Protein AF-A0A953U034-F1 (afdb_monomer)

Nearest PDB structures (foldseek):
  6xt9-assembly1_D  TM=7.231E-01  e=8.077E-10  Homo sapiens
  8pkp-assembly1_Y  TM=3.451E-01  e=1.363E-10  Homo sapiens
  4r7s-assembly1_A  TM=6.610E-01  e=4.470E-06  Parabacteroides merdae ATCC 43184
  5khu-assembly1_H  TM=3.790E-01  e=1.462E-08  Homo sapiens
  8os1-assembly1_B  TM=4.045E-01  e=3.265E-06  Trypanosoma cruzi

pLDDT: mean 91.51, std 8.0, range [32.72, 98.44]

Foldseek 3Di:
DFDPVLQPPPDPPDPLNVLVVVCVVPPALVSLQVNLVVCVVVVNLVRNLVSLVSSCVRPVLPLSSLQSNLVSCVVVVVLVVSLVSLVSSCVSPVLPLSSLQSNLVSCVVVVVLVSSLVSLVSSCVSPVLPLSSLQSNLVSCVVVLVLVSSLVSLVSSCVSVDDPVVNLVSLLSNLLSCLSVVVLVSSLVSLVVSCVSPVLPLSSLLSNLVSCLVVCVPNNNPSSLVSLVSSCVSPVPPLVSLQSNLVSCVVVLNLVVNLVSLVVSCVVVVLALVSLQSNLSSCVSVVVLVSSLVSLVSSCVSPVLDLVSLQSNLVSCVVVVNLVSSLVSLVSSCVNPVLPLVSLQSNLVSCVVVVNNPSSVVSVVSSVVSVLLVVLQVQLVVLQVVLVVCVVVVVLVSSLVSLVSSCVSPVLDLVSLQSNLVSCVSVVVLVSNLVSLVSSCVNPVLPLVSLQVNLVSCVVVVVLVSSLVSLVSSCVSPVQPLSSLQSNLVSCVVVVVLVSSLVSLVSSCVSPVLPLSSLLSNLLSCVVVVVLVVSLVSLVSSCVSPVLDLSSLLSNLVSCVVVVVLVVSLVSLVSNCVSVVLALVSLQSNLVSCVSVVVLVSSLVSLVSSCVSPVLDLSSLQSNLVSCVVVVVLVVSQVSLVSSCVSPVLDLSSLLSNLVSVQLDPVSLVSLVSNCVSPVLPLVSLQSNLVSCVVVVVLVSSLVSLVSSCVSPVLPLSSLVVNLVSCVVVVNPCSVVSVVSSVVSVVLVVLVVQLVVLQVVLVVCLVVVVLVSNLVSLVVSLVSCVPPPCNLVSLQSNLVSCVVNLNLVSSLVSLVVSCVVPVPPPSSVVSNVVSVPDDRDDDDDD

Structure (mmCIF, N/CA/C/O backbone):
data_AF-A0A953U034-F1
#
_entry.id   AF-A0A953U034-F1
#
loop_
_atom_site.group_PDB
_atom_site.id
_atom_site.type_symbol
_atom_site.label_atom_id
_atom_site.label_alt_id
_atom_site.label_comp_id
_atom_site.label_asym_id
_atom_site.label_entity_id
_atom_site.label_seq_id
_atom_site.pdbx_PDB_ins_code
_atom_site.Cartn_x
_atom_site.Cartn_y
_atom_site.Cartn_z
_atom_site.occupancy
_atom_site.B_iso_or_equiv
_atom_site.auth_seq_id
_atom_site.auth_comp_id
_atom_site.auth_asym_id
_atom_site.auth_atom_id
_atom_site.pdbx_PDB_model_num
ATOM 1 N N . MET A 1 1 ? -45.369 -18.421 -23.025 1.00 62.25 1 MET A N 1
ATOM 2 C CA . MET A 1 1 ? -46.645 -17.813 -23.468 1.00 62.25 1 MET A CA 1
ATOM 3 C C . MET A 1 1 ? -47.144 -16.871 -22.383 1.00 62.25 1 MET A C 1
ATOM 5 O O . MET A 1 1 ? -47.128 -17.254 -21.220 1.00 62.25 1 MET A O 1
ATOM 9 N N . ILE A 1 2 ? -47.567 -15.658 -22.749 1.00 75.81 2 ILE A N 1
ATOM 10 C CA . ILE A 1 2 ? -48.079 -14.651 -21.803 1.00 75.81 2 ILE A CA 1
ATOM 11 C C . ILE A 1 2 ? -49.457 -15.086 -21.262 1.00 75.81 2 ILE A C 1
ATOM 13 O O . ILE A 1 2 ? -50.271 -15.553 -22.062 1.00 75.81 2 ILE A O 1
ATOM 17 N N . PRO A 1 3 ? -49.752 -14.934 -19.953 1.00 76.12 3 PRO A N 1
ATOM 18 C CA . PRO A 1 3 ? -51.059 -15.278 -19.388 1.00 76.12 3 PRO A CA 1
ATOM 19 C C . PRO A 1 3 ? -52.219 -14.554 -20.091 1.00 76.12 3 PRO A C 1
ATOM 21 O O . PRO A 1 3 ? -52.123 -13.357 -20.355 1.00 76.12 3 PRO A O 1
ATOM 24 N N . ALA A 1 4 ? -53.341 -15.244 -20.330 1.00 69.81 4 ALA A N 1
ATOM 25 C CA . ALA A 1 4 ? -54.523 -14.666 -20.991 1.00 69.81 4 ALA A CA 1
ATOM 26 C C . ALA A 1 4 ? -55.060 -13.414 -20.266 1.00 69.81 4 ALA A C 1
ATOM 28 O O . ALA A 1 4 ? -55.431 -12.427 -20.895 1.00 69.81 4 ALA A O 1
ATOM 29 N N . SER A 1 5 ? -54.968 -13.388 -18.933 1.00 73.31 5 SER A N 1
ATOM 30 C CA . SER A 1 5 ? -55.333 -12.229 -18.107 1.00 73.31 5 SER A CA 1
ATOM 31 C C . SER A 1 5 ? -54.509 -10.966 -18.398 1.00 73.31 5 SER A C 1
ATOM 33 O O . SER A 1 5 ? -54.963 -9.862 -18.115 1.00 73.31 5 SER A O 1
ATOM 35 N N . CYS A 1 6 ? -53.301 -11.106 -18.953 1.00 73.31 6 CYS A N 1
ATOM 36 C CA . CYS A 1 6 ? -52.442 -9.987 -19.348 1.00 73.31 6 CYS A CA 1
ATOM 37 C C . CYS A 1 6 ? -52.767 -9.451 -20.754 1.00 73.31 6 CYS A C 1
ATOM 39 O O . CYS A 1 6 ? -52.226 -8.420 -21.147 1.00 73.31 6 CYS A O 1
ATOM 41 N N . GLN A 1 7 ? -53.642 -10.134 -21.503 1.00 66.94 7 GLN A N 1
ATOM 42 C CA . GLN A 1 7 ? -54.065 -9.757 -22.857 1.00 66.94 7 GLN A CA 1
ATOM 43 C C . GLN A 1 7 ? -55.386 -8.966 -22.855 1.00 66.94 7 GLN A C 1
ATOM 45 O O . GLN A 1 7 ? -55.601 -8.134 -23.728 1.00 66.94 7 GLN A O 1
ATOM 50 N N . GLU A 1 8 ? -56.249 -9.170 -21.855 1.00 59.75 8 GLU A N 1
ATOM 51 C CA . GLU A 1 8 ? -57.614 -8.613 -21.821 1.00 59.75 8 GLU A CA 1
ATOM 52 C C . GLU A 1 8 ? -57.735 -7.270 -21.067 1.00 59.75 8 GLU A C 1
ATOM 54 O O . GLU A 1 8 ? -58.718 -6.548 -21.227 1.00 59.75 8 GLU A O 1
ATOM 59 N N . GLY A 1 9 ? -56.742 -6.907 -20.244 1.00 56.25 9 GLY A N 1
ATOM 60 C CA . GLY A 1 9 ? -56.820 -5.767 -19.314 1.00 56.25 9 GLY A CA 1
ATOM 61 C C . GLY A 1 9 ? -56.456 -4.387 -19.883 1.00 56.25 9 GLY A C 1
ATOM 62 O O . GLY A 1 9 ? -56.628 -3.380 -19.195 1.00 56.25 9 GLY A O 1
ATOM 63 N N . TYR A 1 10 ? -55.956 -4.310 -21.118 1.00 58.97 10 TYR A N 1
ATOM 64 C CA . TYR A 1 10 ? -55.496 -3.067 -21.743 1.00 58.97 10 TYR A CA 1
ATOM 65 C C . TYR A 1 10 ? -56.246 -2.896 -23.066 1.00 58.97 10 TYR A C 1
ATOM 67 O O . TYR A 1 10 ? -55.968 -3.613 -24.016 1.00 58.97 10 TYR A O 1
ATOM 75 N N . GLY A 1 11 ? -57.250 -2.010 -23.086 1.00 50.03 11 GLY A N 1
ATOM 76 C CA . GLY A 1 11 ? -58.260 -1.919 -24.150 1.00 50.03 11 GLY A CA 1
ATOM 77 C C . GLY A 1 11 ? -57.727 -1.843 -25.597 1.00 50.03 11 GLY A C 1
ATOM 78 O O . GLY A 1 11 ? -56.554 -1.541 -25.813 1.00 50.03 11 GLY A O 1
ATOM 79 N N . PRO A 1 12 ? -58.603 -2.052 -26.601 1.00 47.81 12 PRO A N 1
ATOM 80 C CA . PRO A 1 12 ? -58.257 -2.368 -27.999 1.00 47.81 12 PRO A CA 1
ATOM 81 C C . PRO A 1 12 ? -57.593 -1.236 -28.811 1.00 47.81 12 PRO A C 1
ATOM 83 O O . PRO A 1 12 ? -57.522 -1.315 -30.031 1.00 47.81 12 PRO A O 1
ATOM 86 N N . SER A 1 13 ? -57.125 -0.166 -28.166 1.00 47.47 13 SER A N 1
ATOM 87 C CA . SER A 1 13 ? -56.514 1.002 -28.810 1.00 47.47 13 SER A CA 1
ATOM 88 C C . SER A 1 13 ? -55.286 1.486 -28.033 1.00 47.47 13 SER A C 1
ATOM 90 O O . SER A 1 13 ? -55.226 2.633 -27.578 1.00 47.47 13 SER A O 1
ATOM 92 N N . GLY A 1 14 ? -54.322 0.596 -27.809 1.00 60.53 14 GLY A N 1
ATOM 93 C CA . GLY A 1 14 ? -53.087 0.923 -27.106 1.00 60.53 14 GLY A CA 1
ATOM 94 C C . GLY A 1 14 ? -51.915 0.073 -27.575 1.00 60.53 14 GLY A C 1
ATOM 95 O O . GLY A 1 14 ? -52.088 -1.101 -27.885 1.00 60.53 14 GLY A O 1
ATOM 96 N N . SER A 1 15 ? -50.714 0.658 -27.533 1.00 66.31 15 SER A N 1
ATOM 97 C CA . SER A 1 15 ? -49.447 0.069 -28.004 1.00 66.31 15 SER A CA 1
ATOM 98 C C . SER A 1 15 ? -49.142 -1.348 -27.493 1.00 66.31 15 SER A C 1
ATOM 100 O O . SER A 1 15 ? -48.376 -2.063 -28.126 1.00 66.31 15 SER A O 1
ATOM 102 N N . ILE A 1 16 ? -49.737 -1.769 -26.370 1.00 75.44 16 ILE A N 1
ATOM 103 C CA . ILE A 1 16 ? -49.601 -3.121 -25.809 1.00 75.44 16 ILE A CA 1
ATOM 104 C C . ILE A 1 16 ? -50.453 -4.141 -26.578 1.00 75.44 16 ILE A C 1
ATOM 106 O O . ILE A 1 16 ? -49.954 -5.219 -26.878 1.00 75.44 16 ILE A O 1
ATOM 110 N N . ALA A 1 17 ? -51.707 -3.823 -26.917 1.00 74.19 17 ALA A N 1
ATOM 111 C CA . ALA A 1 17 ? -52.606 -4.752 -27.611 1.00 74.19 17 ALA A CA 1
ATOM 112 C C . ALA A 1 17 ? -52.117 -5.039 -29.042 1.00 74.19 17 ALA A C 1
ATOM 114 O O . ALA A 1 17 ? -52.064 -6.197 -29.457 1.00 74.19 17 ALA A O 1
ATOM 115 N N . ASP A 1 18 ? -51.660 -3.997 -29.743 1.00 74.69 18 ASP A N 1
ATOM 116 C CA . ASP A 1 18 ? -51.083 -4.107 -31.088 1.00 74.69 18 ASP A CA 1
ATOM 117 C C . ASP A 1 18 ? -49.787 -4.934 -31.078 1.00 74.69 18 ASP A C 1
ATOM 119 O O . ASP A 1 18 ? -49.571 -5.789 -31.941 1.00 74.69 18 ASP A O 1
ATOM 123 N N . LEU A 1 19 ? -48.934 -4.728 -30.066 1.00 81.38 19 LEU A N 1
ATOM 124 C CA . LEU A 1 19 ? -47.685 -5.474 -29.914 1.00 81.38 19 LEU A CA 1
ATOM 125 C C . LEU A 1 19 ? -47.937 -6.939 -29.525 1.00 81.38 19 LEU A C 1
ATOM 127 O O . LEU A 1 19 ? -47.261 -7.825 -30.040 1.00 81.38 19 LEU A O 1
ATOM 131 N N . VAL A 1 20 ? -48.934 -7.215 -28.676 1.00 82.38 20 VAL A N 1
ATOM 132 C CA . VAL A 1 20 ? -49.357 -8.584 -28.340 1.00 82.38 20 VAL A CA 1
ATOM 133 C C . VAL A 1 20 ? -49.847 -9.322 -29.585 1.00 82.38 20 VAL A C 1
ATOM 135 O O . VAL A 1 20 ? -49.403 -10.444 -29.813 1.00 82.38 20 VAL A O 1
ATOM 138 N N . HIS A 1 21 ? -50.703 -8.702 -30.407 1.00 79.88 21 HIS A N 1
ATOM 139 C CA . HIS A 1 21 ? -51.177 -9.310 -31.656 1.00 79.88 21 HIS A CA 1
ATOM 140 C C . HIS A 1 21 ? -50.021 -9.544 -32.638 1.00 79.88 21 HIS A C 1
ATOM 142 O O . HIS A 1 21 ? -49.895 -10.621 -33.212 1.00 79.88 21 HIS A O 1
ATOM 148 N N . THR A 1 22 ? -49.123 -8.568 -32.785 1.00 82.81 22 THR A N 1
ATOM 149 C CA . THR A 1 22 ? -47.950 -8.698 -33.664 1.00 82.81 22 THR A CA 1
ATOM 150 C C . THR A 1 22 ? -47.039 -9.848 -33.224 1.00 82.81 22 THR A C 1
ATOM 152 O O . THR A 1 22 ? -46.548 -10.599 -34.062 1.00 82.81 22 THR A O 1
ATOM 155 N N . LEU A 1 23 ? -46.835 -10.033 -31.915 1.00 85.88 23 LEU A N 1
ATOM 156 C CA . LEU A 1 23 ? -45.989 -11.104 -31.377 1.00 85.88 23 LEU A CA 1
ATOM 157 C C . LEU A 1 23 ? -46.641 -12.489 -31.407 1.00 85.88 23 LEU A C 1
ATOM 159 O O . LEU A 1 23 ? -45.923 -13.485 -31.319 1.00 85.88 23 LEU A O 1
ATOM 163 N N . GLN A 1 24 ? -47.969 -12.572 -31.535 1.00 81.50 24 GLN A N 1
ATOM 164 C CA . GLN A 1 24 ? -48.662 -13.839 -31.785 1.00 81.50 24 GLN A CA 1
ATOM 165 C C . GLN A 1 24 ? -48.365 -14.365 -33.195 1.00 81.50 24 GLN A C 1
ATOM 167 O O . GLN A 1 24 ? -48.128 -15.562 -33.354 1.00 81.50 24 GLN A O 1
ATOM 172 N N . ASP A 1 25 ? -48.313 -13.472 -34.186 1.00 82.38 25 ASP A N 1
ATOM 173 C CA . ASP A 1 25 ? -48.035 -13.826 -35.582 1.00 82.38 25 ASP A CA 1
ATOM 174 C C . ASP A 1 25 ? -46.524 -13.920 -35.875 1.00 82.38 25 ASP A C 1
ATOM 176 O O . ASP A 1 25 ? -46.076 -14.766 -36.655 1.00 82.38 25 ASP A O 1
ATOM 180 N N . HIS A 1 26 ? -45.718 -13.076 -35.222 1.00 86.12 26 HIS A N 1
ATOM 181 C CA . HIS A 1 26 ? -44.274 -12.954 -35.433 1.00 86.12 26 HIS A CA 1
ATOM 182 C C . HIS A 1 26 ? -43.510 -12.852 -34.096 1.00 86.12 26 HIS A C 1
ATOM 184 O O . HIS A 1 26 ? -43.097 -11.759 -33.696 1.00 86.12 26 HIS A O 1
ATOM 190 N N . PRO A 1 27 ? -43.296 -13.974 -33.382 1.00 89.25 27 PRO A N 1
ATOM 191 C CA . PRO A 1 27 ? -42.624 -13.962 -32.086 1.00 89.25 27 PRO A CA 1
ATOM 192 C C . PRO A 1 27 ? -41.139 -13.599 -32.223 1.00 89.25 27 PRO A C 1
ATOM 194 O O . PRO A 1 27 ? -40.398 -14.238 -32.971 1.00 89.25 27 PRO A O 1
ATOM 197 N N . SER A 1 28 ? -40.682 -12.612 -31.451 1.00 92.81 28 SER A N 1
ATOM 198 C CA . SER A 1 28 ? -39.272 -12.217 -31.380 1.00 92.81 28 SER A CA 1
ATOM 199 C C . SER A 1 28 ? -38.849 -11.898 -29.946 1.00 92.81 28 SER A C 1
ATOM 201 O O . SER A 1 28 ? -39.643 -11.396 -29.148 1.00 92.81 28 SER A O 1
ATOM 203 N N . ALA A 1 29 ? -37.588 -12.184 -29.609 1.00 92.06 29 ALA A N 1
ATOM 204 C CA . ALA A 1 29 ? -37.050 -11.898 -28.279 1.00 92.06 29 ALA A CA 1
ATOM 205 C C . ALA A 1 29 ? -37.072 -10.391 -27.965 1.00 92.06 29 ALA A C 1
ATOM 207 O O . ALA A 1 29 ? -37.512 -9.993 -26.888 1.00 92.06 29 ALA A O 1
ATOM 208 N N . GLU A 1 30 ? -36.689 -9.549 -28.930 1.00 92.19 30 GLU A N 1
ATOM 209 C CA . GLU A 1 30 ? -36.751 -8.085 -28.814 1.00 92.19 30 GLU A CA 1
ATOM 210 C C . GLU A 1 30 ? -38.179 -7.585 -28.570 1.00 92.19 30 GLU A C 1
ATOM 212 O O . GLU A 1 30 ? -38.407 -6.738 -27.707 1.00 92.19 30 GLU A O 1
ATOM 217 N N . GLY A 1 31 ? -39.161 -8.144 -29.281 1.00 90.81 31 GLY A N 1
ATOM 218 C CA . GLY A 1 31 ? -40.553 -7.746 -29.125 1.00 90.81 31 GLY A CA 1
ATOM 219 C C . GLY A 1 31 ? -41.133 -8.153 -27.772 1.00 90.81 31 GLY A C 1
ATOM 220 O O . GLY A 1 31 ? -41.795 -7.344 -27.123 1.00 90.81 31 GLY A O 1
ATOM 221 N N . TYR A 1 32 ? -40.835 -9.364 -27.291 1.00 93.38 32 TYR A N 1
ATOM 222 C CA . TYR A 1 32 ? -41.239 -9.786 -25.947 1.00 93.38 32 TYR A CA 1
ATOM 223 C C . TYR A 1 32 ? -40.519 -9.005 -24.834 1.00 93.38 32 TYR A C 1
ATOM 225 O O . TYR A 1 32 ? -41.142 -8.712 -23.813 1.00 93.38 32 TYR A O 1
ATOM 233 N N . ASN A 1 33 ? -39.261 -8.590 -25.036 1.00 94.19 33 ASN A N 1
ATOM 234 C CA . ASN A 1 33 ? -38.562 -7.674 -24.127 1.00 94.19 33 ASN A CA 1
ATOM 235 C C . ASN A 1 33 ? -39.251 -6.302 -24.075 1.00 94.19 33 ASN A C 1
ATOM 237 O O . ASN A 1 33 ? -39.565 -5.806 -22.994 1.00 94.19 33 ASN A O 1
ATOM 241 N N . ALA A 1 34 ? -39.555 -5.712 -25.234 1.00 91.50 34 ALA A N 1
ATOM 242 C CA . ALA A 1 34 ? -40.265 -4.437 -25.314 1.00 91.50 34 ALA A CA 1
ATOM 243 C C . ALA A 1 34 ? -41.651 -4.513 -24.652 1.00 91.50 34 ALA A C 1
ATOM 245 O O . ALA A 1 34 ? -42.046 -3.610 -23.911 1.00 91.50 34 ALA A O 1
ATOM 246 N N . LEU A 1 35 ? -42.370 -5.618 -24.858 1.00 90.81 35 LEU A N 1
ATOM 247 C CA . LEU A 1 35 ? -43.660 -5.868 -24.224 1.00 90.81 35 LEU A CA 1
ATOM 248 C C . LEU A 1 35 ? -43.541 -5.980 -22.695 1.00 90.81 35 LEU A C 1
ATOM 250 O O . LEU A 1 35 ? -44.331 -5.371 -21.972 1.00 90.81 35 LEU A O 1
ATOM 254 N N . GLY A 1 36 ? -42.535 -6.702 -22.194 1.00 92.44 36 GLY A N 1
ATOM 255 C CA . GLY A 1 36 ? -42.245 -6.778 -20.762 1.00 92.44 36 GLY A CA 1
ATOM 256 C C . GLY A 1 36 ? -41.927 -5.410 -20.154 1.00 92.44 36 GLY A C 1
ATOM 257 O O . GLY A 1 36 ? -42.481 -5.057 -19.112 1.00 92.44 36 GLY A O 1
ATOM 258 N N . ALA A 1 37 ? -41.118 -4.596 -20.837 1.00 90.38 37 ALA A N 1
ATOM 259 C CA . ALA A 1 37 ? -40.775 -3.246 -20.393 1.00 90.38 37 ALA A CA 1
ATOM 260 C C . ALA A 1 37 ? -42.008 -2.326 -20.324 1.00 90.38 37 ALA A C 1
ATOM 262 O O . ALA A 1 37 ? -42.161 -1.571 -19.364 1.00 90.38 37 ALA A O 1
ATOM 263 N N . LEU A 1 38 ? -42.933 -2.427 -21.287 1.00 89.75 38 LEU A N 1
ATOM 264 C CA . LEU A 1 38 ? -44.202 -1.687 -21.262 1.00 89.75 38 LEU A CA 1
ATOM 265 C C . LEU A 1 38 ? -45.104 -2.099 -20.091 1.00 89.75 38 LEU A C 1
ATOM 267 O O . LEU A 1 38 ? -45.762 -1.243 -19.495 1.00 89.75 38 LEU A O 1
ATOM 271 N N . PHE A 1 39 ? -45.138 -3.389 -19.742 1.00 89.94 39 PHE A N 1
ATOM 272 C CA . PHE A 1 39 ? -45.842 -3.842 -18.542 1.00 89.94 39 PHE A CA 1
ATOM 273 C C . PHE A 1 39 ? -45.187 -3.304 -17.266 1.00 89.94 39 PHE A C 1
ATOM 275 O O . PHE A 1 39 ? -45.896 -2.801 -16.394 1.00 89.94 39 PHE A O 1
ATOM 282 N N . ALA A 1 40 ? -43.855 -3.345 -17.169 1.00 87.31 40 ALA A N 1
ATOM 283 C CA . ALA A 1 40 ? -43.118 -2.836 -16.012 1.00 87.31 40 ALA A CA 1
ATOM 284 C C . ALA A 1 40 ? -43.334 -1.326 -15.798 1.00 87.31 40 ALA A C 1
ATOM 286 O O . ALA A 1 40 ? -43.597 -0.901 -14.678 1.00 87.31 40 ALA A O 1
ATOM 287 N N . GLN A 1 41 ? -43.356 -0.521 -16.868 1.00 86.81 41 GLN A N 1
ATOM 288 C CA . GLN A 1 41 ? -43.669 0.918 -16.793 1.00 86.81 41 GLN A CA 1
ATOM 289 C C . GLN A 1 41 ? -45.062 1.224 -16.220 1.00 86.81 41 GLN A C 1
ATOM 291 O O . GLN A 1 41 ? -45.302 2.327 -15.732 1.00 86.81 41 GLN A O 1
ATOM 296 N N . ARG A 1 42 ? -45.995 0.268 -16.292 1.00 88.00 42 ARG A N 1
ATOM 297 C CA . ARG A 1 42 ? -47.350 0.375 -15.728 1.00 88.00 42 ARG A CA 1
ATOM 298 C C . ARG A 1 42 ? -47.491 -0.334 -14.380 1.00 88.00 42 ARG A C 1
ATOM 300 O O . ARG A 1 42 ? -48.618 -0.600 -13.968 1.00 88.00 42 ARG A O 1
ATOM 307 N N . ASP A 1 43 ? -46.372 -0.678 -13.743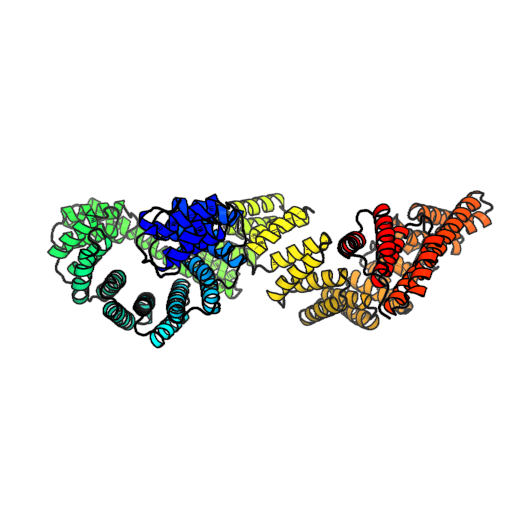 1.00 85.19 43 ASP A N 1
ATOM 308 C CA . ASP A 1 43 ? -46.303 -1.445 -12.493 1.00 85.19 43 ASP A CA 1
ATOM 309 C C . ASP A 1 43 ? -47.015 -2.816 -12.577 1.00 85.19 43 ASP A C 1
ATOM 311 O O . ASP A 1 43 ? -47.436 -3.426 -11.595 1.00 85.19 43 ASP A O 1
ATOM 315 N N . ALA A 1 44 ? -47.161 -3.348 -13.796 1.00 88.81 44 ALA A N 1
ATOM 316 C CA . ALA A 1 44 ? -47.801 -4.630 -14.065 1.00 88.81 44 ALA A CA 1
ATOM 317 C C . ALA A 1 44 ? -46.770 -5.769 -14.061 1.00 88.81 44 ALA A C 1
ATOM 319 O O . ALA A 1 44 ? -46.676 -6.554 -15.009 1.00 88.81 44 ALA A O 1
ATOM 320 N N . LEU A 1 45 ? -45.989 -5.880 -12.979 1.00 89.31 45 LEU A N 1
ATOM 321 C CA . LEU A 1 45 ? -44.851 -6.809 -12.873 1.00 89.31 45 LEU A CA 1
ATOM 322 C C . LEU A 1 45 ? -45.246 -8.284 -13.074 1.00 89.31 45 LEU A C 1
ATOM 324 O O . LEU A 1 45 ? -44.491 -9.059 -13.658 1.00 89.31 45 LEU A O 1
ATOM 328 N N . LYS A 1 46 ? -46.482 -8.652 -12.702 1.00 89.12 46 LYS A N 1
ATOM 329 C CA . LYS A 1 46 ? -47.061 -9.991 -12.941 1.00 89.12 46 LYS A CA 1
ATOM 330 C C . LYS A 1 46 ? -47.178 -10.358 -14.426 1.00 89.12 46 LYS A C 1
ATOM 332 O O . LYS A 1 46 ? -47.201 -11.539 -14.752 1.00 89.12 46 LYS A O 1
ATOM 337 N N . CYS A 1 47 ? -47.271 -9.364 -15.308 1.00 89.56 47 CYS A N 1
ATOM 338 C CA . CYS A 1 47 ? -47.312 -9.541 -16.759 1.00 89.56 47 CYS A CA 1
ATOM 339 C C . CYS A 1 47 ? -45.943 -9.297 -17.410 1.00 89.56 47 CYS A C 1
ATOM 341 O O . CYS A 1 47 ? -45.631 -9.923 -18.422 1.00 89.56 47 CYS A O 1
ATOM 343 N N . ALA A 1 48 ? -45.110 -8.444 -16.805 1.00 91.69 48 ALA A N 1
ATOM 344 C CA . ALA A 1 48 ? -43.754 -8.163 -17.269 1.00 91.69 48 ALA A CA 1
ATOM 345 C C . ALA A 1 48 ? -42.833 -9.390 -17.167 1.00 91.69 48 ALA A C 1
ATOM 347 O O . ALA A 1 48 ? -42.185 -9.751 -18.147 1.00 91.69 48 ALA A O 1
ATOM 348 N N . ILE A 1 49 ? -42.829 -10.072 -16.014 1.00 94.44 49 ILE A N 1
ATOM 349 C CA . ILE A 1 49 ? -41.957 -11.230 -15.753 1.00 94.44 49 ILE A CA 1
ATOM 350 C C . ILE A 1 49 ? -42.162 -12.348 -16.799 1.00 94.44 49 ILE A C 1
ATOM 352 O O . ILE A 1 49 ? -41.181 -12.722 -17.445 1.00 94.44 49 ILE A O 1
ATOM 356 N N . PRO A 1 50 ? -43.395 -12.834 -17.074 1.00 93.38 50 PRO A N 1
ATOM 357 C CA . PRO A 1 50 ? -43.613 -13.845 -18.113 1.00 93.38 50 PRO A CA 1
ATOM 358 C C . PRO A 1 50 ? -43.220 -13.391 -19.524 1.00 93.38 50 PRO A C 1
ATOM 360 O O . PRO A 1 50 ? -42.817 -14.218 -20.339 1.00 93.38 50 PRO A O 1
ATOM 363 N N . ALA A 1 51 ? -43.338 -12.095 -19.834 1.00 92.75 51 ALA A N 1
ATOM 364 C CA . ALA A 1 51 ? -42.925 -11.558 -21.128 1.00 92.75 51 ALA A CA 1
ATOM 365 C C . ALA A 1 51 ? -41.392 -11.572 -21.278 1.00 92.75 51 ALA A C 1
ATOM 367 O O . ALA A 1 51 ? -40.889 -12.038 -22.298 1.00 92.75 51 ALA A O 1
ATOM 368 N N . PHE A 1 52 ? -40.638 -11.172 -20.247 1.00 96.06 52 PHE A N 1
ATOM 369 C CA . PHE A 1 52 ? -39.174 -11.285 -20.263 1.00 96.06 52 PHE A CA 1
ATOM 370 C C . PHE A 1 52 ? -38.694 -12.744 -20.273 1.00 96.06 52 PHE A C 1
ATOM 372 O O . PHE A 1 52 ? -37.741 -13.075 -20.977 1.00 96.06 52 PHE A O 1
ATOM 379 N N . GLN A 1 53 ? -39.372 -13.639 -19.550 1.00 95.31 53 GLN A N 1
ATOM 380 C CA . GLN A 1 53 ? -39.090 -15.078 -19.602 1.00 95.31 53 GLN A CA 1
ATOM 381 C C . GLN A 1 53 ? -39.307 -15.644 -21.013 1.00 95.31 53 GLN A C 1
ATOM 383 O O . GLN A 1 53 ? -38.490 -16.430 -21.491 1.00 95.31 53 GLN A O 1
ATOM 388 N N . GLU A 1 54 ? -40.367 -15.222 -21.712 1.00 94.06 54 GLU A N 1
ATOM 389 C CA . GLU A 1 54 ? -40.604 -15.623 -23.102 1.00 94.06 54 GLU A CA 1
ATOM 390 C C . GLU A 1 54 ? -39.527 -15.074 -24.048 1.00 94.06 54 GLU A C 1
ATOM 392 O O . GLU A 1 54 ? -39.061 -15.805 -24.924 1.00 94.06 54 GLU A O 1
ATOM 397 N N . ALA A 1 55 ? -39.066 -13.836 -23.833 1.00 95.06 55 ALA A N 1
ATOM 398 C CA . ALA A 1 55 ? -37.943 -13.271 -24.579 1.00 95.06 55 ALA A CA 1
ATOM 399 C C . ALA A 1 55 ? -36.669 -14.120 -24.421 1.00 95.06 55 ALA A C 1
ATOM 401 O O . ALA A 1 55 ? -36.044 -14.474 -25.419 1.00 95.06 55 ALA A O 1
ATOM 402 N N . LEU A 1 56 ? -36.333 -14.531 -23.192 1.00 94.44 56 LEU A N 1
ATOM 403 C CA . LEU A 1 56 ? -35.176 -15.392 -22.914 1.00 94.44 56 LEU A CA 1
ATOM 404 C C . LEU A 1 56 ? -35.350 -16.838 -23.393 1.00 94.44 56 LEU A C 1
ATOM 406 O O . LEU A 1 56 ? -34.360 -17.520 -23.653 1.00 94.44 56 LEU A O 1
ATOM 410 N N . ARG A 1 57 ? -36.592 -17.320 -23.521 1.00 95.00 57 ARG A N 1
ATOM 411 C CA . ARG A 1 57 ? -36.884 -18.625 -24.129 1.00 95.00 57 ARG A CA 1
ATOM 412 C C . ARG A 1 57 ? -36.587 -18.619 -25.630 1.00 95.00 57 ARG A C 1
ATOM 414 O O . ARG A 1 57 ? -36.138 -19.633 -26.158 1.00 95.00 57 ARG A O 1
ATOM 421 N N . LEU A 1 58 ? -36.878 -17.508 -26.310 1.00 93.00 58 LEU A N 1
ATOM 422 C CA . LEU A 1 58 ? -36.620 -17.329 -27.741 1.00 93.00 58 LEU A CA 1
ATOM 423 C C . LEU A 1 58 ? -35.146 -17.033 -28.024 1.00 93.00 58 LEU A C 1
ATOM 425 O O . LEU A 1 58 ? -34.588 -17.598 -28.961 1.00 93.00 58 LEU A O 1
ATOM 429 N N . ASP A 1 59 ? -34.521 -16.191 -27.203 1.00 93.75 59 ASP A N 1
ATOM 430 C CA . ASP A 1 59 ? -33.089 -15.920 -27.255 1.00 93.75 59 ASP A CA 1
ATOM 431 C C . ASP A 1 59 ? -32.471 -15.903 -25.844 1.00 93.75 59 ASP A C 1
ATOM 433 O O . ASP A 1 59 ? -32.512 -14.886 -25.142 1.00 93.75 59 ASP A O 1
ATOM 437 N N . PRO A 1 60 ? -31.809 -17.000 -25.432 1.00 91.88 60 PRO A N 1
ATOM 438 C CA . PRO A 1 60 ? -31.084 -17.060 -24.167 1.00 91.88 60 PRO A CA 1
ATOM 439 C C . PRO A 1 60 ? -29.885 -16.104 -24.076 1.00 91.88 60 PRO A C 1
ATOM 441 O O . PRO A 1 60 ? -29.232 -16.059 -23.035 1.00 91.88 60 PRO A O 1
ATOM 444 N N . LYS A 1 61 ? -29.523 -15.361 -25.123 1.00 90.06 61 LYS A N 1
ATOM 445 C CA . LYS A 1 61 ? -28.456 -14.348 -25.085 1.00 90.06 61 LYS A CA 1
ATOM 446 C C . LYS A 1 61 ? -28.991 -12.914 -25.056 1.00 90.06 61 LYS A C 1
ATOM 448 O O . LYS A 1 61 ? -28.187 -11.985 -24.997 1.00 90.06 61 LYS A O 1
ATOM 453 N N . ALA A 1 62 ? -30.313 -12.721 -25.020 1.00 92.94 62 ALA A N 1
ATOM 454 C CA . ALA A 1 62 ? -30.941 -11.405 -24.916 1.00 92.94 62 ALA A CA 1
ATOM 455 C C . ALA A 1 62 ? -30.666 -10.759 -23.543 1.00 92.94 62 ALA A C 1
ATOM 457 O O . ALA A 1 62 ? -31.437 -10.881 -22.589 1.00 92.94 62 ALA A O 1
ATOM 458 N N . TRP A 1 63 ? -29.525 -10.078 -23.433 1.00 90.94 63 TRP A N 1
ATOM 459 C CA . TRP A 1 63 ? -29.007 -9.537 -22.177 1.00 90.94 63 TRP A CA 1
ATOM 460 C C . TRP A 1 63 ? -29.918 -8.454 -21.570 1.00 90.94 63 TRP A C 1
ATOM 462 O O . TRP A 1 63 ? -30.073 -8.417 -20.352 1.00 90.94 63 TRP A O 1
ATOM 472 N N . GLU A 1 64 ? -30.573 -7.632 -22.398 1.00 92.56 64 GLU A N 1
ATOM 473 C CA . GLU A 1 64 ? -31.537 -6.610 -21.952 1.00 92.56 64 GLU A CA 1
ATOM 474 C C . GLU A 1 64 ? -32.758 -7.244 -21.282 1.00 92.56 64 GLU A C 1
ATOM 476 O O . GLU A 1 64 ? -33.145 -6.841 -20.188 1.00 92.56 64 GLU A O 1
ATOM 481 N N . ALA A 1 65 ? -33.316 -8.295 -21.893 1.00 94.19 65 ALA A N 1
ATOM 482 C CA . ALA A 1 65 ? -34.427 -9.050 -21.319 1.00 94.19 65 ALA A CA 1
ATOM 483 C C . ALA A 1 65 ? -34.031 -9.718 -19.999 1.00 94.19 65 ALA A C 1
ATOM 485 O O . ALA A 1 65 ? -34.831 -9.764 -19.067 1.00 94.19 65 ALA A O 1
ATOM 486 N N . ARG A 1 66 ? -32.783 -10.198 -19.893 1.00 95.62 66 ARG A N 1
ATOM 487 C CA . ARG A 1 66 ? -32.257 -10.773 -18.649 1.00 95.62 66 ARG A CA 1
ATOM 488 C C . ARG A 1 66 ? -32.119 -9.733 -17.544 1.00 95.62 66 ARG A C 1
ATOM 490 O O . ARG A 1 66 ? -32.510 -10.020 -16.417 1.00 95.62 66 ARG A O 1
ATOM 497 N N . TYR A 1 67 ? -31.586 -8.553 -17.857 1.00 94.44 67 TYR A N 1
ATOM 498 C CA . TYR A 1 67 ? -31.480 -7.462 -16.891 1.00 94.44 67 TYR A CA 1
ATOM 499 C C . TYR A 1 67 ? -32.864 -7.011 -16.410 1.00 94.44 67 TYR A C 1
ATOM 501 O O . TYR A 1 67 ? -33.114 -6.975 -15.209 1.00 94.44 67 TYR A O 1
ATOM 509 N N . ASN A 1 68 ? -33.789 -6.766 -17.342 1.00 94.62 68 ASN A N 1
ATOM 510 C CA . ASN A 1 68 ? -35.146 -6.327 -17.022 1.00 94.62 68 ASN A CA 1
ATOM 511 C C . ASN A 1 68 ? -35.934 -7.380 -16.222 1.00 94.62 68 ASN A C 1
ATOM 513 O O . ASN A 1 68 ? -36.709 -7.033 -15.332 1.00 94.62 68 ASN A O 1
ATOM 517 N N . LEU A 1 69 ? -35.722 -8.673 -16.503 1.00 95.38 69 LEU A N 1
ATOM 518 C CA . LEU A 1 69 ? -36.281 -9.757 -15.697 1.00 95.38 69 LEU A CA 1
ATOM 519 C C . LEU A 1 69 ? -35.738 -9.723 -14.267 1.00 95.38 69 LEU A C 1
ATOM 521 O O . LEU A 1 69 ? -36.522 -9.806 -13.326 1.00 95.38 69 LEU A O 1
ATOM 525 N N . ALA A 1 70 ? -34.420 -9.592 -14.101 1.00 94.25 70 ALA A N 1
ATOM 526 C CA . ALA A 1 70 ? -33.806 -9.521 -12.780 1.00 94.25 70 ALA A CA 1
ATOM 527 C C . ALA A 1 70 ? -34.332 -8.324 -11.971 1.00 94.25 70 ALA A C 1
ATOM 529 O O . ALA A 1 70 ? -34.696 -8.491 -10.811 1.00 94.25 70 ALA A O 1
ATOM 530 N N . ASP A 1 71 ? -34.455 -7.151 -12.593 1.00 92.19 71 ASP A N 1
ATOM 531 C CA . ASP A 1 71 ? -35.006 -5.943 -11.964 1.00 92.19 71 ASP A CA 1
ATOM 532 C C . ASP A 1 71 ? -36.476 -6.120 -11.523 1.00 92.19 71 ASP A C 1
ATOM 534 O O . ASP A 1 71 ? -36.859 -5.805 -10.390 1.00 92.19 71 ASP A O 1
ATOM 538 N N . ALA A 1 72 ? -37.304 -6.738 -12.374 1.00 93.19 72 ALA A N 1
ATOM 539 C CA . ALA A 1 72 ? -38.689 -7.065 -12.035 1.00 93.19 72 ALA A CA 1
ATOM 540 C C . ALA A 1 72 ? -38.799 -8.115 -10.907 1.00 93.19 72 ALA A C 1
ATOM 542 O O . ALA A 1 72 ? -39.692 -8.037 -10.056 1.00 93.19 72 ALA A O 1
ATOM 543 N N . LEU A 1 73 ? -37.891 -9.095 -10.869 1.00 93.38 73 LEU A N 1
ATOM 544 C CA . LEU A 1 73 ? -37.815 -10.097 -9.802 1.00 93.38 73 LEU A CA 1
ATOM 545 C C . LEU A 1 73 ? -37.393 -9.469 -8.466 1.00 93.38 73 LEU A C 1
ATOM 547 O O . LEU A 1 73 ? -38.017 -9.761 -7.444 1.00 93.38 73 LEU A O 1
ATOM 551 N N . LEU A 1 74 ? -36.419 -8.551 -8.471 1.00 89.88 74 LEU A N 1
ATOM 552 C CA . LEU A 1 74 ? -36.031 -7.776 -7.284 1.00 89.88 74 LEU A CA 1
ATOM 553 C C . LEU A 1 74 ? -37.215 -6.974 -6.737 1.00 89.88 74 LEU A C 1
ATOM 555 O O . LEU A 1 74 ? -37.520 -7.054 -5.548 1.00 89.88 74 LEU A O 1
ATOM 559 N N . SER A 1 75 ? -37.950 -6.295 -7.619 1.00 87.69 75 SER A N 1
ATOM 560 C CA . SER A 1 75 ? -39.133 -5.501 -7.258 1.00 87.69 75 SER A CA 1
ATOM 561 C C . SER A 1 75 ? -40.280 -6.339 -6.669 1.00 87.69 75 SER A C 1
ATOM 563 O O . SER A 1 75 ? -41.133 -5.817 -5.955 1.00 87.69 75 SER A O 1
ATOM 565 N N . THR A 1 76 ? -40.309 -7.649 -6.936 1.00 90.00 76 THR A N 1
ATOM 566 C CA . THR A 1 76 ? -41.309 -8.588 -6.394 1.00 90.00 76 THR A CA 1
ATOM 567 C C . THR A 1 76 ? -40.784 -9.445 -5.237 1.00 90.00 76 THR A C 1
ATOM 569 O O . THR A 1 76 ? -41.518 -10.301 -4.744 1.00 90.00 76 THR A O 1
ATOM 572 N N . GLY A 1 77 ? -39.548 -9.213 -4.779 1.00 87.31 77 GLY A N 1
ATOM 573 C CA . GLY A 1 77 ? -38.933 -9.914 -3.646 1.00 87.31 77 GLY A CA 1
ATOM 574 C C . GLY A 1 77 ? -38.300 -11.275 -3.971 1.00 87.31 77 GLY A C 1
ATOM 575 O O . GLY A 1 77 ? -37.877 -11.976 -3.054 1.00 87.31 77 GLY A O 1
ATOM 576 N N . HIS A 1 78 ? -38.190 -11.661 -5.246 1.00 91.69 78 HIS A N 1
ATOM 577 C CA . HIS A 1 78 ? -37.587 -12.931 -5.684 1.00 91.69 78 HIS A CA 1
ATOM 578 C C . HIS A 1 78 ? -36.060 -12.800 -5.834 1.00 91.69 78 HIS A C 1
ATOM 580 O O . HIS A 1 78 ? -35.496 -12.923 -6.922 1.00 91.69 78 HIS A O 1
ATOM 586 N N . GLN A 1 79 ? -35.386 -12.515 -4.718 1.00 90.12 79 GLN A N 1
ATOM 587 C CA . GLN A 1 79 ? -33.972 -12.127 -4.675 1.00 90.12 79 GLN A CA 1
ATOM 588 C C . GLN A 1 79 ? -33.004 -13.196 -5.214 1.00 90.12 79 GLN A C 1
ATOM 590 O O . GLN A 1 79 ? -32.109 -12.868 -5.990 1.00 90.12 79 GLN A O 1
ATOM 595 N N . GLU A 1 80 ? -33.178 -14.473 -4.857 1.00 89.25 80 GLU A N 1
ATOM 596 C CA . GLU A 1 80 ? -32.277 -15.548 -5.312 1.00 89.25 80 GLU A CA 1
ATOM 597 C C . GLU A 1 80 ? -32.356 -15.785 -6.827 1.00 89.25 80 GLU A C 1
ATOM 599 O O . GLU A 1 80 ? -31.331 -15.948 -7.494 1.00 89.25 80 GLU A O 1
ATOM 604 N N . GLU A 1 81 ? -33.569 -15.759 -7.385 1.00 92.44 81 GLU A N 1
ATOM 605 C CA . GLU A 1 81 ? -33.791 -15.923 -8.825 1.00 92.44 81 GLU A CA 1
ATOM 606 C C . GLU A 1 81 ? -33.189 -14.741 -9.598 1.00 92.44 81 GLU A C 1
ATOM 608 O O . GLU A 1 81 ? -32.472 -14.935 -10.585 1.00 92.44 81 GLU A O 1
ATOM 613 N N . ALA A 1 82 ? -33.379 -13.516 -9.093 1.00 93.44 82 ALA A N 1
ATOM 614 C CA . ALA A 1 82 ? -32.744 -12.323 -9.642 1.00 93.44 82 ALA A CA 1
ATOM 615 C C . ALA A 1 82 ? -31.207 -12.416 -9.615 1.00 93.44 82 ALA A C 1
ATOM 617 O O . ALA A 1 82 ? -30.563 -12.111 -10.620 1.00 93.44 82 ALA A O 1
ATOM 618 N N . ALA A 1 83 ? -30.613 -12.899 -8.515 1.00 92.81 83 ALA A N 1
ATOM 619 C CA . ALA A 1 83 ? -29.166 -13.106 -8.401 1.00 92.81 83 ALA A CA 1
ATOM 620 C C . ALA A 1 83 ? -28.635 -14.051 -9.486 1.00 92.81 83 ALA A C 1
ATOM 622 O O . ALA A 1 83 ? -27.605 -13.778 -10.105 1.00 92.81 83 ALA A O 1
ATOM 623 N N . GLY A 1 84 ? -29.344 -15.159 -9.732 1.00 93.44 84 GLY A N 1
ATOM 624 C CA . GLY A 1 84 ? -28.999 -16.121 -10.778 1.00 93.44 84 GLY A CA 1
ATOM 625 C C . GLY A 1 84 ? -28.993 -15.482 -12.166 1.00 93.44 84 GLY A C 1
ATOM 626 O O . GLY A 1 84 ? -28.034 -15.643 -12.923 1.00 93.44 84 GLY A O 1
ATOM 627 N N . HIS A 1 85 ? -30.019 -14.688 -12.482 1.00 95.00 85 HIS A N 1
ATOM 628 C CA . HIS A 1 85 ? -30.076 -13.943 -13.738 1.00 95.00 85 HIS A CA 1
ATOM 629 C C . HIS A 1 85 ? -28.979 -12.872 -13.849 1.00 95.00 85 HIS A C 1
ATOM 631 O O . HIS A 1 85 ? -28.384 -12.735 -14.915 1.00 95.00 85 HIS A O 1
ATOM 637 N N . LEU A 1 86 ? -28.648 -12.152 -12.776 1.00 95.62 86 LEU A N 1
ATOM 638 C CA . LEU A 1 86 ? -27.566 -11.159 -12.791 1.00 95.62 86 LEU A CA 1
ATOM 639 C C . LEU A 1 86 ? -26.186 -11.800 -12.988 1.00 95.62 86 LEU A C 1
ATOM 641 O O . LEU A 1 86 ? -25.399 -11.298 -13.785 1.00 95.62 86 LEU A O 1
ATOM 645 N N . ARG A 1 87 ? -25.907 -12.944 -12.350 1.00 95.19 87 ARG A N 1
ATOM 646 C CA . ARG A 1 87 ? -24.646 -13.685 -12.549 1.00 95.19 87 ARG A CA 1
ATOM 647 C C . ARG A 1 87 ? -24.493 -14.174 -13.987 1.00 95.19 87 ARG A C 1
ATOM 649 O O . ARG A 1 87 ? -23.465 -13.929 -14.606 1.00 95.19 87 ARG A O 1
ATOM 656 N N . LEU A 1 88 ? -25.546 -14.766 -14.557 1.00 94.31 88 LEU A N 1
ATOM 657 C CA . LEU A 1 88 ? -25.553 -15.173 -15.969 1.00 94.31 88 LEU A CA 1
ATOM 658 C C . LEU A 1 88 ? -25.385 -13.978 -16.919 1.00 94.31 88 LEU A C 1
ATOM 660 O O . LEU A 1 88 ? -24.785 -14.107 -17.983 1.00 94.31 88 LEU A O 1
ATOM 664 N N . LEU A 1 89 ? -25.936 -12.814 -16.564 1.00 94.31 89 LEU A N 1
ATOM 665 C CA . LEU A 1 89 ? -25.743 -11.583 -17.325 1.00 94.31 89 LEU A CA 1
ATOM 666 C C . LEU A 1 89 ? -24.282 -11.117 -17.275 1.00 94.31 89 LEU A C 1
ATOM 668 O O . LEU A 1 89 ? -23.736 -10.785 -18.322 1.00 94.31 89 LEU A O 1
ATOM 672 N N . ILE A 1 90 ? -23.651 -11.143 -16.101 1.00 95.38 90 ILE A N 1
ATOM 673 C CA . ILE A 1 90 ? -22.237 -10.789 -15.906 1.00 95.38 90 ILE A CA 1
ATOM 674 C C . ILE A 1 90 ? -21.310 -11.762 -16.650 1.00 95.38 90 ILE A C 1
ATOM 676 O O . ILE A 1 90 ? -20.354 -11.326 -17.281 1.00 95.38 90 ILE A O 1
ATOM 680 N N . GLU A 1 91 ? -21.613 -13.063 -16.668 1.00 93.12 91 GLU A N 1
ATOM 681 C CA . GLU A 1 91 ? -20.858 -14.044 -17.467 1.00 93.12 91 GLU A CA 1
ATOM 682 C C . GLU A 1 91 ? -20.896 -13.725 -18.969 1.00 93.12 91 GLU A C 1
ATOM 684 O O . GLU A 1 91 ? -19.907 -13.910 -19.678 1.00 93.12 91 GLU A O 1
ATOM 689 N N . GLN A 1 92 ? -22.037 -13.238 -19.466 1.00 90.31 92 GLN A N 1
ATOM 690 C CA . GLN A 1 92 ? -22.193 -12.848 -20.869 1.00 90.31 92 GLN A CA 1
ATOM 691 C C . GLN A 1 92 ? -21.577 -11.480 -21.166 1.00 90.31 92 GLN A C 1
ATOM 693 O O . GLN A 1 92 ? -21.035 -11.277 -22.253 1.00 90.31 92 GLN A O 1
ATOM 698 N N . ARG A 1 93 ? -21.685 -10.544 -20.219 1.00 92.75 93 ARG A N 1
ATOM 699 C CA . ARG A 1 93 ? -21.229 -9.154 -20.313 1.00 92.75 93 ARG A CA 1
ATOM 700 C C . ARG A 1 93 ? -20.510 -8.743 -19.022 1.00 92.75 93 ARG A C 1
ATOM 702 O O . ARG A 1 93 ? -21.124 -8.094 -18.170 1.00 92.75 93 ARG A O 1
ATOM 709 N N . PRO A 1 94 ? -19.209 -9.067 -18.896 1.00 93.12 94 PRO A N 1
ATOM 710 C CA . PRO A 1 94 ? -18.411 -8.705 -17.721 1.00 93.12 94 PRO A CA 1
ATOM 711 C C . PRO A 1 94 ? -18.213 -7.193 -17.538 1.00 93.12 94 PRO A C 1
ATOM 713 O O . PRO A 1 94 ? -17.691 -6.756 -16.523 1.00 93.12 94 PRO A O 1
ATOM 716 N N . ASP A 1 95 ? -18.588 -6.387 -18.532 1.00 91.94 95 ASP A N 1
ATOM 717 C CA . ASP A 1 95 ? -18.505 -4.927 -18.539 1.00 91.94 95 ASP A CA 1
ATOM 718 C C . ASP A 1 95 ? -19.838 -4.242 -18.168 1.00 91.94 95 ASP A C 1
ATOM 720 O O . ASP A 1 95 ? -19.990 -3.024 -18.294 1.00 91.94 95 ASP A O 1
ATOM 724 N N . SER A 1 96 ? -20.851 -5.005 -17.742 1.00 93.62 96 SER A N 1
ATOM 725 C CA . SER A 1 96 ? -22.170 -4.458 -17.426 1.00 93.62 96 SER A CA 1
ATOM 726 C C . SER A 1 96 ? -22.197 -3.805 -16.042 1.00 93.62 96 SER A C 1
ATOM 728 O O . SER A 1 96 ? -22.577 -4.423 -15.045 1.00 93.62 96 SER A O 1
ATOM 730 N N . ALA A 1 97 ? -21.859 -2.514 -15.988 1.00 93.50 97 ALA A N 1
ATOM 731 C CA . ALA A 1 97 ? -21.905 -1.737 -14.749 1.00 93.50 97 ALA A CA 1
ATOM 732 C C . ALA A 1 97 ? -23.264 -1.821 -14.010 1.00 93.50 97 ALA A C 1
ATOM 734 O O . ALA A 1 97 ? -23.259 -2.054 -12.798 1.00 93.50 97 ALA A O 1
ATOM 735 N N . PRO A 1 98 ? -24.433 -1.719 -14.684 1.00 93.00 98 PRO A N 1
ATOM 736 C CA . PRO A 1 98 ? -25.730 -1.851 -14.016 1.00 93.00 98 PRO A CA 1
ATOM 737 C C . PRO A 1 98 ? -25.976 -3.239 -13.411 1.00 93.00 98 PRO A C 1
ATOM 739 O O . PRO A 1 98 ? -26.590 -3.325 -12.348 1.00 93.00 98 PRO A O 1
ATOM 742 N N . ALA A 1 99 ? -25.498 -4.313 -14.052 1.00 94.12 99 ALA A N 1
ATOM 743 C CA . ALA A 1 99 ? -25.660 -5.679 -13.551 1.00 94.12 99 ALA A CA 1
ATOM 744 C C . ALA A 1 99 ? -24.817 -5.918 -12.294 1.00 94.12 99 ALA A C 1
ATOM 746 O O . ALA A 1 99 ? -25.335 -6.405 -11.290 1.00 94.12 99 ALA A O 1
ATOM 747 N N . HIS A 1 100 ? -23.552 -5.492 -12.330 1.00 96.81 100 HIS A N 1
ATOM 748 C CA . HIS A 1 100 ? -22.660 -5.511 -11.175 1.00 96.81 100 HIS A CA 1
ATOM 749 C C . HIS A 1 100 ? -23.221 -4.678 -10.012 1.00 96.81 100 HIS A C 1
ATOM 751 O O . HIS A 1 100 ? -23.285 -5.156 -8.884 1.00 96.81 100 HIS A O 1
ATOM 757 N N . ASN A 1 101 ? -23.732 -3.467 -10.263 1.00 95.62 101 ASN A N 1
ATOM 758 C CA . ASN A 1 101 ? -24.351 -2.668 -9.201 1.00 95.62 101 ASN A CA 1
ATOM 759 C C . ASN A 1 101 ? -25.605 -3.333 -8.606 1.00 95.62 101 ASN A C 1
ATOM 761 O O . ASN A 1 101 ? -25.758 -3.347 -7.389 1.00 95.62 101 ASN A O 1
ATOM 765 N N . ALA A 1 102 ? -26.490 -3.892 -9.437 1.00 94.38 102 ALA A N 1
ATOM 766 C CA . ALA A 1 102 ? -27.693 -4.574 -8.955 1.00 94.38 102 ALA A CA 1
ATOM 767 C C . ALA A 1 102 ? -27.355 -5.819 -8.113 1.00 94.38 102 ALA A C 1
ATOM 769 O O . ALA A 1 102 ? -27.961 -6.036 -7.064 1.00 94.38 102 ALA A O 1
ATOM 770 N N . LEU A 1 103 ? -26.352 -6.604 -8.528 1.00 95.69 103 LEU A N 1
ATOM 771 C CA . LEU A 1 103 ? -25.888 -7.761 -7.761 1.00 95.69 103 LEU A CA 1
ATOM 772 C C . LEU A 1 103 ? -25.219 -7.332 -6.449 1.00 95.69 103 LEU A C 1
ATOM 774 O O . LEU A 1 103 ? -25.474 -7.932 -5.408 1.00 95.69 103 LEU A O 1
ATOM 778 N N . GLY A 1 104 ? -24.416 -6.265 -6.480 1.00 95.50 104 GLY A N 1
ATOM 779 C CA . GLY A 1 104 ? -23.785 -5.702 -5.290 1.00 95.50 104 GLY A CA 1
ATOM 780 C C . GLY A 1 104 ? -24.799 -5.238 -4.244 1.00 95.50 104 GLY A C 1
ATOM 781 O O . GLY A 1 104 ? -24.637 -5.548 -3.067 1.00 95.50 104 GLY A O 1
ATOM 782 N N . MET A 1 105 ? -25.878 -4.563 -4.662 1.00 94.38 105 MET A N 1
ATOM 783 C CA . MET A 1 105 ? -26.963 -4.161 -3.754 1.00 94.38 105 MET A CA 1
ATOM 784 C C . MET A 1 105 ? -27.625 -5.373 -3.093 1.00 94.38 105 MET A C 1
ATOM 786 O O . MET A 1 105 ? -27.841 -5.375 -1.886 1.00 94.38 105 MET A O 1
ATOM 790 N N . LEU A 1 106 ? -27.879 -6.434 -3.863 1.00 93.06 106 LEU A N 1
ATOM 791 C CA . LEU A 1 106 ? -28.471 -7.658 -3.333 1.00 93.06 106 LEU A CA 1
ATOM 792 C C . LEU A 1 106 ? -27.573 -8.341 -2.288 1.00 93.06 106 LEU A C 1
ATOM 794 O O . LEU A 1 106 ? -28.048 -8.757 -1.235 1.00 93.06 106 LEU A O 1
ATOM 798 N N . LEU A 1 107 ? -26.273 -8.443 -2.571 1.00 92.25 107 LEU A N 1
ATOM 799 C CA . LEU A 1 107 ? -25.292 -9.014 -1.643 1.00 92.25 107 LEU A CA 1
ATOM 800 C C . LEU A 1 107 ? -25.164 -8.163 -0.373 1.00 92.25 107 LEU A C 1
ATOM 802 O O . LEU A 1 107 ? -25.036 -8.698 0.727 1.00 92.25 107 LEU A O 1
ATOM 806 N N . GLN A 1 108 ? -25.240 -6.837 -0.511 1.00 91.94 108 GLN A N 1
ATOM 807 C CA . GLN A 1 108 ? -25.240 -5.918 0.623 1.00 91.94 108 GLN A CA 1
ATOM 808 C C . GLN A 1 108 ? -26.456 -6.155 1.529 1.00 91.94 108 GLN A C 1
ATOM 810 O O . GLN A 1 108 ? -26.281 -6.239 2.745 1.00 91.94 108 GLN A O 1
ATOM 815 N N . ASP A 1 109 ? -27.651 -6.330 0.958 1.00 87.25 109 ASP A N 1
ATOM 816 C CA . ASP A 1 109 ? -28.878 -6.638 1.708 1.00 87.25 109 ASP A CA 1
ATOM 817 C C . ASP A 1 109 ? -28.802 -7.994 2.434 1.00 87.25 109 ASP A C 1
ATOM 819 O O . ASP A 1 109 ? -29.397 -8.174 3.497 1.00 87.25 109 ASP A O 1
ATOM 823 N N . GLN A 1 110 ? -28.027 -8.939 1.895 1.00 88.06 110 GLN A N 1
ATOM 824 C CA . GLN A 1 110 ? -27.741 -10.239 2.515 1.00 88.06 110 GLN A CA 1
ATOM 825 C C . GLN A 1 110 ? -26.660 -10.165 3.610 1.00 88.06 110 GLN A C 1
ATOM 827 O O . GLN A 1 110 ? -26.413 -11.150 4.305 1.00 88.06 110 GLN A O 1
ATOM 832 N N . GLY A 1 111 ? -26.021 -9.004 3.794 1.00 86.56 111 GLY A N 1
ATOM 833 C CA . GLY A 1 111 ? -24.920 -8.804 4.738 1.00 86.56 111 GLY A CA 1
ATOM 834 C C . GLY A 1 111 ? -23.549 -9.242 4.210 1.00 86.56 111 GLY A C 1
ATOM 835 O O . GLY A 1 111 ? -22.559 -9.170 4.941 1.00 86.56 111 GLY A O 1
ATOM 836 N N . GLU A 1 112 ? -23.446 -9.646 2.942 1.00 91.19 112 GLU A N 1
ATOM 837 C CA . GLU A 1 112 ? -22.199 -10.051 2.285 1.00 91.19 112 GLU A CA 1
ATOM 838 C C . GLU A 1 112 ? -21.394 -8.829 1.803 1.00 91.19 112 GLU A C 1
ATOM 840 O O . GLU A 1 112 ? -21.161 -8.619 0.612 1.00 91.19 112 GLU A O 1
ATOM 845 N N . LEU A 1 113 ? -20.956 -7.993 2.750 1.00 88.81 113 LEU A N 1
ATOM 846 C CA . LEU A 1 113 ? -20.358 -6.680 2.472 1.00 88.81 113 LEU A CA 1
ATOM 847 C C . LEU A 1 113 ? -19.114 -6.729 1.562 1.00 88.81 113 LEU A C 1
ATOM 849 O O . LEU A 1 113 ? -18.953 -5.870 0.699 1.00 88.81 113 LEU A O 1
ATOM 853 N N . GLU A 1 114 ? -18.233 -7.722 1.713 1.00 89.88 114 GLU A N 1
ATOM 854 C CA . GLU A 1 114 ? -17.031 -7.846 0.866 1.00 89.88 114 GLU A CA 1
ATOM 855 C C . GLU A 1 114 ? -17.361 -8.251 -0.576 1.00 89.88 114 GLU A C 1
ATOM 857 O O . GLU A 1 114 ? -16.767 -7.732 -1.529 1.00 89.88 114 GLU A O 1
ATOM 862 N N . ALA A 1 115 ? -18.339 -9.144 -0.746 1.00 91.56 115 ALA A N 1
ATOM 863 C CA . ALA A 1 115 ? -18.817 -9.539 -2.064 1.00 91.56 115 ALA A CA 1
ATOM 864 C C . ALA A 1 115 ? -19.514 -8.349 -2.742 1.00 91.56 115 ALA A C 1
ATOM 866 O O . ALA A 1 115 ? -19.184 -8.004 -3.875 1.00 91.56 115 ALA A O 1
ATOM 867 N N . ALA A 1 116 ? -20.364 -7.627 -2.005 1.00 94.75 116 ALA A N 1
ATOM 868 C CA . ALA A 1 116 ? -20.995 -6.398 -2.478 1.00 94.75 116 ALA A CA 1
ATOM 869 C C . ALA A 1 116 ? -19.969 -5.340 -2.919 1.00 94.75 116 ALA A C 1
ATOM 871 O O . ALA A 1 116 ? -20.067 -4.787 -4.014 1.00 94.75 116 ALA A O 1
ATOM 872 N N . ALA A 1 117 ? -18.933 -5.094 -2.107 1.00 92.62 117 ALA A N 1
ATOM 873 C CA . ALA A 1 117 ? -17.865 -4.158 -2.450 1.00 92.62 117 ALA A CA 1
ATOM 874 C C . ALA A 1 117 ? -17.108 -4.568 -3.722 1.00 92.62 117 ALA A C 1
ATOM 876 O O . ALA A 1 117 ? -16.692 -3.700 -4.490 1.00 92.62 117 ALA A O 1
ATOM 877 N N . THR A 1 118 ? -16.911 -5.871 -3.936 1.00 94.44 118 THR A N 1
ATOM 878 C CA . THR A 1 118 ? -16.292 -6.404 -5.158 1.00 94.44 118 THR A CA 1
ATOM 879 C C . THR A 1 118 ? -17.141 -6.076 -6.379 1.00 94.44 118 THR A C 1
ATOM 881 O O . THR A 1 118 ? -16.629 -5.495 -7.332 1.00 94.44 118 THR A O 1
ATOM 884 N N . GLU A 1 119 ? -18.443 -6.343 -6.315 1.00 96.81 119 GLU A N 1
ATOM 885 C CA . GLU A 1 119 ? -19.362 -6.048 -7.413 1.00 96.81 119 GLU A CA 1
ATOM 886 C C . GLU A 1 119 ? -19.448 -4.542 -7.714 1.00 96.81 119 GLU A C 1
ATOM 888 O O . GLU A 1 119 ? -19.341 -4.134 -8.870 1.00 96.81 119 GLU A O 1
ATOM 893 N N . PHE A 1 120 ? -19.526 -3.672 -6.700 1.00 96.56 120 PHE A N 1
ATOM 894 C CA . PHE A 1 120 ? -19.527 -2.224 -6.943 1.00 96.56 120 PHE A CA 1
ATOM 895 C C . PHE A 1 120 ? -18.217 -1.716 -7.559 1.00 96.56 120 PHE A C 1
ATOM 897 O O . PHE A 1 120 ? -18.241 -0.816 -8.400 1.00 96.56 120 PHE A O 1
ATOM 904 N N . LYS A 1 121 ? -17.067 -2.291 -7.185 1.00 95.19 121 LYS A N 1
ATOM 905 C CA . LYS A 1 121 ? -15.785 -1.965 -7.827 1.00 95.19 121 LYS A CA 1
ATOM 906 C C . LYS A 1 121 ? -15.756 -2.412 -9.282 1.00 95.19 121 LYS A C 1
ATOM 908 O O . LYS A 1 121 ? -15.296 -1.638 -10.115 1.00 95.19 121 LYS A O 1
ATOM 913 N N . SER A 1 122 ? -16.269 -3.602 -9.593 1.00 95.75 122 SER A N 1
ATOM 914 C CA . SER A 1 122 ? -16.412 -4.071 -10.977 1.00 95.75 122 SER A CA 1
ATOM 915 C C . SER A 1 122 ? -17.297 -3.122 -11.785 1.00 95.75 122 SER A C 1
ATOM 917 O O . SER A 1 122 ? -16.912 -2.706 -12.875 1.00 95.75 122 SER A O 1
ATOM 919 N N . ALA A 1 123 ? -18.413 -2.659 -11.208 1.00 95.75 123 ALA A N 1
ATOM 920 C CA . ALA A 1 123 ? -19.273 -1.666 -11.847 1.00 95.75 123 ALA A CA 1
ATOM 921 C C . ALA A 1 123 ? -18.533 -0.352 -12.164 1.00 95.75 123 ALA A C 1
ATOM 923 O O . ALA A 1 123 ? -18.682 0.190 -13.258 1.00 95.75 123 ALA A O 1
ATOM 924 N N . LEU A 1 124 ? -17.705 0.141 -11.238 1.00 93.00 124 LEU A N 1
ATOM 925 C CA . LEU A 1 124 ? -16.903 1.357 -11.427 1.00 93.00 124 LEU A CA 1
ATOM 926 C C . LEU A 1 124 ? -15.697 1.162 -12.353 1.00 93.00 124 LEU A C 1
ATOM 928 O O . LEU A 1 124 ? -15.243 2.126 -12.964 1.00 93.00 124 LEU A O 1
ATOM 932 N N . ALA A 1 125 ? -15.173 -0.058 -12.469 1.00 93.75 125 ALA A N 1
ATOM 933 C CA . ALA A 1 125 ? -14.144 -0.383 -13.450 1.00 93.75 125 ALA A CA 1
ATOM 934 C C . ALA A 1 125 ? -14.705 -0.310 -14.878 1.00 93.75 125 ALA A C 1
ATOM 936 O O . ALA A 1 125 ? -14.010 0.143 -15.785 1.00 93.75 125 ALA A O 1
ATOM 937 N N . SER A 1 126 ? -15.967 -0.711 -15.068 1.00 92.38 126 SER A N 1
ATOM 938 C CA . SER A 1 126 ? -16.661 -0.612 -16.356 1.00 92.38 126 SER A CA 1
ATOM 939 C C . SER A 1 126 ? -17.163 0.803 -16.668 1.00 92.38 126 SER A C 1
ATOM 941 O O . SER A 1 126 ? -16.993 1.278 -17.788 1.00 92.38 126 SER A O 1
ATOM 943 N N . ASP A 1 127 ? -17.755 1.498 -15.691 1.00 91.25 127 ASP A N 1
ATOM 944 C CA . ASP A 1 127 ? -18.156 2.906 -15.808 1.00 91.25 127 ASP A CA 1
ATOM 945 C C . ASP A 1 127 ? -17.692 3.717 -14.582 1.00 91.25 127 ASP A C 1
ATOM 947 O O . ASP A 1 127 ? -18.395 3.786 -13.566 1.00 91.25 127 ASP A O 1
ATOM 951 N N . PRO A 1 128 ? -16.539 4.409 -14.677 1.00 89.50 128 PRO A N 1
ATOM 952 C CA . PRO A 1 128 ? -15.995 5.210 -13.579 1.00 89.50 128 PRO A CA 1
ATOM 953 C C . PRO A 1 128 ? -16.885 6.372 -13.124 1.00 89.50 128 PRO A C 1
ATOM 955 O O . PRO A 1 128 ? -16.657 6.936 -12.053 1.00 89.50 128 PRO A O 1
ATOM 958 N N . ARG A 1 129 ? -17.880 6.774 -13.928 1.00 87.44 129 ARG A N 1
ATOM 959 C CA . ARG A 1 129 ? -18.823 7.851 -13.586 1.00 87.44 129 ARG A CA 1
ATOM 960 C C . ARG A 1 129 ? -20.157 7.319 -13.080 1.00 87.44 129 ARG A C 1
ATOM 962 O O . ARG A 1 129 ? -21.079 8.116 -12.892 1.00 87.44 129 ARG A O 1
ATOM 969 N N . PHE A 1 130 ? -20.273 6.017 -12.824 1.00 90.19 130 PHE A N 1
ATOM 970 C CA . PHE A 1 130 ? -21.514 5.440 -12.341 1.00 90.19 130 PHE A CA 1
ATOM 971 C C . PHE A 1 130 ? -21.779 5.824 -10.877 1.00 90.19 130 PHE A C 1
ATOM 973 O O . PHE A 1 130 ? -21.380 5.142 -9.931 1.00 90.19 130 PHE A O 1
ATOM 980 N N . GLY A 1 131 ? -22.465 6.955 -10.688 1.00 88.25 131 GLY A N 1
ATOM 981 C CA . GLY A 1 131 ? -22.655 7.581 -9.378 1.00 88.25 131 GLY A CA 1
ATOM 982 C C . GLY A 1 131 ? -23.347 6.699 -8.338 1.00 88.25 131 GLY A C 1
ATOM 983 O O . GLY A 1 131 ? -22.975 6.752 -7.168 1.00 88.25 131 GLY A O 1
ATOM 984 N N . LEU A 1 132 ? -24.301 5.855 -8.753 1.00 90.19 132 LEU A N 1
ATOM 985 C CA . LEU A 1 132 ? -24.993 4.923 -7.852 1.00 90.19 132 LEU A CA 1
ATOM 986 C C . LEU A 1 132 ? -24.048 3.844 -7.308 1.00 90.19 132 LEU A C 1
ATOM 988 O O . LEU A 1 132 ? -24.031 3.615 -6.103 1.00 90.19 132 LEU A O 1
ATOM 992 N N . ALA A 1 133 ? -23.201 3.253 -8.158 1.00 93.50 133 ALA A N 1
ATOM 993 C CA . ALA A 1 133 ? -22.205 2.277 -7.715 1.00 93.50 133 ALA A CA 1
ATOM 994 C C . ALA A 1 133 ? -21.165 2.909 -6.778 1.00 93.50 133 ALA A C 1
ATOM 996 O O . ALA A 1 133 ? -20.797 2.311 -5.768 1.00 93.50 133 ALA A O 1
ATOM 997 N N . ALA A 1 134 ? -20.739 4.145 -7.061 1.00 94.12 134 ALA A N 1
ATOM 998 C CA . ALA A 1 134 ? -19.834 4.892 -6.188 1.00 94.12 134 ALA A CA 1
ATOM 999 C C . ALA A 1 134 ? -20.461 5.182 -4.815 1.00 94.12 134 ALA A C 1
ATOM 1001 O O . ALA A 1 134 ? -19.801 5.020 -3.788 1.00 94.12 134 ALA A O 1
ATOM 1002 N N . TYR A 1 135 ? -21.740 5.560 -4.783 1.00 94.19 135 TYR A N 1
ATOM 1003 C CA . TYR A 1 135 ? -22.478 5.761 -3.539 1.00 94.19 135 TYR A CA 1
ATOM 1004 C C . TYR A 1 135 ? -22.633 4.466 -2.737 1.00 94.19 135 TYR A C 1
ATOM 1006 O O . TYR A 1 135 ? -22.299 4.444 -1.553 1.00 94.19 135 TYR A O 1
ATOM 1014 N N . ASN A 1 136 ? -23.076 3.383 -3.376 1.00 94.69 136 ASN A N 1
ATOM 1015 C CA . ASN A 1 136 ? -23.284 2.099 -2.709 1.00 94.69 136 ASN A CA 1
ATOM 1016 C C . ASN A 1 136 ? -21.968 1.525 -2.164 1.00 94.69 136 ASN A C 1
ATOM 1018 O O . ASN A 1 136 ? -21.904 1.096 -1.011 1.00 94.69 136 ASN A O 1
ATOM 1022 N N . LEU A 1 137 ? -20.876 1.622 -2.932 1.00 95.62 137 LEU A N 1
ATOM 1023 C CA . LEU A 1 137 ? -19.545 1.260 -2.447 1.00 95.62 137 LEU A CA 1
ATOM 1024 C C . LEU A 1 137 ? -19.137 2.101 -1.235 1.00 95.62 137 LEU A C 1
ATOM 1026 O O . LEU A 1 137 ? -18.601 1.564 -0.267 1.00 95.62 137 LEU A O 1
ATOM 1030 N N . ALA A 1 138 ? -19.402 3.409 -1.256 1.00 94.00 138 ALA A N 1
ATOM 1031 C CA . ALA A 1 138 ? -19.111 4.262 -0.114 1.00 94.00 138 ALA A CA 1
ATOM 1032 C C . ALA A 1 138 ? -19.904 3.856 1.137 1.00 94.00 138 ALA A C 1
ATOM 1034 O O . ALA A 1 138 ? -19.327 3.845 2.220 1.00 94.00 138 ALA A O 1
ATOM 1035 N N . GLN A 1 139 ? -21.177 3.471 1.004 1.00 93.62 139 GLN A N 1
ATOM 1036 C CA . GLN A 1 139 ? -21.984 2.960 2.122 1.00 93.62 139 GLN A CA 1
ATOM 1037 C C . GLN A 1 139 ? -21.369 1.698 2.734 1.00 93.62 139 GLN A C 1
ATOM 1039 O O . GLN A 1 139 ? -21.183 1.630 3.950 1.00 93.62 139 GLN A O 1
ATOM 1044 N N . VAL A 1 140 ? -20.962 0.739 1.898 1.00 93.06 140 VAL A N 1
ATOM 1045 C CA . VAL A 1 140 ? -20.271 -0.472 2.365 1.00 93.06 140 VAL A CA 1
ATOM 1046 C C . VAL A 1 140 ? -18.961 -0.122 3.075 1.00 93.06 140 VAL A C 1
ATOM 1048 O O . VAL A 1 140 ? -18.680 -0.630 4.159 1.00 93.06 140 VAL A O 1
ATOM 1051 N N . LEU A 1 141 ? -18.172 0.797 2.517 1.00 90.50 141 LEU A N 1
ATOM 1052 C CA . LEU A 1 141 ? -16.917 1.241 3.126 1.00 90.50 141 LEU A CA 1
ATOM 1053 C C . LEU A 1 141 ? -17.134 1.967 4.461 1.00 90.50 141 LEU A C 1
ATOM 1055 O O . LEU A 1 141 ? -16.340 1.780 5.382 1.00 90.50 141 LEU A O 1
ATOM 1059 N N . MET A 1 142 ? -18.200 2.760 4.599 1.00 90.81 142 MET A N 1
ATOM 1060 C CA . MET A 1 142 ? -18.572 3.379 5.875 1.00 90.81 142 MET A CA 1
ATOM 1061 C C . MET A 1 142 ? -18.970 2.328 6.914 1.00 90.81 142 MET A C 1
ATOM 1063 O O . MET A 1 142 ? -18.504 2.411 8.049 1.00 90.81 142 MET A O 1
ATOM 1067 N N . ALA A 1 143 ? -19.736 1.299 6.530 1.00 87.88 143 ALA A N 1
ATOM 1068 C CA . ALA A 1 143 ? -20.066 0.177 7.415 1.00 87.88 143 ALA A CA 1
ATOM 1069 C C . ALA A 1 143 ? -18.808 -0.583 7.886 1.00 87.88 143 ALA A C 1
ATOM 1071 O O . ALA A 1 143 ? -18.731 -1.031 9.028 1.00 87.88 143 ALA A O 1
ATOM 1072 N N . GLN A 1 144 ? -17.779 -0.649 7.037 1.00 86.50 144 GLN A N 1
ATOM 1073 C CA . GLN A 1 144 ? -16.456 -1.197 7.356 1.00 86.50 144 GLN A CA 1
ATOM 1074 C C . GLN A 1 144 ? -15.533 -0.218 8.111 1.00 86.50 144 GLN A C 1
ATOM 1076 O O . GLN A 1 144 ? -14.368 -0.539 8.346 1.00 86.50 144 GLN A O 1
ATOM 1081 N N . LYS A 1 145 ? -16.007 0.984 8.475 1.00 87.62 145 LYS A N 1
ATOM 1082 C CA . LYS A 1 145 ? -15.230 2.068 9.116 1.00 87.62 145 LYS A CA 1
ATOM 1083 C C . LYS A 1 145 ? -14.045 2.591 8.283 1.00 87.62 145 LYS A C 1
ATOM 1085 O O . LYS A 1 145 ? -13.103 3.181 8.811 1.00 87.62 145 LYS A O 1
ATOM 1090 N N . ARG A 1 146 ? -14.080 2.416 6.959 1.00 86.25 146 ARG A N 1
ATOM 1091 C CA . ARG A 1 146 ? -13.048 2.855 5.998 1.00 86.25 146 ARG A CA 1
ATOM 1092 C C . ARG A 1 146 ? -13.361 4.248 5.446 1.00 86.25 146 ARG A C 1
ATOM 1094 O O . ARG A 1 146 ? -13.516 4.441 4.239 1.00 86.25 146 ARG A O 1
ATOM 1101 N N . TYR A 1 147 ? -13.452 5.231 6.337 1.00 89.75 147 TYR A N 1
ATOM 1102 C CA . TYR A 1 147 ? -13.967 6.567 6.014 1.00 89.75 147 TYR A CA 1
ATOM 1103 C C . TYR A 1 147 ? -13.189 7.329 4.924 1.00 89.75 147 TYR A C 1
ATOM 1105 O O . TYR A 1 147 ? -13.844 7.884 4.043 1.00 89.75 147 TYR A O 1
ATOM 1113 N N . PRO A 1 148 ? -11.838 7.321 4.869 1.00 89.31 148 PRO A N 1
ATOM 1114 C CA . PRO A 1 148 ? -11.113 8.019 3.799 1.00 89.31 148 PRO A CA 1
ATOM 1115 C C . PRO A 1 148 ? -11.436 7.491 2.393 1.00 89.31 148 PRO A C 1
ATOM 1117 O O . PRO A 1 148 ? -11.585 8.269 1.452 1.00 89.31 148 PRO A O 1
ATOM 1120 N N . ALA A 1 149 ? -11.596 6.171 2.253 1.00 85.50 149 ALA A N 1
ATOM 1121 C CA . ALA A 1 149 ? -11.983 5.557 0.986 1.00 85.50 149 ALA A CA 1
ATOM 1122 C C . ALA A 1 149 ? -13.439 5.899 0.631 1.00 85.50 149 ALA A C 1
ATOM 1124 O O . ALA A 1 149 ? -13.724 6.275 -0.505 1.00 85.50 149 ALA A O 1
ATOM 1125 N N . ALA A 1 150 ? -14.346 5.845 1.612 1.00 90.94 150 ALA A N 1
ATOM 1126 C CA . ALA A 1 150 ? -15.739 6.242 1.421 1.00 90.94 150 ALA A CA 1
ATOM 1127 C C . ALA A 1 150 ? -15.868 7.705 0.959 1.00 90.94 150 ALA A C 1
ATOM 1129 O O . ALA A 1 150 ? -16.598 7.982 0.010 1.00 90.94 150 ALA A O 1
ATOM 1130 N N . ILE A 1 151 ? -15.107 8.628 1.562 1.00 93.00 151 ILE A N 1
ATOM 1131 C CA . ILE A 1 151 ? -15.059 10.049 1.176 1.00 93.00 151 ILE A CA 1
ATOM 1132 C C . ILE A 1 151 ? -14.690 10.203 -0.302 1.00 93.00 151 ILE A C 1
ATOM 1134 O O . ILE A 1 151 ? -15.358 10.943 -1.023 1.00 93.00 151 ILE A O 1
ATOM 1138 N N . SER A 1 152 ? -13.661 9.487 -0.768 1.00 90.44 152 SER A N 1
ATOM 1139 C CA . SER A 1 152 ? -13.237 9.549 -2.169 1.00 90.44 152 SER A CA 1
ATOM 1140 C C . SER A 1 152 ? -14.352 9.097 -3.117 1.00 90.44 152 SER A C 1
ATOM 1142 O O . SER A 1 152 ? -14.653 9.804 -4.077 1.00 90.44 152 SER A O 1
ATOM 1144 N N . HIS A 1 153 ? -15.021 7.981 -2.822 1.00 91.88 153 HIS A N 1
ATOM 1145 C CA . HIS A 1 153 ? -16.111 7.484 -3.662 1.00 91.88 153 HIS A CA 1
ATOM 1146 C C . HIS A 1 153 ? -17.363 8.376 -3.616 1.00 91.88 153 HIS A C 1
ATOM 1148 O O . HIS A 1 153 ? -18.007 8.567 -4.645 1.00 91.88 153 HIS A O 1
ATOM 1154 N N . LEU A 1 154 ? -17.678 9.006 -2.480 1.00 93.75 154 LEU A N 1
ATOM 1155 C CA . LEU A 1 154 ? -18.762 9.998 -2.387 1.00 93.75 154 LEU A CA 1
ATOM 1156 C C . LEU A 1 154 ? -18.466 11.251 -3.220 1.00 93.75 154 LEU A C 1
ATOM 1158 O O . LEU A 1 154 ? -19.361 11.793 -3.870 1.00 93.75 154 LEU A O 1
ATOM 1162 N N . GLN A 1 155 ? -17.208 11.697 -3.256 1.00 92.06 155 GLN A N 1
ATOM 1163 C CA . GLN A 1 155 ? -16.787 12.790 -4.135 1.00 92.06 155 GLN A CA 1
ATOM 1164 C C . GLN A 1 155 ? -16.920 12.402 -5.613 1.00 92.06 155 GLN A C 1
ATOM 1166 O O . GLN A 1 155 ? -17.422 13.201 -6.405 1.00 92.06 155 GLN A O 1
ATOM 1171 N N . THR A 1 156 ? -16.549 11.173 -5.986 1.00 88.12 156 THR A N 1
ATOM 1172 C CA . THR A 1 156 ? -16.783 10.639 -7.337 1.00 88.12 156 THR A CA 1
ATOM 1173 C C . THR A 1 156 ? -18.276 10.597 -7.672 1.00 88.12 156 THR A C 1
ATOM 1175 O O . THR A 1 156 ? -18.677 11.047 -8.746 1.00 88.12 156 THR A O 1
ATOM 1178 N N . ALA A 1 157 ? -19.122 10.142 -6.742 1.00 91.56 157 ALA A N 1
ATOM 1179 C CA . ALA A 1 157 ? -20.571 10.122 -6.923 1.00 91.56 157 ALA A CA 1
ATOM 1180 C C . ALA A 1 157 ? -21.134 11.532 -7.176 1.00 91.56 157 ALA A C 1
ATOM 1182 O O . ALA A 1 157 ? -21.949 11.717 -8.077 1.00 91.56 157 ALA A O 1
ATOM 1183 N N . LEU A 1 158 ? -20.645 12.558 -6.473 1.00 90.12 158 LEU A N 1
ATOM 1184 C CA . LEU A 1 158 ? -21.040 13.954 -6.706 1.00 90.12 158 LEU A CA 1
ATOM 1185 C C . LEU A 1 158 ? -20.585 14.496 -8.072 1.00 90.12 158 LEU A C 1
ATOM 1187 O O . LEU A 1 158 ? -21.278 15.317 -8.674 1.00 90.12 158 LEU A O 1
ATOM 1191 N N . GLN A 1 159 ? -19.455 14.021 -8.600 1.00 87.81 159 GLN A N 1
ATOM 1192 C CA . GLN A 1 159 ? -18.959 14.407 -9.927 1.00 87.81 159 GLN A CA 1
ATOM 1193 C C . GLN A 1 159 ? -19.781 13.803 -11.079 1.00 87.81 159 GLN A C 1
ATOM 1195 O O . GLN A 1 159 ? -19.737 14.327 -12.195 1.00 87.81 159 GLN A O 1
ATOM 1200 N N . SER A 1 160 ? -20.586 12.766 -10.818 1.00 86.94 160 SER A N 1
ATOM 1201 C CA . SER A 1 160 ? -21.455 12.119 -11.819 1.00 86.94 160 SER A CA 1
ATOM 1202 C C . SER A 1 160 ? -22.660 12.964 -12.272 1.00 86.94 160 SER A C 1
ATOM 1204 O O . SER A 1 160 ? -23.443 12.517 -13.105 1.00 86.94 160 SER A O 1
ATOM 1206 N N . ARG A 1 161 ? -22.790 14.204 -11.772 1.00 84.25 161 ARG A N 1
ATOM 1207 C CA . ARG A 1 161 ? -23.944 15.104 -11.971 1.00 84.25 161 ARG A CA 1
ATOM 1208 C C . ARG A 1 161 ? -25.271 14.472 -11.505 1.00 84.25 161 ARG A C 1
ATOM 1210 O O . ARG A 1 161 ? -26.199 14.350 -12.307 1.00 84.25 161 ARG A O 1
ATOM 1217 N N . PRO A 1 162 ? -25.375 14.086 -10.218 1.00 86.88 162 PRO A N 1
ATOM 1218 C CA . PRO A 1 162 ? -26.615 13.562 -9.650 1.00 86.88 162 PRO A CA 1
ATOM 1219 C C . PRO A 1 162 ? -27.748 14.601 -9.703 1.00 86.88 162 PRO A C 1
ATOM 1221 O O . PRO A 1 162 ? -27.508 15.805 -9.834 1.00 86.88 162 PRO A O 1
ATOM 1224 N N . THR A 1 163 ? -28.997 14.144 -9.566 1.00 87.75 163 THR A N 1
ATOM 1225 C CA . THR A 1 163 ? -30.149 15.042 -9.380 1.00 87.75 163 THR A CA 1
ATOM 1226 C C . THR A 1 163 ? -29.959 15.897 -8.125 1.00 87.75 163 THR A C 1
ATOM 1228 O O . THR A 1 163 ? -29.232 15.509 -7.214 1.00 87.75 163 THR A O 1
ATOM 1231 N N . ALA A 1 164 ? -30.616 17.060 -8.047 1.00 85.31 164 ALA A N 1
ATOM 1232 C CA . ALA A 1 164 ? -30.468 17.960 -6.896 1.00 85.31 164 ALA A CA 1
ATOM 1233 C C . ALA A 1 164 ? -30.800 17.269 -5.557 1.00 85.31 164 ALA A C 1
ATOM 1235 O O . ALA A 1 164 ? -30.071 17.430 -4.583 1.00 85.31 164 ALA A O 1
ATOM 1236 N N . GLU A 1 165 ? -31.844 16.439 -5.545 1.00 83.81 165 GLU A N 1
ATOM 1237 C CA . GLU A 1 165 ? -32.249 15.639 -4.385 1.00 83.81 165 GLU A CA 1
ATOM 1238 C C . GLU A 1 165 ? -31.170 14.623 -3.982 1.00 83.81 165 GLU A C 1
ATOM 1240 O O . GLU A 1 165 ? -30.720 14.615 -2.836 1.00 83.81 165 GLU A O 1
ATOM 1245 N N . MET A 1 166 ? -30.670 13.833 -4.938 1.00 86.69 166 MET A N 1
ATOM 1246 C CA . MET A 1 166 ? -29.602 12.862 -4.688 1.00 86.69 166 MET A CA 1
ATOM 1247 C C . MET A 1 166 ? -28.297 13.546 -4.255 1.00 86.69 166 MET A C 1
ATOM 1249 O O . MET A 1 166 ? -27.604 13.057 -3.367 1.00 86.69 166 MET A O 1
ATOM 1253 N N . ALA A 1 167 ? -27.971 14.707 -4.830 1.00 89.56 167 ALA A N 1
ATOM 1254 C CA . ALA A 1 167 ? -26.813 15.499 -4.430 1.00 89.56 167 ALA A CA 1
ATOM 1255 C C . ALA A 1 167 ? -26.881 15.892 -2.946 1.00 89.56 167 ALA A C 1
ATOM 1257 O O . ALA A 1 167 ? -25.865 15.817 -2.256 1.00 89.56 167 ALA A O 1
ATOM 1258 N N . GLY A 1 168 ? -28.071 16.250 -2.448 1.00 89.75 168 GLY A N 1
ATOM 1259 C CA . GLY A 1 168 ? -28.306 16.519 -1.031 1.00 89.75 168 GLY A CA 1
ATOM 1260 C C . GLY A 1 168 ? -27.956 15.318 -0.148 1.00 89.75 168 GLY A C 1
ATOM 1261 O O . GLY A 1 168 ? -27.136 15.453 0.758 1.00 89.75 168 GLY A O 1
ATOM 1262 N N . HIS A 1 169 ? -28.494 14.132 -0.448 1.00 90.75 169 HIS A N 1
ATOM 1263 C CA . HIS A 1 169 ? -28.205 12.905 0.312 1.00 90.75 169 HIS A CA 1
ATOM 1264 C C . HIS A 1 169 ? -26.727 12.490 0.247 1.00 90.75 169 HIS A C 1
ATOM 1266 O O . HIS A 1 169 ? -26.136 12.122 1.262 1.00 90.75 169 HIS A O 1
ATOM 1272 N N . LEU A 1 170 ? -26.087 12.618 -0.920 1.00 93.12 170 LEU A N 1
ATOM 1273 C CA . LEU A 1 170 ? -24.653 12.352 -1.073 1.00 93.12 170 LEU A CA 1
ATOM 1274 C C . LEU A 1 170 ? -23.798 13.286 -0.213 1.00 93.12 170 LEU A C 1
ATOM 1276 O O . LEU A 1 170 ? -22.818 12.852 0.391 1.00 93.12 170 LEU A O 1
ATOM 1280 N N . GLN A 1 171 ? -24.167 14.565 -0.131 1.00 94.06 171 GLN A N 1
ATOM 1281 C CA . GLN A 1 171 ? -23.477 15.529 0.721 1.00 94.06 171 GLN A CA 1
ATOM 1282 C C . GLN A 1 171 ? -23.717 15.265 2.215 1.00 94.06 171 GLN A C 1
ATOM 1284 O O . GLN A 1 171 ? -22.796 15.471 3.006 1.00 94.06 171 GLN A O 1
ATOM 1289 N N . VAL A 1 172 ? -24.898 14.772 2.612 1.00 95.62 172 VAL A N 1
ATOM 1290 C CA . VAL A 1 172 ? -25.132 14.301 3.990 1.00 95.62 172 VAL A CA 1
ATOM 1291 C C . VAL A 1 172 ? -24.210 13.130 4.315 1.00 95.62 172 VAL A C 1
ATOM 1293 O O . VAL A 1 172 ? -23.470 13.208 5.294 1.00 95.62 172 VAL A O 1
ATOM 1296 N N . ALA A 1 173 ? -24.175 12.099 3.464 1.00 95.00 173 ALA A N 1
ATOM 1297 C CA . ALA A 1 173 ? -23.291 10.946 3.639 1.00 95.00 173 ALA A CA 1
ATOM 1298 C C . ALA A 1 173 ? -21.808 11.355 3.700 1.00 95.00 173 ALA A C 1
ATOM 1300 O O . ALA A 1 173 ? -21.050 10.842 4.521 1.00 95.00 173 ALA A O 1
ATOM 1301 N N . LEU A 1 174 ? -21.394 12.333 2.888 1.00 95.44 174 LEU A N 1
ATOM 1302 C CA . LEU A 1 174 ? -20.042 12.895 2.928 1.00 95.44 174 LEU A CA 1
ATOM 1303 C C . LEU A 1 174 ? -19.758 13.608 4.258 1.00 95.44 174 LEU A C 1
ATOM 1305 O O . LEU A 1 174 ? -18.684 13.436 4.832 1.00 95.44 174 LEU A O 1
ATOM 1309 N N . GLY A 1 175 ? -20.723 14.377 4.768 1.00 94.81 175 GLY A N 1
ATOM 1310 C CA . GLY A 1 175 ? -20.644 15.009 6.083 1.00 94.81 175 GLY A CA 1
ATOM 1311 C C . GLY A 1 175 ? -20.500 13.993 7.219 1.00 94.81 175 GLY A C 1
ATOM 1312 O O . GLY A 1 175 ? -19.661 14.181 8.099 1.00 94.81 175 GLY A O 1
ATOM 1313 N N . VAL A 1 176 ? -21.255 12.891 7.167 1.00 94.19 176 VAL A N 1
ATOM 1314 C CA . VAL A 1 176 ? -21.136 11.769 8.115 1.00 94.19 176 VAL A CA 1
ATOM 1315 C C . VAL A 1 176 ? -19.745 11.140 8.040 1.00 94.19 176 VAL A C 1
ATOM 1317 O O . VAL A 1 176 ? -19.088 10.985 9.068 1.00 94.19 176 VAL A O 1
ATOM 1320 N N . ALA A 1 177 ? -19.253 10.851 6.832 1.00 93.12 177 ALA A N 1
ATOM 1321 C CA . ALA A 1 177 ? -17.938 10.250 6.641 1.00 93.12 177 ALA A CA 1
ATOM 1322 C C . ALA A 1 177 ? -16.799 11.134 7.187 1.00 93.12 177 ALA A C 1
ATOM 1324 O O . ALA A 1 177 ? -15.887 10.610 7.824 1.00 93.12 177 ALA A O 1
ATOM 1325 N N . TYR A 1 178 ? -16.869 12.462 7.015 1.00 91.62 178 TYR A N 1
ATOM 1326 C CA . TYR A 1 178 ? -15.924 13.395 7.648 1.00 91.62 178 TYR A CA 1
ATOM 1327 C C . TYR A 1 178 ? -16.038 13.410 9.181 1.00 91.62 178 TYR A C 1
ATOM 1329 O O . TYR A 1 178 ? -15.034 13.490 9.886 1.00 91.62 178 TYR A O 1
ATOM 1337 N N . GLY A 1 179 ? -17.255 13.332 9.725 1.00 88.25 179 GLY A N 1
ATOM 1338 C CA . GLY A 1 179 ? -17.470 13.314 11.175 1.00 88.25 179 GLY A CA 1
ATOM 1339 C C . GLY A 1 179 ? -16.900 12.058 11.839 1.00 88.25 179 GLY A C 1
ATOM 1340 O O . GLY A 1 179 ? -16.367 12.113 12.951 1.00 88.25 179 GLY A O 1
ATOM 1341 N N . GLU A 1 180 ? -16.968 10.927 11.141 1.00 87.12 180 GLU A N 1
ATOM 1342 C CA . GLU A 1 180 ? -16.415 9.657 11.603 1.00 87.12 180 GLU A CA 1
ATOM 1343 C C . GLU A 1 180 ? -14.917 9.486 11.304 1.00 87.12 180 GLU A C 1
ATOM 1345 O O . GLU A 1 180 ? -14.231 8.798 12.059 1.00 87.12 180 GLU A O 1
ATOM 1350 N N . SER A 1 181 ? -14.363 10.171 10.292 1.00 87.94 181 SER A N 1
ATOM 1351 C CA . SER A 1 181 ? -12.908 10.233 10.061 1.00 87.94 181 SER A CA 1
ATOM 1352 C C . SER A 1 181 ? -12.158 11.111 11.071 1.00 87.94 181 SER A C 1
ATOM 1354 O O . SER A 1 181 ? -10.933 11.041 11.144 1.00 87.94 181 SER A O 1
ATOM 1356 N N . GLY A 1 182 ? -12.876 11.932 11.848 1.00 83.50 182 GLY A N 1
ATOM 1357 C CA . GLY A 1 182 ? -12.315 12.896 12.799 1.00 83.50 182 GLY A CA 1
ATOM 1358 C C . GLY A 1 182 ? -12.222 14.331 12.264 1.00 83.50 182 GLY A C 1
ATOM 1359 O O . GLY A 1 182 ? -11.969 15.252 13.043 1.00 83.50 182 GLY A O 1
ATOM 1360 N N . ASP A 1 183 ? -12.519 14.558 10.980 1.00 88.56 183 ASP A N 1
ATOM 1361 C CA . ASP A 1 183 ? -12.528 15.870 10.315 1.00 88.56 183 ASP A CA 1
ATOM 1362 C C . ASP A 1 183 ? -13.788 16.689 10.664 1.00 88.56 183 ASP A C 1
ATOM 1364 O O . ASP A 1 183 ? -14.600 17.064 9.813 1.00 88.56 183 ASP A O 1
ATOM 1368 N N . THR A 1 184 ? -13.968 16.981 11.950 1.00 88.19 184 THR A N 1
ATOM 1369 C CA . THR A 1 184 ? -15.220 17.540 12.488 1.00 88.19 184 THR A CA 1
ATOM 1370 C C . THR A 1 184 ? -15.585 18.899 11.879 1.00 88.19 184 THR A C 1
ATOM 1372 O O . THR A 1 184 ? -16.754 19.151 11.583 1.00 88.19 184 THR A O 1
ATOM 1375 N N . GLU A 1 185 ? -14.610 19.781 11.647 1.00 89.50 185 GLU A N 1
ATOM 1376 C CA . GLU A 1 185 ? -14.875 21.095 11.044 1.00 89.50 185 GLU A CA 1
ATOM 1377 C C . GLU A 1 185 ? -15.479 20.962 9.640 1.00 89.50 185 GLU A C 1
ATOM 1379 O O . GLU A 1 185 ? -16.509 21.576 9.349 1.00 89.50 185 GLU A O 1
ATOM 1384 N N . LYS A 1 186 ? -14.905 20.083 8.807 1.00 91.88 186 LYS A N 1
ATOM 1385 C CA . LYS A 1 186 ? -15.415 19.798 7.459 1.00 91.88 186 LYS A CA 1
ATOM 1386 C C . LYS A 1 186 ? -16.787 19.143 7.494 1.00 91.88 186 LYS A C 1
ATOM 1388 O O . LYS A 1 186 ? -17.627 19.461 6.652 1.00 91.88 186 LYS A O 1
ATOM 1393 N N . ALA A 1 187 ? -17.036 18.256 8.457 1.00 94.38 187 ALA A N 1
ATOM 1394 C CA . ALA A 1 187 ? -18.346 17.642 8.647 1.00 94.38 187 ALA A CA 1
ATOM 1395 C C . ALA A 1 187 ? -19.425 18.704 8.916 1.00 94.38 187 ALA A C 1
ATOM 1397 O O . ALA A 1 187 ? -20.448 18.743 8.228 1.00 94.38 187 ALA A O 1
ATOM 1398 N N . ILE A 1 188 ? -19.163 19.616 9.861 1.00 93.38 188 ILE A N 1
ATOM 1399 C CA . ILE A 1 188 ? -20.077 20.711 10.220 1.00 93.38 188 ILE A CA 1
ATOM 1400 C C . ILE A 1 188 ? -20.307 21.643 9.030 1.00 93.38 188 ILE A C 1
ATOM 1402 O O . ILE A 1 188 ? -21.451 22.000 8.744 1.00 93.38 188 ILE A O 1
ATOM 1406 N N . GLU A 1 189 ? -19.241 22.050 8.340 1.00 94.44 189 GLU A N 1
ATOM 1407 C CA . GLU A 1 189 ? -19.338 22.921 7.168 1.00 94.44 189 GLU A CA 1
ATOM 1408 C C . GLU A 1 189 ? -20.187 22.278 6.064 1.00 94.44 189 GLU A C 1
ATOM 1410 O O . GLU A 1 189 ? -21.130 22.895 5.560 1.00 94.44 189 GLU A O 1
ATOM 1415 N N . THR A 1 190 ? -19.901 21.015 5.740 1.00 95.31 190 THR A N 1
ATOM 1416 C CA . THR A 1 190 ? -20.609 20.260 4.700 1.00 95.31 190 THR A CA 1
ATOM 1417 C C . THR A 1 190 ? -22.097 20.162 5.024 1.00 95.31 190 THR A C 1
ATOM 1419 O O . THR A 1 190 ? -22.931 20.551 4.207 1.00 95.31 190 THR A O 1
ATOM 1422 N N . LEU A 1 191 ? -22.451 19.733 6.238 1.00 96.62 191 LEU A N 1
ATOM 1423 C CA . LEU A 1 191 ? -23.846 19.549 6.648 1.00 96.62 191 LEU A CA 1
ATOM 1424 C C . LEU A 1 191 ? -24.616 20.876 6.742 1.00 96.62 191 LEU A C 1
ATOM 1426 O O . LEU A 1 191 ? -25.775 20.944 6.333 1.00 96.62 191 LEU A O 1
ATOM 1430 N N . ARG A 1 192 ? -23.978 21.968 7.186 1.00 95.88 192 ARG A N 1
ATOM 1431 C CA . ARG A 1 192 ? -24.589 23.311 7.155 1.00 95.88 192 ARG A CA 1
ATOM 1432 C C . ARG A 1 192 ? -24.886 23.777 5.732 1.00 95.88 192 ARG A C 1
ATOM 1434 O O . ARG A 1 192 ? -25.933 24.378 5.493 1.00 95.88 192 ARG A O 1
ATOM 1441 N N . ASN A 1 193 ? -23.989 23.501 4.787 1.00 94.75 193 ASN A N 1
ATOM 1442 C CA . ASN A 1 193 ? -24.203 23.832 3.379 1.00 94.75 193 ASN A CA 1
ATOM 1443 C C . ASN A 1 193 ? -25.367 23.027 2.779 1.00 94.75 193 ASN A C 1
ATOM 1445 O O . ASN A 1 193 ? -26.167 23.582 2.016 1.00 94.75 193 ASN A O 1
ATOM 1449 N N . VAL A 1 194 ? -25.523 21.760 3.179 1.00 95.19 194 VAL A N 1
ATOM 1450 C CA . VAL A 1 194 ? -26.706 20.964 2.819 1.00 95.19 194 VAL A CA 1
ATOM 1451 C C . VAL A 1 194 ? -27.970 21.593 3.385 1.00 95.19 194 VAL A C 1
ATOM 1453 O O . VAL A 1 194 ? -28.888 21.859 2.623 1.00 95.19 194 VAL A O 1
ATOM 1456 N N . ILE A 1 195 ? -28.018 21.920 4.677 1.00 95.62 195 ILE A N 1
ATOM 1457 C CA . ILE A 1 195 ? -29.207 22.532 5.298 1.00 95.62 195 ILE A CA 1
ATOM 1458 C C . ILE A 1 195 ? -29.561 23.871 4.636 1.00 95.62 195 ILE A C 1
ATOM 1460 O O . ILE A 1 195 ? -30.731 24.170 4.410 1.00 95.62 195 ILE A O 1
ATOM 1464 N N . LYS A 1 196 ? -28.560 24.673 4.255 1.00 94.62 196 LYS A N 1
ATOM 1465 C CA . LYS A 1 196 ? -28.782 25.943 3.549 1.00 94.62 196 LYS A CA 1
ATOM 1466 C C . LYS A 1 196 ? -29.434 25.751 2.176 1.00 94.62 196 LYS A C 1
ATOM 1468 O O . LYS A 1 196 ? -30.230 26.592 1.765 1.00 94.62 196 LYS A O 1
ATOM 1473 N N . SER A 1 197 ? -29.082 24.684 1.461 1.00 91.69 197 SER A N 1
ATOM 1474 C CA . SER A 1 197 ? -29.620 24.382 0.127 1.00 91.69 197 SER A CA 1
ATOM 1475 C C . SER A 1 197 ? -30.912 23.555 0.170 1.00 91.69 197 SER A C 1
ATOM 1477 O O . SER A 1 197 ? -31.798 23.761 -0.655 1.00 91.69 197 SER A O 1
ATOM 1479 N N . HIS A 1 198 ? -31.053 22.682 1.166 1.00 92.06 198 HIS A N 1
ATOM 1480 C CA . HIS A 1 198 ? -32.147 21.731 1.352 1.00 92.06 198 HIS A CA 1
ATOM 1481 C C . HIS A 1 198 ? -32.690 21.792 2.795 1.00 92.06 198 HIS A C 1
ATOM 1483 O O . HIS A 1 198 ? -32.592 20.820 3.545 1.00 92.06 198 HIS A O 1
ATOM 1489 N N . PRO A 1 199 ? -33.332 22.902 3.205 1.00 92.75 199 PRO A N 1
ATOM 1490 C CA . PRO A 1 199 ? -33.720 23.147 4.603 1.00 92.75 199 PRO A CA 1
ATOM 1491 C C . PRO A 1 199 ? -34.840 22.240 5.137 1.00 92.75 199 PRO A C 1
ATOM 1493 O O . PRO A 1 199 ? -35.249 22.366 6.284 1.00 92.75 199 PRO A O 1
ATOM 1496 N N . ARG A 1 200 ? -35.409 21.367 4.299 1.00 93.19 200 ARG A N 1
ATOM 1497 C CA . ARG A 1 200 ? -36.437 20.391 4.700 1.00 93.19 200 ARG A CA 1
ATOM 1498 C C . ARG A 1 200 ? -35.893 18.967 4.806 1.00 93.19 200 ARG A C 1
ATOM 1500 O O . ARG A 1 200 ? -36.662 18.056 5.101 1.00 93.19 200 ARG A O 1
ATOM 1507 N N . LEU A 1 201 ? -34.598 18.768 4.560 1.00 93.75 201 LEU A N 1
ATOM 1508 C CA . LEU A 1 201 ? -33.965 17.458 4.625 1.00 93.75 201 LEU A CA 1
ATOM 1509 C C . LEU A 1 201 ? -33.673 17.094 6.087 1.00 93.75 201 LEU A C 1
ATOM 15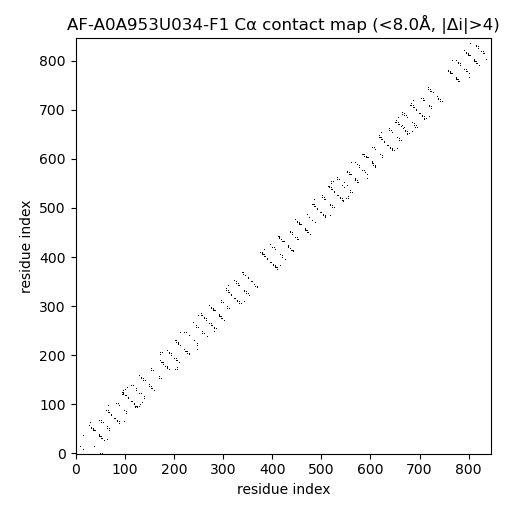11 O O . LEU A 1 201 ? -32.637 17.466 6.636 1.00 93.75 201 LEU A O 1
ATOM 1515 N N . ALA A 1 202 ? -34.602 16.372 6.722 1.00 94.25 202 ALA A N 1
ATOM 1516 C CA . ALA A 1 202 ? -34.519 15.988 8.137 1.00 94.25 202 ALA A CA 1
ATOM 1517 C C . ALA A 1 202 ? -33.209 15.256 8.488 1.00 94.25 202 ALA A C 1
ATOM 1519 O O . ALA A 1 202 ? -32.615 15.515 9.533 1.00 94.25 202 ALA A O 1
ATOM 1520 N N . GLU A 1 203 ? -32.729 14.404 7.578 1.00 94.62 203 GLU A N 1
ATOM 1521 C CA . GLU A 1 203 ? -31.487 13.636 7.713 1.00 94.62 203 GLU A CA 1
ATOM 1522 C C . GLU A 1 203 ? -30.250 14.537 7.905 1.00 94.62 203 GLU A C 1
ATOM 1524 O O . GLU A 1 203 ? -29.356 14.221 8.690 1.00 94.62 203 GLU A O 1
ATOM 1529 N N . ALA A 1 204 ? -30.202 15.694 7.234 1.00 95.56 204 ALA A N 1
ATOM 1530 C CA . ALA A 1 204 ? -29.090 16.636 7.362 1.00 95.56 204 ALA A CA 1
ATOM 1531 C C . ALA A 1 204 ? -29.057 17.285 8.755 1.00 95.56 204 ALA A C 1
ATOM 1533 O O . ALA A 1 204 ? -27.988 17.402 9.357 1.00 95.56 204 ALA A O 1
ATOM 1534 N N . HIS A 1 205 ? -30.229 17.652 9.286 1.00 97.00 205 HIS A N 1
ATOM 1535 C CA . HIS A 1 205 ? -30.372 18.181 10.645 1.00 97.00 205 HIS A CA 1
ATOM 1536 C C . HIS A 1 205 ? -29.984 17.135 11.699 1.00 97.00 205 HIS A C 1
ATOM 1538 O O . HIS A 1 205 ? -29.217 17.442 12.610 1.00 97.00 205 HIS A O 1
ATOM 1544 N N . PHE A 1 206 ? -30.442 15.886 11.552 1.00 96.81 206 PHE A N 1
ATOM 1545 C CA . PHE A 1 206 ? -30.078 14.792 12.457 1.00 96.81 206 PHE A CA 1
ATOM 1546 C C . PHE A 1 206 ? -28.560 14.565 12.499 1.00 96.81 206 PHE A C 1
ATOM 1548 O O . PHE A 1 206 ? -27.963 14.555 13.576 1.00 96.81 206 PHE A O 1
ATOM 1555 N N . ASN A 1 207 ? -27.917 14.445 11.336 1.00 95.88 207 ASN A N 1
ATOM 1556 C CA . ASN A 1 207 ? -26.480 14.188 11.273 1.00 95.88 207 ASN A CA 1
ATOM 1557 C C . ASN A 1 207 ? -25.653 15.381 11.772 1.00 95.88 207 ASN A C 1
ATOM 1559 O O . ASN A 1 207 ? -24.654 15.186 12.465 1.00 95.88 207 ASN A O 1
ATOM 1563 N N . LEU A 1 208 ? -26.078 16.624 11.511 1.00 95.44 208 LEU A N 1
ATOM 1564 C CA . LEU A 1 208 ? -25.414 17.800 12.084 1.00 95.44 208 LEU A CA 1
ATOM 1565 C C . LEU A 1 208 ? -25.533 17.815 13.615 1.00 95.44 208 LEU A C 1
ATOM 1567 O O . LEU A 1 208 ? -24.556 18.097 14.314 1.00 95.44 208 LEU A O 1
ATOM 1571 N N . ALA A 1 209 ? -26.708 17.463 14.139 1.00 94.81 209 ALA A N 1
ATOM 1572 C CA . ALA A 1 209 ? -26.933 17.330 15.570 1.00 94.81 209 ALA A CA 1
ATOM 1573 C C . ALA A 1 209 ? -26.033 16.257 16.202 1.00 94.81 209 ALA A C 1
ATOM 1575 O O . ALA A 1 209 ? -25.474 16.487 17.277 1.00 94.81 209 ALA A O 1
ATOM 1576 N N . ALA A 1 210 ? -25.843 15.121 15.525 1.00 93.56 210 ALA A N 1
ATOM 1577 C CA . ALA A 1 210 ? -24.951 14.048 15.959 1.00 93.56 210 ALA A CA 1
ATOM 1578 C C . ALA A 1 210 ? -23.490 14.507 16.042 1.00 93.56 210 ALA A C 1
ATOM 1580 O O . ALA A 1 210 ? -22.833 14.284 17.064 1.00 93.56 210 ALA A O 1
ATOM 1581 N N . VAL A 1 211 ? -23.007 15.236 15.030 1.00 92.38 211 VAL A N 1
ATOM 1582 C CA . VAL A 1 211 ? -21.653 15.810 15.039 1.00 92.38 211 VAL A CA 1
ATOM 1583 C C . VAL A 1 211 ? -21.487 16.817 16.185 1.00 92.38 211 VAL A C 1
ATOM 1585 O O . VAL A 1 211 ? -20.490 16.761 16.909 1.00 92.38 211 VAL A O 1
ATOM 1588 N N . TYR A 1 212 ? -22.472 17.690 16.429 1.00 91.62 212 TYR A N 1
ATOM 1589 C CA . TYR A 1 212 ? -22.431 18.602 17.580 1.00 91.62 212 TYR A CA 1
ATOM 1590 C C . TYR A 1 212 ? -22.467 17.879 18.925 1.00 91.62 212 TYR A C 1
ATOM 1592 O O . TYR A 1 212 ? -21.747 18.272 19.840 1.00 91.62 212 TYR A O 1
ATOM 1600 N N . ALA A 1 213 ? -23.278 16.828 19.059 1.00 88.88 213 ALA A N 1
ATOM 1601 C CA . ALA A 1 213 ? -23.375 16.057 20.293 1.00 88.88 213 ALA A CA 1
ATOM 1602 C C . ALA A 1 213 ? -22.043 15.372 20.637 1.00 88.88 213 ALA A C 1
ATOM 1604 O O . ALA A 1 213 ? -21.625 15.415 21.793 1.00 88.88 213 ALA A O 1
ATOM 1605 N N . LYS A 1 214 ? -21.340 14.820 19.636 1.00 86.81 214 LYS A N 1
ATOM 1606 C CA . LYS A 1 214 ? -20.001 14.216 19.789 1.00 86.81 214 LYS A CA 1
ATOM 1607 C C . LYS A 1 214 ? -18.962 15.233 20.283 1.00 86.81 214 LYS A C 1
ATOM 1609 O O . LYS A 1 214 ? -18.083 14.885 21.061 1.00 86.81 214 LYS A O 1
ATOM 1614 N N . GLN A 1 215 ? -19.107 16.499 19.888 1.00 83.25 215 GLN A N 1
ATOM 1615 C CA . GLN A 1 215 ? -18.232 17.614 20.277 1.00 83.25 215 GLN A CA 1
ATOM 1616 C C . GLN A 1 215 ? -18.733 18.418 21.485 1.00 83.25 215 GLN A C 1
ATOM 1618 O O . GLN A 1 215 ? -18.191 19.485 21.785 1.00 83.25 215 GLN A O 1
ATOM 1623 N N . GLY A 1 216 ? -19.773 17.953 22.181 1.00 67.38 216 GLY A N 1
ATOM 1624 C CA . GLY A 1 216 ? -20.504 18.745 23.174 1.00 67.38 216 GLY A CA 1
ATOM 1625 C C . GLY A 1 216 ? -19.659 19.292 24.333 1.00 67.38 216 GLY A C 1
ATOM 1626 O O . GLY A 1 216 ? -20.032 20.308 24.916 1.00 67.38 216 GLY A O 1
ATOM 1627 N N . ALA A 1 217 ? -18.497 18.695 24.625 1.00 62.47 217 ALA A N 1
ATOM 1628 C CA . ALA A 1 217 ? -17.529 19.227 25.590 1.00 62.47 217 ALA A CA 1
ATOM 1629 C C . ALA A 1 217 ? -16.821 20.514 25.111 1.00 62.47 217 ALA A C 1
ATOM 1631 O O . ALA A 1 217 ? -16.492 21.366 25.931 1.00 62.47 217 ALA A O 1
ATOM 1632 N N . ALA A 1 218 ? -16.611 20.674 23.800 1.00 66.25 218 ALA A N 1
ATOM 1633 C CA . ALA A 1 218 ? -15.914 21.811 23.195 1.00 66.25 218 ALA A CA 1
ATOM 1634 C C . ALA A 1 218 ? -16.870 22.886 22.645 1.00 66.25 218 ALA A C 1
ATOM 1636 O O . ALA A 1 218 ? -16.590 24.077 22.755 1.00 66.25 218 ALA A O 1
ATOM 1637 N N . LEU A 1 219 ? -18.004 22.478 22.060 1.00 66.00 219 LEU A N 1
ATOM 1638 C CA . LEU A 1 219 ? -18.949 23.379 21.375 1.00 66.00 219 LEU A CA 1
ATOM 1639 C C . LEU A 1 219 ? -20.236 23.655 22.169 1.00 66.00 219 LEU A C 1
ATOM 1641 O O . LEU A 1 219 ? -21.042 24.504 21.780 1.00 66.00 219 LEU A O 1
ATOM 1645 N N . GLY A 1 220 ? -20.437 22.945 23.281 1.00 76.19 220 GLY A N 1
ATOM 1646 C CA . GLY A 1 220 ? -21.691 22.941 24.021 1.00 76.19 220 GLY A CA 1
ATOM 1647 C C . GLY A 1 220 ? -22.793 22.148 23.309 1.00 76.19 220 GLY A C 1
ATOM 1648 O O . GLY A 1 220 ? -22.801 21.961 22.096 1.00 76.19 220 GLY A O 1
ATOM 1649 N N . TYR A 1 221 ? -23.774 21.681 24.077 1.00 85.44 221 TYR A N 1
ATOM 1650 C CA . TYR A 1 221 ? -24.840 20.807 23.570 1.00 85.44 221 TYR A CA 1
ATOM 1651 C C . TYR A 1 221 ? -26.070 21.552 23.016 1.00 85.44 221 TYR A C 1
ATOM 1653 O O . TYR A 1 221 ? -26.978 20.924 22.473 1.00 85.44 221 TYR A O 1
ATOM 1661 N N . GLN A 1 222 ? -26.140 22.884 23.142 1.00 88.94 222 GLN A N 1
ATOM 1662 C CA . GLN A 1 222 ? -27.296 23.663 22.666 1.00 88.94 222 GLN A CA 1
ATOM 1663 C C . GLN A 1 222 ? -27.509 23.580 21.142 1.00 88.94 222 GLN A C 1
ATOM 1665 O O . GLN A 1 222 ? -28.651 23.352 20.740 1.00 88.94 222 GLN A O 1
ATOM 1670 N N . PRO A 1 223 ? -26.465 23.687 20.291 1.00 90.94 223 PRO A N 1
ATOM 1671 C CA . PRO A 1 223 ? -26.619 23.490 18.850 1.00 90.94 223 PRO A CA 1
ATOM 1672 C C . PRO A 1 223 ? -27.150 22.094 18.505 1.00 90.94 223 PRO A C 1
ATOM 1674 O O . PRO A 1 223 ? -28.068 21.974 17.703 1.00 90.94 223 PRO A O 1
ATOM 1677 N N . ALA A 1 224 ? -26.654 21.048 19.177 1.00 93.19 224 ALA A N 1
ATOM 1678 C CA . ALA A 1 224 ? -27.130 19.679 18.970 1.00 93.19 224 ALA A CA 1
ATOM 1679 C C . ALA A 1 224 ? -28.632 19.540 19.274 1.00 93.19 224 ALA A C 1
ATOM 1681 O O . ALA A 1 224 ? -29.381 18.972 18.487 1.00 93.19 224 ALA A O 1
ATOM 1682 N N . ILE A 1 225 ? -29.094 20.100 20.398 1.00 94.38 225 ILE A N 1
ATOM 1683 C CA . ILE A 1 225 ? -30.513 20.058 20.785 1.00 94.38 225 ILE A CA 1
ATOM 1684 C C . ILE A 1 225 ? -31.398 20.760 19.752 1.00 94.38 225 ILE A C 1
ATOM 1686 O O . ILE A 1 225 ? -32.475 20.253 19.439 1.00 94.38 225 ILE A O 1
ATOM 1690 N N . ALA A 1 226 ? -30.977 21.926 19.253 1.00 94.75 226 ALA A N 1
ATOM 1691 C CA . ALA A 1 226 ? -31.741 22.682 18.264 1.00 94.75 226 ALA A CA 1
ATOM 1692 C C . ALA A 1 226 ? -31.915 21.883 16.965 1.00 94.75 226 ALA A C 1
ATOM 1694 O O . ALA A 1 226 ? -33.039 21.728 16.489 1.00 94.75 226 ALA A O 1
ATOM 1695 N N . GLU A 1 227 ? -30.824 21.309 16.458 1.00 96.31 227 GLU A N 1
ATOM 1696 C CA . GLU A 1 227 ? -30.833 20.528 15.221 1.00 96.31 227 GLU A CA 1
ATOM 1697 C C . GLU A 1 227 ? -31.616 19.210 15.368 1.00 96.31 227 GLU A C 1
ATOM 1699 O O . GLU A 1 227 ? -32.426 18.883 14.504 1.00 96.31 227 GLU A O 1
ATOM 1704 N N . TYR A 1 228 ? -31.502 18.495 16.497 1.00 97.00 228 TYR A N 1
ATOM 1705 C CA . TYR A 1 228 ? -32.338 17.310 16.746 1.00 97.00 228 TYR A CA 1
ATOM 1706 C C . TYR A 1 228 ? -33.833 17.644 16.837 1.00 97.00 228 TYR A C 1
ATOM 1708 O O . TYR A 1 228 ? -34.671 16.886 16.345 1.00 97.00 228 TYR A O 1
ATOM 1716 N N . LYS A 1 229 ? -34.194 18.768 17.474 1.00 96.19 229 LYS A N 1
ATOM 1717 C CA . LYS A 1 229 ? -35.593 19.219 17.538 1.00 96.19 229 LYS A CA 1
ATOM 1718 C C . LYS A 1 229 ? -36.127 19.544 16.146 1.00 96.19 229 LYS A C 1
ATOM 1720 O O . LYS A 1 229 ? -37.271 19.201 15.856 1.00 96.19 229 LYS A O 1
ATOM 1725 N N . GLU A 1 230 ? -35.313 20.156 15.290 1.00 97.44 230 GLU A N 1
ATOM 1726 C CA . GLU A 1 230 ? -35.700 20.455 13.911 1.00 97.44 230 GLU A CA 1
ATOM 1727 C C . GLU A 1 230 ? -35.821 19.186 13.057 1.00 97.44 230 GLU A C 1
ATOM 1729 O O . GLU A 1 230 ? -36.816 19.025 12.347 1.00 97.44 230 GLU A O 1
ATOM 1734 N N . ALA A 1 231 ? -34.898 18.229 13.206 1.00 97.06 231 ALA A N 1
ATOM 1735 C CA . ALA A 1 231 ? -34.993 16.915 12.572 1.00 97.06 231 ALA A CA 1
ATOM 1736 C C . ALA A 1 231 ? -36.312 16.206 12.931 1.00 97.06 231 ALA A C 1
ATOM 1738 O O . ALA A 1 231 ? -37.036 15.761 12.043 1.00 97.06 231 ALA A O 1
ATOM 1739 N N . LEU A 1 232 ? -36.691 16.196 14.215 1.00 95.88 232 LEU A N 1
ATOM 1740 C CA . LEU A 1 232 ? -37.963 15.627 14.683 1.00 95.88 232 LEU A CA 1
ATOM 1741 C C . LEU A 1 232 ? -39.193 16.430 14.242 1.00 95.88 232 LEU A C 1
ATOM 1743 O O . LEU A 1 232 ? -40.270 15.860 14.072 1.00 95.88 232 LEU A O 1
ATOM 1747 N N . ARG A 1 233 ? -39.067 17.749 14.057 1.00 96.75 233 ARG A N 1
ATOM 1748 C CA . ARG A 1 233 ? -40.146 18.587 13.514 1.00 96.75 233 ARG A CA 1
ATOM 1749 C C . ARG A 1 233 ? -40.423 18.239 12.050 1.00 96.75 233 ARG A C 1
ATOM 1751 O O . ARG A 1 233 ? -41.584 18.220 11.643 1.00 96.75 233 ARG A O 1
ATOM 1758 N N . LEU A 1 234 ? -39.368 17.988 11.273 1.00 95.94 234 LEU A N 1
ATOM 1759 C CA . LEU A 1 234 ? -39.439 17.607 9.861 1.00 95.94 234 LEU A CA 1
ATOM 1760 C C . LEU A 1 234 ? -39.854 16.138 9.680 1.00 95.94 234 LEU A C 1
ATOM 1762 O O . LEU A 1 234 ? -40.672 15.844 8.811 1.00 95.94 234 LEU A O 1
ATOM 1766 N N . ASN A 1 235 ? -39.346 15.236 10.524 1.00 95.38 235 ASN A N 1
ATOM 1767 C CA . ASN A 1 235 ? -39.699 13.819 10.551 1.00 95.38 235 ASN A CA 1
ATOM 1768 C C . ASN A 1 235 ? -40.065 13.350 11.978 1.00 95.38 235 ASN A C 1
ATOM 1770 O O . ASN A 1 235 ? -39.221 12.829 12.709 1.00 95.38 235 ASN A O 1
ATOM 1774 N N . PRO A 1 236 ? -41.347 13.446 12.381 1.00 93.19 236 PRO A N 1
ATOM 1775 C CA . PRO A 1 236 ? -41.782 13.052 13.724 1.00 93.19 236 PRO A CA 1
ATOM 1776 C C . PRO A 1 236 ? -41.641 11.560 14.049 1.00 93.19 236 PRO A C 1
ATOM 1778 O O . PRO A 1 236 ? -41.761 11.183 15.217 1.00 93.19 236 PRO A O 1
ATOM 1781 N N . ARG A 1 237 ? -41.431 10.704 13.039 1.00 90.12 237 ARG A N 1
ATOM 1782 C CA . ARG A 1 237 ? -41.278 9.247 13.187 1.00 90.12 237 ARG A CA 1
ATOM 1783 C C . ARG A 1 237 ? -39.823 8.800 13.330 1.00 90.12 237 ARG A C 1
ATOM 1785 O O . ARG A 1 237 ? -39.591 7.607 13.473 1.00 90.12 237 ARG A O 1
ATOM 1792 N N . ASP A 1 238 ? -38.874 9.730 13.324 1.00 92.44 238 ASP A N 1
ATOM 1793 C CA . ASP A 1 238 ? -37.456 9.430 13.496 1.00 92.44 238 ASP A CA 1
ATOM 1794 C C . ASP A 1 238 ? -37.154 9.018 14.949 1.00 92.44 238 ASP A C 1
ATOM 1796 O O . ASP A 1 238 ? -37.024 9.844 15.858 1.00 92.44 238 ASP A O 1
ATOM 1800 N N . ASP A 1 239 ? -37.132 7.708 15.192 1.00 92.25 239 ASP A N 1
ATOM 1801 C CA . ASP A 1 239 ? -36.851 7.139 16.509 1.00 92.25 239 ASP A CA 1
ATOM 1802 C C . ASP A 1 239 ? -35.389 7.360 16.930 1.00 92.25 239 ASP A C 1
ATOM 1804 O O . ASP A 1 239 ? -35.132 7.555 18.121 1.00 92.25 239 ASP A O 1
ATOM 1808 N N . ASP A 1 240 ? -34.454 7.401 15.978 1.00 92.38 240 ASP A N 1
ATOM 1809 C CA . ASP A 1 240 ? -33.021 7.543 16.245 1.00 92.38 240 ASP A CA 1
ATOM 1810 C C . ASP A 1 240 ? -32.684 8.992 16.637 1.00 92.38 240 ASP A C 1
ATOM 1812 O O . ASP A 1 240 ? -31.966 9.223 17.619 1.00 92.38 240 ASP A O 1
ATOM 1816 N N . ALA A 1 241 ? -33.298 9.984 15.978 1.00 94.31 241 ALA A N 1
ATOM 1817 C CA . ALA A 1 241 ? -33.261 11.383 16.409 1.00 94.31 241 ALA A CA 1
ATOM 1818 C C . ALA A 1 241 ? -33.886 11.568 17.796 1.00 94.31 241 ALA A C 1
ATOM 1820 O O . ALA A 1 241 ? -33.361 12.315 18.629 1.00 94.31 241 ALA A O 1
ATOM 1821 N N . ARG A 1 242 ? -34.992 10.863 18.079 1.00 95.94 242 ARG A N 1
ATOM 1822 C CA . ARG A 1 242 ? -35.678 10.949 19.376 1.00 95.94 242 ARG A CA 1
ATOM 1823 C C . ARG A 1 242 ? -34.823 10.405 20.511 1.00 95.94 242 ARG A C 1
ATOM 1825 O O . ARG A 1 242 ? -34.705 11.066 21.544 1.00 95.94 242 ARG A O 1
ATOM 1832 N N . TYR A 1 243 ? -34.233 9.231 20.317 1.00 95.62 243 TYR A N 1
ATOM 1833 C CA . TYR A 1 243 ? -33.333 8.617 21.286 1.00 95.62 243 TYR A CA 1
ATOM 1834 C C . TYR A 1 243 ? -32.080 9.469 21.507 1.00 95.62 243 TYR A C 1
ATOM 1836 O O . TYR A 1 243 ? -31.730 9.770 22.648 1.00 95.62 243 TYR A O 1
ATOM 1844 N N . SER A 1 244 ? -31.453 9.943 20.427 1.00 95.12 244 SER A N 1
ATOM 1845 C CA . SER A 1 244 ? -30.228 10.747 20.501 1.00 95.12 244 SER A CA 1
ATOM 1846 C C . SER A 1 244 ? -30.446 12.079 21.223 1.00 95.12 244 SER A C 1
ATOM 1848 O O . SER A 1 244 ? -29.652 12.451 22.091 1.00 95.12 244 SER A O 1
ATOM 1850 N N . LEU A 1 245 ? -31.563 12.765 20.952 1.00 96.00 245 LEU A N 1
ATOM 1851 C CA . LEU A 1 245 ? -31.954 13.965 21.693 1.00 96.00 245 LEU A CA 1
ATOM 1852 C C . LEU A 1 245 ? -32.160 13.669 23.181 1.00 96.00 245 LEU A C 1
ATOM 1854 O O . LEU A 1 245 ? -31.664 14.404 24.035 1.00 96.00 245 LEU A O 1
ATOM 1858 N N . ALA A 1 246 ? -32.887 12.596 23.497 1.00 95.81 246 ALA A N 1
ATOM 1859 C CA . ALA A 1 246 ? -33.138 12.219 24.879 1.00 95.81 246 ALA A CA 1
ATOM 1860 C C . ALA A 1 246 ? -31.843 11.905 25.637 1.00 95.81 246 ALA A C 1
ATOM 1862 O O . ALA A 1 246 ? -31.673 12.381 26.757 1.00 95.81 246 ALA A O 1
ATOM 1863 N N . LYS A 1 247 ? -30.902 11.189 25.011 1.00 94.00 247 LYS A N 1
ATOM 1864 C CA . LYS A 1 247 ? -29.582 10.893 25.582 1.00 94.00 247 LYS A CA 1
ATOM 1865 C C . LYS A 1 247 ? -28.809 12.166 25.923 1.00 94.00 247 LYS A C 1
ATOM 1867 O O . LYS A 1 247 ? -28.300 12.299 27.033 1.00 94.00 247 LYS A O 1
ATOM 1872 N N . VAL A 1 248 ? -28.776 13.139 25.008 1.00 92.31 248 VAL A N 1
ATOM 1873 C CA . VAL A 1 248 ? -28.144 14.446 25.264 1.00 92.31 248 VAL A CA 1
ATOM 1874 C C . VAL A 1 248 ? -28.811 15.168 26.439 1.00 92.31 248 VAL A C 1
ATOM 1876 O O . VAL A 1 248 ? -28.123 15.736 27.283 1.00 92.31 248 VAL A O 1
ATOM 1879 N N . LEU A 1 249 ? -30.143 15.135 26.530 1.00 93.31 249 LEU A N 1
ATOM 1880 C CA . LEU A 1 249 ? -30.882 15.777 27.621 1.00 93.31 249 LEU A CA 1
ATOM 1881 C C . LEU A 1 249 ? -30.627 15.115 28.982 1.00 93.31 249 LEU A C 1
ATOM 1883 O O . LEU A 1 249 ? -30.466 15.834 29.968 1.00 93.31 249 LEU A O 1
ATOM 1887 N N . VAL A 1 250 ? -30.545 13.782 29.046 1.00 90.94 250 VAL A N 1
ATOM 1888 C CA . VAL A 1 250 ? -30.175 13.055 30.275 1.00 90.94 250 VAL A CA 1
ATOM 1889 C C . VAL A 1 250 ? -28.765 13.446 30.717 1.00 90.94 250 VAL A C 1
ATOM 1891 O O . VAL A 1 250 ? -28.594 13.898 31.846 1.00 90.94 250 VAL A O 1
ATOM 1894 N N . ASN A 1 251 ? -27.785 13.419 29.808 1.00 85.75 251 ASN A N 1
ATOM 1895 C CA . ASN A 1 251 ? -26.395 13.786 30.112 1.00 85.75 251 ASN A CA 1
ATOM 1896 C C . ASN A 1 251 ? -26.233 15.238 30.594 1.00 85.75 251 ASN A C 1
ATOM 1898 O O . ASN A 1 251 ? -25.315 15.551 31.346 1.00 85.75 251 ASN A O 1
ATOM 1902 N N . LEU A 1 252 ? -27.125 16.138 30.173 1.00 87.88 252 LEU A N 1
ATOM 1903 C CA . LEU A 1 252 ? -27.164 17.530 30.629 1.00 87.88 252 LEU A CA 1
ATOM 1904 C C . LEU A 1 252 ? -27.879 17.728 31.973 1.00 87.88 252 LEU A C 1
ATOM 1906 O O . LEU A 1 252 ? -28.069 18.871 32.393 1.00 87.88 252 LEU A O 1
ATOM 1910 N N . GLY A 1 253 ? -28.332 16.655 32.624 1.00 87.50 253 GLY A N 1
ATOM 1911 C CA . GLY A 1 253 ? -29.117 16.741 33.851 1.00 87.50 253 GLY A CA 1
ATOM 1912 C C . GLY A 1 253 ? -30.510 17.333 33.625 1.00 87.50 253 GLY A C 1
ATOM 1913 O O . GLY A 1 253 ? -31.069 17.967 34.520 1.00 87.50 253 GLY A O 1
ATOM 1914 N N . LYS A 1 254 ? -31.093 17.140 32.432 1.00 93.50 254 LYS A N 1
ATOM 1915 C CA . LYS A 1 254 ? -32.458 17.565 32.074 1.00 93.50 254 LYS A CA 1
ATOM 1916 C C . LYS A 1 254 ? -33.409 16.372 31.876 1.00 93.50 254 LYS A C 1
ATOM 1918 O O . LYS A 1 254 ? -34.076 16.280 30.840 1.00 93.50 254 LYS A O 1
ATOM 1923 N N . PRO A 1 255 ? -33.544 15.463 32.860 1.00 93.62 255 PRO A N 1
ATOM 1924 C CA . PRO A 1 255 ? -34.321 14.235 32.696 1.00 93.62 255 PRO A CA 1
ATOM 1925 C C . PRO A 1 255 ? -35.808 14.495 32.414 1.00 93.62 255 PRO A C 1
ATOM 1927 O O . PRO A 1 255 ? -36.437 13.734 31.686 1.00 93.62 255 PRO A O 1
ATOM 1930 N N . GLN A 1 256 ? -36.375 15.596 32.920 1.00 94.69 256 GLN A N 1
ATOM 1931 C CA . GLN A 1 256 ? -37.788 15.936 32.709 1.00 94.69 256 GLN A CA 1
ATOM 1932 C C . GLN A 1 256 ? -38.128 16.232 31.238 1.00 94.69 256 GLN A C 1
ATOM 1934 O O . GLN A 1 256 ? -39.225 15.908 30.790 1.00 94.69 256 GLN A O 1
ATOM 1939 N N . GLU A 1 257 ? -37.193 16.803 30.468 1.00 95.25 257 GLU A N 1
ATOM 1940 C CA . GLU A 1 257 ? -37.376 16.997 29.021 1.00 95.25 257 GLU A CA 1
ATOM 1941 C C . GLU A 1 257 ? -37.183 15.675 28.247 1.00 95.25 257 GLU A C 1
ATOM 1943 O O . GLU A 1 257 ? -37.811 15.470 27.209 1.00 95.25 257 GLU A O 1
ATOM 1948 N N . ALA A 1 258 ? -36.346 14.762 28.757 1.00 96.31 258 ALA A N 1
ATOM 1949 C CA . ALA A 1 258 ? -36.017 13.492 28.107 1.00 96.31 258 ALA A CA 1
ATOM 1950 C C . ALA A 1 258 ? -37.105 12.413 28.263 1.00 96.31 258 ALA A C 1
ATOM 1952 O O . ALA A 1 258 ? -37.381 11.672 27.319 1.00 96.31 258 ALA A O 1
ATOM 1953 N N . ILE A 1 259 ? -37.749 12.326 29.433 1.00 97.50 259 ILE A N 1
ATOM 1954 C CA . ILE A 1 259 ? -38.751 11.294 29.756 1.00 97.50 259 ILE A CA 1
ATOM 1955 C C . ILE A 1 259 ? -39.856 11.148 28.690 1.00 97.50 259 ILE A C 1
ATOM 1957 O O . ILE A 1 259 ? -40.062 10.022 28.232 1.00 97.50 259 ILE A O 1
ATOM 1961 N N . PRO A 1 260 ? -40.567 12.204 28.239 1.00 96.38 260 PRO A N 1
ATOM 1962 C CA . PRO A 1 260 ? -41.629 12.036 27.240 1.00 96.38 260 PRO A CA 1
ATOM 1963 C C . PRO A 1 260 ? -41.102 11.530 25.887 1.00 96.38 260 PRO A C 1
ATOM 1965 O O . PRO A 1 260 ? -41.792 10.770 25.201 1.00 96.38 260 PRO A O 1
ATOM 1968 N N . LEU A 1 261 ? -39.869 11.896 25.516 1.00 96.44 261 LEU A N 1
ATOM 1969 C CA . LEU A 1 261 ? -39.210 11.407 24.302 1.00 96.44 261 LEU A CA 1
ATOM 1970 C C . LEU A 1 261 ? -38.900 9.909 24.416 1.00 96.44 261 LEU A C 1
ATOM 1972 O O . LEU A 1 261 ? -39.211 9.144 23.503 1.00 96.44 261 LEU A O 1
ATOM 1976 N N . LEU A 1 262 ? -38.370 9.476 25.562 1.00 96.81 262 LEU A N 1
ATOM 1977 C CA . LEU A 1 262 ? -38.034 8.077 25.842 1.00 96.81 262 LEU A CA 1
ATOM 1978 C C . LEU A 1 262 ? -39.275 7.191 26.010 1.00 96.81 262 LEU A C 1
ATOM 1980 O O . LEU A 1 262 ? -39.283 6.046 25.564 1.00 96.81 262 LEU A O 1
ATOM 1984 N N . GLN A 1 263 ? -40.366 7.712 26.575 1.00 96.44 263 GLN A N 1
ATOM 1985 C CA . GLN A 1 263 ? -41.657 7.015 26.615 1.00 96.44 263 GLN A CA 1
ATOM 1986 C C . GLN A 1 263 ? -42.237 6.794 25.210 1.00 96.44 263 GLN A C 1
ATOM 1988 O O . GLN A 1 263 ? -42.834 5.756 24.933 1.00 96.44 263 GLN A O 1
ATOM 1993 N N . ALA A 1 264 ? -42.107 7.772 24.309 1.00 95.00 264 ALA A N 1
ATOM 1994 C CA . ALA A 1 264 ? -42.501 7.591 22.914 1.00 95.00 264 ALA A CA 1
ATOM 1995 C C . ALA A 1 264 ? -41.592 6.573 22.208 1.00 95.00 264 ALA A C 1
ATOM 1997 O O . ALA A 1 264 ? -42.098 5.651 21.576 1.00 95.00 264 ALA A O 1
ATOM 1998 N N . TYR A 1 265 ? -40.275 6.686 22.391 1.00 96.06 265 TYR A N 1
ATOM 1999 C CA . TYR A 1 265 ? -39.287 5.771 21.818 1.00 96.06 265 TYR A CA 1
ATOM 2000 C C . TYR A 1 265 ? -39.507 4.311 22.252 1.00 96.06 265 TYR A C 1
ATOM 2002 O O . TYR A 1 265 ? -39.671 3.435 21.411 1.00 96.06 265 TYR A O 1
ATOM 2010 N N . THR A 1 266 ? -39.623 4.046 23.555 1.00 95.56 266 THR A N 1
ATOM 2011 C CA . THR A 1 266 ? -39.829 2.685 24.094 1.00 95.56 266 THR A CA 1
ATOM 2012 C C . THR A 1 266 ? -41.189 2.080 23.732 1.00 95.56 266 THR A C 1
ATOM 2014 O O . THR A 1 266 ? -41.329 0.858 23.712 1.00 95.56 266 THR A O 1
ATOM 2017 N N . ARG A 1 267 ? -42.205 2.897 23.411 1.00 94.62 267 ARG A N 1
ATOM 2018 C CA . ARG A 1 267 ? -43.466 2.400 22.826 1.00 94.62 267 ARG A CA 1
ATOM 2019 C C . ARG A 1 267 ? -43.287 1.940 21.381 1.00 94.62 267 ARG A C 1
ATOM 2021 O O . ARG A 1 267 ? -43.897 0.944 21.003 1.00 94.62 267 ARG A O 1
ATOM 2028 N N . ASN A 1 268 ? -42.456 2.635 20.608 1.00 93.12 268 ASN A N 1
ATOM 2029 C CA . ASN A 1 268 ? -42.163 2.284 19.218 1.00 93.12 268 ASN A CA 1
ATOM 2030 C C . ASN A 1 268 ? -41.192 1.096 19.120 1.00 93.12 268 ASN A C 1
ATOM 2032 O O . ASN A 1 268 ? -41.344 0.253 18.238 1.00 93.12 268 ASN A O 1
ATOM 2036 N N . ARG A 1 269 ? -40.240 0.985 20.058 1.00 94.44 269 ARG A N 1
ATOM 2037 C CA . ARG A 1 269 ? -39.240 -0.093 20.136 1.00 94.44 269 ARG A CA 1
ATOM 2038 C C . ARG A 1 269 ? -39.340 -0.870 21.463 1.00 94.44 269 ARG A C 1
ATOM 2040 O O . ARG A 1 269 ? -38.464 -0.764 22.317 1.00 94.44 269 ARG A O 1
ATOM 2047 N N . PRO A 1 270 ? -40.382 -1.704 21.657 1.00 94.38 270 PRO A N 1
ATOM 2048 C CA . PRO A 1 270 ? -40.674 -2.353 22.944 1.00 94.38 270 PRO A CA 1
ATOM 2049 C C . PRO A 1 270 ? -39.710 -3.484 23.346 1.00 94.38 270 PRO A C 1
ATOM 2051 O O . PRO A 1 270 ? -39.884 -4.064 24.423 1.00 94.38 270 PRO A O 1
ATOM 2054 N N . ARG A 1 271 ? -38.748 -3.826 22.480 1.00 94.69 271 ARG A N 1
ATOM 2055 C CA . ARG A 1 271 ? -37.713 -4.852 22.693 1.00 94.69 271 ARG A CA 1
ATOM 2056 C C . ARG A 1 271 ? -36.299 -4.274 22.810 1.00 94.69 271 ARG A C 1
ATOM 2058 O O . ARG A 1 271 ? -35.358 -5.047 22.899 1.00 94.69 271 ARG A O 1
ATOM 2065 N N . ASP A 1 272 ? -36.148 -2.952 22.797 1.00 94.06 272 ASP A N 1
ATOM 2066 C CA . ASP A 1 272 ? -34.839 -2.318 22.937 1.00 94.06 272 ASP A CA 1
ATOM 2067 C C . ASP A 1 272 ? -34.482 -2.118 24.419 1.00 94.06 272 ASP A C 1
ATOM 2069 O O . ASP A 1 272 ? -35.106 -1.307 25.110 1.00 94.06 272 ASP A O 1
ATOM 2073 N N . ALA A 1 273 ? -33.493 -2.871 24.908 1.00 95.56 273 ALA A N 1
ATOM 2074 C CA . ALA A 1 273 ? -33.035 -2.812 26.295 1.00 95.56 273 ALA A CA 1
ATOM 2075 C C . ALA A 1 273 ? -32.454 -1.434 26.652 1.00 95.56 273 ALA A C 1
ATOM 2077 O O . ALA A 1 273 ? -32.805 -0.872 27.691 1.00 95.56 273 ALA A O 1
ATOM 2078 N N . GLN A 1 274 ? -31.659 -0.846 25.752 1.00 94.88 274 GLN A N 1
ATOM 2079 C CA . GLN A 1 274 ? -30.976 0.438 25.959 1.00 94.88 274 GLN A CA 1
ATOM 2080 C C . GLN A 1 274 ? -31.969 1.602 26.083 1.00 94.88 274 GLN A C 1
ATOM 2082 O O . GLN A 1 274 ? -31.820 2.489 26.923 1.00 94.88 274 GLN A O 1
ATOM 2087 N N . GLY A 1 275 ? -33.065 1.558 25.319 1.00 95.19 275 GLY A N 1
ATOM 2088 C CA . GLY A 1 275 ? -34.191 2.478 25.475 1.00 95.19 275 GLY A CA 1
ATOM 2089 C C . GLY A 1 275 ? -34.805 2.471 26.876 1.00 95.19 275 GLY A C 1
ATOM 2090 O O . GLY A 1 275 ? -35.085 3.533 27.439 1.00 95.19 275 GLY A O 1
ATOM 2091 N N . TYR A 1 276 ? -35.026 1.281 27.444 1.00 97.69 276 TYR A N 1
ATOM 2092 C CA . TYR A 1 276 ? -35.562 1.142 28.801 1.00 97.69 276 TYR A CA 1
ATOM 2093 C C . TYR A 1 276 ? -34.535 1.496 29.875 1.00 97.69 276 TYR A C 1
ATOM 2095 O O . TYR A 1 276 ? -34.917 2.093 30.882 1.00 97.69 276 TYR A O 1
ATOM 2103 N N . HIS A 1 277 ? -33.256 1.190 29.651 1.00 97.00 277 HIS A N 1
ATOM 2104 C CA . HIS A 1 277 ? -32.154 1.582 30.528 1.00 97.00 277 HIS A CA 1
ATOM 2105 C C . HIS A 1 277 ? -32.073 3.101 30.659 1.00 97.00 277 HIS A C 1
ATOM 2107 O O . HIS A 1 277 ? -32.228 3.625 31.761 1.00 97.00 277 HIS A O 1
ATOM 2113 N N . LEU A 1 278 ? -31.992 3.818 29.533 1.00 96.06 278 LEU A N 1
ATOM 2114 C CA . LEU A 1 278 ? -31.933 5.280 29.507 1.00 96.06 278 LEU A CA 1
ATOM 2115 C C . LEU A 1 278 ? -33.201 5.944 30.077 1.00 96.06 278 LEU A C 1
ATOM 2117 O O . LEU A 1 278 ? -33.139 6.994 30.717 1.00 96.06 278 LEU A O 1
ATOM 2121 N N . LEU A 1 279 ? -34.380 5.342 29.877 1.00 97.56 279 LEU A N 1
ATOM 2122 C CA . LEU A 1 279 ? -35.612 5.808 30.524 1.00 97.56 279 LEU A CA 1
ATOM 2123 C C . LEU A 1 279 ? -35.573 5.590 32.045 1.00 97.56 279 LEU A C 1
ATOM 2125 O O . LEU A 1 279 ? -36.033 6.440 32.808 1.00 97.56 279 LEU A O 1
ATOM 2129 N N . GLY A 1 280 ? -35.022 4.460 32.484 1.00 96.38 280 GLY A N 1
ATOM 2130 C CA . GLY A 1 280 ? -34.808 4.135 33.887 1.00 96.38 280 GLY A CA 1
ATOM 2131 C C . GLY A 1 280 ? -33.859 5.108 34.582 1.00 96.38 280 GLY A C 1
ATOM 2132 O O . GLY A 1 280 ? -34.203 5.628 35.646 1.00 96.38 280 GLY A O 1
ATOM 2133 N N . THR A 1 281 ? -32.722 5.427 33.959 1.00 93.75 281 THR A N 1
ATOM 2134 C CA . THR A 1 281 ? -31.762 6.419 34.473 1.00 93.75 281 THR A CA 1
ATOM 2135 C C . THR A 1 281 ? -32.372 7.821 34.510 1.00 93.75 281 THR A C 1
ATOM 2137 O O . THR A 1 281 ? -32.312 8.483 35.545 1.00 93.75 281 THR A O 1
ATOM 2140 N N . ALA A 1 282 ? -33.108 8.235 33.472 1.00 95.69 282 ALA A N 1
ATOM 2141 C CA . ALA A 1 282 ? -33.835 9.509 33.475 1.00 95.69 282 ALA A CA 1
ATOM 2142 C C . ALA A 1 282 ? -34.862 9.602 34.626 1.00 95.69 282 ALA A C 1
ATOM 2144 O O . ALA A 1 282 ? -34.978 10.630 35.306 1.00 95.69 282 ALA A O 1
ATOM 2145 N N . TYR A 1 283 ? -35.605 8.524 34.903 1.00 97.25 283 TYR A N 1
ATOM 2146 C CA . TYR A 1 283 ? -36.480 8.481 36.075 1.00 97.25 283 TYR A CA 1
ATOM 2147 C C . TYR A 1 283 ? -35.692 8.546 37.387 1.00 97.25 283 TYR A C 1
ATOM 2149 O O . TYR A 1 283 ? -36.114 9.259 38.300 1.00 97.25 283 TYR A O 1
ATOM 2157 N N . ALA A 1 284 ? -34.552 7.860 37.486 1.00 92.94 284 ALA A N 1
ATOM 2158 C CA . ALA A 1 284 ? -33.711 7.880 38.678 1.00 92.94 284 ALA A CA 1
ATOM 2159 C C . ALA A 1 284 ? -33.174 9.291 38.979 1.00 92.94 284 ALA A C 1
ATOM 2161 O O . ALA A 1 284 ? -33.255 9.733 40.129 1.00 92.94 284 ALA A O 1
ATOM 2162 N N . ASP A 1 285 ? -32.718 10.021 37.958 1.00 90.44 285 ASP A N 1
ATOM 2163 C CA . ASP A 1 285 ? -32.217 11.398 38.070 1.00 90.44 285 ASP A CA 1
ATOM 2164 C C . ASP A 1 285 ? -33.323 12.392 38.434 1.00 90.44 285 ASP A C 1
ATOM 2166 O O . ASP A 1 285 ? -33.114 13.338 39.192 1.00 90.44 285 ASP A O 1
ATOM 2170 N N . SER A 1 286 ? -34.546 12.140 37.963 1.00 93.31 286 SER A N 1
ATOM 2171 C CA . SER A 1 286 ? -35.735 12.898 38.372 1.00 93.31 286 SER A CA 1
ATOM 2172 C C . SER A 1 286 ? -36.321 12.471 39.729 1.00 93.31 286 SER A C 1
ATOM 2174 O O . SER A 1 286 ? -37.404 12.927 40.098 1.00 93.31 286 SER A O 1
ATOM 2176 N N . SER A 1 287 ? -35.620 11.616 40.486 1.00 91.31 287 SER A N 1
ATOM 2177 C CA . SER A 1 287 ? -36.040 11.061 41.786 1.00 91.31 287 SER A CA 1
ATOM 2178 C C . SER A 1 287 ? -37.335 10.228 41.759 1.00 91.31 287 SER A C 1
ATOM 2180 O O . SER A 1 287 ? -37.937 9.961 42.799 1.00 91.31 287 SER A O 1
ATOM 2182 N N . GLN A 1 288 ? -37.751 9.744 40.587 1.00 95.44 288 GLN A N 1
ATOM 2183 C CA . GLN A 1 288 ? -38.896 8.848 40.395 1.00 95.44 288 GLN A CA 1
ATOM 2184 C C . GLN A 1 288 ? -38.459 7.380 40.527 1.00 95.44 288 GLN A C 1
ATOM 2186 O O . GLN A 1 288 ? -38.499 6.599 39.578 1.00 95.44 288 GLN A O 1
ATOM 2191 N N . LEU A 1 289 ? -37.997 7.005 41.724 1.00 94.06 289 LEU A N 1
ATOM 2192 C CA . LEU A 1 289 ? -37.279 5.744 41.960 1.00 94.06 289 LEU A CA 1
ATOM 2193 C C . LEU A 1 289 ? -38.100 4.477 41.660 1.00 94.06 289 LEU A C 1
ATOM 2195 O O . LEU A 1 289 ? -37.538 3.477 41.223 1.00 94.06 289 LEU A O 1
ATOM 2199 N N . ALA A 1 290 ? -39.418 4.500 41.880 1.00 93.31 290 ALA A N 1
ATOM 2200 C CA . ALA A 1 290 ? -40.279 3.345 41.608 1.00 93.31 290 ALA A CA 1
ATOM 2201 C C . ALA A 1 290 ? -40.416 3.082 40.099 1.00 93.31 290 ALA A C 1
ATOM 2203 O O . ALA A 1 290 ? -40.286 1.942 39.655 1.00 93.31 290 ALA A O 1
ATOM 2204 N N . GLN A 1 291 ? -40.625 4.139 39.307 1.00 95.94 291 GLN A N 1
ATOM 2205 C CA . GLN A 1 291 ? -40.637 4.050 37.848 1.00 95.94 291 GLN A CA 1
ATOM 2206 C C . GLN A 1 291 ? -39.259 3.666 37.303 1.00 95.94 291 GLN A C 1
ATOM 2208 O O . GLN A 1 291 ? -39.181 2.824 36.412 1.00 95.94 291 GLN A O 1
ATOM 2213 N N . ALA A 1 292 ? -38.187 4.232 37.870 1.00 96.62 292 ALA A N 1
ATOM 2214 C CA . ALA A 1 292 ? -36.813 3.897 37.506 1.00 96.62 292 ALA A CA 1
ATOM 2215 C C . ALA A 1 292 ? -36.543 2.396 37.658 1.00 96.62 292 ALA A C 1
ATOM 2217 O O . ALA A 1 292 ? -36.120 1.753 36.702 1.00 96.62 292 ALA A O 1
ATOM 2218 N N . GLY A 1 293 ? -36.881 1.825 38.821 1.00 94.88 293 GLY A N 1
ATOM 2219 C CA . GLY A 1 293 ? -36.731 0.393 39.079 1.00 94.88 293 GLY A CA 1
ATOM 2220 C C . GLY A 1 293 ? -37.507 -0.458 38.076 1.00 94.88 293 GLY A C 1
ATOM 2221 O O . GLY A 1 293 ? -36.936 -1.357 37.477 1.00 94.88 293 GLY A O 1
ATOM 2222 N N . GLY A 1 294 ? -38.774 -0.125 37.807 1.00 95.88 294 GLY A N 1
ATOM 2223 C CA . GLY A 1 294 ? -39.588 -0.888 36.854 1.00 95.88 294 GLY A CA 1
ATOM 2224 C C . GLY A 1 294 ? -39.079 -0.848 35.406 1.00 95.88 294 GLY A C 1
ATOM 2225 O O . GLY A 1 294 ? -39.241 -1.825 34.676 1.00 95.88 294 GLY A O 1
ATOM 2226 N N . MET A 1 295 ? -38.473 0.262 34.968 1.00 97.81 295 MET A N 1
ATOM 2227 C CA . MET A 1 295 ? -37.869 0.351 33.630 1.00 97.81 295 MET A CA 1
ATOM 2228 C C . MET A 1 295 ? -36.527 -0.383 33.561 1.00 97.81 295 MET A C 1
ATOM 2230 O O . MET A 1 295 ? -36.294 -1.104 32.597 1.00 97.81 295 MET A O 1
ATOM 2234 N N . LEU A 1 296 ? -35.691 -0.273 34.596 1.00 97.19 296 LEU A N 1
ATOM 2235 C CA . LEU A 1 296 ? -34.409 -0.979 34.680 1.00 97.19 296 LEU A CA 1
ATOM 2236 C C . LEU A 1 296 ? -34.589 -2.501 34.807 1.00 97.19 296 LEU A C 1
ATOM 2238 O O . LEU A 1 296 ? -33.899 -3.243 34.124 1.00 97.19 296 LEU A O 1
ATOM 2242 N N . GLU A 1 297 ? -35.581 -2.979 35.567 1.00 96.88 297 GLU A N 1
ATOM 2243 C CA . GLU A 1 297 ? -35.968 -4.404 35.609 1.00 96.88 297 GLU A CA 1
ATOM 2244 C C . GLU A 1 297 ? -36.448 -4.913 34.240 1.00 96.88 297 GLU A C 1
ATOM 2246 O O . GLU A 1 297 ? -36.330 -6.092 33.912 1.00 96.88 297 GLU A O 1
ATOM 2251 N N . ARG A 1 298 ? -37.044 -4.039 33.423 1.00 96.69 298 ARG A N 1
ATOM 2252 C CA . ARG A 1 298 ? -37.435 -4.397 32.058 1.00 96.69 298 ARG A CA 1
ATOM 2253 C C . ARG A 1 298 ? -36.236 -4.420 31.113 1.00 96.69 298 ARG A C 1
ATOM 2255 O O . ARG A 1 298 ? -36.198 -5.296 30.256 1.00 96.69 298 ARG A O 1
ATOM 2262 N N . ALA A 1 299 ? -35.298 -3.487 31.268 1.00 97.00 299 ALA A N 1
ATOM 2263 C CA . ALA A 1 299 ? -34.040 -3.478 30.528 1.00 97.00 299 ALA A CA 1
ATOM 2264 C C . ALA A 1 299 ? -33.220 -4.743 30.829 1.00 97.00 299 ALA A C 1
ATOM 2266 O O . ALA A 1 299 ? -32.821 -5.431 29.899 1.00 97.00 299 ALA A O 1
ATOM 2267 N N . GLU A 1 300 ? -33.098 -5.115 32.106 1.00 96.88 300 GLU A N 1
ATOM 2268 C CA . GLU A 1 300 ? -32.384 -6.314 32.570 1.00 96.88 300 GLU A CA 1
ATOM 2269 C C . GLU A 1 300 ? -32.972 -7.611 32.000 1.00 96.88 300 GLU A C 1
ATOM 2271 O O . GLU A 1 300 ? -32.241 -8.484 31.542 1.00 96.88 300 GLU A O 1
ATOM 2276 N N . LYS A 1 301 ? -34.303 -7.724 31.922 1.00 96.62 301 LYS A N 1
ATOM 2277 C CA . LYS A 1 301 ? -34.956 -8.880 31.282 1.00 96.62 301 LYS A CA 1
ATOM 2278 C C . LYS A 1 301 ? -34.715 -8.975 29.778 1.00 96.62 301 LYS A C 1
ATOM 2280 O O . LYS A 1 301 ? -34.822 -10.069 29.226 1.00 96.62 301 LYS A O 1
ATOM 2285 N N . LEU A 1 302 ? -34.518 -7.841 29.108 1.00 96.50 302 LEU A N 1
ATOM 2286 C CA . LEU A 1 302 ? -34.271 -7.796 27.668 1.00 96.50 302 LEU A CA 1
ATOM 2287 C C . LEU A 1 302 ? -32.800 -8.071 27.353 1.00 96.50 302 LEU A C 1
ATOM 2289 O O . LEU A 1 302 ? -32.529 -8.763 26.374 1.00 96.50 302 LEU A O 1
ATOM 2293 N N . ASP A 1 303 ? -31.888 -7.572 28.187 1.00 95.06 303 ASP A N 1
ATOM 2294 C CA . ASP A 1 303 ? -30.454 -7.818 28.085 1.00 95.06 303 ASP A CA 1
ATOM 2295 C C . ASP A 1 303 ? -29.822 -8.078 29.468 1.00 95.06 303 ASP A C 1
ATOM 2297 O O . ASP A 1 303 ? -29.385 -7.149 30.153 1.00 95.06 303 ASP A O 1
ATOM 2301 N N . PRO A 1 304 ? -29.765 -9.348 29.907 1.00 93.31 304 PRO A N 1
ATOM 2302 C CA . PRO A 1 304 ? -29.210 -9.701 31.210 1.00 93.31 304 PRO A CA 1
ATOM 2303 C C . PRO A 1 304 ? -27.673 -9.701 31.236 1.00 93.31 304 PRO A C 1
ATOM 2305 O O . PRO A 1 304 ? -27.102 -9.878 32.311 1.00 93.31 304 PRO A O 1
ATOM 2308 N N . GLN A 1 305 ? -27.005 -9.554 30.084 1.00 93.31 305 GLN A N 1
ATOM 2309 C CA . GLN A 1 305 ? -25.540 -9.580 29.960 1.00 93.31 305 GLN A CA 1
ATOM 2310 C C . GLN A 1 305 ? -24.920 -8.177 29.918 1.00 93.31 305 GLN A C 1
ATOM 2312 O O . GLN A 1 305 ? -23.710 -8.048 29.754 1.00 93.31 305 GLN A O 1
ATOM 2317 N N . ASP A 1 306 ? -25.720 -7.128 30.104 1.00 91.62 306 ASP A N 1
ATOM 2318 C CA . ASP A 1 306 ? -25.231 -5.758 30.205 1.00 91.62 306 ASP A CA 1
ATOM 2319 C C . ASP A 1 306 ? -24.887 -5.405 31.664 1.00 91.62 306 ASP A C 1
ATOM 2321 O O . ASP A 1 306 ? -25.755 -5.307 32.540 1.00 91.62 306 ASP A O 1
ATOM 2325 N N . SER A 1 307 ? -23.595 -5.194 31.938 1.00 92.75 307 SER A N 1
ATOM 2326 C CA . SER A 1 307 ? -23.118 -4.833 33.276 1.00 92.75 307 SER A CA 1
ATOM 2327 C C . SER A 1 307 ? -23.579 -3.448 33.746 1.00 92.75 307 SER A C 1
ATOM 2329 O O . SER A 1 307 ? -23.719 -3.251 34.954 1.00 92.75 307 SER A O 1
ATOM 2331 N N . GLU A 1 308 ? -23.812 -2.493 32.838 1.00 92.31 308 GLU A N 1
ATOM 2332 C CA . GLU A 1 308 ? -24.267 -1.139 33.189 1.00 92.31 308 GLU A CA 1
ATOM 2333 C C . GLU A 1 308 ? -25.731 -1.153 33.639 1.00 92.31 308 GLU A C 1
ATOM 2335 O O . GLU A 1 308 ? -26.065 -0.543 34.656 1.00 92.31 308 GLU A O 1
ATOM 2340 N N . ILE A 1 309 ? -26.590 -1.923 32.958 1.00 95.38 309 ILE A N 1
ATOM 2341 C CA . ILE A 1 309 ? -27.993 -2.104 33.365 1.00 95.38 309 ILE A CA 1
ATOM 2342 C C . ILE A 1 309 ? -28.072 -2.707 34.774 1.00 95.38 309 ILE A C 1
ATOM 2344 O O . ILE A 1 309 ? -28.802 -2.199 35.631 1.00 95.38 309 ILE A O 1
ATOM 2348 N N . GLN A 1 310 ? -27.299 -3.767 35.025 1.00 95.62 310 GLN A N 1
ATOM 2349 C CA . GLN A 1 310 ? -27.214 -4.432 36.329 1.00 95.62 310 GLN A CA 1
ATOM 2350 C C . GLN A 1 310 ? -26.720 -3.466 37.417 1.00 95.62 310 GLN A C 1
ATOM 2352 O O . GLN A 1 310 ? -27.294 -3.373 38.508 1.00 95.62 310 GLN A O 1
ATOM 2357 N N . TYR A 1 311 ? -25.681 -2.688 37.110 1.00 95.00 311 TYR A N 1
ATOM 2358 C CA . TYR A 1 311 ? -25.137 -1.682 38.014 1.00 95.00 311 TYR A CA 1
ATOM 2359 C C . TYR A 1 311 ? -26.166 -0.592 38.364 1.00 95.00 311 TYR A C 1
ATOM 2361 O O . TYR A 1 311 ? -26.420 -0.340 39.547 1.00 95.00 311 TYR A O 1
ATOM 2369 N N . ASP A 1 312 ? -26.815 0.014 37.369 1.00 94.25 312 ASP A N 1
ATOM 2370 C CA . ASP A 1 312 ? -27.787 1.091 37.584 1.00 94.25 312 ASP A CA 1
ATOM 2371 C C . ASP A 1 312 ? -29.056 0.604 38.292 1.00 94.25 312 ASP A C 1
ATOM 2373 O O . ASP A 1 312 ? -29.593 1.296 39.169 1.00 94.25 312 ASP A O 1
ATOM 2377 N N . LEU A 1 313 ? -29.517 -0.614 37.988 1.00 96.69 313 LEU A N 1
ATOM 2378 C CA . LEU A 1 313 ? -30.604 -1.254 38.728 1.00 96.69 313 LEU A CA 1
ATOM 2379 C C . LEU A 1 313 ? -30.212 -1.463 40.195 1.00 96.69 313 LEU A C 1
ATOM 2381 O O . LEU A 1 313 ? -30.980 -1.107 41.095 1.00 96.69 313 LEU A O 1
ATOM 2385 N N . GLY A 1 314 ? -28.994 -1.947 40.455 1.00 95.31 314 GLY A N 1
ATOM 2386 C CA . GLY A 1 314 ? -28.425 -2.045 41.798 1.00 95.31 314 GLY A CA 1
ATOM 2387 C C . GLY A 1 314 ? -28.444 -0.706 42.544 1.00 95.31 314 GLY A C 1
ATOM 2388 O O . GLY A 1 314 ? -28.922 -0.637 43.683 1.00 95.31 314 GLY A O 1
ATOM 2389 N N . LEU A 1 315 ? -28.016 0.388 41.901 1.00 94.38 315 LEU A N 1
ATOM 2390 C CA . LEU A 1 315 ? -28.042 1.737 42.481 1.00 94.38 315 LEU A CA 1
ATOM 2391 C C . LEU A 1 315 ? -29.462 2.182 42.864 1.00 94.38 315 LEU A C 1
ATOM 2393 O O . LEU A 1 315 ? -29.677 2.706 43.966 1.00 94.38 315 LEU A O 1
ATOM 2397 N N . VAL A 1 316 ? -30.444 1.968 41.985 1.00 95.75 316 VAL A N 1
ATOM 2398 C CA . VAL A 1 316 ? -31.848 2.314 42.257 1.00 95.75 316 VAL A CA 1
ATOM 2399 C C . VAL A 1 316 ? -32.422 1.453 43.384 1.00 95.75 316 VAL A C 1
ATOM 2401 O O . VAL A 1 316 ? -33.091 1.983 44.275 1.00 95.75 316 VAL A O 1
ATOM 2404 N N . LEU A 1 317 ? -32.109 0.155 43.426 1.00 95.62 317 LEU A N 1
ATOM 2405 C CA . LEU A 1 317 ? -32.530 -0.749 44.500 1.00 95.62 317 LEU A CA 1
ATOM 2406 C C . LEU A 1 317 ? -31.960 -0.336 45.864 1.00 95.62 317 LEU A C 1
ATOM 2408 O O . LEU A 1 317 ? -32.694 -0.364 46.857 1.00 95.62 317 LEU A O 1
ATOM 2412 N N . VAL A 1 318 ? -30.704 0.130 45.925 1.00 93.88 318 VAL A N 1
ATOM 2413 C CA . VAL A 1 318 ? -30.132 0.713 47.154 1.00 93.88 318 VAL A CA 1
ATOM 2414 C C . VAL A 1 318 ? -30.931 1.936 47.601 1.00 93.88 318 VAL A C 1
ATOM 2416 O O . VAL A 1 318 ? -31.257 2.039 48.787 1.00 93.88 318 VAL A O 1
ATOM 2419 N N . LYS A 1 319 ? -31.265 2.855 46.682 1.00 92.06 319 LYS A N 1
ATOM 2420 C CA . LYS A 1 319 ? -32.065 4.056 46.996 1.00 92.06 319 LYS A CA 1
ATOM 2421 C C . LYS A 1 319 ? -33.489 3.704 47.448 1.00 92.06 319 LYS A C 1
ATOM 2423 O O . LYS A 1 319 ? -34.035 4.385 48.308 1.00 92.06 319 LYS A O 1
ATOM 2428 N N . LEU A 1 320 ? -34.058 2.614 46.932 1.00 93.12 320 LEU A N 1
ATOM 2429 C CA . LEU A 1 320 ? -35.344 2.046 47.360 1.00 93.12 320 LEU A CA 1
ATOM 2430 C C . LEU A 1 320 ? -35.264 1.252 48.682 1.00 93.12 320 LEU A C 1
ATOM 2432 O O . LEU A 1 320 ? -36.278 0.727 49.139 1.00 93.12 320 LEU A O 1
ATOM 2436 N N . GLY A 1 321 ? -34.080 1.126 49.293 1.00 90.75 321 GLY A N 1
ATOM 2437 C CA . GLY A 1 321 ? -33.865 0.381 50.539 1.00 90.75 321 GLY A CA 1
ATOM 2438 C C . GLY A 1 321 ? -33.807 -1.145 50.376 1.00 90.75 321 GLY A C 1
ATOM 2439 O O . GLY A 1 321 ? -33.681 -1.867 51.365 1.00 90.75 321 GLY A O 1
ATOM 2440 N N . LYS A 1 322 ? -33.851 -1.660 49.144 1.00 94.62 322 LYS A N 1
ATOM 2441 C CA . LYS A 1 322 ? -33.806 -3.094 48.821 1.00 94.62 322 LYS A CA 1
ATOM 2442 C C . LYS A 1 322 ? -32.354 -3.587 48.727 1.00 94.62 322 LYS A C 1
ATOM 2444 O O . LYS A 1 322 ? -31.866 -3.923 47.653 1.00 94.62 322 LYS A O 1
ATOM 2449 N N . ILE A 1 323 ? -31.656 -3.636 49.865 1.00 94.12 323 ILE A N 1
ATOM 2450 C CA . ILE A 1 323 ? -30.209 -3.937 49.918 1.00 94.12 323 ILE A CA 1
ATOM 2451 C C . ILE A 1 323 ? -29.865 -5.359 49.444 1.00 94.12 323 ILE A C 1
ATOM 2453 O O . ILE A 1 323 ? -28.844 -5.545 48.795 1.00 94.12 323 ILE A O 1
ATOM 2457 N N . GLY A 1 324 ? -30.695 -6.362 49.754 1.00 94.50 324 GLY A N 1
ATOM 2458 C CA . GLY A 1 324 ? -30.473 -7.748 49.311 1.00 94.50 324 GLY A CA 1
ATOM 2459 C C . GLY A 1 324 ? -30.435 -7.878 47.784 1.00 94.50 324 GLY A C 1
ATOM 2460 O O . GLY A 1 324 ? -29.378 -8.219 47.259 1.00 94.50 324 GLY A O 1
ATOM 2461 N N . PRO A 1 325 ? -31.530 -7.519 47.084 1.00 95.88 325 PRO A N 1
ATOM 2462 C CA . PRO A 1 325 ? -31.566 -7.496 45.623 1.00 95.88 325 PRO A CA 1
ATOM 2463 C C . PRO A 1 325 ? -30.473 -6.621 45.003 1.00 95.88 325 PRO A C 1
ATOM 2465 O O . PRO A 1 325 ? -29.879 -7.011 44.010 1.00 95.88 325 PRO A O 1
ATOM 2468 N N . ALA A 1 326 ? -30.141 -5.471 45.604 1.00 95.44 326 ALA A N 1
ATOM 2469 C CA . ALA A 1 326 ? -29.063 -4.626 45.090 1.00 95.44 326 ALA A CA 1
ATOM 2470 C C . ALA A 1 326 ? -27.699 -5.339 45.054 1.00 95.44 326 ALA A C 1
ATOM 2472 O O . ALA A 1 326 ? -26.955 -5.182 44.092 1.00 95.44 326 ALA A O 1
ATOM 2473 N N . ILE A 1 327 ? -27.375 -6.137 46.080 1.00 96.88 327 ILE A N 1
ATOM 2474 C CA . ILE A 1 327 ? -26.137 -6.931 46.103 1.00 96.88 327 ILE A CA 1
ATOM 2475 C C . ILE A 1 327 ? -26.130 -7.948 44.960 1.00 96.88 327 ILE A C 1
ATOM 2477 O O . ILE A 1 327 ? -25.104 -8.095 44.310 1.00 96.88 327 ILE A O 1
ATOM 2481 N N . GLU A 1 328 ? -27.254 -8.618 44.692 1.00 96.00 328 GLU A N 1
ATOM 2482 C CA . GLU A 1 328 ? -27.357 -9.588 43.592 1.00 96.00 328 GLU A CA 1
ATOM 2483 C C . GLU A 1 328 ? -27.071 -8.932 42.237 1.00 96.00 328 GLU A C 1
ATOM 2485 O O . GLU A 1 328 ? -26.290 -9.470 41.457 1.00 96.00 328 GLU A O 1
ATOM 2490 N N . GLN A 1 329 ? -27.627 -7.741 41.995 1.00 96.75 329 GLN A N 1
ATOM 2491 C CA . GLN A 1 329 ? -27.392 -7.005 40.749 1.00 96.75 329 GLN A CA 1
ATOM 2492 C C . GLN A 1 329 ? -25.938 -6.530 40.621 1.00 96.75 329 GLN A C 1
ATOM 2494 O O . GLN A 1 329 ? -25.332 -6.666 39.562 1.00 96.75 329 GLN A O 1
ATOM 2499 N N . PHE A 1 330 ? -25.318 -6.026 41.694 1.00 96.81 330 PHE A N 1
ATOM 2500 C CA . PHE A 1 330 ? -23.910 -5.632 41.612 1.00 96.81 330 PHE A CA 1
ATOM 2501 C C . PHE A 1 330 ? -22.954 -6.833 41.480 1.00 96.81 330 PHE A C 1
ATOM 2503 O O . PHE A 1 330 ? -21.931 -6.719 40.809 1.00 96.81 330 PHE A O 1
ATOM 2510 N N . GLU A 1 331 ? -23.263 -7.984 42.090 1.00 95.81 331 GLU A N 1
ATOM 2511 C CA . GLU A 1 331 ? -22.512 -9.231 41.870 1.00 95.81 331 GLU A CA 1
ATOM 2512 C C . GLU A 1 331 ? -22.637 -9.691 40.411 1.00 95.81 331 GLU A C 1
ATOM 2514 O O . GLU A 1 331 ? -21.636 -10.083 39.813 1.00 95.81 331 GLU A O 1
ATOM 2519 N N . ALA A 1 332 ? -23.831 -9.579 39.815 1.00 95.38 332 ALA A N 1
ATOM 2520 C CA . ALA A 1 332 ? -24.041 -9.846 38.396 1.00 95.38 332 ALA A CA 1
ATOM 2521 C C . ALA A 1 332 ? -23.207 -8.894 37.522 1.00 95.38 332 ALA A C 1
ATOM 2523 O O . ALA A 1 332 ? -22.431 -9.367 36.690 1.00 95.38 332 ALA A O 1
ATOM 2524 N N . ALA A 1 333 ? -23.261 -7.582 37.780 1.00 93.62 333 ALA A N 1
ATOM 2525 C CA . ALA A 1 333 ? -22.449 -6.583 37.079 1.00 93.62 333 ALA A CA 1
ATOM 2526 C C . ALA A 1 333 ? -20.943 -6.894 37.159 1.00 93.62 333 ALA A C 1
ATOM 2528 O O . ALA A 1 333 ? -20.259 -6.881 36.137 1.00 93.62 333 ALA A O 1
ATOM 2529 N N . LYS A 1 334 ? -20.439 -7.254 38.350 1.00 95.06 334 LYS A N 1
ATOM 2530 C CA . LYS A 1 334 ? -19.044 -7.676 38.569 1.00 95.06 334 LYS A CA 1
ATOM 2531 C C . LYS A 1 334 ? -18.706 -8.975 37.831 1.00 95.06 334 LYS A C 1
ATOM 2533 O O . LYS A 1 334 ? -17.595 -9.120 37.336 1.00 95.06 334 LYS A O 1
ATOM 2538 N N . SER A 1 335 ? -19.626 -9.936 37.776 1.00 94.69 335 SER A N 1
ATOM 2539 C CA . SER A 1 335 ? -19.393 -11.208 37.080 1.00 94.69 335 SER A CA 1
ATOM 2540 C C . SER A 1 335 ? -19.279 -11.037 35.563 1.00 94.69 335 SER A C 1
ATOM 2542 O O . SER A 1 335 ? -18.491 -11.739 34.933 1.00 94.69 335 SER A O 1
ATOM 2544 N N . ILE A 1 336 ? -20.026 -10.080 35.004 1.00 91.44 336 ILE A N 1
ATOM 2545 C CA . ILE A 1 336 ? -20.003 -9.717 33.584 1.00 91.44 336 ILE A CA 1
ATOM 2546 C C . ILE A 1 336 ? -18.753 -8.884 33.275 1.00 91.44 336 ILE A C 1
ATOM 2548 O O . ILE A 1 336 ? -18.018 -9.194 32.341 1.00 91.44 336 ILE A O 1
ATOM 2552 N N . ASN A 1 337 ? -18.488 -7.849 34.078 1.00 88.88 337 ASN A N 1
ATOM 2553 C CA . ASN A 1 337 ? -17.333 -6.971 33.928 1.00 88.88 337 ASN A CA 1
ATOM 2554 C C . ASN A 1 337 ? -16.542 -6.858 35.248 1.00 88.88 337 ASN A C 1
ATOM 2556 O O . ASN A 1 337 ? -16.781 -5.943 36.044 1.00 88.88 337 ASN A O 1
ATOM 2560 N N . PRO A 1 338 ? -15.547 -7.739 35.468 1.00 89.94 338 PRO A N 1
ATOM 2561 C CA . PRO A 1 338 ? -14.699 -7.696 36.661 1.00 89.94 338 PRO A CA 1
ATOM 2562 C C . PRO A 1 338 ? -13.803 -6.454 36.765 1.00 89.94 338 PRO A C 1
ATOM 2564 O O . PRO A 1 338 ? -13.208 -6.224 37.814 1.00 89.94 338 PRO A O 1
ATOM 2567 N N . ALA A 1 339 ? -13.658 -5.676 35.689 1.00 86.44 339 ALA A N 1
ATOM 2568 C CA . ALA A 1 339 ? -12.874 -4.444 35.681 1.00 86.44 339 ALA A CA 1
ATOM 2569 C C . ALA A 1 339 ? -13.697 -3.209 36.092 1.00 86.44 339 ALA A C 1
ATOM 2571 O O . ALA A 1 339 ? -13.127 -2.135 36.270 1.00 86.44 339 ALA A O 1
ATOM 2572 N N . LEU A 1 340 ? -15.018 -3.344 36.278 1.00 86.50 340 LEU A N 1
ATOM 2573 C CA . LEU A 1 340 ? -15.901 -2.248 36.684 1.00 86.50 340 LEU A CA 1
ATOM 2574 C C . LEU A 1 340 ? -15.667 -1.871 38.157 1.00 86.50 340 LEU A C 1
ATOM 2576 O O . LEU A 1 340 ? -16.344 -2.360 39.069 1.00 86.50 340 LEU A O 1
ATOM 2580 N N . ALA A 1 341 ? -14.699 -0.986 38.402 1.00 88.00 341 ALA A N 1
ATOM 2581 C CA . ALA A 1 341 ? -14.287 -0.561 39.739 1.00 88.00 341 ALA A CA 1
ATOM 2582 C C . ALA A 1 341 ? -15.471 -0.040 40.578 1.00 88.00 341 ALA A C 1
ATOM 2584 O O . ALA A 1 341 ? -15.605 -0.349 41.766 1.00 88.00 341 ALA A O 1
ATOM 2585 N N . GLU A 1 342 ? -16.381 0.709 39.960 1.00 87.88 342 GLU A N 1
ATOM 2586 C CA . GLU A 1 342 ? -17.553 1.296 40.600 1.00 87.88 342 GLU A CA 1
ATOM 2587 C C . GLU A 1 342 ? -18.504 0.228 41.167 1.00 87.88 342 GLU A C 1
ATOM 2589 O O . GLU A 1 342 ? -19.099 0.451 42.227 1.00 87.88 342 GLU A O 1
ATOM 2594 N N . ALA A 1 343 ? -18.615 -0.945 40.532 1.00 90.88 343 ALA A N 1
ATOM 2595 C CA . ALA A 1 343 ? -19.421 -2.057 41.038 1.00 90.88 343 ALA A CA 1
ATOM 2596 C C . ALA A 1 343 ? -18.819 -2.656 42.318 1.00 90.88 343 ALA A C 1
ATOM 2598 O O . ALA A 1 343 ? -19.550 -2.880 43.285 1.00 90.88 343 ALA A O 1
ATOM 2599 N N . HIS A 1 344 ? -17.492 -2.821 42.384 1.00 93.06 344 HIS A N 1
ATOM 2600 C CA . HIS A 1 344 ? -16.791 -3.247 43.604 1.00 93.06 344 HIS A CA 1
ATOM 2601 C C . HIS A 1 344 ? -17.005 -2.259 44.758 1.00 93.06 344 HIS A C 1
ATOM 2603 O O . HIS A 1 344 ? -17.294 -2.655 45.890 1.00 93.06 344 HIS A O 1
ATOM 2609 N N . TYR A 1 345 ? -16.934 -0.956 44.474 1.00 92.69 345 TYR A N 1
ATOM 2610 C CA . TYR A 1 345 ? -17.196 0.071 45.480 1.00 92.69 345 TYR A CA 1
ATOM 2611 C C . TYR A 1 345 ? -18.638 0.001 46.010 1.00 92.69 345 TYR A C 1
ATOM 2613 O O . TYR A 1 345 ? -18.854 -0.010 47.227 1.00 92.69 345 TYR A O 1
ATOM 2621 N N . GLN A 1 346 ? -19.634 -0.100 45.123 1.00 94.62 346 GLN A N 1
ATOM 2622 C CA . GLN A 1 346 ? -21.039 -0.192 45.534 1.00 94.62 346 GLN A CA 1
ATOM 2623 C C . GLN A 1 346 ? -21.357 -1.509 46.259 1.00 94.62 346 GLN A C 1
ATOM 2625 O O . GLN A 1 346 ? -22.073 -1.480 47.265 1.00 94.62 346 GLN A O 1
ATOM 2630 N N . LEU A 1 347 ? -20.762 -2.638 45.849 1.00 95.44 347 LEU A N 1
ATOM 2631 C CA . LEU A 1 347 ? -20.816 -3.905 46.590 1.00 95.44 347 LEU A CA 1
ATOM 2632 C C . LEU A 1 347 ? -20.259 -3.749 47.998 1.00 95.44 347 LEU A C 1
ATOM 2634 O O . LEU A 1 347 ? -20.905 -4.156 48.965 1.00 95.44 347 LEU A O 1
ATOM 2638 N N . ALA A 1 348 ? -19.094 -3.112 48.139 1.00 93.62 348 ALA A N 1
ATOM 2639 C CA . ALA A 1 348 ? -18.481 -2.892 49.439 1.00 93.62 348 ALA A CA 1
ATOM 2640 C C . ALA A 1 348 ? -19.400 -2.090 50.373 1.00 93.62 348 ALA A C 1
ATOM 2642 O O . ALA A 1 348 ? -19.546 -2.433 51.553 1.00 93.62 348 ALA A O 1
ATOM 2643 N N . LEU A 1 349 ? -20.061 -1.048 49.854 1.00 92.50 349 LEU A N 1
ATOM 2644 C CA . LEU A 1 349 ? -21.031 -0.248 50.605 1.00 92.50 349 LEU A CA 1
ATOM 2645 C C . LEU A 1 349 ? -22.303 -1.035 50.952 1.00 92.50 349 LEU A C 1
ATOM 2647 O O . LEU A 1 349 ? -22.806 -0.916 52.076 1.00 92.50 349 LEU A O 1
ATOM 2651 N N . ALA A 1 350 ? -22.819 -1.836 50.020 1.00 93.38 350 ALA A N 1
ATOM 2652 C CA . ALA A 1 350 ? -24.018 -2.644 50.213 1.00 93.38 350 ALA A CA 1
ATOM 2653 C C . ALA A 1 350 ? -23.790 -3.774 51.236 1.00 93.38 350 ALA A C 1
ATOM 2655 O O . ALA A 1 350 ? -24.592 -3.932 52.161 1.00 93.38 350 ALA A O 1
ATOM 2656 N N . TYR A 1 351 ? -22.657 -4.482 51.160 1.00 94.62 351 TYR A N 1
ATOM 2657 C CA . TYR A 1 351 ? -22.251 -5.486 52.150 1.00 94.62 351 TYR A CA 1
ATOM 2658 C C . TYR A 1 351 ? -22.068 -4.882 53.542 1.00 94.62 351 TYR A C 1
ATOM 2660 O O . TYR A 1 351 ? -22.569 -5.440 54.522 1.00 94.62 351 TYR A O 1
ATOM 2668 N N . ARG A 1 352 ? -21.465 -3.689 53.641 1.00 92.19 352 ARG A N 1
ATOM 2669 C CA . ARG A 1 352 ? -21.343 -2.968 54.917 1.00 92.19 352 ARG A CA 1
ATOM 2670 C C . ARG A 1 352 ? -22.706 -2.633 55.522 1.00 92.19 352 ARG A C 1
ATOM 2672 O O . ARG A 1 352 ? -22.896 -2.832 56.718 1.00 92.19 352 ARG A O 1
ATOM 2679 N N . LYS A 1 353 ? -23.670 -2.168 54.714 1.00 90.38 353 LYS A N 1
ATOM 2680 C CA . LYS A 1 353 ? -25.054 -1.910 55.165 1.00 90.38 353 LYS A CA 1
ATOM 2681 C C . LYS A 1 353 ? -25.782 -3.185 55.609 1.00 90.38 353 LYS A C 1
ATOM 2683 O O . LYS A 1 353 ? -26.624 -3.110 56.496 1.00 90.38 353 LYS A O 1
ATOM 2688 N N . LYS A 1 354 ? -25.458 -4.338 55.014 1.00 92.69 354 LYS A N 1
ATOM 2689 C CA . LYS A 1 354 ? -25.985 -5.662 55.390 1.00 92.69 354 LYS A CA 1
ATOM 2690 C C . LYS A 1 354 ? -25.287 -6.268 56.623 1.00 92.69 354 LYS A C 1
ATOM 2692 O O . LYS A 1 354 ? -25.793 -7.236 57.180 1.00 92.69 354 LYS A O 1
ATOM 2697 N N . GLY A 1 355 ? -24.156 -5.703 57.057 1.00 89.00 355 GLY A N 1
ATOM 2698 C CA . GLY A 1 355 ? -23.353 -6.181 58.189 1.00 89.00 355 GLY A CA 1
ATOM 2699 C C . GLY A 1 355 ? -22.251 -7.187 57.828 1.00 89.00 355 GLY A C 1
ATOM 2700 O O . GLY A 1 355 ? -21.564 -7.672 58.723 1.00 89.00 355 GLY A O 1
ATOM 2701 N N . ASP A 1 356 ? -22.038 -7.483 56.542 1.00 93.00 356 ASP A N 1
ATOM 2702 C CA . ASP A 1 356 ? -20.966 -8.371 56.069 1.00 93.00 356 ASP A CA 1
ATOM 2703 C C . ASP A 1 356 ? -19.663 -7.579 55.853 1.00 93.00 356 ASP A C 1
ATOM 2705 O O . ASP A 1 356 ? -19.316 -7.148 54.750 1.00 93.00 356 ASP A O 1
ATOM 2709 N N . LEU A 1 357 ? -18.950 -7.328 56.953 1.00 91.12 357 LEU A N 1
ATOM 2710 C CA . LEU A 1 357 ? -17.696 -6.564 56.954 1.00 91.12 357 LEU A CA 1
ATOM 2711 C C . LEU A 1 357 ? -16.552 -7.270 56.209 1.00 91.12 357 LEU A C 1
ATOM 2713 O O . LEU A 1 357 ? -15.673 -6.593 55.670 1.00 91.12 357 LEU A O 1
ATOM 2717 N N . ALA A 1 358 ? -16.558 -8.605 56.160 1.00 93.25 358 ALA A N 1
ATOM 2718 C CA . ALA A 1 358 ? -15.501 -9.381 55.517 1.00 93.25 358 ALA A CA 1
ATOM 2719 C C . ALA A 1 358 ? -15.532 -9.179 53.998 1.00 93.25 358 ALA A C 1
ATOM 2721 O O . ALA A 1 358 ? -14.539 -8.733 53.418 1.00 93.25 358 ALA A O 1
ATOM 2722 N N . ARG A 1 359 ? -16.695 -9.406 53.370 1.00 93.06 359 ARG A N 1
ATOM 2723 C CA . ARG A 1 359 ? -16.859 -9.165 51.929 1.00 93.06 359 ARG A CA 1
ATOM 2724 C C . ARG A 1 359 ? -16.709 -7.690 51.587 1.00 93.06 359 ARG A C 1
ATOM 2726 O O . ARG A 1 359 ? -16.053 -7.360 50.610 1.00 93.06 359 ARG A O 1
ATOM 2733 N N . SER A 1 360 ? -17.224 -6.791 52.430 1.00 92.38 360 SER A N 1
ATOM 2734 C CA . SER A 1 360 ? -17.040 -5.347 52.234 1.00 92.38 360 SER A CA 1
ATOM 2735 C C . SER A 1 360 ? -15.561 -4.946 52.125 1.00 92.38 360 SER A C 1
ATOM 2737 O O . SER A 1 360 ? -15.191 -4.199 51.221 1.00 92.38 360 SER A O 1
ATOM 2739 N N . THR A 1 361 ? -14.702 -5.480 52.999 1.00 90.88 361 THR A N 1
ATOM 2740 C CA . THR A 1 361 ? -13.259 -5.185 52.982 1.00 90.88 361 THR A CA 1
ATOM 2741 C C . THR A 1 361 ? -12.576 -5.755 51.736 1.00 90.88 361 THR A C 1
ATOM 2743 O O . THR A 1 361 ? -11.747 -5.076 51.131 1.00 90.88 361 THR A O 1
ATOM 2746 N N . GLN A 1 362 ? -12.947 -6.970 51.322 1.00 92.81 362 GLN A N 1
ATOM 2747 C CA . GLN A 1 362 ? -12.427 -7.599 50.105 1.00 92.81 362 GLN A CA 1
ATOM 2748 C C . GLN A 1 362 ? -12.756 -6.774 48.854 1.00 92.81 362 GLN A C 1
ATOM 2750 O O . GLN A 1 362 ? -11.864 -6.469 48.063 1.00 92.81 362 GLN A O 1
ATOM 2755 N N . GLU A 1 363 ? -14.019 -6.376 48.700 1.00 94.00 363 GLU A N 1
ATOM 2756 C CA . GLU A 1 363 ? -14.472 -5.590 47.550 1.00 94.00 363 GLU A CA 1
ATOM 2757 C C . GLU A 1 363 ? -13.827 -4.194 47.525 1.00 94.00 363 GLU A C 1
ATOM 2759 O O . GLU A 1 363 ? -13.432 -3.702 46.470 1.00 94.00 363 GLU A O 1
ATOM 2764 N N . MET A 1 364 ? -13.611 -3.576 48.693 1.00 91.38 364 MET A N 1
ATOM 2765 C CA . MET A 1 364 ? -12.905 -2.293 48.784 1.00 91.38 364 MET A CA 1
ATOM 2766 C C . MET A 1 364 ? -11.431 -2.397 48.357 1.00 91.38 364 MET A C 1
ATOM 2768 O O . MET A 1 364 ? -10.915 -1.493 47.701 1.00 91.38 364 MET A O 1
ATOM 2772 N N . ALA A 1 365 ? -10.748 -3.494 48.698 1.00 90.50 365 ALA A N 1
ATOM 2773 C CA . ALA A 1 365 ? -9.374 -3.731 48.257 1.00 90.50 365 ALA A CA 1
ATOM 2774 C C . ALA A 1 365 ? -9.291 -3.952 46.734 1.00 90.50 365 ALA A C 1
ATOM 2776 O O . ALA A 1 365 ? -8.375 -3.442 46.086 1.00 90.50 365 ALA A O 1
ATOM 2777 N N . ALA A 1 366 ? -10.266 -4.661 46.154 1.00 89.56 366 ALA A N 1
ATOM 2778 C CA . ALA A 1 366 ? -10.374 -4.832 44.705 1.00 89.56 366 ALA A CA 1
ATOM 2779 C C . ALA A 1 366 ? -10.576 -3.486 43.989 1.00 89.56 366 ALA A C 1
ATOM 2781 O O . ALA A 1 366 ? -9.838 -3.179 43.054 1.00 89.56 366 ALA A O 1
ATOM 2782 N N . PHE A 1 367 ? -11.484 -2.640 44.491 1.00 90.19 367 PHE A N 1
ATOM 2783 C CA . PHE A 1 367 ? -11.686 -1.276 43.992 1.00 90.19 367 PHE A CA 1
ATOM 2784 C C . PHE A 1 367 ? -10.391 -0.447 43.997 1.00 90.19 367 PHE A C 1
ATOM 2786 O O . PHE A 1 367 ? -10.047 0.170 42.991 1.00 90.19 367 PHE A O 1
ATOM 2793 N N . GLN A 1 368 ? -9.643 -0.453 45.106 1.00 87.12 368 GLN A N 1
ATOM 2794 C CA . GLN A 1 368 ? -8.383 0.294 45.215 1.00 87.12 368 GLN A CA 1
ATOM 2795 C C . GLN A 1 368 ? -7.333 -0.184 44.208 1.00 87.12 368 GLN A C 1
ATOM 2797 O O . GLN A 1 368 ? -6.647 0.638 43.602 1.00 87.12 368 GLN A O 1
ATOM 2802 N N . LYS A 1 369 ? -7.224 -1.502 44.006 1.00 86.06 369 LYS A N 1
ATOM 2803 C CA . LYS A 1 369 ? -6.304 -2.085 43.026 1.00 86.06 369 LYS A CA 1
ATOM 2804 C C . LYS A 1 369 ? -6.667 -1.674 41.596 1.00 86.06 369 LYS A C 1
ATOM 2806 O O . LYS A 1 369 ? -5.774 -1.296 40.844 1.00 86.06 369 LYS A O 1
ATOM 2811 N N . LEU A 1 370 ? -7.953 -1.722 41.240 1.00 84.69 370 LEU A N 1
ATOM 2812 C CA . LEU A 1 370 ? -8.437 -1.305 39.920 1.00 84.69 370 LEU A CA 1
ATOM 2813 C C . LEU A 1 370 ? -8.171 0.188 39.677 1.00 84.69 370 LEU A C 1
ATOM 2815 O O . LEU A 1 370 ? -7.603 0.540 38.649 1.00 84.69 370 LEU A O 1
ATOM 2819 N N . LYS A 1 371 ? -8.452 1.058 40.658 1.00 81.62 371 LYS A N 1
ATOM 2820 C CA . LYS A 1 371 ? -8.174 2.502 40.540 1.00 81.62 371 LYS A CA 1
ATOM 2821 C C . LYS A 1 371 ? -6.687 2.849 40.451 1.00 81.62 371 LYS A C 1
ATOM 2823 O O . LYS A 1 371 ? -6.330 3.800 39.756 1.00 81.62 371 LYS A O 1
ATOM 2828 N N . ALA A 1 372 ? -5.817 2.101 41.131 1.00 78.44 372 ALA A N 1
ATOM 2829 C CA . ALA A 1 372 ? -4.371 2.253 40.969 1.00 78.44 372 ALA A CA 1
ATOM 2830 C C . ALA A 1 372 ? -3.934 1.887 39.539 1.00 78.44 372 ALA A C 1
ATOM 2832 O O . ALA A 1 372 ? -3.230 2.671 38.911 1.00 78.44 372 ALA A O 1
ATOM 2833 N N . GLY A 1 373 ? -4.441 0.771 39.000 1.00 76.75 373 GLY A N 1
ATOM 2834 C CA . GLY A 1 373 ? -4.199 0.363 37.612 1.00 76.75 373 GLY A CA 1
ATOM 2835 C C . GLY A 1 373 ? -4.673 1.392 36.580 1.00 76.75 373 GLY A C 1
ATOM 2836 O O . GLY A 1 373 ? -3.898 1.758 35.706 1.00 76.75 373 GLY A O 1
ATOM 2837 N N . GLU A 1 374 ? -5.889 1.936 36.727 1.00 75.81 374 GLU A N 1
ATOM 2838 C CA . GLU A 1 374 ? -6.394 3.025 35.865 1.00 75.81 374 GLU A CA 1
ATOM 2839 C C . GLU A 1 374 ? -5.464 4.254 35.897 1.00 75.81 374 GLU A C 1
ATOM 2841 O O . GLU A 1 374 ? -5.208 4.892 34.877 1.00 75.81 374 GLU A O 1
ATOM 2846 N N . THR A 1 375 ? -4.933 4.594 37.076 1.00 76.69 375 THR A N 1
ATOM 2847 C CA . THR A 1 375 ? -4.025 5.740 37.245 1.00 76.69 375 THR A CA 1
ATOM 2848 C C . THR A 1 375 ? -2.680 5.495 36.558 1.00 76.69 375 THR A C 1
ATOM 2850 O O . THR A 1 375 ? -2.144 6.397 35.909 1.00 76.69 375 THR A O 1
ATOM 2853 N N . ASP A 1 376 ? -2.142 4.283 36.678 1.00 78.25 376 ASP A N 1
ATOM 2854 C CA . ASP A 1 376 ? -0.887 3.884 36.041 1.00 78.25 376 ASP A CA 1
ATOM 2855 C C . ASP A 1 376 ? -1.026 3.796 34.515 1.00 78.25 376 ASP A C 1
ATOM 2857 O O . ASP A 1 376 ? -0.132 4.255 33.805 1.00 78.25 376 ASP A O 1
ATOM 2861 N N . GLU A 1 377 ? -2.166 3.326 34.000 1.00 74.06 377 GLU A N 1
ATOM 2862 C CA . GLU A 1 377 ? -2.478 3.329 32.566 1.00 74.06 377 GLU A CA 1
ATOM 2863 C C . GLU A 1 377 ? -2.550 4.759 32.012 1.00 74.06 377 GLU A C 1
ATOM 2865 O O . GLU A 1 377 ? -1.913 5.069 31.002 1.00 74.06 377 GLU A O 1
ATOM 2870 N N . VAL A 1 378 ? -3.255 5.668 32.697 1.00 76.25 378 VAL A N 1
ATOM 2871 C CA . VAL A 1 378 ? -3.338 7.085 32.302 1.00 76.25 378 VAL A CA 1
ATOM 2872 C C . VAL A 1 378 ? -1.957 7.743 32.326 1.00 76.25 378 VAL A C 1
ATOM 2874 O O . VAL A 1 378 ? -1.571 8.433 31.379 1.00 76.25 378 VAL A O 1
ATOM 2877 N N . ASN A 1 379 ? -1.177 7.520 33.386 1.00 76.06 379 ASN A N 1
ATOM 2878 C CA . ASN A 1 379 ? 0.173 8.068 33.501 1.00 76.06 379 ASN A CA 1
ATOM 2879 C C . ASN A 1 379 ? 1.122 7.480 32.448 1.00 76.06 379 ASN A C 1
ATOM 2881 O O . ASN A 1 379 ? 1.899 8.224 31.844 1.00 76.06 379 ASN A O 1
ATOM 2885 N N . GLY A 1 380 ? 1.041 6.175 32.188 1.00 82.69 380 GLY A N 1
ATOM 2886 C CA . GLY A 1 380 ? 1.819 5.490 31.160 1.00 82.69 380 GLY A CA 1
ATOM 2887 C C . GLY A 1 380 ? 1.456 5.975 29.761 1.00 82.69 380 GLY A C 1
ATOM 2888 O O . GLY A 1 380 ? 2.343 6.316 28.979 1.00 82.69 380 GLY A O 1
ATOM 2889 N N . GLY A 1 381 ? 0.163 6.157 29.483 1.00 75.88 381 GLY A N 1
ATOM 2890 C CA . GLY A 1 381 ? -0.335 6.764 28.252 1.00 75.88 381 GLY A CA 1
ATOM 2891 C C . GLY A 1 381 ? 0.187 8.189 28.051 1.00 75.88 381 GLY A C 1
ATOM 2892 O O . GLY A 1 381 ? 0.651 8.526 26.960 1.00 75.88 381 GLY A O 1
ATOM 2893 N N . ASN A 1 382 ? 0.209 9.010 29.106 1.00 70.44 382 ASN A N 1
ATOM 2894 C CA . ASN A 1 382 ? 0.787 10.357 29.062 1.00 70.44 382 ASN A CA 1
ATOM 2895 C C . ASN A 1 382 ? 2.286 10.334 28.727 1.00 70.44 382 ASN A C 1
ATOM 2897 O O . ASN A 1 382 ? 2.732 11.104 27.874 1.00 70.44 382 ASN A O 1
ATOM 2901 N N . ARG A 1 383 ? 3.057 9.427 29.342 1.00 83.62 383 ARG A N 1
ATOM 2902 C CA . ARG A 1 383 ? 4.487 9.236 29.044 1.00 83.62 383 ARG A CA 1
ATOM 2903 C C . ARG A 1 383 ? 4.726 8.740 27.622 1.00 83.62 383 ARG A C 1
ATOM 2905 O O . ARG A 1 383 ? 5.604 9.250 26.933 1.00 83.62 383 ARG A O 1
ATOM 2912 N N . ASN A 1 384 ? 3.907 7.811 27.141 1.00 82.38 384 ASN A N 1
ATOM 2913 C CA . ASN A 1 384 ? 3.977 7.341 25.763 1.00 82.38 384 ASN A CA 1
ATOM 2914 C C . ASN A 1 384 ? 3.677 8.474 24.764 1.00 82.38 384 ASN A C 1
ATOM 2916 O O . ASN A 1 384 ? 4.367 8.621 23.759 1.00 82.38 384 ASN A O 1
ATOM 2920 N N . ASN A 1 385 ? 2.680 9.315 25.044 1.00 71.75 385 ASN A N 1
ATOM 2921 C CA . ASN A 1 385 ? 2.353 10.464 24.197 1.00 71.75 385 ASN A CA 1
ATOM 2922 C C . ASN A 1 385 ? 3.462 11.528 24.201 1.00 71.75 385 ASN A C 1
ATOM 2924 O O . ASN A 1 385 ? 3.757 12.113 23.158 1.00 71.75 385 ASN A O 1
ATOM 2928 N N . GLU A 1 386 ? 4.108 11.755 25.346 1.00 73.25 386 GLU A N 1
ATOM 2929 C CA . GLU A 1 386 ? 5.318 12.575 25.439 1.00 73.25 386 GLU A CA 1
ATOM 2930 C C . GLU A 1 386 ? 6.445 12.007 24.561 1.00 73.25 386 GLU A C 1
ATOM 2932 O O . GLU A 1 386 ? 7.027 12.753 23.769 1.00 73.25 386 GLU A O 1
ATOM 2937 N N . GLY A 1 387 ? 6.673 10.690 24.612 1.00 81.31 387 GLY A N 1
ATOM 2938 C CA . GLY A 1 387 ? 7.618 9.998 23.735 1.00 81.31 387 GLY A CA 1
ATOM 2939 C C . GLY A 1 387 ? 7.292 10.169 22.248 1.00 81.31 387 GLY A C 1
ATOM 2940 O O . GLY A 1 387 ? 8.174 10.521 21.468 1.00 81.31 387 GLY A O 1
ATOM 2941 N N . ASN A 1 388 ? 6.019 10.035 21.855 1.00 77.81 388 ASN A N 1
ATOM 2942 C CA . ASN A 1 388 ? 5.572 10.239 20.468 1.00 77.81 388 ASN A CA 1
ATOM 2943 C C . ASN A 1 388 ? 5.864 11.658 19.967 1.00 77.81 388 ASN A C 1
ATOM 2945 O O . ASN A 1 388 ? 6.303 11.843 18.831 1.00 77.81 388 ASN A O 1
ATOM 2949 N N . ARG A 1 389 ? 5.647 12.670 20.815 1.00 81.25 389 ARG A N 1
ATOM 2950 C CA . ARG A 1 389 ? 5.979 14.061 20.487 1.00 81.25 389 ARG A CA 1
ATOM 2951 C C . ARG A 1 389 ? 7.489 14.234 20.302 1.00 81.25 389 ARG A C 1
ATOM 2953 O O . ARG A 1 389 ? 7.914 14.817 19.311 1.00 81.25 389 ARG A O 1
ATOM 2960 N N . MET A 1 390 ? 8.294 13.679 21.207 1.00 86.56 390 MET A N 1
ATOM 2961 C CA . MET A 1 390 ? 9.759 13.716 21.111 1.00 86.56 390 MET A CA 1
ATOM 2962 C C . MET A 1 390 ? 10.283 12.985 19.862 1.00 86.56 390 MET A C 1
ATOM 2964 O O . MET A 1 390 ? 11.221 13.470 19.232 1.00 86.56 390 MET A O 1
ATOM 2968 N N . MET A 1 391 ? 9.654 11.875 19.453 1.00 87.19 391 MET A N 1
ATOM 2969 C CA . MET A 1 391 ? 9.961 11.183 18.192 1.00 87.19 391 MET A CA 1
ATOM 2970 C C . MET A 1 391 ? 9.735 12.085 16.977 1.00 87.19 391 MET A C 1
ATOM 2972 O O . MET A 1 391 ? 10.599 12.155 16.105 1.00 87.19 391 MET A O 1
ATOM 2976 N N . ALA A 1 392 ? 8.605 12.797 16.928 1.00 79.56 392 ALA A N 1
ATOM 2977 C CA . ALA A 1 392 ? 8.286 13.715 15.834 1.00 79.56 392 ALA A CA 1
ATOM 2978 C C . ALA A 1 392 ? 9.249 14.916 15.765 1.00 79.56 392 ALA A C 1
ATOM 2980 O O . ALA A 1 392 ? 9.554 15.404 14.681 1.00 79.56 392 ALA A O 1
ATOM 2981 N N . GLU A 1 393 ? 9.762 15.364 16.914 1.00 85.62 393 GLU A N 1
ATOM 2982 C CA . GLU A 1 393 ? 10.783 16.418 17.015 1.00 85.62 393 GLU A CA 1
ATOM 2983 C C . GLU A 1 393 ? 12.210 15.927 16.694 1.00 85.62 393 GLU A C 1
ATOM 2985 O O . GLU A 1 393 ? 13.139 16.733 16.661 1.00 85.62 393 GLU A O 1
ATOM 2990 N N . GLY A 1 394 ? 12.415 14.620 16.484 1.00 87.69 394 GLY A N 1
ATOM 2991 C CA . GLY A 1 394 ? 13.735 14.022 16.245 1.00 87.69 394 GLY A CA 1
ATOM 2992 C C . GLY A 1 394 ? 14.591 13.829 17.506 1.00 87.69 394 GLY A C 1
ATOM 2993 O O . GLY A 1 394 ? 15.775 13.509 17.411 1.00 87.69 394 GLY A O 1
ATOM 2994 N N . LYS A 1 395 ? 14.018 13.997 18.704 1.00 94.00 395 LYS A N 1
ATOM 2995 C CA . LYS A 1 395 ? 14.702 13.829 19.998 1.00 94.00 395 LYS A CA 1
ATOM 2996 C C . LYS A 1 395 ? 14.644 12.374 20.465 1.00 94.00 395 LYS A C 1
ATOM 2998 O O . LYS A 1 395 ? 14.026 12.046 21.478 1.00 94.00 395 LYS A O 1
ATOM 3003 N N . PHE A 1 396 ? 15.296 11.484 19.721 1.00 94.88 396 PHE A N 1
ATOM 3004 C CA . PHE A 1 396 ? 15.154 10.032 19.898 1.00 94.88 396 PHE A CA 1
ATOM 3005 C C . PHE A 1 396 ? 15.563 9.532 21.295 1.00 94.88 396 PHE A C 1
ATOM 3007 O O . PHE A 1 396 ? 14.919 8.643 21.849 1.00 94.88 396 PHE A O 1
ATOM 3014 N N . GLN A 1 397 ? 16.583 10.140 21.912 1.00 97.31 397 GLN A N 1
ATOM 3015 C CA . GLN A 1 397 ? 17.044 9.738 23.246 1.00 97.31 397 GLN A CA 1
ATOM 3016 C C . GLN A 1 397 ? 16.032 10.074 24.349 1.00 97.31 397 GLN A C 1
ATOM 3018 O O . GLN A 1 397 ? 15.830 9.277 25.268 1.00 97.31 397 GLN A O 1
ATOM 3023 N N . GLU A 1 398 ? 15.399 11.245 24.264 1.00 91.81 398 GLU A N 1
ATOM 3024 C CA . GLU A 1 398 ? 14.356 11.668 25.201 1.00 91.81 398 GLU A CA 1
ATOM 3025 C C . GLU A 1 398 ? 13.093 10.824 25.005 1.00 91.81 398 GLU A C 1
ATOM 3027 O O . GLU A 1 398 ? 12.529 10.333 25.984 1.00 91.81 398 GLU A O 1
ATOM 3032 N N . ALA A 1 399 ? 12.727 10.552 23.746 1.00 90.94 399 ALA A N 1
ATOM 3033 C CA . ALA A 1 399 ? 11.615 9.669 23.414 1.00 90.94 399 ALA A CA 1
ATOM 3034 C C . ALA A 1 399 ? 11.786 8.271 24.023 1.00 90.94 399 ALA A C 1
ATOM 3036 O O . ALA A 1 399 ? 10.891 7.783 24.712 1.00 90.94 399 ALA A O 1
ATOM 3037 N N . ALA A 1 400 ? 12.961 7.654 23.850 1.00 97.38 400 ALA A N 1
ATOM 3038 C CA . ALA A 1 400 ? 13.263 6.348 24.430 1.00 97.38 400 ALA A CA 1
ATOM 3039 C C . ALA A 1 400 ? 13.130 6.343 25.966 1.00 97.38 400 ALA A C 1
ATOM 3041 O O . ALA A 1 400 ? 12.654 5.366 26.543 1.00 97.38 400 ALA A O 1
ATOM 3042 N N . ASN A 1 401 ? 13.507 7.431 26.646 1.00 96.25 401 ASN A N 1
ATOM 3043 C CA . ASN A 1 401 ? 13.344 7.543 28.098 1.00 96.25 401 ASN A CA 1
ATOM 3044 C C . ASN A 1 401 ? 11.867 7.641 28.503 1.00 96.25 401 ASN A C 1
ATOM 3046 O O . ASN A 1 401 ? 11.442 6.927 29.412 1.00 96.25 401 ASN A O 1
ATOM 3050 N N . ALA A 1 402 ? 11.077 8.456 27.801 1.00 82.69 402 ALA A N 1
ATOM 3051 C CA . ALA A 1 402 ? 9.643 8.579 28.050 1.00 82.69 402 ALA A CA 1
ATOM 3052 C C . ALA A 1 402 ? 8.902 7.249 27.807 1.00 82.69 402 ALA A C 1
ATOM 3054 O O . ALA A 1 402 ? 8.082 6.835 28.629 1.00 82.69 402 ALA A O 1
ATOM 3055 N N . TYR A 1 403 ? 9.248 6.514 26.746 1.00 91.81 403 TYR A N 1
ATOM 3056 C CA . TYR A 1 403 ? 8.686 5.184 26.499 1.00 91.81 403 TYR A CA 1
ATOM 3057 C C . TYR A 1 403 ? 9.101 4.154 27.558 1.00 91.81 403 TYR A C 1
ATOM 3059 O O . TYR A 1 403 ? 8.270 3.357 27.984 1.00 91.81 403 TYR A O 1
ATOM 3067 N N . ARG A 1 404 ? 10.348 4.185 28.054 1.00 97.56 404 ARG A N 1
ATOM 3068 C CA . ARG A 1 404 ? 10.771 3.324 29.178 1.00 97.56 404 ARG A CA 1
ATOM 3069 C C . ARG A 1 404 ? 9.990 3.609 30.458 1.00 97.56 404 ARG A C 1
ATOM 3071 O O . ARG A 1 404 ? 9.736 2.680 31.221 1.00 97.56 404 ARG A O 1
ATOM 3078 N N . ASP A 1 405 ? 9.634 4.866 30.717 1.00 91.31 405 ASP A N 1
ATOM 3079 C CA . ASP A 1 405 ? 8.775 5.221 31.850 1.00 91.31 405 ASP A CA 1
ATOM 3080 C C . ASP A 1 405 ? 7.345 4.696 31.653 1.00 91.31 405 ASP A C 1
ATOM 3082 O O . ASP A 1 405 ? 6.781 4.145 32.596 1.00 91.31 405 ASP A O 1
ATOM 3086 N N . ALA A 1 406 ? 6.791 4.781 30.437 1.00 87.06 406 ALA A N 1
ATOM 3087 C CA . ALA A 1 406 ? 5.487 4.198 30.108 1.00 87.06 406 ALA A CA 1
ATOM 3088 C C . ALA A 1 406 ? 5.472 2.677 30.332 1.00 87.06 406 ALA A C 1
ATOM 3090 O O . ALA A 1 406 ? 4.653 2.166 31.091 1.00 87.06 406 ALA A O 1
ATOM 3091 N N . VAL A 1 407 ? 6.450 1.965 29.765 1.00 94.50 407 VAL A N 1
ATOM 3092 C CA . VAL A 1 407 ? 6.620 0.510 29.929 1.00 94.50 407 VAL A CA 1
ATOM 3093 C C . VAL A 1 407 ? 6.825 0.105 31.395 1.00 94.50 407 VAL A C 1
ATOM 3095 O O . VAL A 1 407 ? 6.470 -1.002 31.786 1.00 94.50 407 VAL A O 1
ATOM 3098 N N . ARG A 1 408 ? 7.392 0.972 32.245 1.00 93.88 408 ARG A N 1
ATOM 3099 C CA . ARG A 1 408 ? 7.539 0.681 33.682 1.00 93.88 408 ARG A CA 1
ATOM 3100 C C . ARG A 1 408 ? 6.204 0.727 34.428 1.00 93.88 408 ARG A C 1
ATOM 3102 O O . ARG A 1 408 ? 6.058 -0.002 35.404 1.00 93.88 408 ARG A O 1
ATOM 3109 N N . LEU A 1 409 ? 5.286 1.594 34.002 1.00 87.38 409 LEU A N 1
ATOM 3110 C CA . LEU A 1 409 ? 3.962 1.756 34.609 1.00 87.38 409 LEU A CA 1
ATOM 3111 C C . LEU A 1 409 ? 3.022 0.614 34.209 1.00 87.38 409 LEU A C 1
ATOM 3113 O O . LEU A 1 409 ? 2.358 0.053 35.072 1.00 87.38 409 LEU A O 1
ATOM 3117 N N . ASP A 1 410 ? 3.047 0.209 32.937 1.00 85.38 410 ASP A N 1
ATOM 3118 C CA . ASP A 1 410 ? 2.399 -1.020 32.472 1.00 85.38 410 ASP A CA 1
ATOM 3119 C C . ASP A 1 410 ? 3.341 -1.823 31.554 1.00 85.38 410 ASP A C 1
ATOM 3121 O O . ASP A 1 410 ? 3.456 -1.546 30.354 1.00 85.38 410 ASP A O 1
ATOM 3125 N N . PRO A 1 411 ? 4.013 -2.855 32.099 1.00 90.62 411 PRO A N 1
ATOM 3126 C CA . PRO A 1 411 ? 4.903 -3.720 31.330 1.00 90.62 411 PRO A CA 1
ATOM 3127 C C . PRO A 1 411 ? 4.190 -4.647 30.343 1.00 90.62 411 PRO A C 1
ATOM 3129 O O . PRO A 1 411 ? 4.871 -5.319 29.565 1.00 90.62 411 PRO A O 1
ATOM 3132 N N . THR A 1 412 ? 2.860 -4.737 30.400 1.00 90.81 412 THR A N 1
ATOM 3133 C CA . THR A 1 412 ? 2.059 -5.675 29.603 1.00 90.81 412 THR A CA 1
ATOM 3134 C C . THR A 1 412 ? 1.478 -5.053 28.338 1.00 90.81 412 THR A C 1
ATOM 3136 O O . THR A 1 412 ? 0.886 -5.770 27.537 1.00 90.81 412 THR A O 1
ATOM 3139 N N . ASN A 1 413 ? 1.701 -3.756 28.103 1.00 85.94 413 ASN A N 1
ATOM 3140 C CA . ASN A 1 413 ? 1.215 -3.063 26.915 1.00 85.94 413 ASN A CA 1
ATOM 3141 C C . ASN A 1 413 ? 2.163 -3.249 25.706 1.00 85.94 413 ASN A C 1
ATOM 3143 O O . ASN A 1 413 ? 3.211 -2.593 25.650 1.00 85.94 413 ASN A O 1
ATOM 3147 N N . PRO A 1 414 ? 1.823 -4.079 24.697 1.00 90.12 414 PRO A N 1
ATOM 3148 C CA . PRO A 1 414 ? 2.709 -4.347 23.558 1.00 90.12 414 PRO A CA 1
ATOM 3149 C C . PRO A 1 414 ? 3.003 -3.087 22.735 1.00 90.12 414 PRO A C 1
ATOM 3151 O O . PRO A 1 414 ? 4.116 -2.901 22.248 1.00 90.12 414 PRO A O 1
ATOM 3154 N N . ARG A 1 415 ? 2.046 -2.159 22.628 1.00 89.19 415 ARG A N 1
ATOM 3155 C CA . ARG A 1 415 ? 2.207 -0.942 21.821 1.00 89.19 415 ARG A CA 1
ATOM 3156 C C . ARG A 1 415 ? 3.286 -0.014 22.376 1.00 89.19 415 ARG A C 1
ATOM 3158 O O . ARG A 1 415 ? 3.961 0.665 21.606 1.00 89.19 415 ARG A O 1
ATOM 3165 N N . TRP A 1 416 ? 3.458 0.035 23.694 1.00 92.44 416 TRP A N 1
ATOM 3166 C CA . TRP A 1 416 ? 4.485 0.875 24.316 1.00 92.44 416 TRP A CA 1
ATOM 3167 C C . TRP A 1 416 ? 5.884 0.279 24.143 1.00 92.44 416 TRP A C 1
ATOM 3169 O O . TRP A 1 416 ? 6.832 1.025 23.899 1.00 92.44 416 TRP A O 1
ATOM 3179 N N . HIS A 1 417 ? 6.007 -1.054 24.173 1.00 96.44 417 HIS A N 1
ATOM 3180 C CA . HIS A 1 417 ? 7.249 -1.739 23.791 1.00 96.44 417 HIS A CA 1
ATOM 3181 C C . HIS A 1 417 ? 7.592 -1.516 22.316 1.00 96.44 417 HIS A C 1
ATOM 3183 O O . HIS A 1 417 ? 8.753 -1.266 22.004 1.00 96.44 417 HIS A O 1
ATOM 3189 N N . TYR A 1 418 ? 6.595 -1.521 21.426 1.00 94.50 418 TYR A N 1
ATOM 3190 C CA . TYR A 1 418 ? 6.791 -1.227 20.003 1.00 94.50 418 TYR A CA 1
ATOM 3191 C C . TYR A 1 418 ? 7.250 0.221 19.772 1.00 94.50 418 TYR A C 1
ATOM 3193 O O . TYR A 1 418 ? 8.223 0.472 19.070 1.00 94.50 418 TYR A O 1
ATOM 3201 N N . ASN A 1 419 ? 6.629 1.207 20.424 1.00 89.69 419 ASN A N 1
ATOM 3202 C CA . ASN A 1 419 ? 7.092 2.595 20.305 1.00 89.69 419 ASN A CA 1
ATOM 3203 C C . ASN A 1 419 ? 8.519 2.779 20.857 1.00 89.69 419 ASN A C 1
ATOM 3205 O O . ASN A 1 419 ? 9.313 3.533 20.288 1.00 89.69 419 ASN A O 1
ATOM 3209 N N . LEU A 1 420 ? 8.865 2.066 21.936 1.00 97.44 420 LEU A N 1
ATOM 3210 C CA . LEU A 1 420 ? 10.229 2.032 22.455 1.00 97.44 420 LEU A CA 1
ATOM 3211 C C . LEU A 1 420 ? 11.207 1.442 21.429 1.00 97.44 420 LEU A C 1
ATOM 3213 O O . LEU A 1 420 ? 12.260 2.042 21.216 1.00 97.44 420 LEU A O 1
ATOM 3217 N N . SER A 1 421 ? 10.876 0.324 20.770 1.00 97.38 421 SER A N 1
ATOM 3218 C CA . SER A 1 421 ? 11.764 -0.279 19.765 1.00 97.38 421 SER A CA 1
ATOM 3219 C C . SER A 1 421 ? 12.025 0.668 18.596 1.00 97.38 421 SER A C 1
ATOM 3221 O O . SER A 1 421 ? 13.177 0.835 18.206 1.00 97.38 421 SER A O 1
ATOM 3223 N N . LEU A 1 422 ? 11.004 1.385 18.113 1.00 95.12 422 LEU A N 1
ATOM 3224 C CA . LEU A 1 422 ? 11.166 2.389 17.055 1.00 95.12 422 LEU A CA 1
ATOM 3225 C C . LEU A 1 422 ? 12.125 3.524 17.453 1.00 95.12 422 LEU A C 1
ATOM 3227 O O . LEU A 1 422 ? 12.911 3.994 16.629 1.00 95.12 422 LEU A O 1
ATOM 3231 N N . ALA A 1 423 ? 12.088 3.977 18.711 1.00 95.94 423 ALA A N 1
ATOM 3232 C CA . ALA A 1 423 ? 13.028 4.985 19.205 1.00 95.94 423 ALA A CA 1
ATOM 3233 C C . ALA A 1 423 ? 14.465 4.444 19.290 1.00 95.94 423 ALA A C 1
ATOM 3235 O O . ALA A 1 423 ? 15.412 5.152 18.946 1.00 95.94 423 ALA A O 1
ATOM 3236 N N . LEU A 1 424 ? 14.627 3.189 19.717 1.00 97.25 424 LEU A N 1
ATOM 3237 C CA . LEU A 1 424 ? 15.927 2.517 19.803 1.00 97.25 424 LEU A CA 1
ATOM 3238 C C . LEU A 1 424 ? 16.534 2.277 18.415 1.00 97.25 424 LEU A C 1
ATOM 3240 O O . LEU A 1 424 ? 17.722 2.543 18.229 1.00 97.25 424 LEU A O 1
ATOM 3244 N N . ALA A 1 425 ? 15.708 1.930 17.424 1.00 95.06 425 ALA A N 1
ATOM 3245 C CA . ALA A 1 425 ? 16.105 1.827 16.022 1.00 95.06 425 ALA A CA 1
ATOM 3246 C C . ALA A 1 425 ? 16.706 3.146 15.504 1.00 95.06 425 ALA A C 1
ATOM 3248 O O . ALA A 1 425 ? 17.772 3.165 14.890 1.00 95.06 425 ALA A O 1
ATOM 3249 N N . LYS A 1 426 ? 16.072 4.290 15.815 1.00 95.12 426 LYS A N 1
ATOM 3250 C CA . LYS A 1 426 ? 16.587 5.625 15.446 1.00 95.12 426 LYS A CA 1
ATOM 3251 C C . LYS A 1 426 ? 17.881 6.010 16.164 1.00 95.12 426 LYS A C 1
ATOM 3253 O O . LYS A 1 426 ? 18.627 6.838 15.646 1.00 95.12 426 LYS A O 1
ATOM 3258 N N . LEU A 1 427 ? 18.150 5.427 17.331 1.00 95.56 427 LEU A N 1
ATOM 3259 C CA . LEU A 1 427 ? 19.402 5.604 18.072 1.00 95.56 427 LEU A CA 1
ATOM 3260 C C . LEU A 1 427 ? 20.512 4.644 17.614 1.00 95.56 427 LEU A C 1
ATOM 3262 O O . LEU A 1 427 ? 21.654 4.811 18.035 1.00 95.56 427 LEU A O 1
ATOM 3266 N N . GLY A 1 428 ? 20.193 3.650 16.777 1.00 94.62 428 GLY A N 1
ATOM 3267 C CA . GLY A 1 428 ? 21.113 2.570 16.413 1.00 94.62 428 GLY A CA 1
ATOM 3268 C C . GLY A 1 428 ? 21.374 1.575 17.551 1.00 94.62 428 GLY A C 1
ATOM 3269 O O . GLY A 1 428 ? 22.337 0.812 17.487 1.00 94.62 428 GLY A O 1
ATOM 3270 N N . ASP A 1 429 ? 20.543 1.569 18.602 1.00 96.19 429 ASP A N 1
ATOM 3271 C CA . ASP A 1 429 ? 20.612 0.579 19.684 1.00 96.19 429 ASP A CA 1
ATOM 3272 C C . ASP A 1 429 ? 19.887 -0.705 19.264 1.00 96.19 429 ASP A C 1
ATOM 3274 O O . ASP A 1 429 ? 18.790 -1.015 19.731 1.00 96.19 429 ASP A O 1
ATOM 3278 N N . HIS A 1 430 ? 20.518 -1.452 18.359 1.00 95.25 430 HIS A N 1
ATOM 3279 C CA . HIS A 1 430 ? 19.971 -2.684 17.788 1.00 95.25 430 HIS A CA 1
ATOM 3280 C C . HIS A 1 430 ? 19.685 -3.767 18.838 1.00 95.25 430 HIS A C 1
ATOM 3282 O O . HIS A 1 430 ? 18.727 -4.520 18.703 1.00 95.25 430 HIS A O 1
ATOM 3288 N N . ALA A 1 431 ? 20.485 -3.839 19.907 1.00 95.31 431 ALA A N 1
ATOM 3289 C CA . ALA A 1 431 ? 20.280 -4.824 20.969 1.00 95.31 431 ALA A CA 1
ATOM 3290 C C . ALA A 1 431 ? 19.050 -4.484 21.825 1.00 95.31 431 ALA A C 1
ATOM 3292 O O . ALA A 1 431 ? 18.288 -5.371 22.217 1.00 95.31 431 ALA A O 1
ATOM 3293 N N . GLY A 1 432 ? 18.851 -3.196 22.125 1.00 96.31 432 GLY A N 1
ATOM 3294 C CA . GLY A 1 432 ? 17.647 -2.719 22.795 1.00 96.31 432 GLY A CA 1
ATOM 3295 C C . GLY A 1 432 ? 16.398 -2.880 21.926 1.00 96.31 432 GLY A C 1
ATOM 3296 O O . GLY A 1 432 ? 15.366 -3.325 22.426 1.00 96.31 432 GLY A O 1
ATOM 3297 N N . GLU A 1 433 ? 16.504 -2.543 20.640 1.00 97.69 433 GLU A N 1
ATOM 3298 C CA . GLU A 1 433 ? 15.446 -2.700 19.639 1.00 97.69 433 GLU A CA 1
ATOM 3299 C C . GLU A 1 433 ? 14.969 -4.155 19.542 1.00 97.69 433 GLU A C 1
ATOM 3301 O O . GLU A 1 433 ? 13.775 -4.402 19.717 1.00 97.69 433 GLU A O 1
ATOM 3306 N N . GLU A 1 434 ? 15.891 -5.112 19.359 1.00 97.00 434 GLU A N 1
ATOM 3307 C CA . GLU A 1 434 ? 15.584 -6.549 19.286 1.00 97.00 434 GLU A CA 1
ATOM 3308 C C . GLU A 1 434 ? 14.827 -7.008 20.534 1.00 97.00 434 GLU A C 1
ATOM 3310 O O . GLU A 1 434 ? 13.731 -7.555 20.434 1.00 97.00 434 GLU A O 1
ATOM 3315 N N . LYS A 1 435 ? 15.349 -6.692 21.725 1.00 97.19 435 LYS A N 1
ATOM 3316 C CA . LYS A 1 435 ? 14.731 -7.091 22.996 1.00 97.19 435 LYS A CA 1
ATOM 3317 C C . LYS A 1 435 ? 13.329 -6.506 23.181 1.00 97.19 435 LYS A C 1
ATOM 3319 O O . LYS A 1 435 ? 12.449 -7.161 23.742 1.00 97.19 435 LYS A O 1
ATOM 3324 N N . SER A 1 436 ? 13.118 -5.259 22.762 1.00 97.12 436 SER A N 1
ATOM 3325 C CA . SER A 1 436 ? 11.799 -4.633 22.816 1.00 97.12 436 SER A CA 1
ATOM 3326 C C . SER A 1 436 ? 10.832 -5.284 21.826 1.00 97.12 436 SER A C 1
ATOM 3328 O O . SER A 1 436 ? 9.710 -5.580 22.224 1.00 97.12 436 SER A O 1
ATOM 3330 N N . LEU A 1 437 ? 11.258 -5.583 20.594 1.00 97.69 437 LEU A N 1
ATOM 3331 C CA . LEU A 1 437 ? 10.438 -6.279 19.591 1.00 97.69 437 LEU A CA 1
ATOM 3332 C C . LEU A 1 437 ? 10.092 -7.714 20.004 1.00 97.69 437 LEU A C 1
ATOM 3334 O O . LEU A 1 437 ? 8.940 -8.120 19.876 1.00 97.69 437 LEU A O 1
ATOM 3338 N N . GLU A 1 438 ? 11.039 -8.461 20.574 1.00 96.69 438 GLU A N 1
ATOM 3339 C CA . GLU A 1 438 ? 10.778 -9.789 21.145 1.00 96.69 438 GLU A CA 1
ATOM 3340 C C . GLU A 1 438 ? 9.699 -9.719 22.230 1.00 96.69 438 GLU A C 1
ATOM 3342 O O . GLU A 1 438 ? 8.808 -10.568 22.277 1.00 96.69 438 GLU A O 1
ATOM 3347 N N . LYS A 1 439 ? 9.725 -8.672 23.068 1.00 97.62 439 LYS A N 1
ATOM 3348 C CA . LYS A 1 439 ? 8.691 -8.469 24.085 1.00 97.62 439 LYS A CA 1
ATOM 3349 C C . LYS A 1 439 ? 7.332 -8.117 23.482 1.00 97.62 439 LYS A C 1
ATOM 3351 O O . LYS A 1 439 ? 6.317 -8.557 24.017 1.00 97.62 439 LYS A O 1
ATOM 3356 N N . VAL A 1 440 ? 7.296 -7.365 22.378 1.00 97.31 440 VAL A N 1
ATOM 3357 C CA . VAL A 1 440 ? 6.055 -7.121 21.623 1.00 97.31 440 VAL A CA 1
ATOM 3358 C C . VAL A 1 440 ? 5.474 -8.442 21.139 1.00 97.31 440 VAL A C 1
ATOM 3360 O O . VAL A 1 440 ? 4.312 -8.703 21.412 1.00 97.31 440 VAL A O 1
ATOM 3363 N N . ILE A 1 441 ? 6.280 -9.292 20.499 1.00 95.88 441 ILE A N 1
ATOM 3364 C CA . ILE A 1 441 ? 5.837 -10.583 19.949 1.00 95.88 441 ILE A CA 1
ATOM 3365 C C . ILE A 1 441 ? 5.419 -11.557 21.065 1.00 95.88 441 ILE A C 1
ATOM 3367 O O . ILE A 1 441 ? 4.481 -12.327 20.886 1.00 95.88 441 ILE A O 1
ATOM 3371 N N . GLU A 1 442 ? 6.067 -11.515 22.236 1.00 96.44 442 GLU A N 1
ATOM 3372 C CA . GLU A 1 442 ? 5.654 -12.297 23.413 1.00 96.44 442 GLU A CA 1
ATOM 3373 C C . GLU A 1 442 ? 4.251 -11.897 23.909 1.00 96.44 442 GLU A C 1
ATOM 3375 O O . GLU A 1 442 ? 3.468 -12.758 24.310 1.00 96.44 442 GLU A O 1
ATOM 3380 N N . LEU A 1 443 ? 3.944 -10.595 23.907 1.00 91.88 443 LEU A N 1
ATOM 3381 C CA . LEU A 1 443 ? 2.683 -10.039 24.411 1.00 91.88 443 LEU A CA 1
ATOM 3382 C C . LEU A 1 443 ? 1.555 -10.074 23.366 1.00 91.88 443 LEU A C 1
ATOM 3384 O O . LEU A 1 443 ? 0.407 -10.338 23.714 1.00 91.88 443 LEU A O 1
ATOM 3388 N N . ASP A 1 444 ? 1.881 -9.805 22.104 1.00 93.75 444 ASP A N 1
ATOM 3389 C CA . ASP A 1 444 ? 0.980 -9.808 20.953 1.00 93.75 444 ASP A CA 1
ATOM 3390 C C . ASP A 1 444 ? 1.678 -10.421 19.721 1.00 93.75 444 ASP A C 1
ATOM 3392 O O . ASP A 1 444 ? 2.284 -9.708 18.912 1.00 93.75 444 ASP A O 1
ATOM 3396 N N . PRO A 1 445 ? 1.566 -11.751 19.539 1.00 93.62 445 PRO A N 1
ATOM 3397 C CA . PRO A 1 445 ? 2.132 -12.449 18.384 1.00 93.62 445 PRO A CA 1
ATOM 3398 C C . PRO A 1 445 ? 1.519 -12.044 17.035 1.00 93.62 445 PRO A C 1
ATOM 3400 O O . PRO A 1 445 ? 2.042 -12.427 15.995 1.00 93.62 445 PRO A O 1
ATOM 3403 N N . ASN A 1 446 ? 0.399 -11.311 17.025 1.00 93.25 446 ASN A N 1
ATOM 3404 C CA . ASN A 1 446 ? -0.320 -10.926 15.810 1.00 93.25 446 ASN A CA 1
ATOM 3405 C C . ASN A 1 446 ? -0.053 -9.463 15.413 1.00 93.25 446 ASN A C 1
ATOM 3407 O O . ASN A 1 446 ? -0.805 -8.879 14.631 1.00 93.25 446 ASN A O 1
ATOM 3411 N N . MET A 1 447 ? 1.021 -8.849 15.917 1.00 91.44 447 MET A N 1
ATOM 3412 C CA . MET A 1 447 ? 1.413 -7.495 15.530 1.00 91.44 447 MET A CA 1
ATOM 3413 C C . MET A 1 447 ? 2.331 -7.516 14.296 1.00 91.44 447 MET A C 1
ATOM 3415 O O . MET A 1 447 ? 3.557 -7.488 14.411 1.00 91.44 447 MET A O 1
ATOM 3419 N N . ALA A 1 448 ? 1.744 -7.513 13.092 1.00 95.38 448 ALA A N 1
ATOM 3420 C CA . ALA A 1 448 ? 2.491 -7.535 11.822 1.00 95.38 448 ALA A CA 1
ATOM 3421 C C . ALA A 1 448 ? 3.618 -6.476 11.711 1.00 95.38 448 ALA A C 1
ATOM 3423 O O . ALA A 1 448 ? 4.707 -6.833 11.249 1.00 95.38 448 ALA A O 1
ATOM 3424 N N . PRO A 1 449 ? 3.442 -5.214 12.169 1.00 95.19 449 PRO A N 1
ATOM 3425 C CA . PRO A 1 449 ? 4.525 -4.229 12.165 1.00 95.19 449 PRO A CA 1
ATOM 3426 C C . PRO A 1 449 ? 5.756 -4.654 12.972 1.00 95.19 449 PRO A C 1
ATOM 3428 O O . PRO A 1 449 ? 6.872 -4.378 12.546 1.00 95.19 449 PRO A O 1
ATOM 3431 N N . ALA A 1 450 ? 5.588 -5.365 14.092 1.00 95.38 450 ALA A N 1
ATOM 3432 C CA . ALA A 1 450 ? 6.710 -5.816 14.916 1.00 95.38 450 ALA A CA 1
ATOM 3433 C C . ALA A 1 450 ? 7.552 -6.883 14.200 1.00 95.38 450 ALA A C 1
ATOM 3435 O O . ALA A 1 450 ? 8.778 -6.795 14.196 1.00 95.38 450 ALA A O 1
ATOM 3436 N N . HIS A 1 451 ? 6.900 -7.835 13.524 1.00 98.06 451 HIS A N 1
ATOM 3437 C CA . HIS A 1 451 ? 7.588 -8.803 12.666 1.00 98.06 451 HIS A CA 1
ATOM 3438 C C . HIS A 1 451 ? 8.319 -8.121 11.498 1.00 98.06 451 HIS A C 1
ATOM 3440 O O . HIS A 1 451 ? 9.454 -8.473 11.191 1.00 98.06 451 HIS A O 1
ATOM 3446 N N . ASN A 1 452 ? 7.721 -7.105 10.867 1.00 97.81 452 ASN A N 1
ATOM 3447 C CA . ASN A 1 452 ? 8.400 -6.353 9.809 1.00 97.81 452 ASN A CA 1
ATOM 3448 C C . ASN A 1 452 ? 9.653 -5.615 10.319 1.00 97.81 452 ASN A C 1
ATOM 3450 O O . ASN A 1 452 ? 10.700 -5.717 9.684 1.00 97.81 452 ASN A O 1
ATOM 3454 N N . GLU A 1 453 ? 9.582 -4.926 11.463 1.00 97.69 453 GLU A N 1
ATOM 3455 C CA . GLU A 1 453 ? 10.758 -4.255 12.048 1.00 97.69 453 GLU A CA 1
ATOM 3456 C C . GLU A 1 453 ? 11.854 -5.258 12.436 1.00 97.69 453 GLU A C 1
ATOM 3458 O O . GLU A 1 453 ? 13.026 -5.056 12.122 1.00 97.69 453 GLU A O 1
ATOM 3463 N N . LEU A 1 454 ? 11.486 -6.399 13.030 1.00 97.19 454 LEU A N 1
ATOM 3464 C CA . LEU A 1 454 ? 12.455 -7.444 13.365 1.00 97.19 454 LEU A CA 1
ATOM 3465 C C . LEU A 1 454 ? 13.108 -8.033 12.103 1.00 97.19 454 LEU A C 1
ATOM 3467 O O . LEU A 1 454 ? 14.314 -8.288 12.074 1.00 97.19 454 LEU A O 1
ATOM 3471 N N . GLY A 1 455 ? 12.332 -8.188 11.027 1.00 97.31 455 GLY A N 1
ATOM 3472 C CA . GLY A 1 455 ? 12.842 -8.585 9.719 1.00 97.31 455 GLY A CA 1
ATOM 3473 C C . GLY A 1 455 ? 13.839 -7.580 9.137 1.00 97.31 455 GLY A C 1
ATOM 3474 O O . GLY A 1 455 ? 14.889 -7.983 8.632 1.00 97.31 455 GLY A O 1
ATOM 3475 N N . LEU A 1 456 ? 13.564 -6.275 9.248 1.00 96.62 456 LEU A N 1
ATOM 3476 C CA . LEU A 1 456 ? 14.491 -5.212 8.843 1.00 96.62 456 LEU A CA 1
ATOM 3477 C C . LEU A 1 456 ? 15.790 -5.251 9.657 1.00 96.62 456 LEU A C 1
ATOM 3479 O O . LEU A 1 456 ? 16.875 -5.160 9.077 1.00 96.62 456 LEU A O 1
ATOM 3483 N N . LEU A 1 457 ? 15.691 -5.456 10.972 1.00 96.19 457 LEU A N 1
ATOM 3484 C CA . LEU A 1 457 ? 16.842 -5.578 11.863 1.00 96.19 457 LEU A CA 1
ATOM 3485 C C . LEU A 1 457 ? 17.734 -6.770 11.482 1.00 96.19 457 LEU A C 1
ATOM 3487 O O . LEU A 1 457 ? 18.957 -6.640 11.370 1.00 96.19 457 LEU A O 1
ATOM 3491 N N . TYR A 1 458 ? 17.132 -7.927 11.201 1.00 96.00 458 TYR A N 1
ATOM 3492 C CA . TYR A 1 458 ? 17.861 -9.101 10.719 1.00 96.00 458 TYR A CA 1
ATOM 3493 C C . TYR A 1 458 ? 18.471 -8.900 9.337 1.00 96.00 458 TYR A C 1
ATOM 3495 O O . TYR A 1 458 ? 19.605 -9.330 9.105 1.00 96.00 458 TYR A O 1
ATOM 3503 N N . LEU A 1 459 ? 17.780 -8.199 8.437 1.00 94.69 459 LEU A N 1
ATOM 3504 C CA . LEU A 1 459 ? 18.319 -7.873 7.123 1.00 94.69 459 LEU A CA 1
ATOM 3505 C C . LEU A 1 459 ? 19.560 -6.974 7.239 1.00 94.69 459 LEU A C 1
ATOM 3507 O O . LEU A 1 459 ? 20.566 -7.249 6.583 1.00 94.69 459 LEU A O 1
ATOM 3511 N N . ALA A 1 460 ? 19.526 -5.966 8.118 1.00 92.62 460 ALA A N 1
ATOM 3512 C CA . ALA A 1 460 ? 20.669 -5.100 8.415 1.00 92.62 460 ALA A CA 1
ATOM 3513 C C . ALA A 1 460 ? 21.848 -5.872 9.038 1.00 92.62 460 ALA A C 1
ATOM 3515 O O . ALA A 1 460 ? 23.006 -5.599 8.723 1.00 92.62 460 ALA A O 1
ATOM 3516 N N . ALA A 1 461 ? 21.565 -6.892 9.854 1.00 92.75 461 ALA A N 1
ATOM 3517 C CA . ALA A 1 461 ? 22.568 -7.796 10.420 1.00 92.75 461 ALA A CA 1
ATOM 3518 C C . ALA A 1 461 ? 23.094 -8.860 9.427 1.00 92.75 461 ALA A C 1
ATOM 3520 O O . ALA A 1 461 ? 23.911 -9.702 9.804 1.00 92.75 461 ALA A O 1
ATOM 3521 N N . GLY A 1 462 ? 22.615 -8.875 8.176 1.00 93.19 462 GLY A N 1
ATOM 3522 C CA . GLY A 1 462 ? 22.976 -9.874 7.162 1.00 93.19 462 GLY A CA 1
ATOM 3523 C C . GLY A 1 462 ? 22.320 -11.250 7.354 1.00 93.19 462 GLY A C 1
ATOM 3524 O O . GLY A 1 462 ? 22.592 -12.176 6.586 1.00 93.19 462 GLY A O 1
ATOM 3525 N N . LYS A 1 463 ? 21.424 -11.392 8.335 1.00 95.25 463 LYS A N 1
ATOM 3526 C CA . LYS A 1 463 ? 20.658 -12.608 8.649 1.00 95.25 463 LYS A CA 1
ATOM 3527 C C . LYS A 1 463 ? 19.439 -12.733 7.728 1.00 95.25 463 LYS A C 1
ATOM 3529 O O . LYS A 1 463 ? 18.289 -12.564 8.130 1.00 95.25 463 LYS A O 1
ATOM 3534 N N . ARG A 1 464 ? 19.695 -12.973 6.438 1.00 93.75 464 ARG A N 1
ATOM 3535 C CA . ARG A 1 464 ? 18.655 -12.942 5.389 1.00 93.75 464 ARG A CA 1
ATOM 3536 C C . ARG A 1 464 ? 17.553 -13.988 5.567 1.00 93.75 464 ARG A C 1
ATOM 3538 O O . ARG A 1 464 ? 16.403 -13.694 5.262 1.00 93.75 464 ARG A O 1
ATOM 3545 N N . SER A 1 465 ? 17.888 -15.188 6.046 1.00 94.69 465 SER A N 1
ATOM 3546 C CA . SER A 1 465 ? 16.899 -16.271 6.203 1.00 94.69 465 SER A CA 1
ATOM 3547 C C . SER A 1 465 ? 15.900 -15.951 7.316 1.00 94.69 465 SER A C 1
ATOM 3549 O O . SER A 1 465 ? 14.704 -16.207 7.190 1.00 94.69 465 SER A O 1
ATOM 3551 N N . GLU A 1 466 ? 16.389 -15.358 8.401 1.00 96.12 466 GLU A N 1
ATOM 3552 C CA . GLU A 1 466 ? 15.586 -14.883 9.517 1.00 96.12 466 GLU A CA 1
ATOM 3553 C C . GLU A 1 466 ? 14.728 -13.689 9.098 1.00 96.12 466 GLU A C 1
ATOM 3555 O O . GLU A 1 466 ? 13.531 -13.693 9.367 1.00 96.12 466 GLU A O 1
ATOM 3560 N N . ALA A 1 467 ? 15.290 -12.735 8.348 1.00 97.50 467 ALA A N 1
ATOM 3561 C CA . ALA A 1 467 ? 14.529 -11.622 7.784 1.00 97.50 467 ALA A CA 1
ATOM 3562 C C . ALA A 1 467 ? 13.369 -12.100 6.893 1.00 97.50 467 ALA A C 1
ATOM 3564 O O . ALA A 1 467 ? 12.232 -11.669 7.068 1.00 97.50 467 ALA A O 1
ATOM 3565 N N . GLU A 1 468 ? 13.631 -13.042 5.978 1.00 97.31 468 GLU A N 1
ATOM 3566 C CA . GLU A 1 468 ? 12.597 -13.640 5.126 1.00 97.31 468 GLU A CA 1
ATOM 3567 C C . GLU A 1 468 ? 11.474 -14.279 5.956 1.00 97.31 468 GLU A C 1
ATOM 3569 O O . GLU A 1 468 ? 10.295 -14.119 5.628 1.00 97.31 468 GLU A O 1
ATOM 3574 N N . ARG A 1 469 ? 11.825 -14.999 7.029 1.00 97.81 469 ARG A N 1
ATOM 3575 C CA . ARG A 1 469 ? 10.844 -15.621 7.926 1.00 97.81 469 ARG A CA 1
ATOM 3576 C C . ARG A 1 469 ? 9.960 -14.570 8.589 1.00 97.81 469 ARG A C 1
ATOM 3578 O O . ARG A 1 469 ? 8.742 -14.725 8.555 1.00 97.81 469 ARG A O 1
ATOM 3585 N N . GLU A 1 470 ? 10.547 -13.522 9.159 1.00 98.06 470 GLU A N 1
ATOM 3586 C CA . GLU A 1 470 ? 9.782 -12.481 9.850 1.00 98.06 470 GLU A CA 1
ATOM 3587 C C . GLU A 1 470 ? 8.883 -11.692 8.886 1.00 98.06 470 GLU A C 1
ATOM 3589 O O . GLU A 1 470 ? 7.704 -11.495 9.174 1.00 98.06 470 GLU A O 1
ATOM 3594 N N . PHE A 1 471 ? 9.360 -11.345 7.683 1.00 98.38 471 PHE A N 1
ATOM 3595 C CA . PHE A 1 471 ? 8.497 -10.718 6.674 1.00 98.38 471 PHE A CA 1
ATOM 3596 C C . PHE A 1 471 ? 7.342 -11.632 6.251 1.00 98.38 471 PHE A C 1
ATOM 3598 O O . PHE A 1 471 ? 6.213 -11.172 6.094 1.00 98.38 471 PHE A O 1
ATOM 3605 N N . LYS A 1 472 ? 7.581 -12.942 6.107 1.00 98.19 472 LYS A N 1
ATOM 3606 C CA . LYS A 1 472 ? 6.510 -13.908 5.822 1.00 98.19 472 LYS A CA 1
ATOM 3607 C C . LYS A 1 472 ? 5.493 -13.998 6.954 1.00 98.19 472 LYS A C 1
ATOM 3609 O O . LYS A 1 472 ? 4.308 -14.095 6.657 1.00 98.19 472 LYS A O 1
ATOM 3614 N N . LEU A 1 473 ? 5.923 -13.954 8.215 1.00 98.12 473 LEU A N 1
ATOM 3615 C CA . LEU A 1 473 ? 5.012 -13.919 9.364 1.00 98.12 473 LEU A CA 1
ATOM 3616 C C . LEU A 1 473 ? 4.173 -12.638 9.361 1.00 98.12 473 LEU A C 1
ATOM 3618 O O . LEU A 1 473 ? 2.951 -12.719 9.469 1.00 98.12 473 LEU A O 1
ATOM 3622 N N . ALA A 1 474 ? 4.792 -11.478 9.117 1.00 98.00 474 ALA A N 1
ATOM 3623 C CA . ALA A 1 474 ? 4.071 -10.214 8.967 1.00 98.00 474 ALA A CA 1
ATOM 3624 C C . ALA A 1 474 ? 2.982 -10.299 7.880 1.00 98.00 474 ALA A C 1
ATOM 3626 O O . ALA A 1 474 ? 1.864 -9.844 8.102 1.00 98.00 474 ALA A O 1
ATOM 3627 N N . LEU A 1 475 ? 3.273 -10.947 6.745 1.00 97.00 475 LEU A N 1
ATOM 3628 C CA . LEU A 1 475 ? 2.321 -11.146 5.643 1.00 97.00 475 LEU A CA 1
ATOM 3629 C C . LEU A 1 475 ? 1.296 -12.263 5.877 1.00 97.00 475 LEU A C 1
ATOM 3631 O O . LEU A 1 475 ? 0.249 -12.272 5.237 1.00 97.00 475 LEU A O 1
ATOM 3635 N N . GLN A 1 476 ? 1.571 -13.218 6.765 1.00 97.75 476 GLN A N 1
ATOM 3636 C CA . GLN A 1 476 ? 0.564 -14.186 7.208 1.00 97.75 476 GLN A CA 1
ATOM 3637 C C . GLN A 1 476 ? -0.477 -13.520 8.110 1.00 97.75 476 GLN A C 1
ATOM 3639 O O . GLN A 1 476 ? -1.657 -13.854 8.024 1.00 97.75 476 GLN A O 1
ATOM 3644 N N . ILE A 1 477 ? -0.037 -12.579 8.947 1.00 92.69 477 ILE A N 1
ATOM 3645 C CA . ILE A 1 477 ? -0.887 -11.805 9.854 1.00 92.69 477 ILE A CA 1
ATOM 3646 C C . ILE A 1 477 ? -1.674 -10.740 9.078 1.00 92.69 477 ILE A C 1
ATOM 3648 O O . ILE A 1 477 ? -2.896 -10.668 9.195 1.00 92.69 477 ILE A O 1
ATOM 3652 N N . ASP A 1 478 ? -0.986 -9.933 8.267 1.00 94.69 478 ASP A N 1
ATOM 3653 C CA . ASP A 1 478 ? -1.584 -8.927 7.387 1.00 94.69 478 ASP A CA 1
ATOM 3654 C C . ASP A 1 478 ? -1.104 -9.122 5.936 1.00 94.69 478 ASP A C 1
ATOM 3656 O O . ASP A 1 478 ? -0.079 -8.565 5.522 1.00 94.69 478 ASP A O 1
ATOM 3660 N N . PRO A 1 479 ? -1.867 -9.871 5.117 1.00 94.62 479 PRO A N 1
ATOM 3661 C CA . PRO A 1 479 ? -1.529 -10.115 3.717 1.00 94.62 479 PRO A CA 1
ATOM 3662 C C . PRO A 1 479 ? -1.446 -8.863 2.841 1.00 94.62 479 PRO A C 1
ATOM 3664 O O . PRO A 1 479 ? -0.935 -8.961 1.726 1.00 94.62 479 PRO A O 1
ATOM 3667 N N . LYS A 1 480 ? -1.961 -7.711 3.294 1.00 94.50 480 LYS A N 1
ATOM 3668 C CA . LYS A 1 480 ? -1.973 -6.444 2.542 1.00 94.50 480 LYS A CA 1
ATOM 3669 C C . LYS A 1 480 ? -0.932 -5.448 3.050 1.00 94.50 480 LYS A C 1
ATOM 3671 O O . LYS A 1 480 ? -0.933 -4.296 2.616 1.00 94.50 480 LYS A O 1
ATOM 3676 N N . PHE A 1 481 ? -0.032 -5.871 3.936 1.00 94.69 481 PHE A N 1
ATOM 3677 C CA . PHE A 1 481 ? 0.982 -4.991 4.495 1.00 94.69 481 PHE A CA 1
ATOM 3678 C C . PHE A 1 481 ? 2.061 -4.638 3.455 1.00 94.69 481 PHE A C 1
ATOM 3680 O O . PHE A 1 481 ? 3.060 -5.341 3.293 1.00 94.69 481 PHE A O 1
ATOM 3687 N N . ALA A 1 482 ? 1.849 -3.529 2.740 1.00 96.25 482 ALA A N 1
ATOM 3688 C CA . ALA A 1 482 ? 2.663 -3.112 1.594 1.00 96.25 482 ALA A CA 1
ATOM 3689 C C . ALA A 1 482 ? 4.162 -2.969 1.914 1.00 96.25 482 ALA A C 1
ATOM 3691 O O . ALA A 1 482 ? 5.008 -3.318 1.089 1.00 96.25 482 ALA A O 1
ATOM 3692 N N . GLU A 1 483 ? 4.509 -2.506 3.117 1.00 97.00 483 GLU A N 1
ATOM 3693 C CA . GLU A 1 483 ? 5.905 -2.383 3.543 1.00 97.00 483 GLU A CA 1
ATOM 3694 C C . GLU A 1 483 ? 6.589 -3.750 3.675 1.00 97.00 483 GLU A C 1
ATOM 3696 O O . GLU A 1 483 ? 7.670 -3.943 3.118 1.00 97.00 483 GLU A O 1
ATOM 3701 N N . ALA A 1 484 ? 5.935 -4.731 4.305 1.00 97.75 484 ALA A N 1
ATOM 3702 C CA . ALA A 1 484 ? 6.459 -6.093 4.407 1.00 97.75 484 ALA A CA 1
ATOM 3703 C C . ALA A 1 484 ? 6.539 -6.789 3.036 1.00 97.75 484 ALA A C 1
ATOM 3705 O O . ALA A 1 484 ? 7.516 -7.489 2.761 1.00 97.75 484 ALA A O 1
ATOM 3706 N N . GLN A 1 485 ? 5.565 -6.556 2.143 1.00 98.38 485 GLN A N 1
ATOM 3707 C CA . GLN A 1 485 ? 5.606 -7.051 0.759 1.00 98.38 485 GLN A CA 1
ATOM 3708 C C . GLN A 1 485 ? 6.827 -6.497 0.022 1.00 98.38 485 GLN A C 1
ATOM 3710 O O . GLN A 1 485 ? 7.593 -7.251 -0.577 1.00 98.38 485 GLN A O 1
ATOM 3715 N N . ASN A 1 486 ? 7.057 -5.188 0.116 1.00 98.12 486 ASN A N 1
ATOM 3716 C CA . ASN A 1 486 ? 8.223 -4.551 -0.475 1.00 98.12 486 ASN A CA 1
ATOM 3717 C C . ASN A 1 486 ? 9.534 -5.066 0.129 1.00 98.12 486 ASN A C 1
ATOM 3719 O O . ASN A 1 486 ? 10.457 -5.386 -0.614 1.00 98.12 486 ASN A O 1
ATOM 3723 N N . ASN A 1 487 ? 9.628 -5.189 1.450 1.00 98.19 487 ASN A N 1
ATOM 3724 C CA . ASN A 1 487 ? 10.852 -5.645 2.105 1.00 98.19 487 ASN A CA 1
ATOM 3725 C C . ASN A 1 487 ? 11.191 -7.097 1.727 1.00 98.19 487 ASN A C 1
ATOM 3727 O O . ASN A 1 487 ? 12.336 -7.391 1.378 1.00 98.19 487 ASN A O 1
ATOM 3731 N N . LEU A 1 488 ? 10.193 -7.984 1.668 1.00 98.19 488 LEU A N 1
ATOM 3732 C CA . LEU A 1 488 ? 10.368 -9.342 1.149 1.00 98.19 488 LEU A CA 1
ATOM 3733 C C . LEU A 1 488 ? 10.739 -9.347 -0.343 1.00 98.19 488 LEU A C 1
ATOM 3735 O O . LEU A 1 488 ? 11.606 -10.114 -0.767 1.00 98.19 488 LEU A O 1
ATOM 3739 N N . GLY A 1 489 ? 10.136 -8.458 -1.136 1.00 97.50 489 GLY A N 1
ATOM 3740 C CA . GLY A 1 489 ? 10.481 -8.261 -2.543 1.00 97.50 489 GLY A CA 1
ATOM 3741 C C . GLY A 1 489 ? 11.943 -7.851 -2.731 1.00 97.50 489 GLY A C 1
ATOM 3742 O O . GLY A 1 489 ? 12.618 -8.374 -3.617 1.00 97.50 489 GLY A O 1
ATOM 3743 N N . VAL A 1 490 ? 12.475 -6.985 -1.860 1.00 96.25 490 VAL A N 1
ATOM 3744 C CA . VAL A 1 490 ? 13.896 -6.599 -1.857 1.00 96.25 490 VAL A CA 1
ATOM 3745 C C . VAL A 1 490 ? 14.789 -7.805 -1.564 1.00 96.25 490 VAL A C 1
ATOM 3747 O O . VAL A 1 490 ? 15.772 -8.005 -2.279 1.00 96.25 490 VAL A O 1
ATOM 3750 N N . VAL A 1 491 ? 14.439 -8.644 -0.582 1.00 96.62 491 VAL A N 1
ATOM 3751 C CA . VAL A 1 491 ? 15.184 -9.885 -0.292 1.00 96.62 491 VAL A CA 1
ATOM 3752 C C . VAL A 1 491 ? 15.226 -10.792 -1.527 1.00 96.62 491 VAL A C 1
ATOM 3754 O O . VAL A 1 491 ? 16.297 -11.237 -1.937 1.00 96.62 491 VAL A O 1
ATOM 3757 N N . TYR A 1 492 ? 14.091 -11.000 -2.198 1.00 96.62 492 TYR A N 1
ATOM 3758 C CA . TYR A 1 492 ? 14.039 -11.816 -3.416 1.00 96.62 492 TYR A CA 1
ATOM 3759 C C . TYR A 1 492 ? 14.756 -11.194 -4.612 1.00 96.62 492 TYR A C 1
ATOM 3761 O O . TYR A 1 492 ? 15.389 -11.916 -5.383 1.00 96.62 492 TYR A O 1
ATOM 3769 N N . SER A 1 493 ? 14.740 -9.869 -4.739 1.00 93.62 493 SER A N 1
ATOM 3770 C CA . SER A 1 493 ? 15.544 -9.169 -5.738 1.00 93.62 493 SER A CA 1
ATOM 3771 C C . SER A 1 493 ? 17.044 -9.385 -5.509 1.00 93.62 493 SER A C 1
ATOM 3773 O O . SER A 1 493 ? 17.776 -9.526 -6.484 1.00 93.62 493 SER A O 1
ATOM 3775 N N . GLN A 1 494 ? 17.519 -9.397 -4.259 1.00 91.00 494 GLN A N 1
ATOM 3776 C CA . GLN A 1 494 ? 18.935 -9.642 -3.943 1.00 91.00 494 GLN A CA 1
ATOM 3777 C C . GLN A 1 494 ? 19.357 -11.093 -4.229 1.00 91.00 494 GLN A C 1
ATOM 3779 O O . GLN A 1 494 ? 20.513 -11.345 -4.565 1.00 91.00 494 GLN A O 1
ATOM 3784 N N . ASP A 1 495 ? 18.413 -12.031 -4.153 1.00 91.62 495 ASP A N 1
ATOM 3785 C CA . ASP A 1 495 ? 18.600 -13.446 -4.494 1.00 91.62 495 ASP A CA 1
ATOM 3786 C C . ASP A 1 495 ? 18.499 -13.740 -6.006 1.00 91.62 495 ASP A C 1
ATOM 3788 O O . ASP A 1 495 ? 18.529 -14.905 -6.409 1.00 91.62 495 ASP A O 1
ATOM 3792 N N . ASN A 1 496 ? 18.358 -12.716 -6.857 1.00 91.19 496 ASN A N 1
ATOM 3793 C CA . ASN A 1 496 ? 18.083 -12.844 -8.298 1.00 91.19 496 ASN A CA 1
ATOM 3794 C C . ASN A 1 496 ? 16.768 -13.588 -8.618 1.00 91.19 496 ASN A C 1
ATOM 3796 O O . ASN A 1 496 ? 16.600 -14.153 -9.700 1.00 91.19 496 ASN A O 1
ATOM 3800 N N . LYS A 1 497 ? 15.804 -13.588 -7.690 1.00 94.19 497 LYS A N 1
ATOM 3801 C CA . LYS A 1 497 ? 14.452 -14.140 -7.879 1.00 94.19 497 LYS A CA 1
ATOM 3802 C C . LYS A 1 497 ? 13.507 -13.045 -8.389 1.00 94.19 497 LYS A C 1
ATOM 3804 O O . LYS A 1 497 ? 12.474 -12.766 -7.778 1.00 94.19 497 LYS A O 1
ATOM 3809 N N . ASP A 1 498 ? 13.859 -12.423 -9.516 1.00 90.62 498 ASP A N 1
ATOM 3810 C CA . ASP A 1 498 ? 13.195 -11.210 -10.026 1.00 90.62 498 ASP A CA 1
ATOM 3811 C C . ASP A 1 498 ? 11.683 -11.378 -10.268 1.00 90.62 498 ASP A C 1
ATOM 3813 O O . ASP A 1 498 ? 10.930 -10.427 -10.088 1.00 90.62 498 ASP A O 1
ATOM 3817 N N . ALA A 1 499 ? 11.211 -12.576 -10.633 1.00 93.12 499 ALA A N 1
ATOM 3818 C CA . ALA A 1 499 ? 9.780 -12.832 -10.837 1.00 93.12 499 ALA A CA 1
ATOM 3819 C C . ALA A 1 499 ? 8.967 -12.758 -9.528 1.00 93.12 499 ALA A C 1
ATOM 3821 O O . ALA A 1 499 ? 7.874 -12.196 -9.507 1.00 93.12 499 ALA A O 1
ATOM 3822 N N . LEU A 1 500 ? 9.512 -13.294 -8.428 1.00 95.12 500 LEU A N 1
ATOM 3823 C CA . LEU A 1 500 ? 8.870 -13.220 -7.110 1.00 95.12 500 LEU A CA 1
ATOM 3824 C C . LEU A 1 500 ? 8.934 -11.797 -6.550 1.00 95.12 500 LEU A C 1
ATOM 3826 O O . LEU A 1 500 ? 7.969 -11.325 -5.953 1.00 95.12 500 LEU A O 1
ATOM 3830 N N . ALA A 1 501 ? 10.057 -11.110 -6.773 1.00 97.50 501 ALA A N 1
ATOM 3831 C CA . ALA A 1 501 ? 10.216 -9.712 -6.396 1.00 97.50 501 ALA A CA 1
ATOM 3832 C C . ALA A 1 501 ? 9.191 -8.821 -7.117 1.00 97.50 501 ALA A C 1
ATOM 3834 O O . ALA A 1 501 ? 8.479 -8.063 -6.465 1.00 97.50 501 ALA A O 1
ATOM 3835 N N . GLU A 1 502 ? 9.042 -8.972 -8.440 1.00 97.00 502 GLU A N 1
ATOM 3836 C CA . GLU A 1 502 ? 8.037 -8.247 -9.229 1.00 97.00 502 GLU A CA 1
ATOM 3837 C C . GLU A 1 502 ? 6.623 -8.457 -8.677 1.00 97.00 502 GLU A C 1
ATOM 3839 O O . GLU A 1 502 ? 5.894 -7.484 -8.490 1.00 97.00 502 GLU A O 1
ATOM 3844 N N . GLN A 1 503 ? 6.240 -9.705 -8.386 1.00 97.44 503 GLN A N 1
ATOM 3845 C CA . GLN A 1 503 ? 4.920 -10.011 -7.834 1.00 97.44 503 GLN A CA 1
ATOM 3846 C C . GLN A 1 503 ? 4.673 -9.270 -6.513 1.00 97.44 503 GLN A C 1
ATOM 3848 O O . GLN A 1 503 ? 3.629 -8.641 -6.351 1.00 97.44 503 GLN A O 1
ATOM 3853 N N . LEU A 1 504 ? 5.628 -9.322 -5.583 1.00 97.88 504 LEU A N 1
ATOM 3854 C CA . LEU A 1 504 ? 5.498 -8.673 -4.280 1.00 97.88 504 LEU A CA 1
ATOM 3855 C C . LEU A 1 504 ? 5.471 -7.147 -4.392 1.00 97.88 504 LEU A C 1
ATOM 3857 O O . LEU A 1 504 ? 4.674 -6.503 -3.714 1.00 97.88 504 LEU A O 1
ATOM 3861 N N . PHE A 1 505 ? 6.285 -6.556 -5.270 1.00 98.25 505 PHE A N 1
ATOM 3862 C CA . PHE A 1 505 ? 6.246 -5.111 -5.484 1.00 98.25 505 PHE A CA 1
ATOM 3863 C C . PHE A 1 505 ? 4.928 -4.660 -6.121 1.00 98.25 505 PHE A C 1
ATOM 3865 O O . PHE A 1 505 ? 4.384 -3.645 -5.697 1.00 98.25 505 PHE A O 1
ATOM 3872 N N . ARG A 1 506 ? 4.366 -5.423 -7.072 1.00 97.25 506 ARG A N 1
ATOM 3873 C CA . ARG A 1 506 ? 3.027 -5.142 -7.625 1.00 97.25 506 ARG A CA 1
ATOM 3874 C C . ARG A 1 506 ? 1.959 -5.175 -6.540 1.00 97.25 506 ARG A C 1
ATOM 3876 O O . ARG A 1 506 ? 1.220 -4.206 -6.395 1.00 97.25 506 ARG A O 1
ATOM 3883 N N . GLN A 1 507 ? 1.952 -6.225 -5.719 1.00 96.00 507 GLN A N 1
ATOM 3884 C CA . GLN A 1 507 ? 1.041 -6.320 -4.577 1.00 96.00 507 GLN A CA 1
ATOM 3885 C C . GLN A 1 507 ? 1.206 -5.127 -3.624 1.00 96.00 507 GLN A C 1
ATOM 3887 O O . GLN A 1 507 ? 0.208 -4.546 -3.206 1.00 96.00 507 GLN A O 1
ATOM 3892 N N . ALA A 1 508 ? 2.441 -4.703 -3.341 1.00 96.94 508 ALA A N 1
ATOM 3893 C CA . ALA A 1 508 ? 2.698 -3.541 -2.492 1.00 96.94 508 ALA A CA 1
ATOM 3894 C C . ALA A 1 508 ? 2.110 -2.253 -3.087 1.00 96.94 508 ALA A C 1
ATOM 3896 O O . ALA A 1 508 ? 1.459 -1.496 -2.370 1.00 96.94 508 ALA A O 1
ATOM 3897 N N . THR A 1 509 ? 2.267 -2.029 -4.397 1.00 94.62 509 THR A N 1
ATOM 3898 C CA . THR A 1 509 ? 1.683 -0.860 -5.082 1.00 94.62 509 THR A CA 1
ATOM 3899 C C . THR A 1 509 ? 0.156 -0.906 -5.182 1.00 94.62 509 THR A C 1
ATOM 3901 O O . THR A 1 509 ? -0.490 0.139 -5.170 1.00 94.62 509 THR A O 1
ATOM 3904 N N . GLU A 1 510 ? -0.434 -2.103 -5.264 1.00 93.94 510 GLU A N 1
ATOM 3905 C CA . GLU A 1 510 ? -1.888 -2.308 -5.291 1.00 93.94 510 GLU A CA 1
ATOM 3906 C C . GLU A 1 510 ? -2.520 -2.093 -3.909 1.00 93.94 510 GLU A C 1
ATOM 3908 O O . GLU A 1 510 ? -3.610 -1.527 -3.802 1.00 93.94 510 GLU A O 1
ATOM 3913 N N . ASN A 1 511 ? -1.836 -2.529 -2.846 1.00 90.19 511 ASN A N 1
ATOM 3914 C CA . ASN A 1 511 ? -2.318 -2.414 -1.471 1.00 90.19 511 ASN A CA 1
ATOM 3915 C C . ASN A 1 511 ? -2.089 -1.016 -0.877 1.00 90.19 511 ASN A C 1
ATOM 3917 O O . ASN A 1 511 ? -2.935 -0.544 -0.113 1.00 90.19 511 ASN A O 1
ATOM 3921 N N . ASP A 1 512 ? -1.004 -0.329 -1.252 1.00 91.38 512 ASP A N 1
ATOM 3922 C CA . ASP A 1 512 ? -0.772 1.080 -0.924 1.00 91.38 512 ASP A CA 1
ATOM 3923 C C . ASP A 1 512 ? -0.295 1.881 -2.145 1.00 91.38 512 ASP A C 1
ATOM 3925 O O . ASP A 1 512 ? 0.894 1.975 -2.462 1.00 91.38 512 ASP A O 1
ATOM 3929 N N . ALA A 1 513 ? -1.249 2.562 -2.783 1.00 91.44 513 ALA A N 1
ATOM 3930 C CA . ALA A 1 513 ? -1.013 3.413 -3.946 1.00 91.44 513 ALA A CA 1
ATOM 3931 C C . ALA A 1 513 ? -0.155 4.664 -3.661 1.00 91.44 513 ALA A C 1
ATOM 3933 O O . ALA A 1 513 ? 0.151 5.410 -4.590 1.00 91.44 513 ALA A O 1
ATOM 3934 N N . ARG A 1 514 ? 0.218 4.940 -2.403 1.00 92.31 514 ARG A N 1
ATOM 3935 C CA . ARG A 1 514 ? 1.116 6.047 -2.025 1.00 92.31 514 ARG A CA 1
ATOM 3936 C C . ARG A 1 514 ? 2.494 5.568 -1.576 1.00 92.31 514 ARG A C 1
ATOM 3938 O O . ARG A 1 514 ? 3.338 6.399 -1.240 1.00 92.31 514 ARG A O 1
ATOM 3945 N N . TYR A 1 515 ? 2.748 4.260 -1.575 1.00 92.00 515 TYR A N 1
ATOM 3946 C CA . TYR A 1 515 ? 4.017 3.711 -1.118 1.00 92.00 515 TYR A CA 1
ATOM 3947 C C . TYR A 1 515 ? 5.094 3.781 -2.212 1.00 92.00 515 TYR A C 1
ATOM 3949 O O . TYR A 1 515 ? 5.403 2.807 -2.900 1.00 92.00 515 TYR A O 1
ATOM 3957 N N . THR A 1 516 ? 5.693 4.967 -2.370 1.00 94.88 516 THR A N 1
ATOM 3958 C CA . THR A 1 516 ? 6.663 5.299 -3.431 1.00 94.88 516 THR A CA 1
ATOM 3959 C C . THR A 1 516 ? 7.803 4.285 -3.568 1.00 94.88 516 THR A C 1
ATOM 3961 O O . 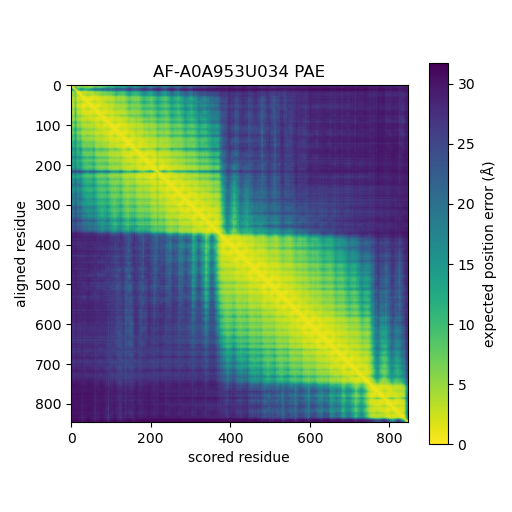THR A 1 516 ? 8.184 3.948 -4.687 1.00 94.88 516 THR A O 1
ATOM 3964 N N . LYS A 1 517 ? 8.330 3.750 -2.454 1.00 96.12 517 LYS A N 1
ATOM 3965 C CA . LYS A 1 517 ? 9.446 2.785 -2.476 1.00 96.12 517 LYS A CA 1
ATOM 3966 C C . LYS A 1 517 ? 9.120 1.523 -3.282 1.00 96.12 517 LYS A C 1
ATOM 3968 O O . LYS A 1 517 ? 9.986 1.044 -4.011 1.00 96.12 517 LYS A O 1
ATOM 3973 N N . ALA A 1 518 ? 7.883 1.021 -3.210 1.00 96.62 518 ALA A N 1
ATOM 3974 C CA . ALA A 1 518 ? 7.478 -0.135 -4.009 1.00 96.62 518 ALA A CA 1
ATOM 3975 C C . ALA A 1 518 ? 7.415 0.186 -5.503 1.00 96.62 518 ALA A C 1
ATOM 3977 O O . ALA A 1 518 ? 7.855 -0.634 -6.303 1.00 96.62 518 ALA A O 1
ATOM 3978 N N . PHE A 1 519 ? 6.952 1.381 -5.890 1.00 97.81 519 PHE A N 1
ATOM 3979 C CA . PHE A 1 519 ? 6.976 1.804 -7.295 1.00 97.81 519 PHE A CA 1
ATOM 3980 C C . PHE A 1 519 ? 8.409 1.900 -7.834 1.00 97.81 519 PHE A C 1
ATOM 3982 O O . PHE A 1 519 ? 8.680 1.422 -8.933 1.00 97.81 519 PHE A O 1
ATOM 3989 N N . VAL A 1 520 ? 9.345 2.449 -7.051 1.00 97.88 520 VAL A N 1
ATOM 3990 C CA . VAL A 1 520 ? 10.767 2.504 -7.436 1.00 97.88 520 VAL A CA 1
ATOM 3991 C C . VAL A 1 520 ? 11.340 1.097 -7.618 1.00 97.88 520 VAL A C 1
ATOM 3993 O O . VAL A 1 520 ? 11.923 0.796 -8.660 1.00 97.88 520 VAL A O 1
ATOM 3996 N N . ASN A 1 521 ? 11.131 0.209 -6.645 1.00 98.00 521 ASN A N 1
ATOM 3997 C CA . ASN A 1 521 ? 11.640 -1.161 -6.703 1.00 98.00 521 ASN A CA 1
ATOM 3998 C C . ASN A 1 521 ? 11.004 -1.988 -7.833 1.00 98.00 521 ASN A C 1
ATOM 4000 O O . ASN A 1 521 ? 11.704 -2.751 -8.507 1.00 98.00 521 ASN A O 1
ATOM 4004 N N . LEU A 1 522 ? 9.705 -1.806 -8.088 1.00 97.94 522 LEU A N 1
ATOM 4005 C CA . LEU A 1 522 ? 9.012 -2.412 -9.221 1.00 97.94 522 LEU A CA 1
ATOM 4006 C C . LEU A 1 522 ? 9.602 -1.913 -10.543 1.00 97.94 522 LEU A C 1
ATOM 4008 O O . LEU A 1 522 ? 9.984 -2.728 -11.380 1.00 97.94 522 LEU A O 1
ATOM 4012 N N . GLY A 1 523 ? 9.741 -0.596 -10.708 1.00 97.00 523 GLY A N 1
ATOM 4013 C CA . GLY A 1 523 ? 10.309 0.019 -11.906 1.00 97.00 523 GLY A CA 1
ATOM 4014 C C . GLY A 1 523 ? 11.728 -0.464 -12.209 1.00 97.00 523 GLY A C 1
ATOM 4015 O O . GLY A 1 523 ? 12.015 -0.891 -13.326 1.00 97.00 523 GLY A O 1
ATOM 4016 N N . LEU A 1 524 ? 12.601 -0.501 -11.197 1.00 95.75 524 LEU A N 1
ATOM 4017 C CA . LEU A 1 524 ? 13.959 -1.039 -11.332 1.00 95.75 524 LEU A CA 1
ATOM 4018 C C . LEU A 1 524 ? 13.957 -2.521 -11.735 1.00 95.75 524 LEU A C 1
ATOM 4020 O O . LEU A 1 524 ? 14.727 -2.925 -12.609 1.00 95.75 524 LEU A O 1
ATOM 4024 N N . THR A 1 525 ? 13.079 -3.328 -11.134 1.00 96.50 525 THR A N 1
ATOM 4025 C CA . THR A 1 525 ? 12.958 -4.763 -11.444 1.00 96.50 525 THR A CA 1
ATOM 4026 C C . THR A 1 525 ? 12.484 -4.979 -12.883 1.00 96.50 525 THR A C 1
ATOM 4028 O O . THR A 1 525 ? 13.089 -5.757 -13.620 1.00 96.50 525 THR A O 1
ATOM 4031 N N . LEU A 1 526 ? 11.466 -4.236 -13.329 1.00 95.44 526 LEU A N 1
ATOM 4032 C CA . LEU A 1 526 ? 10.973 -4.267 -14.710 1.00 95.44 526 LEU A CA 1
ATOM 4033 C C . LEU A 1 526 ? 12.052 -3.829 -15.710 1.00 95.44 526 LEU A C 1
ATOM 4035 O O . LEU A 1 526 ? 12.240 -4.477 -16.742 1.00 95.44 526 LEU A O 1
ATOM 4039 N N . GLY A 1 527 ? 12.816 -2.787 -15.372 1.00 92.75 527 GLY A N 1
ATOM 4040 C CA . GLY A 1 527 ? 13.931 -2.300 -16.180 1.00 92.75 527 GLY A CA 1
ATOM 4041 C C . GLY A 1 527 ? 15.059 -3.327 -16.333 1.00 92.75 527 GLY A C 1
ATOM 4042 O O . GLY A 1 527 ? 15.620 -3.459 -17.422 1.00 92.75 527 GLY A O 1
ATOM 4043 N N . ARG A 1 528 ? 15.378 -4.103 -15.284 1.00 90.50 528 ARG A N 1
ATOM 4044 C CA . ARG A 1 528 ? 16.348 -5.216 -15.376 1.00 90.50 528 ARG A CA 1
ATOM 4045 C C . ARG A 1 528 ? 15.853 -6.358 -16.261 1.00 90.50 528 ARG A C 1
ATOM 4047 O O . ARG A 1 528 ? 16.650 -6.949 -16.979 1.00 90.50 528 ARG A O 1
ATOM 4054 N N . GLN A 1 529 ? 14.551 -6.630 -16.249 1.00 90.44 529 GLN A N 1
ATOM 4055 C CA . GLN A 1 529 ? 13.927 -7.646 -17.101 1.00 90.44 529 GLN A CA 1
ATOM 4056 C C . GLN A 1 529 ? 13.748 -7.198 -18.568 1.00 90.44 529 GLN A C 1
ATOM 4058 O O . GLN A 1 529 ? 13.250 -7.973 -19.382 1.00 90.44 529 GLN A O 1
ATOM 4063 N N . GLY A 1 530 ? 14.106 -5.955 -18.915 1.00 89.62 530 GLY A N 1
ATOM 4064 C CA . GLY A 1 530 ? 13.928 -5.399 -20.261 1.00 89.62 530 GLY A CA 1
ATOM 4065 C C . GLY A 1 530 ? 12.499 -4.943 -20.581 1.00 89.62 530 GLY A C 1
ATOM 4066 O O . GLY A 1 530 ? 12.223 -4.549 -21.711 1.00 89.62 530 GLY A O 1
ATOM 4067 N N . LYS A 1 531 ? 11.585 -4.944 -19.601 1.00 93.88 531 LYS A N 1
ATOM 4068 C CA . LYS A 1 531 ? 10.210 -4.431 -19.737 1.00 93.88 531 LYS A CA 1
ATOM 4069 C C . LYS A 1 531 ? 10.199 -2.900 -19.604 1.00 93.88 531 LYS A C 1
ATOM 4071 O O . LYS A 1 531 ? 9.591 -2.359 -18.682 1.00 93.88 531 LYS A O 1
ATOM 4076 N N . LEU A 1 532 ? 10.915 -2.212 -20.496 1.00 92.00 532 LEU A N 1
ATOM 4077 C CA . LEU A 1 532 ? 11.248 -0.788 -20.349 1.00 92.00 532 LEU A CA 1
ATOM 4078 C C . LEU A 1 532 ? 10.010 0.126 -20.303 1.00 92.00 532 LEU A C 1
ATOM 4080 O O . LEU A 1 532 ? 9.914 0.935 -19.390 1.00 92.00 532 LEU A O 1
ATOM 4084 N N . GLN A 1 533 ? 9.019 -0.086 -21.177 1.00 93.25 533 GLN A N 1
ATOM 4085 C CA . GLN A 1 533 ? 7.780 0.713 -21.190 1.00 93.25 533 GLN A CA 1
ATOM 4086 C C . GLN A 1 533 ? 7.010 0.638 -19.860 1.00 93.25 533 GLN A C 1
ATOM 4088 O O . GLN A 1 533 ? 6.582 1.642 -19.303 1.00 93.25 533 GLN A O 1
ATOM 4093 N N . ALA A 1 534 ? 6.867 -0.569 -19.304 1.00 94.00 534 ALA A N 1
ATOM 4094 C CA . ALA A 1 534 ? 6.183 -0.752 -18.025 1.00 94.00 534 ALA A CA 1
ATOM 4095 C C . ALA A 1 534 ? 6.990 -0.160 -16.855 1.00 94.00 534 ALA A C 1
ATOM 4097 O O . ALA A 1 534 ? 6.411 0.296 -15.866 1.00 94.00 534 ALA A O 1
ATOM 4098 N N . ALA A 1 535 ? 8.324 -0.177 -16.948 1.00 97.31 535 ALA A N 1
ATOM 4099 C CA . ALA A 1 535 ? 9.202 0.451 -15.968 1.00 97.31 535 ALA A CA 1
ATOM 4100 C C . ALA A 1 535 ? 9.041 1.979 -15.970 1.00 97.31 535 ALA A C 1
ATOM 4102 O O . ALA A 1 535 ? 8.873 2.559 -14.900 1.00 97.31 535 ALA A O 1
ATOM 4103 N N . GLU A 1 536 ? 9.029 2.602 -17.151 1.00 96.50 536 GLU A N 1
ATOM 4104 C CA . GLU A 1 536 ? 8.794 4.038 -17.357 1.00 96.50 536 GLU A CA 1
ATOM 4105 C C . GLU A 1 536 ? 7.463 4.475 -16.725 1.00 96.50 536 GLU A C 1
ATOM 4107 O O . GLU A 1 536 ? 7.444 5.330 -15.837 1.00 96.50 536 GLU A O 1
ATOM 4112 N N . GLU A 1 537 ? 6.354 3.812 -17.078 1.00 95.88 537 GLU A N 1
ATOM 4113 C CA . GLU A 1 537 ? 5.023 4.103 -16.523 1.00 95.88 537 GLU A CA 1
ATOM 4114 C C . GLU A 1 537 ? 4.997 4.011 -14.989 1.00 95.88 537 GLU A C 1
ATOM 4116 O O . GLU A 1 537 ? 4.451 4.882 -14.304 1.00 95.88 537 GLU A O 1
ATOM 4121 N N . THR A 1 538 ? 5.622 2.967 -14.435 1.00 97.31 538 THR A N 1
ATOM 4122 C CA . THR A 1 538 ? 5.691 2.739 -12.985 1.00 97.31 538 THR A CA 1
ATOM 4123 C C . THR A 1 538 ? 6.503 3.834 -12.284 1.00 97.31 538 THR A C 1
ATOM 4125 O O . THR A 1 538 ? 6.103 4.341 -11.233 1.00 97.31 538 THR A O 1
ATOM 4128 N N . LEU A 1 539 ? 7.637 4.232 -12.862 1.00 97.75 539 LEU A N 1
ATOM 4129 C CA . LEU A 1 539 ? 8.533 5.237 -12.290 1.00 97.75 539 LEU A CA 1
ATOM 4130 C C . LEU A 1 539 ? 7.976 6.655 -12.422 1.00 97.75 539 LEU A C 1
ATOM 4132 O O . LEU A 1 539 ? 8.156 7.461 -11.509 1.00 97.75 539 LEU A O 1
ATOM 4136 N N . HIS A 1 540 ? 7.206 6.947 -13.470 1.00 96.81 540 HIS A N 1
ATOM 4137 C CA . HIS A 1 540 ? 6.431 8.183 -13.536 1.00 96.81 540 HIS A CA 1
ATOM 4138 C C . HIS A 1 540 ? 5.423 8.298 -12.391 1.00 96.81 540 HIS A C 1
ATOM 4140 O O . HIS A 1 540 ? 5.270 9.387 -11.833 1.00 96.81 540 HIS A O 1
ATOM 4146 N N . GLN A 1 541 ? 4.771 7.201 -11.982 1.00 95.94 541 GLN A N 1
ATOM 4147 C CA . GLN A 1 541 ? 3.922 7.226 -10.784 1.00 95.94 541 GLN A CA 1
ATOM 4148 C C . GLN A 1 541 ? 4.745 7.494 -9.518 1.00 95.94 541 GLN A C 1
ATOM 4150 O O . GLN A 1 541 ? 4.337 8.323 -8.704 1.00 95.94 541 GLN A O 1
ATOM 4155 N N . ALA A 1 542 ? 5.926 6.879 -9.375 1.00 96.88 542 ALA A N 1
ATOM 4156 C CA . ALA A 1 542 ? 6.822 7.146 -8.244 1.00 96.88 542 ALA A CA 1
ATOM 4157 C C . ALA A 1 542 ? 7.204 8.636 -8.152 1.00 96.88 542 ALA A C 1
ATOM 4159 O O . ALA A 1 542 ? 7.052 9.253 -7.096 1.00 96.88 542 ALA A O 1
ATOM 4160 N N . VAL A 1 543 ? 7.627 9.237 -9.269 1.00 96.31 543 VAL A N 1
ATOM 4161 C CA . VAL A 1 543 ? 7.994 10.662 -9.346 1.00 96.31 543 VAL A CA 1
ATOM 4162 C C . VAL A 1 543 ? 6.778 11.567 -9.135 1.00 96.31 543 VAL A C 1
ATOM 4164 O O . VAL A 1 543 ? 6.888 12.601 -8.483 1.00 96.31 543 VAL A O 1
ATOM 4167 N N . LYS A 1 544 ? 5.588 11.186 -9.612 1.00 96.00 544 LYS A N 1
ATOM 4168 C CA . LYS A 1 544 ? 4.351 11.940 -9.357 1.00 96.00 544 LYS A CA 1
ATOM 4169 C C . LYS A 1 544 ? 3.988 11.965 -7.869 1.00 96.00 544 LYS A C 1
ATOM 4171 O O . LYS A 1 544 ? 3.548 13.001 -7.373 1.00 96.00 544 LYS A O 1
ATOM 4176 N N . LEU A 1 545 ? 4.155 10.842 -7.169 1.00 93.19 545 LEU A N 1
ATOM 4177 C CA . LEU A 1 545 ? 3.888 10.725 -5.733 1.00 93.19 545 LEU A CA 1
ATOM 4178 C C . LEU A 1 545 ? 4.926 11.480 -4.895 1.00 93.19 545 LEU A C 1
ATOM 4180 O O . LEU A 1 545 ? 4.565 12.144 -3.924 1.00 93.19 545 LEU A O 1
ATOM 4184 N N . ALA A 1 546 ? 6.200 11.402 -5.280 1.00 93.81 546 ALA A N 1
ATOM 4185 C CA . ALA A 1 546 ? 7.299 12.076 -4.600 1.00 93.81 546 ALA A CA 1
ATOM 4186 C C . ALA A 1 546 ? 8.243 12.766 -5.609 1.00 93.81 546 ALA A C 1
ATOM 4188 O O . ALA A 1 546 ? 9.301 12.231 -5.939 1.00 93.81 546 ALA A O 1
ATOM 4189 N N . PRO A 1 547 ? 7.928 14.004 -6.048 1.00 92.81 547 PRO A N 1
ATOM 4190 C CA . PRO A 1 547 ? 8.694 14.712 -7.089 1.00 92.81 547 PRO A CA 1
ATOM 4191 C C . PRO A 1 547 ? 10.135 15.075 -6.717 1.00 92.81 547 PRO A C 1
ATOM 4193 O O . PRO A 1 547 ? 10.895 15.561 -7.552 1.00 92.81 547 PRO A O 1
ATOM 4196 N N . ARG A 1 548 ? 10.496 14.907 -5.443 1.00 92.94 548 ARG A N 1
ATOM 4197 C CA . ARG A 1 548 ? 11.830 15.181 -4.901 1.00 92.94 548 ARG A CA 1
ATOM 4198 C C . ARG A 1 548 ? 12.529 13.910 -4.413 1.00 92.94 548 ARG A C 1
ATOM 4200 O O . ARG A 1 548 ? 13.531 14.016 -3.723 1.00 92.94 548 ARG A O 1
ATOM 4207 N N . ASP A 1 549 ? 11.992 12.727 -4.716 1.00 92.00 549 ASP A N 1
ATOM 4208 C CA . ASP A 1 549 ? 12.633 11.462 -4.359 1.00 92.00 549 ASP A CA 1
ATOM 4209 C C . ASP A 1 549 ? 13.775 11.152 -5.334 1.00 92.00 549 ASP A C 1
ATOM 4211 O O . ASP A 1 549 ? 13.571 10.944 -6.532 1.00 92.00 549 ASP A O 1
ATOM 4215 N N . HIS A 1 550 ? 15.001 11.142 -4.815 1.00 92.94 550 HIS A N 1
ATOM 4216 C CA . HIS A 1 550 ? 16.204 10.991 -5.631 1.00 92.94 550 HIS A CA 1
ATOM 4217 C C . HIS A 1 550 ? 16.331 9.582 -6.225 1.00 92.94 550 HIS A C 1
ATOM 4219 O O . HIS A 1 550 ? 16.843 9.428 -7.335 1.00 92.94 550 HIS A O 1
ATOM 4225 N N . SER A 1 551 ? 15.820 8.558 -5.529 1.00 93.25 551 SER A N 1
ATOM 4226 C CA . SER A 1 551 ? 15.845 7.174 -6.017 1.00 93.25 551 SER A CA 1
ATOM 4227 C C . SER A 1 551 ? 14.897 7.002 -7.204 1.00 93.25 551 SER A C 1
ATOM 4229 O O . SER A 1 551 ? 15.268 6.382 -8.199 1.00 93.25 551 SER A O 1
ATOM 4231 N N . ALA A 1 552 ? 13.706 7.606 -7.140 1.00 95.56 552 ALA A N 1
ATOM 4232 C CA . ALA A 1 552 ? 12.735 7.609 -8.228 1.00 95.56 552 ALA A CA 1
ATOM 4233 C C . ALA A 1 552 ? 13.255 8.349 -9.468 1.00 95.56 552 ALA A C 1
ATOM 4235 O O . ALA A 1 552 ? 13.178 7.809 -10.570 1.00 95.56 552 ALA A O 1
ATOM 4236 N N . LEU A 1 553 ? 13.828 9.547 -9.292 1.00 96.69 553 LEU A N 1
ATOM 4237 C CA . LEU A 1 553 ? 14.412 10.318 -10.397 1.00 96.69 553 LEU A CA 1
ATOM 4238 C C . LEU A 1 553 ? 15.599 9.586 -11.034 1.00 96.69 553 LEU A C 1
ATOM 4240 O O . LEU A 1 553 ? 15.686 9.507 -12.256 1.00 96.69 553 LEU A O 1
ATOM 4244 N N . THR A 1 554 ? 16.480 8.995 -10.221 1.00 95.69 554 THR A N 1
ATOM 4245 C CA . THR A 1 554 ? 17.610 8.202 -10.726 1.00 95.69 554 THR A CA 1
ATOM 4246 C C . THR A 1 554 ? 17.122 7.009 -11.544 1.00 95.69 554 THR A C 1
ATOM 4248 O O . THR A 1 554 ? 17.561 6.814 -12.676 1.00 95.69 554 THR A O 1
ATOM 4251 N N . ALA A 1 555 ? 16.181 6.232 -10.999 1.00 96.44 555 ALA A N 1
ATOM 4252 C CA . ALA A 1 555 ? 15.627 5.067 -11.676 1.00 96.44 555 ALA A CA 1
ATOM 4253 C C . ALA A 1 555 ? 14.926 5.444 -12.991 1.00 96.44 555 ALA A C 1
ATOM 4255 O O . ALA A 1 555 ? 15.140 4.767 -13.996 1.00 96.44 555 ALA A O 1
ATOM 4256 N N . LEU A 1 556 ? 14.137 6.528 -13.001 1.00 97.38 556 LEU A N 1
ATOM 4257 C CA . LEU A 1 556 ? 13.462 7.014 -14.206 1.00 97.38 556 LEU A CA 1
ATOM 4258 C C . LEU A 1 556 ? 14.483 7.416 -15.272 1.00 97.38 556 LEU A C 1
ATOM 4260 O O . LEU A 1 556 ? 14.450 6.872 -16.369 1.00 97.38 556 LEU A O 1
ATOM 4264 N N . GLY A 1 557 ? 15.451 8.274 -14.934 1.00 95.38 557 GLY A N 1
ATOM 4265 C CA . GLY A 1 557 ? 16.472 8.717 -15.888 1.00 95.38 557 GLY A CA 1
ATOM 4266 C C . GLY A 1 557 ? 17.291 7.561 -16.478 1.00 95.38 557 GLY A C 1
ATOM 4267 O O . GLY A 1 557 ? 17.616 7.572 -17.664 1.00 95.38 557 GLY A O 1
ATOM 4268 N N . MET A 1 558 ? 17.577 6.520 -15.685 1.00 93.75 558 MET A N 1
ATOM 4269 C CA . MET A 1 558 ? 18.245 5.308 -16.176 1.00 93.75 558 MET A CA 1
ATOM 4270 C C . MET A 1 558 ? 17.384 4.510 -17.166 1.00 93.75 558 MET A C 1
ATOM 4272 O O . MET A 1 558 ? 17.925 3.932 -18.110 1.00 93.75 558 MET A O 1
ATOM 4276 N N . VAL A 1 559 ? 16.068 4.434 -16.946 1.00 95.75 559 VAL A N 1
ATOM 4277 C CA . VAL A 1 559 ? 15.139 3.744 -17.856 1.00 95.75 559 VAL A CA 1
ATOM 4278 C C . VAL A 1 559 ? 14.976 4.530 -19.155 1.00 95.75 559 VAL A C 1
ATOM 4280 O O . VAL A 1 559 ? 15.135 3.934 -20.218 1.00 95.75 559 VAL A O 1
ATOM 4283 N N . GLU A 1 560 ? 14.788 5.848 -19.079 1.00 94.00 560 GLU A N 1
ATOM 4284 C CA . GLU A 1 560 ? 14.707 6.733 -20.253 1.00 94.00 560 GLU A CA 1
ATOM 4285 C C . GLU A 1 560 ? 15.963 6.630 -21.127 1.00 94.00 560 GLU A C 1
ATOM 4287 O O . GLU A 1 560 ? 15.885 6.438 -22.343 1.00 94.00 560 GLU A O 1
ATOM 4292 N N . GLY A 1 561 ? 17.147 6.652 -20.501 1.00 90.00 561 GLY A N 1
ATOM 4293 C CA . GLY A 1 561 ? 18.418 6.480 -21.205 1.00 90.00 561 GLY A CA 1
ATOM 4294 C C . GLY A 1 561 ? 18.510 5.137 -21.938 1.00 90.00 561 GLY A C 1
ATOM 4295 O O . GLY A 1 561 ? 18.925 5.092 -23.094 1.00 90.00 561 GLY A O 1
ATOM 4296 N N . LYS A 1 562 ? 18.052 4.041 -21.314 1.00 89.06 562 LYS A N 1
ATOM 4297 C CA . LYS A 1 562 ? 18.005 2.712 -21.956 1.00 89.06 562 LYS A CA 1
ATOM 4298 C C . LYS A 1 562 ? 16.998 2.621 -23.102 1.00 89.06 562 LYS A C 1
ATOM 4300 O O . LYS A 1 562 ? 17.190 1.796 -23.991 1.00 89.06 562 LYS A O 1
ATOM 4305 N N . MET A 1 563 ? 15.935 3.422 -23.073 1.00 88.19 563 MET A N 1
ATOM 4306 C CA . MET A 1 563 ? 14.942 3.504 -24.148 1.00 88.19 563 MET A CA 1
ATOM 4307 C C . MET A 1 563 ? 15.406 4.380 -25.320 1.00 88.19 563 MET A C 1
ATOM 4309 O O . MET A 1 563 ? 14.794 4.342 -26.384 1.00 88.19 563 MET A O 1
ATOM 4313 N N . GLY A 1 564 ? 16.496 5.137 -25.155 1.00 87.25 564 GLY A N 1
ATOM 4314 C CA . GLY A 1 564 ? 16.966 6.111 -26.143 1.00 87.25 564 GLY A CA 1
ATOM 4315 C C . GLY A 1 564 ? 16.232 7.455 -26.074 1.00 87.25 564 GLY A C 1
ATOM 4316 O O . GLY A 1 564 ? 16.428 8.311 -26.938 1.00 87.25 564 GLY A O 1
ATOM 4317 N N . HIS A 1 565 ? 15.414 7.677 -25.042 1.00 91.31 565 HIS A N 1
ATOM 4318 C CA . HIS A 1 565 ? 14.749 8.949 -24.749 1.00 91.31 565 HIS A CA 1
ATOM 4319 C C . HIS A 1 565 ? 15.741 9.923 -24.088 1.00 91.31 565 HIS A C 1
ATOM 4321 O O . HIS A 1 565 ? 15.647 10.297 -22.916 1.00 91.31 565 HIS A O 1
ATOM 4327 N N . HIS A 1 566 ? 16.793 10.278 -24.830 1.00 88.06 566 HIS A N 1
ATOM 4328 C CA . HIS A 1 566 ? 17.941 11.006 -24.287 1.00 88.06 566 HIS A CA 1
ATOM 4329 C C . HIS A 1 566 ? 17.565 12.397 -23.754 1.00 88.06 566 HIS A C 1
ATOM 4331 O O . HIS A 1 566 ? 18.130 12.845 -22.757 1.00 88.06 566 HIS A O 1
ATOM 4337 N N . GLN A 1 567 ? 16.606 13.084 -24.385 1.00 91.56 567 GLN A N 1
ATOM 4338 C CA . GLN A 1 567 ? 16.184 14.415 -23.937 1.00 91.56 567 GLN A CA 1
ATOM 4339 C C . GLN A 1 567 ? 15.457 14.344 -22.592 1.00 91.56 567 GLN A C 1
ATOM 4341 O O . GLN A 1 567 ? 15.734 15.145 -21.699 1.00 91.56 567 GLN A O 1
ATOM 4346 N N . GLU A 1 568 ? 14.574 13.367 -22.433 1.00 93.50 568 GLU A N 1
ATOM 4347 C CA . GLU A 1 568 ? 13.804 13.083 -21.230 1.00 93.50 568 GLU A CA 1
ATOM 4348 C C . GLU A 1 568 ? 14.739 12.698 -20.078 1.00 93.50 568 GLU A C 1
ATOM 4350 O O . GLU A 1 568 ? 14.679 13.309 -19.007 1.00 93.50 568 GLU A O 1
ATOM 4355 N N . ALA A 1 569 ? 15.690 11.790 -20.329 1.00 95.50 569 ALA A N 1
ATOM 4356 C CA . ALA A 1 569 ? 16.720 11.409 -19.363 1.00 95.50 569 ALA A CA 1
ATOM 4357 C C . ALA A 1 569 ? 17.521 12.625 -18.862 1.00 95.50 569 ALA A C 1
ATOM 4359 O O . ALA A 1 569 ? 17.708 12.798 -17.657 1.00 95.50 569 ALA A O 1
ATOM 4360 N N . ILE A 1 570 ? 17.944 13.518 -19.768 1.00 96.75 570 ILE A N 1
ATOM 4361 C CA . ILE A 1 570 ? 18.662 14.751 -19.409 1.00 96.75 570 ILE A CA 1
ATOM 4362 C C . ILE A 1 570 ? 17.797 15.666 -18.535 1.00 96.75 570 ILE A C 1
ATOM 4364 O O . ILE A 1 570 ? 18.314 16.247 -17.581 1.00 96.75 570 ILE A O 1
ATOM 4368 N N . GLN A 1 571 ? 16.501 15.821 -18.826 1.00 95.81 571 GLN A N 1
ATOM 4369 C CA . GLN A 1 571 ? 15.616 16.654 -17.999 1.00 95.81 571 GLN A CA 1
ATOM 4370 C C . GLN A 1 571 ? 15.466 16.086 -16.586 1.00 95.81 571 GLN A C 1
ATOM 4372 O O . GLN A 1 571 ? 15.603 16.826 -15.608 1.00 95.81 571 GLN A O 1
ATOM 4377 N N . VAL A 1 572 ? 15.256 14.773 -16.472 1.00 96.12 572 VAL A N 1
ATOM 4378 C CA . VAL A 1 572 ? 15.144 14.086 -15.179 1.00 96.12 572 VAL A CA 1
ATOM 4379 C C . VAL A 1 572 ? 16.446 14.208 -14.383 1.00 96.12 572 VAL A C 1
ATOM 4381 O O . VAL A 1 572 ? 16.420 14.559 -13.202 1.00 96.12 572 VAL A O 1
ATOM 4384 N N . PHE A 1 573 ? 17.604 14.006 -15.016 1.00 97.06 573 PHE A N 1
ATOM 4385 C CA . PHE A 1 573 ? 18.889 14.139 -14.330 1.00 97.06 573 PHE A CA 1
ATOM 4386 C C . PHE A 1 573 ? 19.259 15.590 -13.996 1.00 97.06 573 PHE A C 1
ATOM 4388 O O . PHE A 1 573 ? 19.866 15.819 -12.954 1.00 97.06 573 PHE A O 1
ATOM 4395 N N . LYS A 1 574 ? 18.838 16.587 -14.786 1.00 96.25 574 LYS A N 1
ATOM 4396 C CA . LYS A 1 574 ? 18.951 18.011 -14.408 1.00 96.25 574 LYS A CA 1
ATOM 4397 C C . LYS A 1 574 ? 18.106 18.349 -13.184 1.00 96.25 574 LYS A C 1
ATOM 4399 O O . LYS A 1 574 ? 18.531 19.133 -12.339 1.00 96.25 574 LYS A O 1
ATOM 4404 N N . GLN A 1 575 ? 16.915 17.762 -13.072 1.00 95.12 575 GLN A N 1
ATOM 4405 C CA . GLN A 1 575 ? 16.106 17.890 -11.864 1.00 95.12 575 GLN A CA 1
ATOM 4406 C C . GLN A 1 575 ? 16.814 17.250 -10.661 1.00 95.12 575 GLN A C 1
ATOM 4408 O O . GLN A 1 575 ? 16.836 17.849 -9.587 1.00 95.12 575 GLN A O 1
ATOM 4413 N N . LEU A 1 576 ? 17.427 16.075 -10.840 1.00 94.81 576 LEU A N 1
ATOM 4414 C CA . LEU A 1 576 ? 18.187 15.397 -9.789 1.00 94.81 576 LEU A CA 1
ATOM 4415 C C . LEU A 1 576 ? 19.399 16.221 -9.324 1.00 94.81 576 LEU A C 1
ATOM 4417 O O . LEU A 1 576 ? 19.547 16.436 -8.126 1.00 94.81 576 LEU A O 1
ATOM 4421 N N . THR A 1 577 ? 20.223 16.749 -10.234 1.00 95.50 577 THR A N 1
ATOM 4422 C CA . THR A 1 577 ? 21.384 17.586 -9.867 1.00 95.50 577 THR A CA 1
ATOM 4423 C C . THR A 1 577 ? 20.981 18.928 -9.256 1.00 95.50 577 THR A C 1
ATOM 4425 O O . THR A 1 577 ? 21.702 19.463 -8.419 1.00 95.50 577 THR A O 1
ATOM 4428 N N . ALA A 1 578 ? 19.810 19.472 -9.604 1.00 94.94 578 ALA A N 1
ATOM 4429 C CA . ALA A 1 578 ? 19.266 20.655 -8.936 1.00 94.94 578 ALA A CA 1
ATOM 4430 C C . ALA A 1 578 ? 18.827 20.376 -7.485 1.00 94.94 578 ALA A C 1
ATOM 4432 O O . ALA A 1 578 ? 18.868 21.278 -6.647 1.00 94.94 578 ALA A O 1
ATOM 4433 N N . LEU A 1 579 ? 18.394 19.146 -7.187 1.00 94.12 579 LEU A N 1
ATOM 4434 C CA . LEU A 1 579 ? 18.039 18.708 -5.834 1.00 94.12 579 LEU A CA 1
ATOM 4435 C C . LEU A 1 579 ? 19.270 18.307 -5.012 1.00 94.12 579 LEU A C 1
ATOM 4437 O O . LEU A 1 579 ? 19.326 18.619 -3.823 1.00 94.12 579 LEU A O 1
ATOM 4441 N N . GLU A 1 580 ? 20.254 17.670 -5.648 1.00 92.62 580 GLU A N 1
ATOM 4442 C CA . GLU A 1 580 ? 21.508 17.221 -5.041 1.00 92.62 580 GLU A CA 1
ATOM 4443 C C . GLU A 1 580 ? 22.744 17.832 -5.731 1.00 92.62 580 GLU A C 1
ATOM 4445 O O . GLU A 1 580 ? 23.508 17.123 -6.392 1.00 92.62 580 GLU A O 1
ATOM 4450 N N . PRO A 1 581 ? 23.010 19.138 -5.555 1.00 94.00 581 PRO A N 1
ATOM 4451 C CA . PRO A 1 581 ? 24.135 19.805 -6.221 1.00 94.00 581 PRO A CA 1
ATOM 4452 C C . PRO A 1 581 ? 25.519 19.335 -5.738 1.00 94.00 581 PRO A C 1
ATOM 4454 O O . PRO A 1 581 ? 26.535 19.662 -6.349 1.00 94.00 581 PRO A O 1
ATOM 4457 N N . GLU A 1 582 ? 25.576 18.596 -4.627 1.00 95.06 582 GLU A N 1
ATOM 4458 C CA . GLU A 1 582 ? 26.810 18.038 -4.058 1.00 95.06 582 GLU A CA 1
ATOM 4459 C C . GLU A 1 582 ? 26.948 16.521 -4.299 1.00 95.06 582 GLU A C 1
ATOM 4461 O O . GLU A 1 582 ? 27.918 15.913 -3.850 1.00 95.06 582 GLU A O 1
ATOM 4466 N N . SER A 1 583 ? 26.016 15.900 -5.032 1.00 94.56 583 SER A N 1
ATOM 4467 C CA . SER A 1 583 ? 26.050 14.465 -5.342 1.00 94.56 583 SER A CA 1
ATOM 4468 C C . SER A 1 583 ? 26.892 14.193 -6.587 1.00 94.56 583 SER A C 1
ATOM 4470 O O . SER A 1 583 ? 26.501 14.508 -7.713 1.00 94.56 583 SER A O 1
ATOM 4472 N N . ALA A 1 584 ? 28.067 13.584 -6.396 1.00 95.38 584 ALA A N 1
ATOM 4473 C CA . ALA A 1 584 ? 28.940 13.202 -7.505 1.00 95.38 584 ALA A CA 1
ATOM 4474 C C . ALA A 1 584 ? 28.245 12.232 -8.479 1.00 95.38 584 ALA A C 1
ATOM 4476 O O . ALA A 1 584 ? 28.378 12.394 -9.692 1.00 95.38 584 ALA A O 1
ATOM 4477 N N . ASP A 1 585 ? 27.455 11.282 -7.968 1.00 94.31 585 ASP A N 1
ATOM 4478 C CA . ASP A 1 585 ? 26.728 10.298 -8.780 1.00 94.31 585 ASP A CA 1
ATOM 4479 C C . ASP A 1 585 ? 25.629 10.942 -9.636 1.00 94.31 585 ASP A C 1
ATOM 4481 O O . ASP A 1 585 ? 25.460 10.573 -10.800 1.00 94.31 585 ASP A O 1
ATOM 4485 N N . ALA A 1 586 ? 24.926 11.955 -9.115 1.00 94.56 586 ALA A N 1
ATOM 4486 C CA . ALA A 1 586 ? 23.943 12.711 -9.894 1.00 94.56 586 ALA A CA 1
ATOM 4487 C C . ALA A 1 586 ? 24.597 13.402 -11.104 1.00 94.56 586 ALA A C 1
ATOM 4489 O O . ALA A 1 586 ? 24.085 13.320 -12.225 1.00 94.56 586 ALA A O 1
ATOM 4490 N N . HIS A 1 587 ? 25.765 14.019 -10.898 1.00 97.56 587 HIS A N 1
ATOM 4491 C CA . HIS A 1 587 ? 26.553 14.624 -11.974 1.00 97.56 587 HIS A CA 1
ATOM 4492 C C . HIS A 1 587 ? 27.098 13.581 -12.964 1.00 97.56 587 HIS A C 1
ATOM 4494 O O . HIS A 1 587 ? 27.105 13.832 -14.169 1.00 97.56 587 HIS A O 1
ATOM 4500 N N . VAL A 1 588 ? 27.510 12.392 -12.502 1.00 97.19 588 VAL A N 1
ATOM 4501 C CA . VAL A 1 588 ? 27.901 11.289 -13.401 1.00 97.19 588 VAL A CA 1
ATOM 4502 C C . VAL A 1 588 ? 26.726 10.861 -14.280 1.00 97.19 588 VAL A C 1
ATOM 4504 O O . VAL A 1 588 ? 26.894 10.751 -15.492 1.00 97.19 588 VAL A O 1
ATOM 4507 N N . ASN A 1 589 ? 25.539 10.662 -13.707 1.00 95.62 589 ASN A N 1
ATOM 4508 C CA . ASN A 1 589 ? 24.360 10.233 -14.459 1.00 95.62 589 ASN A CA 1
ATOM 4509 C C . ASN A 1 589 ? 23.939 11.263 -15.519 1.00 95.62 589 ASN A C 1
ATOM 4511 O O . ASN A 1 589 ? 23.697 10.895 -16.670 1.00 95.62 589 ASN A O 1
ATOM 4515 N N . LEU A 1 590 ? 23.936 12.557 -15.170 1.00 97.31 590 LEU A N 1
ATOM 4516 C CA . LEU A 1 590 ? 23.679 13.627 -16.137 1.00 97.31 590 LEU A CA 1
ATOM 4517 C C . LEU A 1 590 ? 24.754 13.674 -17.232 1.00 97.31 590 LEU A C 1
ATOM 4519 O O . LEU A 1 590 ? 24.429 13.791 -18.413 1.00 97.31 590 LEU A O 1
ATOM 4523 N N . GLY A 1 591 ? 26.029 13.546 -16.856 1.00 97.19 591 GLY A N 1
ATOM 4524 C CA . GLY A 1 591 ? 27.142 13.524 -17.802 1.00 97.19 591 GLY A CA 1
ATOM 4525 C C . GLY A 1 591 ? 27.061 12.360 -18.793 1.00 97.19 591 GLY A C 1
ATOM 4526 O O . GLY A 1 591 ? 27.353 12.550 -19.972 1.00 97.19 591 GLY A O 1
ATOM 4527 N N . ILE A 1 592 ? 26.632 11.173 -18.348 1.00 95.19 592 ILE A N 1
ATOM 4528 C CA . ILE A 1 592 ? 26.420 10.010 -19.226 1.00 95.19 592 ILE A CA 1
ATOM 4529 C C . ILE A 1 592 ? 25.300 10.309 -20.224 1.00 95.19 592 ILE A C 1
ATOM 4531 O O . ILE A 1 592 ? 25.520 10.173 -21.423 1.00 95.19 592 ILE A O 1
ATOM 4535 N N . ALA A 1 593 ? 24.151 10.800 -19.754 1.00 94.81 593 ALA A N 1
ATOM 4536 C CA . ALA A 1 593 ? 23.023 11.116 -20.629 1.00 94.81 593 ALA A CA 1
ATOM 4537 C C . ALA A 1 593 ? 23.366 12.192 -21.682 1.00 94.81 593 ALA A C 1
ATOM 4539 O O . ALA A 1 593 ? 22.949 12.086 -22.834 1.00 94.81 593 ALA A O 1
ATOM 4540 N N . LEU A 1 594 ? 24.166 13.202 -21.314 1.00 95.69 594 LEU A N 1
ATOM 4541 C CA . LEU A 1 594 ? 24.677 14.214 -22.248 1.00 95.69 594 LEU A CA 1
ATOM 4542 C C . LEU A 1 594 ? 25.658 13.621 -23.269 1.00 95.69 594 LEU A C 1
ATOM 4544 O O . LEU A 1 594 ? 25.578 13.942 -24.455 1.00 95.69 594 LEU A O 1
ATOM 4548 N N . ALA A 1 595 ? 26.563 12.743 -22.825 1.00 93.12 595 ALA A N 1
ATOM 4549 C CA . ALA A 1 595 ? 27.518 12.075 -23.705 1.00 93.12 595 ALA A CA 1
ATOM 4550 C C . ALA A 1 595 ? 26.815 11.168 -24.727 1.00 93.12 595 ALA A C 1
ATOM 4552 O O . ALA A 1 595 ? 27.212 11.160 -25.891 1.00 93.12 595 ALA A O 1
ATOM 4553 N N . ASP A 1 596 ? 25.747 10.474 -24.326 1.00 88.25 596 ASP A N 1
ATOM 4554 C CA . ASP A 1 596 ? 24.939 9.634 -25.220 1.00 88.25 596 ASP A CA 1
ATOM 4555 C C . ASP A 1 596 ? 24.212 10.466 -26.295 1.00 88.25 596 ASP A C 1
ATOM 4557 O O . ASP A 1 596 ? 24.022 10.002 -27.418 1.00 88.25 596 ASP A O 1
ATOM 4561 N N . GLN A 1 597 ? 23.883 11.732 -26.001 1.00 90.62 597 GLN A N 1
ATOM 4562 C CA . GLN A 1 597 ? 23.380 12.702 -26.987 1.00 90.62 597 GLN A CA 1
ATOM 4563 C C . GLN A 1 597 ? 24.502 13.405 -27.781 1.00 90.62 597 GLN A C 1
ATOM 4565 O O . GLN A 1 597 ? 24.242 14.316 -28.569 1.00 90.62 597 GLN A O 1
ATOM 4570 N N . TYR A 1 598 ? 25.758 13.002 -27.582 1.00 89.69 598 TYR A N 1
ATOM 4571 C CA . TYR A 1 598 ? 26.944 13.612 -28.184 1.00 89.69 598 TYR A CA 1
ATOM 4572 C C . TYR A 1 598 ? 27.192 15.080 -27.774 1.00 89.69 598 TYR A C 1
ATOM 4574 O O . TYR A 1 598 ? 27.995 15.778 -28.398 1.00 89.69 598 TYR A O 1
ATOM 4582 N N . ASP A 1 599 ? 26.580 15.557 -26.681 1.00 94.31 599 ASP A N 1
ATOM 4583 C CA . ASP A 1 599 ? 26.974 16.811 -26.024 1.00 94.31 599 ASP A CA 1
ATOM 4584 C C . ASP A 1 599 ? 28.207 16.568 -25.143 1.00 94.31 599 ASP A C 1
ATOM 4586 O O . ASP A 1 599 ? 28.170 16.554 -23.909 1.00 94.31 599 ASP A O 1
ATOM 4590 N N . LEU A 1 600 ? 29.338 16.352 -25.814 1.00 94.56 600 LEU A N 1
ATOM 4591 C CA . LEU A 1 600 ? 30.617 16.048 -25.176 1.00 94.56 600 LEU A CA 1
ATOM 4592 C C . LEU A 1 600 ? 31.127 17.212 -24.309 1.00 94.56 600 LEU A C 1
ATOM 4594 O O . LEU A 1 600 ? 31.832 16.996 -23.324 1.00 94.56 600 LEU A O 1
ATOM 4598 N N . VAL A 1 601 ? 30.771 18.456 -24.640 1.00 96.12 601 VAL A N 1
ATOM 4599 C CA . VAL A 1 601 ? 31.187 19.629 -23.857 1.00 96.12 601 VAL A CA 1
ATOM 4600 C C . VAL A 1 601 ? 30.399 19.705 -22.552 1.00 96.12 601 VAL A C 1
ATOM 4602 O O . VAL A 1 601 ? 31.016 19.877 -21.497 1.00 96.12 601 VAL A O 1
ATOM 4605 N N . GLY A 1 602 ? 29.074 19.539 -22.603 1.00 97.19 602 GLY A N 1
ATOM 4606 C CA . GLY A 1 602 ? 28.229 19.456 -21.413 1.00 97.19 602 GLY A CA 1
ATOM 4607 C C . GLY A 1 602 ? 28.629 18.279 -20.524 1.00 97.19 602 GLY A C 1
ATOM 4608 O O . GLY A 1 602 ? 28.899 18.461 -19.338 1.00 97.19 602 GLY A O 1
ATOM 4609 N N . ALA A 1 603 ? 28.801 17.090 -21.107 1.00 97.94 603 ALA A N 1
ATOM 4610 C CA . ALA A 1 603 ? 29.244 15.904 -20.378 1.00 97.94 603 ALA A CA 1
ATOM 4611 C C . ALA A 1 603 ? 30.586 16.119 -19.656 1.00 97.94 603 ALA A C 1
ATOM 4613 O O . ALA A 1 603 ? 30.744 15.751 -18.491 1.00 97.94 603 ALA A O 1
ATOM 4614 N N . LEU A 1 604 ? 31.554 16.774 -20.310 1.00 98.19 604 LEU A N 1
ATOM 4615 C CA . LEU A 1 604 ? 32.844 17.089 -19.696 1.00 98.19 604 LEU A CA 1
ATOM 4616 C C . LEU A 1 604 ? 32.710 18.026 -18.484 1.00 98.19 604 LEU A C 1
ATOM 4618 O O . LEU A 1 604 ? 33.471 17.878 -17.521 1.00 98.19 604 LEU A O 1
ATOM 4622 N N . GLN A 1 605 ? 31.781 18.987 -18.518 1.00 97.88 605 GLN A N 1
ATOM 4623 C CA . GLN A 1 605 ? 31.516 19.879 -17.384 1.00 97.88 605 GLN A CA 1
ATOM 4624 C C . GLN A 1 605 ? 30.981 19.089 -16.189 1.00 97.88 605 GLN A C 1
ATOM 4626 O O . GLN A 1 605 ? 31.538 19.194 -15.093 1.00 97.88 605 GLN A O 1
ATOM 4631 N N . GLU A 1 606 ? 29.983 18.237 -16.421 1.00 98.31 606 GLU A N 1
ATOM 4632 C CA . GLU A 1 606 ? 29.357 17.420 -15.380 1.00 98.31 606 GLU A CA 1
ATOM 4633 C C . GLU A 1 606 ? 30.338 16.403 -14.781 1.00 98.31 606 GLU A C 1
ATOM 4635 O O . GLU A 1 606 ? 30.510 16.346 -13.563 1.00 98.31 606 GLU A O 1
ATOM 4640 N N . PHE A 1 607 ? 31.106 15.680 -15.604 1.00 98.44 607 PHE A N 1
ATOM 4641 C CA . PHE A 1 607 ? 32.135 14.770 -15.089 1.00 98.44 607 PHE A CA 1
ATOM 4642 C C . PHE A 1 607 ? 33.262 15.507 -14.357 1.00 98.44 607 PHE A C 1
ATOM 4644 O O . PHE A 1 607 ? 33.809 15.003 -13.373 1.00 98.44 607 PHE A O 1
ATOM 4651 N N . SER A 1 608 ? 33.614 16.722 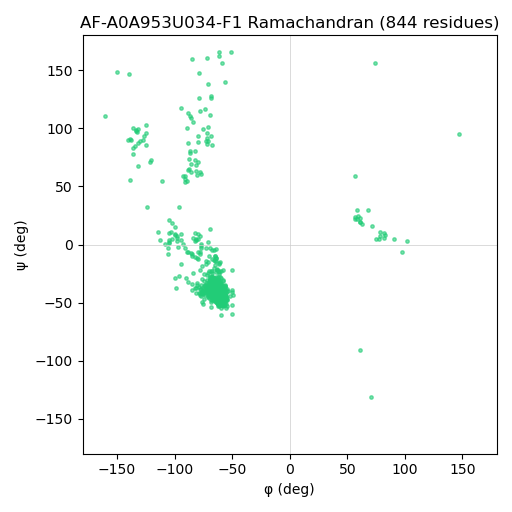-14.788 1.00 97.88 608 SER A N 1
ATOM 4652 C CA . SER A 1 608 ? 34.578 17.550 -14.055 1.00 97.88 608 SER A CA 1
ATOM 4653 C C . SER A 1 608 ? 34.047 17.951 -12.684 1.00 97.88 608 SER A C 1
ATOM 4655 O O . SER A 1 608 ? 34.818 17.956 -11.725 1.00 97.88 608 SER A O 1
ATOM 4657 N N . GLN A 1 609 ? 32.749 18.236 -12.572 1.00 98.00 609 GLN A N 1
ATOM 4658 C CA . GLN A 1 609 ? 32.107 18.494 -11.291 1.00 98.00 609 GLN A CA 1
ATOM 4659 C C . GLN A 1 609 ? 32.071 17.238 -10.412 1.00 98.00 609 GLN A C 1
ATOM 4661 O O . GLN A 1 609 ? 32.501 17.309 -9.262 1.00 98.00 609 GLN A O 1
ATOM 4666 N N . ALA A 1 610 ? 31.698 16.082 -10.967 1.00 98.00 610 ALA A N 1
ATOM 4667 C CA . ALA A 1 610 ? 31.707 14.806 -10.253 1.00 98.00 610 ALA A CA 1
ATOM 4668 C C . ALA A 1 610 ? 33.089 14.471 -9.662 1.00 98.00 610 ALA A C 1
ATOM 4670 O O . ALA A 1 610 ? 33.195 14.202 -8.471 1.00 98.00 610 ALA A O 1
ATOM 4671 N N . THR A 1 611 ? 34.168 14.587 -10.450 1.00 97.88 611 THR A N 1
ATOM 4672 C CA . THR A 1 611 ? 35.547 14.334 -9.964 1.00 97.88 611 THR A CA 1
ATOM 4673 C C . THR A 1 611 ? 36.033 15.329 -8.903 1.00 97.88 611 THR A C 1
ATOM 4675 O O . THR A 1 611 ? 36.990 15.044 -8.184 1.00 97.88 611 THR A O 1
ATOM 4678 N N . ARG A 1 612 ? 35.405 16.511 -8.811 1.00 97.69 612 ARG A N 1
ATOM 4679 C CA . ARG A 1 612 ? 35.695 17.518 -7.781 1.00 97.69 612 ARG A CA 1
ATOM 4680 C C . ARG A 1 612 ? 34.983 17.194 -6.470 1.00 97.69 612 ARG A C 1
ATOM 4682 O O . ARG A 1 612 ? 35.576 17.380 -5.414 1.00 97.69 612 ARG A O 1
ATOM 4689 N N . LEU A 1 613 ? 33.725 16.763 -6.564 1.00 97.50 613 LEU A N 1
ATOM 4690 C CA . LEU A 1 613 ? 32.879 16.397 -5.428 1.00 97.50 613 LEU A CA 1
ATOM 4691 C C . LEU A 1 613 ? 33.345 15.085 -4.790 1.00 97.50 613 LEU A C 1
ATOM 4693 O O . LEU A 1 613 ? 33.488 15.021 -3.573 1.00 97.50 613 LEU A O 1
ATOM 4697 N N . ASP A 1 614 ? 33.661 14.082 -5.612 1.00 97.00 614 ASP A N 1
ATOM 4698 C CA . ASP A 1 614 ? 34.266 12.827 -5.170 1.00 97.00 614 ASP A CA 1
ATOM 4699 C C . ASP A 1 614 ? 35.583 12.541 -5.922 1.00 97.00 614 ASP A C 1
ATOM 4701 O O . ASP A 1 614 ? 35.590 11.947 -7.008 1.00 97.00 614 ASP A O 1
ATOM 4705 N N . PRO A 1 615 ? 36.733 12.910 -5.327 1.00 96.88 615 PRO A N 1
ATOM 4706 C CA . PRO A 1 615 ? 38.053 12.606 -5.876 1.00 96.88 615 PRO A CA 1
ATOM 4707 C C . PRO A 1 615 ? 38.429 11.115 -5.869 1.00 96.88 615 PRO A C 1
ATOM 4709 O O . PRO A 1 615 ? 39.505 10.771 -6.365 1.00 96.88 615 PRO A O 1
ATOM 4712 N N . THR A 1 616 ? 37.599 10.239 -5.300 1.00 96.62 616 THR A N 1
ATOM 4713 C CA . THR A 1 616 ? 37.837 8.790 -5.203 1.00 96.62 616 THR A CA 1
ATOM 4714 C C . THR A 1 616 ? 36.980 7.959 -6.162 1.00 96.62 616 THR A C 1
ATOM 4716 O O . THR A 1 616 ? 37.198 6.752 -6.282 1.00 96.62 616 THR A O 1
ATOM 4719 N N . SER A 1 617 ? 36.081 8.589 -6.928 1.00 96.25 617 SER A N 1
ATOM 4720 C CA . SER A 1 617 ? 35.235 7.904 -7.911 1.00 96.25 617 SER A CA 1
ATOM 4721 C C . SER A 1 617 ? 36.003 7.522 -9.182 1.00 96.25 617 SER A C 1
ATOM 4723 O O . SER A 1 617 ? 36.175 8.322 -10.107 1.00 96.25 617 SER A O 1
ATOM 4725 N N . ALA A 1 618 ? 36.423 6.256 -9.277 1.00 96.69 618 ALA A N 1
ATOM 4726 C CA . ALA A 1 618 ? 37.039 5.710 -10.492 1.00 96.69 618 ALA A CA 1
ATOM 4727 C C . ALA A 1 618 ? 36.123 5.846 -11.725 1.00 96.69 618 ALA A C 1
ATOM 4729 O O . ALA A 1 618 ? 36.599 6.129 -12.827 1.00 96.69 618 ALA A O 1
ATOM 4730 N N . LEU A 1 619 ? 34.806 5.690 -11.535 1.00 96.69 619 LEU A N 1
ATOM 4731 C CA . LEU A 1 619 ? 33.799 5.803 -12.591 1.00 96.69 619 LEU A CA 1
ATOM 4732 C C . LEU A 1 619 ? 33.723 7.228 -13.162 1.00 96.69 619 LEU A C 1
ATOM 4734 O O . LEU A 1 619 ? 33.673 7.389 -14.383 1.00 96.69 619 LEU A O 1
ATOM 4738 N N . ALA A 1 620 ? 33.759 8.258 -12.311 1.00 97.31 620 ALA A N 1
ATOM 4739 C CA . ALA A 1 620 ? 33.746 9.652 -12.755 1.00 97.31 620 ALA A CA 1
ATOM 4740 C C . ALA A 1 620 ? 35.008 10.001 -13.561 1.00 97.31 620 ALA A C 1
ATOM 4742 O O . ALA A 1 620 ? 34.916 10.594 -14.639 1.00 97.31 620 ALA A O 1
ATOM 4743 N N . TYR A 1 621 ? 36.186 9.577 -13.088 1.00 98.38 621 TYR A N 1
ATOM 4744 C CA . TYR A 1 621 ? 37.449 9.779 -13.807 1.00 98.38 621 TYR A CA 1
ATOM 4745 C C . TYR A 1 621 ? 37.497 9.035 -15.144 1.00 98.38 621 TYR A C 1
ATOM 4747 O O . TYR A 1 621 ? 37.972 9.598 -16.133 1.00 98.38 621 TYR A O 1
ATOM 4755 N N . TYR A 1 622 ? 36.980 7.804 -15.196 1.00 98.12 622 TYR A N 1
ATOM 4756 C CA . TYR A 1 622 ? 36.875 7.039 -16.435 1.00 98.12 622 TYR A CA 1
ATOM 4757 C C . TYR A 1 622 ? 35.999 7.760 -17.465 1.00 98.12 622 TYR A C 1
ATOM 4759 O O . TYR A 1 622 ? 36.452 8.003 -18.581 1.00 98.12 622 TYR A O 1
ATOM 4767 N N . ASN A 1 623 ? 34.781 8.160 -17.085 1.00 98.00 623 ASN A N 1
ATOM 4768 C CA . ASN A 1 623 ? 33.862 8.832 -18.003 1.00 98.00 623 ASN A CA 1
ATOM 4769 C C . ASN A 1 623 ? 34.394 10.198 -18.466 1.00 98.00 623 ASN A C 1
ATOM 4771 O O . ASN A 1 623 ? 34.287 10.533 -19.646 1.00 98.00 623 ASN A O 1
ATOM 4775 N N . LYS A 1 624 ? 35.060 10.952 -17.580 1.00 98.25 624 LYS A N 1
ATOM 4776 C CA . LYS A 1 624 ? 35.776 12.180 -17.953 1.00 98.25 624 LYS A CA 1
ATOM 4777 C C . LYS A 1 624 ? 36.877 11.909 -18.980 1.00 98.25 624 LYS A C 1
ATOM 4779 O O . LYS A 1 624 ? 36.974 12.612 -19.984 1.00 98.25 624 LYS A O 1
ATOM 4784 N N . GLY A 1 625 ? 37.703 10.894 -18.727 1.00 97.69 625 GLY A N 1
ATOM 4785 C CA . GLY A 1 625 ? 38.767 10.465 -19.632 1.00 97.69 625 GLY A CA 1
ATOM 4786 C C . GLY A 1 625 ? 38.232 10.017 -20.991 1.00 97.69 625 GLY A C 1
ATOM 4787 O O . GLY A 1 625 ? 38.817 10.369 -22.011 1.00 97.69 625 GLY A O 1
ATOM 4788 N N . ARG A 1 626 ? 37.089 9.321 -21.006 1.00 97.56 626 ARG A N 1
ATOM 4789 C CA . ARG A 1 626 ? 36.385 8.905 -22.223 1.00 97.56 626 ARG A CA 1
ATOM 4790 C C . ARG A 1 626 ? 35.934 10.086 -23.065 1.00 97.56 626 ARG A C 1
ATOM 4792 O O . ARG A 1 626 ? 36.336 10.187 -24.214 1.00 97.56 626 ARG A O 1
ATOM 4799 N N . VAL A 1 627 ? 35.217 11.034 -22.472 1.00 97.50 627 VAL A N 1
ATOM 4800 C CA . VAL A 1 627 ? 34.772 12.232 -23.198 1.00 97.50 627 VAL A CA 1
ATOM 4801 C C . VAL A 1 627 ? 35.955 13.065 -23.707 1.00 97.50 627 VAL A C 1
ATOM 4803 O O . VAL A 1 627 ? 35.914 13.590 -24.815 1.00 97.50 627 VAL A O 1
ATOM 4806 N N . LEU A 1 628 ? 37.044 13.173 -22.936 1.00 97.44 628 LEU A N 1
ATOM 4807 C CA . LEU A 1 628 ? 38.263 13.848 -23.397 1.00 97.44 628 LEU A CA 1
ATOM 4808 C C . LEU A 1 628 ? 38.935 13.115 -24.563 1.00 97.44 628 LEU A C 1
ATOM 4810 O O . LEU A 1 628 ? 39.484 13.772 -25.445 1.00 97.44 628 LEU A O 1
ATOM 4814 N N . TYR A 1 629 ? 38.897 11.783 -24.577 1.00 95.25 629 TYR A N 1
ATOM 4815 C CA . TYR A 1 629 ? 39.377 10.984 -25.700 1.00 95.25 629 TYR A CA 1
ATOM 4816 C C . TYR A 1 629 ? 38.531 11.214 -26.957 1.00 95.25 629 TYR A C 1
ATOM 4818 O O . TYR A 1 629 ? 39.099 11.466 -28.017 1.00 95.25 629 TYR A O 1
ATOM 4826 N N . ASP A 1 630 ? 37.202 11.224 -26.822 1.00 92.81 630 ASP A N 1
ATOM 4827 C CA . ASP A 1 630 ? 36.265 11.457 -27.931 1.00 92.81 630 ASP A CA 1
ATOM 4828 C C . ASP A 1 630 ? 36.383 12.883 -28.507 1.00 92.81 630 ASP A C 1
ATOM 4830 O O . ASP A 1 630 ? 36.180 13.102 -29.698 1.00 92.81 630 ASP A O 1
ATOM 4834 N N . LEU A 1 631 ? 36.792 13.852 -27.679 1.00 94.06 631 LEU A N 1
ATOM 4835 C CA . LEU A 1 631 ? 37.145 15.220 -28.083 1.00 94.06 631 LEU A CA 1
ATOM 4836 C C . LEU A 1 631 ? 38.566 15.350 -28.680 1.00 94.06 631 LEU A C 1
ATOM 4838 O O . LEU A 1 631 ? 39.029 16.469 -28.902 1.00 94.06 631 LEU A O 1
ATOM 4842 N N . ASP A 1 632 ? 39.286 14.240 -28.873 1.00 93.75 632 ASP A N 1
ATOM 4843 C CA . ASP A 1 632 ? 40.700 14.153 -29.287 1.00 93.75 632 ASP A CA 1
ATOM 4844 C C . ASP A 1 632 ? 41.690 14.908 -28.367 1.00 93.75 632 ASP A C 1
ATOM 4846 O O . ASP A 1 632 ? 42.834 15.207 -28.713 1.00 93.75 632 ASP A O 1
ATOM 4850 N N . ARG A 1 633 ? 41.300 15.164 -27.114 1.00 96.00 633 ARG A N 1
ATOM 4851 C CA . ARG A 1 633 ? 42.125 15.817 -26.079 1.00 96.00 633 ARG A CA 1
ATOM 4852 C C . ARG A 1 633 ? 42.938 14.788 -25.295 1.00 96.00 633 ARG A C 1
ATOM 4854 O O . ARG A 1 633 ? 42.906 14.728 -24.064 1.00 96.00 633 ARG A O 1
ATOM 4861 N N . ARG A 1 634 ? 43.717 13.974 -26.013 1.00 93.88 634 ARG A N 1
ATOM 4862 C CA . ARG A 1 634 ? 44.443 12.807 -25.463 1.00 93.88 634 ARG A CA 1
ATOM 4863 C C . ARG A 1 634 ? 45.383 13.140 -24.300 1.00 93.88 634 ARG A C 1
ATOM 4865 O O . ARG A 1 634 ? 45.496 12.358 -23.359 1.00 93.88 634 ARG A O 1
ATOM 4872 N N . GLN A 1 635 ? 46.021 14.312 -24.340 1.00 93.94 635 GLN A N 1
ATOM 4873 C CA . GLN A 1 635 ? 46.921 14.781 -23.275 1.00 93.94 635 GLN A CA 1
ATOM 4874 C C . GLN A 1 635 ? 46.194 15.001 -21.940 1.00 93.94 635 GLN A C 1
ATOM 4876 O O . GLN A 1 635 ? 46.771 14.776 -20.881 1.00 93.94 635 GLN A O 1
ATOM 4881 N N . GLU A 1 636 ? 44.921 15.393 -21.983 1.00 96.50 636 GLU A N 1
ATOM 4882 C CA . GLU A 1 636 ? 44.090 15.596 -20.792 1.00 96.50 636 GLU A CA 1
ATOM 4883 C C . GLU A 1 636 ? 43.344 14.318 -20.386 1.00 96.50 636 GLU A C 1
ATOM 4885 O O . GLU A 1 636 ? 43.097 14.094 -19.199 1.00 96.50 636 GLU A O 1
ATOM 4890 N N . ALA A 1 637 ? 43.025 13.449 -21.352 1.00 97.31 637 ALA A N 1
ATOM 4891 C CA . ALA A 1 637 ? 42.403 12.150 -21.100 1.00 97.31 637 ALA A CA 1
ATOM 4892 C C . ALA A 1 637 ? 43.311 11.228 -20.271 1.00 97.31 637 ALA A C 1
ATOM 4894 O O . ALA A 1 637 ? 42.850 10.603 -19.314 1.00 97.31 637 ALA A O 1
ATOM 4895 N N . ARG A 1 638 ? 44.613 11.187 -20.595 1.00 96.62 638 ARG A N 1
ATOM 4896 C CA . ARG A 1 638 ? 45.606 10.324 -19.934 1.00 96.62 638 ARG A CA 1
ATOM 4897 C C . ARG A 1 638 ? 45.589 10.413 -18.398 1.00 96.62 638 ARG A C 1
ATOM 4899 O O . ARG A 1 638 ? 45.327 9.387 -17.778 1.00 96.62 638 ARG A O 1
ATOM 4906 N N . PRO A 1 639 ? 45.816 11.578 -17.754 1.00 97.38 639 PRO A N 1
ATOM 4907 C CA . PRO A 1 639 ? 45.862 11.658 -16.290 1.00 97.38 639 PRO A CA 1
ATOM 4908 C C . PRO A 1 639 ? 44.532 11.282 -15.617 1.00 97.38 639 PRO A C 1
ATOM 4910 O O . PRO A 1 639 ? 44.529 10.780 -14.489 1.00 97.38 639 PRO A O 1
ATOM 4913 N N . CYS A 1 640 ? 43.400 11.493 -16.301 1.00 97.69 640 CYS A N 1
ATOM 4914 C CA . CYS A 1 640 ? 42.092 11.059 -15.811 1.00 97.69 640 CYS A CA 1
ATOM 4915 C C . CYS A 1 640 ? 41.993 9.526 -15.806 1.00 97.69 640 CYS A C 1
ATOM 4917 O O . CYS A 1 640 ? 41.623 8.938 -14.793 1.00 97.69 640 CYS A O 1
ATOM 4919 N N . LEU A 1 641 ? 42.385 8.876 -16.904 1.00 98.00 641 LEU A N 1
ATOM 4920 C CA . LEU A 1 641 ? 42.360 7.416 -17.036 1.00 98.00 641 LEU A CA 1
ATOM 4921 C C . LEU A 1 641 ? 43.393 6.728 -16.130 1.00 98.00 641 LEU A C 1
ATOM 4923 O O . LEU A 1 641 ? 43.063 5.729 -15.496 1.00 98.00 641 LEU A O 1
ATOM 4927 N N . ASP A 1 642 ? 44.592 7.302 -15.980 1.00 97.31 642 ASP A N 1
ATOM 4928 C CA . ASP A 1 642 ? 45.596 6.854 -15.002 1.00 97.31 642 ASP A CA 1
ATOM 4929 C C . ASP A 1 642 ? 45.022 6.877 -13.575 1.00 97.31 642 ASP A C 1
ATOM 4931 O O . ASP A 1 642 ? 45.216 5.946 -12.790 1.00 97.31 642 ASP A O 1
ATOM 4935 N N . THR A 1 643 ? 44.267 7.927 -13.230 1.00 98.06 643 THR A N 1
ATOM 4936 C CA . THR A 1 643 ? 43.605 8.028 -11.922 1.00 98.06 643 THR A CA 1
ATOM 4937 C C . THR A 1 643 ? 42.490 6.995 -11.769 1.00 98.06 643 THR A C 1
ATOM 4939 O O . THR A 1 643 ? 42.428 6.348 -10.725 1.00 98.06 643 THR A O 1
ATOM 4942 N N . ALA A 1 644 ? 41.667 6.782 -12.800 1.00 97.81 644 ALA A N 1
ATOM 4943 C CA . ALA A 1 644 ? 40.621 5.759 -12.788 1.00 97.81 644 ALA A CA 1
ATOM 4944 C C . ALA A 1 644 ? 41.196 4.353 -12.547 1.00 97.81 644 ALA A C 1
ATOM 4946 O O . ALA A 1 644 ? 40.717 3.640 -11.669 1.00 97.81 644 ALA A O 1
ATOM 4947 N N . VAL A 1 645 ? 42.270 3.987 -13.255 1.00 97.25 645 VAL A N 1
ATOM 4948 C CA . VAL A 1 645 ? 42.958 2.694 -13.093 1.00 97.25 645 VAL A CA 1
ATOM 4949 C C . VAL A 1 645 ? 43.660 2.588 -11.736 1.00 97.25 645 VAL A C 1
ATOM 4951 O O . VAL A 1 645 ? 43.701 1.517 -11.141 1.00 97.25 645 VAL A O 1
ATOM 4954 N N . ARG A 1 646 ? 44.206 3.682 -11.196 1.00 97.31 646 ARG A N 1
ATOM 4955 C CA . ARG A 1 646 ? 44.807 3.673 -9.852 1.00 97.31 646 ARG A CA 1
ATOM 4956 C C . ARG A 1 646 ? 43.770 3.439 -8.750 1.00 97.31 646 ARG A C 1
ATOM 4958 O O . ARG A 1 646 ? 44.087 2.768 -7.772 1.00 97.31 646 ARG A O 1
ATOM 4965 N N . LEU A 1 647 ? 42.574 4.010 -8.896 1.00 97.12 647 LEU A N 1
ATOM 4966 C CA . LEU A 1 647 ? 41.463 3.849 -7.952 1.00 97.12 647 LEU A CA 1
ATOM 4967 C C . LEU A 1 647 ? 40.788 2.473 -8.089 1.00 97.12 647 LEU A C 1
ATOM 4969 O O . LEU A 1 647 ? 40.431 1.878 -7.078 1.00 97.12 647 LEU A O 1
ATOM 4973 N N . ALA A 1 648 ? 40.665 1.955 -9.315 1.00 96.75 648 ALA A N 1
ATOM 4974 C CA . ALA A 1 648 ? 40.116 0.633 -9.622 1.00 96.75 648 ALA A CA 1
ATOM 4975 C C . ALA A 1 648 ? 41.041 -0.134 -10.599 1.00 96.75 648 ALA A C 1
ATOM 4977 O O . ALA A 1 648 ? 40.859 -0.058 -11.820 1.00 96.75 648 ALA A O 1
ATOM 4978 N N . PRO A 1 649 ? 42.053 -0.868 -10.086 1.00 95.25 649 PRO A N 1
ATOM 4979 C CA . PRO A 1 649 ? 43.058 -1.554 -10.912 1.00 95.25 649 PRO A CA 1
ATOM 4980 C C . PRO A 1 649 ? 42.525 -2.678 -11.805 1.00 95.25 649 PRO A C 1
ATOM 4982 O O . PRO A 1 649 ? 43.212 -3.103 -12.732 1.00 95.25 649 PRO A O 1
ATOM 4985 N N . ASP A 1 650 ? 41.327 -3.172 -11.516 1.00 94.56 650 ASP A N 1
ATOM 4986 C CA . ASP A 1 650 ? 40.626 -4.247 -12.208 1.00 94.56 650 ASP A CA 1
ATOM 4987 C C . ASP A 1 650 ? 39.481 -3.735 -13.094 1.00 94.56 650 ASP A C 1
ATOM 4989 O O . ASP A 1 650 ? 38.595 -4.505 -13.445 1.00 94.56 650 ASP A O 1
ATOM 4993 N N . TYR A 1 651 ? 39.497 -2.457 -13.494 1.00 95.38 651 TYR A N 1
ATOM 4994 C CA . TYR A 1 651 ? 38.473 -1.864 -14.358 1.00 95.38 651 TYR A CA 1
ATOM 4995 C C . TYR A 1 651 ? 38.825 -2.011 -15.858 1.00 95.38 651 TYR A C 1
ATOM 4997 O O . TYR A 1 651 ? 39.605 -1.208 -16.386 1.00 95.38 651 TYR A O 1
ATOM 5005 N N . PRO A 1 652 ? 38.243 -2.978 -16.606 1.00 95.25 652 PRO A N 1
ATOM 5006 C CA . PRO A 1 652 ? 38.715 -3.319 -17.953 1.00 95.25 652 PRO A CA 1
ATOM 5007 C C . PRO A 1 652 ? 38.526 -2.184 -18.962 1.00 95.25 652 PRO A C 1
ATOM 5009 O O . PRO A 1 652 ? 39.417 -1.906 -19.761 1.00 95.25 652 PRO A O 1
ATOM 5012 N N . ALA A 1 653 ? 37.396 -1.475 -18.891 1.00 94.75 653 ALA A N 1
ATOM 5013 C CA . ALA A 1 653 ? 37.102 -0.367 -19.796 1.00 94.75 653 ALA A CA 1
ATOM 5014 C C . ALA A 1 653 ? 38.098 0.797 -19.635 1.00 94.75 653 ALA A C 1
ATOM 5016 O O . ALA A 1 653 ? 38.527 1.389 -20.627 1.00 94.75 653 ALA A O 1
ATOM 5017 N N . ALA A 1 654 ? 38.513 1.093 -18.397 1.00 96.50 654 ALA A N 1
ATOM 5018 C CA . ALA A 1 654 ? 39.516 2.116 -18.118 1.00 96.50 654 ALA A CA 1
ATOM 5019 C C . ALA A 1 654 ? 40.918 1.687 -18.572 1.00 96.50 654 ALA A C 1
ATOM 5021 O O . ALA A 1 654 ? 41.622 2.488 -19.184 1.00 96.50 654 ALA A O 1
ATOM 5022 N N . LEU A 1 655 ? 41.299 0.424 -18.339 1.00 97.62 655 LEU A N 1
ATOM 5023 C CA . LEU A 1 655 ? 42.567 -0.141 -18.815 1.00 97.62 655 LEU A CA 1
ATOM 5024 C C . LEU A 1 655 ? 42.664 -0.109 -20.347 1.00 97.62 655 LEU A C 1
ATOM 5026 O O . LEU A 1 655 ? 43.680 0.325 -20.888 1.00 97.62 655 LEU A O 1
ATOM 5030 N N . TYR A 1 656 ? 41.602 -0.522 -21.045 1.00 96.12 656 TYR A N 1
ATOM 5031 C CA . TYR A 1 656 ? 41.539 -0.493 -22.506 1.00 96.12 656 TYR A CA 1
ATOM 5032 C C . TYR A 1 656 ? 41.723 0.926 -23.048 1.00 96.12 656 TYR A C 1
ATOM 5034 O O . TYR A 1 656 ? 42.573 1.167 -23.905 1.00 96.12 656 TYR A O 1
ATOM 5042 N N . LEU A 1 657 ? 40.964 1.885 -22.513 1.00 96.19 657 LEU A N 1
ATOM 5043 C CA . LEU A 1 657 ? 41.007 3.254 -23.009 1.00 96.19 657 LEU A CA 1
ATOM 5044 C C . LEU A 1 657 ? 42.323 3.962 -22.662 1.00 96.19 657 LEU A C 1
ATOM 5046 O O . LEU A 1 657 ? 42.843 4.725 -23.475 1.00 96.19 657 LEU A O 1
ATOM 5050 N N . LEU A 1 658 ? 42.906 3.668 -21.495 1.00 97.38 658 LEU A N 1
ATOM 5051 C CA . LEU A 1 658 ? 44.242 4.142 -21.134 1.00 97.38 658 LEU A CA 1
ATOM 5052 C C . LEU A 1 658 ? 45.292 3.622 -22.121 1.00 97.38 658 LEU A C 1
ATOM 5054 O O . LEU A 1 658 ? 46.097 4.403 -22.623 1.00 97.38 658 LEU A O 1
ATOM 5058 N N . ALA A 1 659 ? 45.257 2.330 -22.450 1.00 95.62 659 ALA A N 1
ATOM 5059 C CA . ALA A 1 659 ? 46.156 1.753 -23.441 1.00 95.62 659 ALA A CA 1
ATOM 5060 C C . ALA A 1 659 ? 45.975 2.384 -24.831 1.00 95.62 659 ALA A C 1
ATOM 5062 O O . ALA A 1 659 ? 46.962 2.709 -25.489 1.00 95.62 659 ALA A O 1
ATOM 5063 N N . ALA A 1 660 ? 44.733 2.640 -25.251 1.00 93.56 660 ALA A N 1
ATOM 5064 C CA . ALA A 1 660 ? 44.445 3.329 -26.508 1.00 93.56 660 ALA A CA 1
ATOM 5065 C C . ALA A 1 660 ? 45.010 4.766 -26.545 1.00 93.56 660 ALA A C 1
ATOM 5067 O O . ALA A 1 660 ? 45.447 5.232 -27.599 1.00 93.56 660 ALA A O 1
ATOM 5068 N N . VAL A 1 661 ? 45.034 5.466 -25.403 1.00 95.44 661 VAL A N 1
ATOM 5069 C CA . VAL A 1 661 ? 45.662 6.793 -25.261 1.00 95.44 661 VAL A CA 1
ATOM 5070 C C . VAL A 1 661 ? 47.188 6.713 -25.279 1.00 95.44 661 VAL A C 1
ATOM 5072 O O . VAL A 1 661 ? 47.829 7.570 -25.888 1.00 95.44 661 VAL A O 1
ATOM 5075 N N . LEU A 1 662 ? 47.772 5.702 -24.629 1.00 94.12 662 LEU A N 1
ATOM 5076 C CA . LEU A 1 662 ? 49.220 5.475 -24.607 1.00 94.12 662 LEU A CA 1
ATOM 5077 C C . LEU A 1 662 ? 49.758 5.071 -25.988 1.00 94.12 662 LEU A C 1
ATOM 5079 O O . LEU A 1 662 ? 50.880 5.431 -26.337 1.00 94.12 662 LEU A O 1
ATOM 5083 N N . GLY A 1 663 ? 48.959 4.377 -26.801 1.00 90.56 663 GLY A N 1
ATOM 5084 C CA . GLY A 1 663 ? 49.366 3.926 -28.129 1.00 90.56 663 GLY A CA 1
ATOM 5085 C C . GLY A 1 663 ? 50.404 2.807 -28.046 1.00 90.56 663 GLY A C 1
ATOM 5086 O O . GLY A 1 663 ? 50.219 1.841 -27.319 1.00 90.56 663 GLY A O 1
ATOM 5087 N N . THR A 1 664 ? 51.503 2.916 -28.797 1.00 90.19 664 THR A N 1
ATOM 5088 C CA . THR A 1 664 ? 52.520 1.852 -28.929 1.00 90.19 664 THR A CA 1
ATOM 5089 C C . THR A 1 664 ? 53.714 2.026 -27.981 1.00 90.19 664 THR A C 1
ATOM 5091 O O . THR A 1 664 ? 54.847 1.720 -28.359 1.00 90.19 664 THR A O 1
ATOM 5094 N N . THR A 1 665 ? 53.509 2.580 -26.784 1.00 91.75 665 THR A N 1
ATOM 5095 C CA . THR A 1 665 ? 54.596 2.760 -25.806 1.00 91.75 665 THR A CA 1
ATOM 5096 C C . THR A 1 665 ? 54.813 1.495 -24.964 1.00 91.75 665 THR A C 1
ATOM 5098 O O . THR A 1 665 ? 53.907 0.663 -24.861 1.00 91.75 665 THR A O 1
ATOM 5101 N N . PRO A 1 666 ? 55.990 1.315 -24.332 1.00 90.94 666 PRO A N 1
ATOM 5102 C CA . PRO A 1 666 ? 56.225 0.190 -23.426 1.00 90.94 666 PRO A CA 1
ATOM 5103 C C . PRO A 1 666 ? 55.210 0.116 -22.278 1.00 90.94 666 PRO A C 1
ATOM 5105 O O . PRO A 1 666 ? 54.765 -0.971 -21.931 1.00 90.94 666 PRO A O 1
ATOM 5108 N N . GLU A 1 667 ? 54.773 1.260 -21.744 1.00 94.44 667 GLU A N 1
ATOM 5109 C CA . GLU A 1 667 ? 53.775 1.316 -20.670 1.00 94.44 667 GLU A CA 1
ATOM 5110 C C . GLU A 1 667 ? 52.406 0.775 -21.111 1.00 94.44 667 GLU A C 1
ATOM 5112 O O . GLU A 1 667 ? 51.675 0.208 -20.299 1.00 94.44 667 GLU A O 1
ATOM 5117 N N . ALA A 1 668 ? 52.052 0.910 -22.396 1.00 95.25 668 ALA A N 1
ATOM 5118 C CA . ALA A 1 668 ? 50.812 0.352 -22.930 1.00 95.25 668 ALA A CA 1
ATOM 5119 C C . ALA A 1 668 ? 50.799 -1.182 -22.847 1.00 95.25 668 ALA A C 1
ATOM 5121 O O . ALA A 1 668 ? 49.747 -1.765 -22.590 1.00 95.25 668 ALA A O 1
ATOM 5122 N N . ILE A 1 669 ? 51.961 -1.835 -22.999 1.00 96.25 669 ILE A N 1
ATOM 5123 C CA . ILE A 1 669 ? 52.096 -3.293 -22.863 1.00 96.25 669 ILE A CA 1
ATOM 5124 C C . ILE A 1 669 ? 51.717 -3.716 -21.443 1.00 96.25 669 ILE A C 1
ATOM 5126 O O . ILE A 1 669 ? 50.867 -4.588 -21.290 1.00 96.25 669 ILE A O 1
ATOM 5130 N N . ASP A 1 670 ? 52.254 -3.053 -20.415 1.00 95.12 670 ASP A N 1
ATOM 5131 C CA . ASP A 1 670 ? 51.959 -3.379 -19.011 1.00 95.12 670 ASP A CA 1
ATOM 5132 C C . ASP A 1 670 ? 50.466 -3.211 -18.677 1.00 95.12 670 ASP A C 1
ATOM 5134 O O . ASP A 1 670 ? 49.879 -4.004 -17.934 1.00 95.12 670 ASP A O 1
ATOM 5138 N N . VAL A 1 671 ? 49.829 -2.166 -19.217 1.00 96.81 671 VAL A N 1
ATOM 5139 C CA . VAL A 1 671 ? 48.390 -1.905 -19.035 1.00 96.81 671 VAL A CA 1
ATOM 5140 C C . VAL A 1 671 ? 47.546 -2.962 -19.753 1.00 96.81 671 VAL A C 1
ATOM 5142 O O . VAL A 1 671 ? 46.584 -3.478 -19.181 1.00 96.81 671 VAL A O 1
ATOM 5145 N N . LEU A 1 672 ? 47.912 -3.330 -20.980 1.00 97.06 672 LEU A N 1
ATOM 5146 C CA . LEU A 1 672 ? 47.198 -4.329 -21.774 1.00 97.06 672 LEU A CA 1
ATOM 5147 C C . LEU A 1 672 ? 47.395 -5.755 -21.241 1.00 97.06 672 LEU A C 1
ATOM 5149 O O . LEU A 1 672 ? 46.449 -6.538 -21.250 1.00 97.06 672 LEU A O 1
ATOM 5153 N N . GLU A 1 673 ? 48.573 -6.092 -20.710 1.00 95.75 673 GLU A N 1
ATOM 5154 C CA . GLU A 1 673 ? 48.818 -7.359 -20.009 1.00 95.75 673 GLU A CA 1
ATOM 5155 C C . GLU A 1 673 ? 47.921 -7.490 -18.766 1.00 95.75 673 GLU A C 1
ATOM 5157 O O . GLU A 1 673 ? 47.371 -8.563 -18.503 1.00 95.75 673 GLU A O 1
ATOM 5162 N N . LYS A 1 674 ? 47.694 -6.389 -18.032 1.00 96.19 674 LYS A N 1
ATOM 5163 C CA . LYS A 1 674 ? 46.701 -6.353 -16.945 1.00 96.19 674 LYS A CA 1
ATOM 5164 C C . LYS A 1 674 ? 45.279 -6.528 -17.474 1.00 96.19 674 LYS A C 1
ATOM 5166 O O . LYS A 1 674 ? 44.546 -7.346 -16.923 1.00 96.19 674 LYS A O 1
ATOM 5171 N N . LEU A 1 675 ? 44.904 -5.823 -18.545 1.00 96.88 675 LEU A N 1
ATOM 5172 C CA . LEU A 1 675 ? 43.576 -5.936 -19.159 1.00 96.88 675 LEU A CA 1
ATOM 5173 C C . LEU A 1 675 ? 43.248 -7.385 -19.527 1.00 96.88 675 LEU A C 1
ATOM 5175 O O . LEU A 1 675 ? 42.229 -7.902 -19.087 1.00 96.88 675 LEU A O 1
ATOM 5179 N N . VAL A 1 676 ? 44.124 -8.069 -20.268 1.00 95.81 676 VAL A N 1
ATOM 5180 C CA . VAL A 1 676 ? 43.870 -9.452 -20.714 1.00 95.81 676 VAL A CA 1
ATOM 5181 C C . VAL A 1 676 ? 43.946 -10.475 -19.576 1.00 95.81 676 VAL A C 1
ATOM 5183 O O . VAL A 1 676 ? 43.507 -11.613 -19.739 1.00 95.81 676 VAL A O 1
ATOM 5186 N N . LYS A 1 677 ? 44.511 -10.101 -18.422 1.00 95.44 677 LYS A N 1
ATOM 5187 C CA . LYS A 1 677 ? 44.467 -10.912 -17.200 1.00 95.44 677 LYS A CA 1
ATOM 5188 C C . LYS A 1 677 ? 43.121 -10.777 -16.485 1.00 95.44 677 LYS A C 1
ATOM 5190 O O . LYS A 1 677 ? 42.612 -11.780 -15.992 1.00 95.44 677 LYS A O 1
ATOM 5195 N N . VAL A 1 678 ? 42.574 -9.562 -16.416 1.00 95.75 678 VAL A N 1
ATOM 5196 C CA . VAL A 1 678 ? 41.276 -9.274 -15.781 1.00 95.75 678 VAL A CA 1
ATOM 5197 C C . VAL A 1 678 ? 40.117 -9.734 -16.666 1.00 95.75 678 VAL A C 1
ATOM 5199 O O . VAL A 1 678 ? 39.183 -10.363 -16.177 1.00 95.75 678 VAL A O 1
ATOM 5202 N N . ASP A 1 679 ? 40.206 -9.485 -17.971 1.00 94.94 679 ASP A N 1
ATOM 5203 C CA . ASP A 1 679 ? 39.241 -9.915 -18.979 1.00 94.94 679 ASP A CA 1
ATOM 5204 C C . ASP A 1 679 ? 39.941 -10.728 -20.086 1.00 94.94 679 ASP A C 1
ATOM 5206 O O . ASP A 1 679 ? 40.322 -10.201 -21.138 1.00 94.94 679 ASP A O 1
ATOM 5210 N N . PRO A 1 680 ? 40.116 -12.049 -19.882 1.00 93.00 680 PRO A N 1
ATOM 5211 C CA . PRO A 1 680 ? 40.779 -12.909 -20.855 1.00 93.00 680 PRO A CA 1
ATOM 5212 C C . PRO A 1 680 ? 40.051 -13.046 -22.191 1.00 93.00 680 PRO A C 1
ATOM 5214 O O . PRO A 1 680 ? 40.659 -13.555 -23.135 1.00 93.00 680 PRO A O 1
ATOM 5217 N N . LYS A 1 681 ? 38.780 -12.647 -22.297 1.00 92.25 681 LYS A N 1
ATOM 5218 C CA . LYS A 1 681 ? 38.004 -12.737 -23.542 1.00 92.25 681 LYS A CA 1
ATOM 5219 C C . LYS A 1 681 ? 37.967 -11.417 -24.314 1.00 92.25 681 LYS A C 1
ATOM 5221 O O . LYS A 1 681 ? 37.362 -11.373 -25.379 1.00 92.25 681 LYS A O 1
ATOM 5226 N N . ASN A 1 682 ? 38.653 -10.380 -23.836 1.00 93.00 682 ASN A N 1
ATOM 5227 C CA . ASN A 1 682 ? 38.733 -9.094 -24.516 1.00 93.00 682 ASN A CA 1
ATOM 5228 C C . ASN A 1 682 ? 39.545 -9.189 -25.823 1.00 93.00 682 ASN A C 1
ATOM 5230 O O . ASN A 1 682 ? 40.778 -9.104 -25.812 1.00 93.00 682 ASN A O 1
ATOM 5234 N N . ALA A 1 683 ? 38.867 -9.409 -26.952 1.00 93.56 683 ALA A N 1
ATOM 5235 C CA . ALA A 1 683 ? 39.520 -9.580 -28.249 1.00 93.56 683 ALA A CA 1
ATOM 5236 C C . ALA A 1 683 ? 40.282 -8.317 -28.684 1.00 93.56 683 ALA A C 1
ATOM 5238 O O . ALA A 1 683 ? 41.437 -8.419 -29.103 1.00 93.56 683 ALA A O 1
ATOM 5239 N N . ASP A 1 684 ? 39.693 -7.135 -28.495 1.00 92.69 684 ASP A N 1
ATOM 5240 C CA . ASP A 1 684 ? 40.301 -5.857 -28.880 1.00 92.69 684 ASP A CA 1
ATOM 5241 C C . ASP A 1 684 ? 41.515 -5.504 -28.014 1.00 92.69 684 ASP A C 1
ATOM 5243 O O . ASP A 1 684 ? 42.553 -5.083 -28.526 1.00 92.69 684 ASP A O 1
ATOM 5247 N N . GLY A 1 685 ? 41.447 -5.761 -26.705 1.00 94.38 685 GLY A N 1
ATOM 5248 C CA . GLY A 1 685 ? 42.591 -5.624 -25.804 1.00 94.38 685 GLY A CA 1
ATOM 5249 C C . GLY A 1 685 ? 43.753 -6.542 -26.196 1.00 94.38 685 GLY A C 1
ATOM 5250 O O . GLY A 1 685 ? 44.903 -6.105 -26.261 1.00 94.38 685 GLY A O 1
ATOM 5251 N N . ARG A 1 686 ? 43.467 -7.806 -26.538 1.00 96.12 686 ARG A N 1
ATOM 5252 C CA . ARG A 1 686 ? 44.481 -8.746 -27.053 1.00 96.12 686 ARG A CA 1
ATOM 5253 C C . ARG A 1 686 ? 45.046 -8.306 -28.399 1.00 96.12 686 ARG A C 1
ATOM 5255 O O . ARG A 1 686 ? 46.242 -8.470 -28.644 1.00 96.12 686 ARG A O 1
ATOM 5262 N N . TYR A 1 687 ? 44.209 -7.736 -29.259 1.00 95.56 687 TYR A N 1
ATOM 5263 C CA . TYR A 1 687 ? 44.638 -7.175 -30.530 1.00 95.56 687 TYR A CA 1
ATOM 5264 C C . TYR A 1 687 ? 45.639 -6.031 -30.347 1.00 95.56 687 TYR A C 1
ATOM 5266 O O . TYR A 1 687 ? 46.736 -6.096 -30.914 1.00 95.56 687 TYR A O 1
ATOM 5274 N N . LEU A 1 688 ? 45.302 -5.039 -29.515 1.00 95.81 688 LEU A N 1
ATOM 5275 C CA . LEU A 1 688 ? 46.183 -3.916 -29.188 1.00 95.81 688 LEU A CA 1
ATOM 5276 C C . LEU A 1 688 ? 47.478 -4.388 -28.517 1.00 95.81 688 LEU A C 1
ATOM 5278 O O . LEU A 1 688 ? 48.555 -3.883 -28.836 1.00 95.81 688 LEU A O 1
ATOM 5282 N N . LEU A 1 689 ? 47.405 -5.401 -27.644 1.00 96.81 689 LEU A N 1
ATOM 5283 C CA . LEU A 1 689 ? 48.592 -5.977 -27.009 1.00 96.81 689 LEU A CA 1
ATOM 5284 C C . LEU A 1 689 ? 49.521 -6.593 -28.055 1.00 96.81 689 LEU A C 1
ATOM 5286 O O . LEU A 1 689 ? 50.722 -6.327 -28.053 1.00 96.81 689 LEU A O 1
ATOM 5290 N N . GLY A 1 690 ? 48.963 -7.367 -28.989 1.00 95.75 690 GLY A N 1
ATOM 5291 C CA . GLY A 1 690 ? 49.723 -7.935 -30.097 1.00 95.75 690 GLY A CA 1
ATOM 5292 C C . GLY A 1 690 ? 50.393 -6.863 -30.961 1.00 95.75 690 GLY A C 1
ATOM 5293 O O . GLY A 1 690 ? 51.559 -7.017 -31.324 1.00 95.75 690 GLY A O 1
ATOM 5294 N N . GLN A 1 691 ? 49.718 -5.738 -31.224 1.00 94.94 691 GLN A N 1
ATOM 5295 C CA . GLN A 1 691 ? 50.329 -4.609 -31.932 1.00 94.94 691 GLN A CA 1
ATOM 5296 C C . GLN A 1 691 ? 51.512 -4.010 -31.166 1.00 94.94 691 GLN A C 1
ATOM 5298 O O . GLN A 1 691 ? 52.586 -3.835 -31.741 1.00 94.94 691 GLN A O 1
ATOM 5303 N N . CYS A 1 692 ? 51.345 -3.723 -29.874 1.00 95.62 692 CYS A N 1
ATOM 5304 C CA . CYS A 1 692 ? 52.407 -3.135 -29.058 1.00 95.62 692 CYS A CA 1
ATOM 5305 C C . CYS A 1 692 ? 53.621 -4.073 -28.950 1.00 95.62 692 CYS A C 1
ATOM 5307 O O . CYS A 1 692 ? 54.762 -3.636 -29.095 1.00 95.62 692 CYS A O 1
ATOM 5309 N N . LEU A 1 693 ? 53.384 -5.378 -28.784 1.00 95.75 693 LEU A N 1
ATOM 5310 C CA . LEU A 1 693 ? 54.431 -6.402 -28.762 1.00 95.75 693 LEU A CA 1
ATOM 5311 C C . LEU A 1 693 ? 55.173 -6.505 -30.099 1.00 95.75 693 LEU A C 1
ATOM 5313 O O . LEU A 1 693 ? 56.397 -6.644 -30.105 1.00 95.75 693 LEU A O 1
ATOM 5317 N N . LEU A 1 694 ? 54.464 -6.390 -31.228 1.00 93.06 694 LEU A N 1
ATOM 5318 C CA . LEU A 1 694 ? 55.087 -6.348 -32.552 1.00 93.06 694 LEU A CA 1
ATOM 5319 C C . LEU A 1 694 ? 56.012 -5.131 -32.690 1.00 93.06 694 LEU A C 1
ATOM 5321 O O . LEU A 1 694 ? 57.144 -5.272 -33.151 1.00 93.06 694 LEU A O 1
ATOM 5325 N N . HIS A 1 695 ? 55.560 -3.950 -32.255 1.00 92.75 695 HIS A N 1
ATOM 5326 C CA . HIS A 1 695 ? 56.379 -2.733 -32.240 1.00 92.75 695 HIS A CA 1
ATOM 5327 C C . HIS A 1 695 ? 57.610 -2.858 -31.329 1.00 92.75 695 HIS A C 1
ATOM 5329 O O . HIS A 1 695 ? 58.659 -2.305 -31.646 1.00 92.75 695 HIS A O 1
ATOM 5335 N N . ALA A 1 696 ? 57.511 -3.638 -30.251 1.00 93.75 696 ALA A N 1
ATOM 5336 C CA . ALA A 1 696 ? 58.625 -3.986 -29.368 1.00 93.75 696 ALA A CA 1
ATOM 5337 C C . ALA A 1 696 ? 59.491 -5.160 -29.880 1.00 93.75 696 ALA A C 1
ATOM 5339 O O . ALA A 1 696 ? 60.324 -5.675 -29.135 1.00 93.75 696 ALA A O 1
ATOM 5340 N N . HIS A 1 697 ? 59.300 -5.610 -31.127 1.00 91.50 697 HIS A N 1
ATOM 5341 C CA . HIS A 1 697 ? 59.998 -6.744 -31.750 1.00 91.50 697 HIS A CA 1
ATOM 5342 C C . HIS A 1 697 ? 59.791 -8.111 -31.056 1.00 91.50 697 HIS A C 1
ATOM 5344 O O . HIS A 1 697 ? 60.542 -9.060 -31.293 1.00 91.50 697 HIS A O 1
ATOM 5350 N N . ARG A 1 698 ? 58.739 -8.259 -30.240 1.00 94.25 698 ARG A N 1
ATOM 5351 C CA . ARG A 1 698 ? 58.338 -9.504 -29.552 1.00 94.25 698 ARG A CA 1
ATOM 5352 C C . ARG A 1 698 ? 57.352 -10.313 -30.409 1.00 94.25 698 ARG A C 1
ATOM 5354 O O . ARG A 1 698 ? 56.227 -10.604 -30.006 1.00 94.25 698 ARG A O 1
ATOM 5361 N N . ASN A 1 699 ? 57.775 -10.683 -31.621 1.00 91.69 699 ASN A N 1
ATOM 5362 C CA . ASN A 1 699 ? 56.899 -11.248 -32.664 1.00 91.69 699 ASN A CA 1
ATOM 5363 C C . ASN A 1 699 ? 56.152 -12.526 -32.239 1.00 91.69 699 ASN A C 1
ATOM 5365 O O . ASN A 1 699 ? 54.978 -12.689 -32.563 1.00 91.69 699 ASN A O 1
ATOM 5369 N N . GLY A 1 700 ? 56.816 -13.432 -31.513 1.00 92.56 700 GLY A N 1
ATOM 5370 C CA . GLY A 1 700 ? 56.197 -14.684 -31.062 1.00 92.56 700 GLY A CA 1
ATOM 5371 C C . GLY A 1 700 ? 55.037 -14.447 -30.093 1.00 92.56 700 GLY A C 1
ATOM 5372 O O . GLY A 1 700 ? 53.989 -15.077 -30.210 1.00 92.56 700 GLY A O 1
ATOM 5373 N N . GLU A 1 701 ? 55.192 -13.489 -29.181 1.00 95.25 701 GLU A N 1
ATOM 5374 C CA . GLU A 1 701 ? 54.156 -13.128 -28.212 1.00 95.25 701 GLU A CA 1
ATOM 5375 C C . GLU A 1 701 ? 53.008 -12.369 -28.882 1.00 95.25 701 GLU A C 1
ATOM 5377 O O . GLU A 1 701 ? 51.845 -12.645 -28.592 1.00 95.25 701 GLU A O 1
ATOM 5382 N N . ALA A 1 702 ? 53.312 -11.496 -29.850 1.00 95.62 702 ALA A N 1
ATOM 5383 C CA . ALA A 1 702 ? 52.301 -10.818 -30.660 1.00 95.62 702 ALA A CA 1
ATOM 5384 C C . ALA A 1 702 ? 51.374 -11.810 -31.387 1.00 95.62 702 ALA A C 1
ATOM 5386 O O . ALA A 1 702 ? 50.149 -11.692 -31.321 1.00 95.62 702 ALA A O 1
ATOM 5387 N N . ILE A 1 703 ? 51.954 -12.843 -32.012 1.00 96.00 703 ILE A N 1
ATOM 5388 C CA . ILE A 1 703 ? 51.208 -13.918 -32.683 1.00 96.00 703 ILE A CA 1
ATOM 5389 C C . ILE A 1 703 ? 50.293 -14.657 -31.700 1.00 96.00 703 ILE A C 1
ATOM 5391 O O . ILE A 1 703 ? 49.135 -14.916 -32.028 1.00 96.00 703 ILE A O 1
ATOM 5395 N N . GLN A 1 704 ? 50.775 -14.980 -30.495 1.00 95.56 704 GLN A N 1
ATOM 5396 C CA . GLN A 1 704 ? 49.963 -15.661 -29.477 1.00 95.56 704 GLN A CA 1
ATOM 5397 C C . GLN A 1 704 ? 48.759 -14.821 -29.040 1.00 95.56 704 GLN A C 1
ATOM 5399 O O . GLN A 1 704 ? 47.650 -15.350 -28.898 1.00 95.56 704 GLN A O 1
ATOM 5404 N N . GLN A 1 705 ? 48.948 -13.509 -28.870 1.00 96.94 705 GLN A N 1
ATOM 5405 C CA . GLN A 1 705 ? 47.852 -12.617 -28.500 1.00 96.94 705 GLN A CA 1
ATOM 5406 C C . GLN A 1 705 ? 46.824 -12.479 -29.620 1.00 96.94 705 GLN A C 1
ATOM 5408 O O . GLN A 1 705 ? 45.634 -12.591 -29.342 1.00 96.94 705 GLN A O 1
ATOM 5413 N N . TRP A 1 706 ? 47.236 -12.350 -30.884 1.00 96.81 706 TRP A N 1
ATOM 5414 C CA . TRP A 1 706 ? 46.278 -12.316 -31.995 1.00 96.81 706 TRP A CA 1
ATOM 5415 C C . TRP A 1 706 ? 45.575 -13.652 -32.237 1.00 96.81 706 TRP A C 1
ATOM 5417 O O . TRP A 1 706 ? 44.379 -13.647 -32.511 1.00 96.81 706 TRP A O 1
ATOM 5427 N N . LYS A 1 707 ? 46.252 -14.798 -32.068 1.00 95.44 707 LYS A N 1
ATOM 5428 C CA . LYS A 1 707 ? 45.580 -16.112 -32.073 1.00 95.44 707 LYS A CA 1
ATOM 5429 C C . LYS A 1 707 ? 44.497 -16.169 -30.994 1.00 95.44 707 LYS A C 1
ATOM 5431 O O . LYS A 1 707 ? 43.385 -16.613 -31.263 1.00 95.44 707 LYS A O 1
ATOM 5436 N N . SER A 1 708 ? 44.803 -15.666 -29.799 1.00 95.69 708 SER A N 1
ATOM 5437 C CA . SER A 1 708 ? 43.848 -15.591 -28.689 1.00 95.69 708 SER A CA 1
ATOM 5438 C C . SER A 1 708 ? 42.716 -14.588 -28.949 1.00 95.69 708 SER A C 1
ATOM 5440 O O . SER A 1 708 ? 41.577 -14.868 -28.593 1.00 95.69 708 SER A O 1
ATOM 5442 N N . ALA A 1 709 ? 42.997 -13.454 -29.602 1.00 95.62 709 ALA A N 1
ATOM 5443 C CA . ALA A 1 709 ? 41.989 -12.476 -30.015 1.00 95.62 709 ALA A CA 1
ATOM 5444 C C . ALA A 1 709 ? 40.999 -13.092 -31.013 1.00 95.62 709 ALA A C 1
ATOM 5446 O O . ALA A 1 709 ? 39.799 -13.031 -30.792 1.00 95.62 709 ALA A O 1
ATOM 5447 N N . VAL A 1 710 ? 41.504 -13.783 -32.041 1.00 94.81 710 VAL A N 1
ATOM 5448 C CA . VAL A 1 710 ? 40.693 -14.489 -33.049 1.00 94.81 710 VAL A CA 1
ATOM 5449 C C . VAL A 1 710 ? 39.944 -15.692 -32.460 1.00 94.81 710 VAL A C 1
ATOM 5451 O O . VAL A 1 710 ? 38.908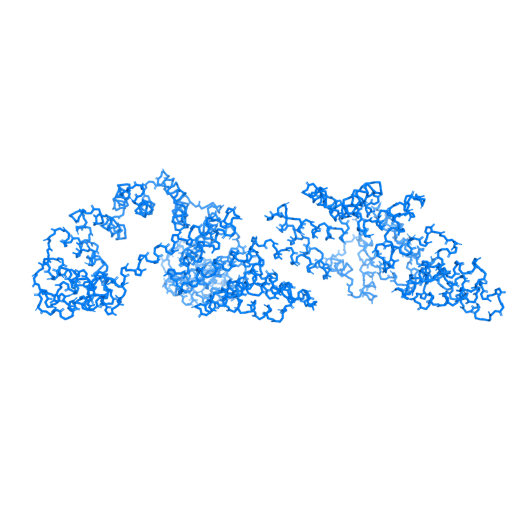 -16.101 -32.978 1.00 94.81 710 VAL A O 1
ATOM 5454 N N . ALA A 1 711 ? 40.464 -16.305 -31.396 1.00 93.81 711 ALA A N 1
ATOM 5455 C CA . ALA A 1 711 ? 39.755 -17.360 -30.676 1.00 93.81 711 ALA A CA 1
ATOM 5456 C C . ALA A 1 711 ? 38.604 -16.805 -29.819 1.00 93.81 711 ALA A C 1
ATOM 5458 O O . ALA A 1 711 ? 37.581 -17.473 -29.680 1.00 93.81 711 ALA A O 1
ATOM 5459 N N . ALA A 1 712 ? 38.773 -15.610 -29.245 1.00 91.38 712 ALA A N 1
ATOM 5460 C CA . ALA A 1 712 ?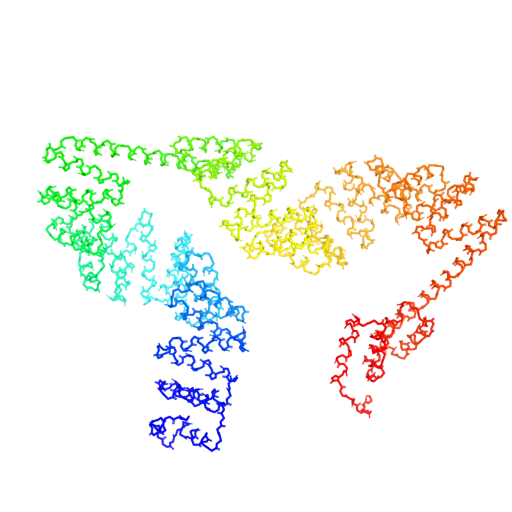 37.741 -14.927 -28.469 1.00 91.38 712 ALA A CA 1
ATOM 5461 C C . ALA A 1 712 ? 36.656 -14.309 -29.366 1.00 91.38 712 ALA A C 1
ATOM 5463 O O . ALA A 1 712 ? 35.473 -14.447 -29.064 1.00 91.38 712 ALA A O 1
ATOM 5464 N N . ASP A 1 713 ? 37.061 -13.699 -30.479 1.00 92.06 713 ASP A N 1
ATOM 5465 C CA . ASP A 1 713 ? 36.195 -13.160 -31.524 1.00 92.06 713 ASP A CA 1
ATOM 5466 C C . ASP A 1 713 ? 36.685 -13.629 -32.911 1.00 92.06 713 ASP A C 1
ATOM 5468 O O . ASP A 1 713 ? 37.631 -13.062 -33.475 1.00 92.06 713 ASP A O 1
ATOM 5472 N N . PRO A 1 714 ? 36.053 -14.672 -33.486 1.00 90.31 714 PRO A N 1
ATOM 5473 C CA . PRO A 1 714 ? 36.399 -15.188 -34.808 1.00 90.31 714 PRO A CA 1
ATOM 5474 C C . PRO A 1 714 ? 36.225 -14.195 -35.960 1.00 90.31 714 PRO A C 1
ATOM 5476 O O . PRO A 1 714 ? 36.770 -14.466 -37.037 1.00 90.31 714 PRO A O 1
ATOM 5479 N N . GLU A 1 715 ? 35.481 -13.105 -35.749 1.00 87.88 715 GLU A N 1
ATOM 5480 C CA . GLU A 1 715 ? 35.187 -12.056 -36.728 1.00 87.88 715 GLU A CA 1
ATOM 5481 C C . GLU A 1 715 ? 36.015 -10.776 -36.493 1.00 87.88 715 GLU A C 1
ATOM 5483 O O . GLU A 1 715 ? 35.805 -9.770 -37.169 1.00 87.88 715 GLU A O 1
ATOM 5488 N N . ASN A 1 716 ? 37.032 -10.809 -35.621 1.00 90.25 716 ASN A N 1
ATOM 5489 C CA . ASN A 1 716 ? 37.946 -9.679 -35.443 1.00 90.25 716 ASN A CA 1
ATOM 5490 C C . ASN A 1 716 ? 38.866 -9.507 -36.674 1.00 90.25 716 ASN A C 1
ATOM 5492 O O . ASN A 1 716 ? 39.963 -10.076 -36.753 1.00 90.25 716 ASN A O 1
ATOM 5496 N N . SER A 1 717 ? 38.406 -8.720 -37.656 1.00 89.50 717 SER A N 1
ATOM 5497 C CA . SER A 1 717 ? 39.082 -8.503 -38.950 1.00 89.50 717 SER A CA 1
ATOM 5498 C C . SER A 1 717 ? 40.518 -7.981 -38.777 1.00 89.50 717 SER A C 1
ATOM 5500 O O . SER A 1 717 ? 41.473 -8.498 -39.368 1.00 89.50 717 SER A O 1
ATOM 5502 N N . SER A 1 718 ? 40.695 -7.027 -37.863 1.00 91.38 718 SER A N 1
ATOM 5503 C CA . SER A 1 718 ? 41.976 -6.394 -37.544 1.00 91.38 718 SER A CA 1
ATOM 5504 C C . SER A 1 718 ? 43.027 -7.378 -37.010 1.00 91.38 718 SER A C 1
ATOM 5506 O O . SER A 1 718 ? 44.198 -7.328 -37.417 1.00 91.38 718 SER A O 1
ATOM 5508 N N . ALA A 1 719 ? 42.625 -8.292 -36.121 1.00 93.56 719 ALA A N 1
ATOM 5509 C CA . ALA A 1 719 ? 43.499 -9.334 -35.591 1.00 93.56 719 ALA A CA 1
ATOM 5510 C C . ALA A 1 719 ? 43.825 -10.402 -36.646 1.00 93.56 719 ALA A C 1
ATOM 5512 O O . ALA A 1 719 ? 44.989 -10.789 -36.768 1.00 93.56 719 ALA A O 1
ATOM 5513 N N . LEU A 1 720 ? 42.840 -10.831 -37.448 1.00 93.56 720 LEU A N 1
ATOM 5514 C CA . LEU A 1 720 ? 43.040 -11.789 -38.544 1.00 93.56 720 LEU A CA 1
ATOM 5515 C C . LEU A 1 720 ? 44.062 -11.282 -39.566 1.00 93.56 720 LEU A C 1
ATOM 5517 O O . LEU A 1 720 ? 44.992 -12.010 -39.924 1.00 93.56 720 LEU A O 1
ATOM 5521 N N . TYR A 1 721 ? 43.922 -10.027 -39.999 1.00 93.44 721 TYR A N 1
ATOM 5522 C CA . TYR A 1 721 ? 44.826 -9.409 -40.964 1.00 93.44 721 TYR A CA 1
ATOM 5523 C C . TYR A 1 721 ? 46.267 -9.334 -40.440 1.00 93.44 721 TYR A C 1
ATOM 5525 O O . TYR A 1 721 ? 47.209 -9.771 -41.109 1.00 93.44 721 TYR A O 1
ATOM 5533 N N . ASN A 1 722 ? 46.458 -8.812 -39.223 1.00 92.62 722 ASN A N 1
ATOM 5534 C CA . ASN A 1 722 ? 47.795 -8.641 -38.650 1.00 92.62 722 ASN A CA 1
ATOM 5535 C C . ASN A 1 722 ? 48.464 -9.974 -38.295 1.00 92.62 722 ASN A C 1
ATOM 5537 O O . ASN A 1 722 ? 49.672 -10.118 -38.510 1.00 92.62 722 ASN A O 1
ATOM 5541 N N . LEU A 1 723 ? 47.694 -10.967 -37.844 1.00 95.50 723 LEU A N 1
ATOM 5542 C CA . LEU A 1 723 ? 48.172 -12.332 -37.642 1.00 95.50 723 LEU A CA 1
ATOM 5543 C C . LEU A 1 723 ? 48.651 -12.960 -38.956 1.00 95.50 723 LEU A C 1
ATOM 5545 O O . LEU A 1 723 ? 49.791 -13.417 -39.030 1.00 95.50 723 LEU A O 1
ATOM 5549 N N . ALA A 1 724 ? 47.822 -12.927 -40.005 1.00 93.75 724 ALA A N 1
ATOM 5550 C CA . ALA A 1 724 ? 48.158 -13.486 -41.313 1.00 93.75 724 ALA A CA 1
ATOM 5551 C C . ALA A 1 724 ? 49.407 -12.828 -41.918 1.00 93.75 724 ALA A C 1
ATOM 5553 O O . ALA A 1 724 ? 50.328 -13.515 -42.359 1.00 93.75 724 ALA A O 1
ATOM 5554 N N . ARG A 1 725 ? 49.479 -11.491 -41.880 1.00 94.25 725 ARG A N 1
ATOM 5555 C CA . ARG A 1 725 ? 50.621 -10.720 -42.391 1.00 94.25 725 ARG A CA 1
ATOM 5556 C C . ARG A 1 725 ? 51.921 -11.061 -41.661 1.00 94.25 725 ARG A C 1
ATOM 5558 O O . ARG A 1 725 ? 52.965 -11.203 -42.297 1.00 94.25 725 ARG A O 1
ATOM 5565 N N . THR A 1 726 ? 51.860 -11.198 -40.339 1.00 92.62 726 THR A N 1
ATOM 5566 C CA . THR A 1 726 ? 53.045 -11.457 -39.510 1.00 92.62 726 THR A CA 1
ATOM 5567 C C . THR A 1 726 ? 53.532 -12.895 -39.680 1.00 92.62 726 THR A C 1
ATOM 5569 O O . THR A 1 726 ? 54.722 -13.101 -39.908 1.00 92.62 726 THR A O 1
ATOM 5572 N N . LEU A 1 727 ? 52.629 -13.881 -39.688 1.00 93.31 727 LEU A N 1
ATOM 5573 C CA . LEU A 1 727 ? 52.956 -15.279 -40.000 1.00 93.31 727 LEU A CA 1
ATOM 5574 C C . LEU A 1 727 ? 53.557 -15.431 -41.405 1.00 93.31 727 LEU A C 1
ATOM 5576 O O . LEU A 1 727 ? 54.557 -16.126 -41.572 1.00 93.31 727 LEU A O 1
ATOM 5580 N N . ASN A 1 728 ? 53.021 -14.710 -42.396 1.00 92.19 728 ASN A N 1
ATOM 5581 C CA . ASN A 1 728 ? 53.554 -14.720 -43.759 1.00 92.19 728 ASN A CA 1
ATOM 5582 C C . ASN A 1 728 ? 54.992 -14.181 -43.815 1.00 92.19 728 ASN A C 1
ATOM 5584 O O . ASN A 1 728 ? 55.840 -14.751 -44.495 1.00 92.19 728 ASN A O 1
ATOM 5588 N N . SER A 1 729 ? 55.299 -13.121 -43.054 1.00 90.00 729 SER A N 1
ATOM 5589 C CA . SER A 1 729 ? 56.668 -12.586 -42.960 1.00 90.00 729 SER A CA 1
ATOM 5590 C C . SER A 1 729 ? 57.666 -13.567 -42.326 1.00 90.00 729 SER A C 1
ATOM 5592 O O . SER A 1 729 ? 58.864 -13.496 -42.597 1.00 90.00 729 SER A O 1
ATOM 5594 N N . LEU A 1 730 ? 57.169 -14.514 -41.523 1.00 90.69 730 LEU A N 1
ATOM 5595 C CA . LEU A 1 730 ? 57.943 -15.590 -40.903 1.00 90.69 730 LEU A CA 1
ATOM 5596 C C . LEU A 1 730 ? 57.934 -16.892 -41.722 1.00 90.69 730 LEU A C 1
ATOM 5598 O O . LEU A 1 730 ? 58.529 -17.872 -41.286 1.00 90.69 730 LEU A O 1
ATOM 5602 N N . HIS A 1 731 ? 57.311 -16.898 -42.906 1.00 89.56 731 HIS A N 1
ATOM 5603 C CA . HIS A 1 731 ? 57.141 -18.078 -43.765 1.00 89.56 731 HIS A CA 1
ATOM 5604 C C . HIS A 1 731 ? 56.394 -19.242 -43.080 1.00 89.56 731 HIS A C 1
ATOM 5606 O O . HIS A 1 731 ? 56.620 -20.407 -43.407 1.00 89.56 731 HIS A O 1
ATOM 5612 N N . ASP A 1 732 ? 55.497 -18.936 -42.137 1.00 91.75 732 ASP A N 1
ATOM 5613 C CA . ASP A 1 732 ? 54.650 -19.932 -41.477 1.00 91.75 732 ASP A CA 1
ATOM 5614 C C . ASP A 1 732 ? 53.467 -20.320 -42.395 1.00 91.75 732 ASP A C 1
ATOM 5616 O O . ASP A 1 732 ? 52.727 -19.435 -42.848 1.00 91.75 732 ASP A O 1
ATOM 5620 N N . PRO A 1 733 ? 53.254 -21.619 -42.688 1.00 88.62 733 PRO A N 1
ATOM 5621 C CA . PRO A 1 733 ? 52.186 -22.072 -43.579 1.00 88.62 733 PRO A CA 1
ATOM 5622 C C . PRO A 1 733 ? 50.769 -21.759 -43.067 1.00 88.62 733 PRO A C 1
ATOM 5624 O O . PRO A 1 733 ? 49.846 -21.667 -43.879 1.00 88.62 733 PRO A O 1
ATOM 5627 N N . GLU A 1 734 ? 50.570 -21.541 -41.760 1.00 92.12 734 GLU A N 1
ATOM 5628 C CA . GLU A 1 734 ? 49.270 -21.142 -41.200 1.00 92.12 734 GLU A CA 1
ATOM 5629 C C . GLU A 1 734 ? 48.797 -19.773 -41.726 1.00 92.12 734 GLU A C 1
ATOM 5631 O O . GLU A 1 734 ? 47.595 -19.488 -41.721 1.00 92.12 734 GLU A O 1
ATOM 5636 N N . ALA A 1 735 ? 49.709 -18.927 -42.225 1.00 92.31 735 ALA A N 1
ATOM 5637 C CA . ALA A 1 735 ? 49.386 -17.599 -42.745 1.00 92.31 735 ALA A CA 1
ATOM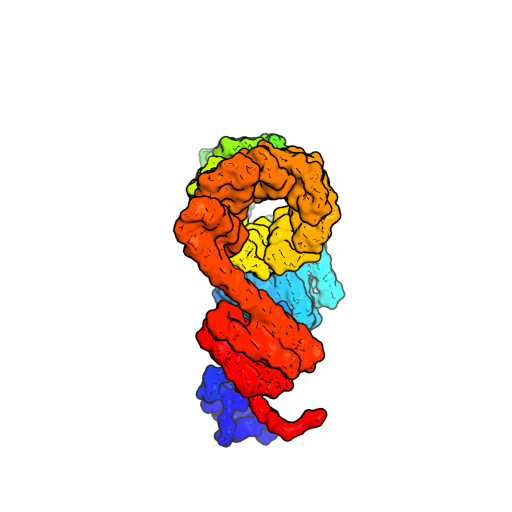 5638 C C . ALA A 1 735 ? 48.289 -17.627 -43.823 1.00 92.31 735 ALA A C 1
ATOM 5640 O O . ALA A 1 735 ? 47.388 -16.785 -43.813 1.00 92.31 735 ALA A O 1
ATOM 5641 N N . ALA A 1 736 ? 48.329 -18.620 -44.720 1.00 91.25 736 ALA A N 1
ATOM 5642 C CA . ALA A 1 736 ? 47.359 -18.767 -45.803 1.00 91.25 736 ALA A CA 1
ATOM 5643 C C . ALA A 1 736 ? 45.936 -19.026 -45.279 1.00 91.25 736 ALA A C 1
ATOM 5645 O O . ALA A 1 736 ? 44.966 -18.503 -45.829 1.00 91.25 736 ALA A O 1
ATOM 5646 N N . GLN A 1 737 ? 45.806 -19.782 -44.185 1.00 93.44 737 GLN A N 1
ATOM 5647 C CA . GLN A 1 737 ? 44.517 -20.082 -43.566 1.00 93.44 737 GLN A CA 1
ATOM 5648 C C . GLN A 1 737 ? 43.881 -18.824 -42.962 1.00 93.44 737 GLN A C 1
ATOM 5650 O O . GLN A 1 737 ? 42.702 -18.555 -43.194 1.00 93.44 737 GLN A O 1
ATOM 5655 N N . TYR A 1 738 ? 44.648 -18.041 -42.197 1.00 93.19 738 TYR A N 1
ATOM 5656 C CA . TYR A 1 738 ? 44.139 -16.806 -41.593 1.00 93.19 738 TYR A CA 1
ATOM 5657 C C . TYR A 1 738 ? 43.859 -15.722 -42.640 1.00 93.19 738 TYR A C 1
ATOM 5659 O O . TYR A 1 738 ? 42.861 -15.013 -42.515 1.00 93.19 738 TYR A O 1
ATOM 5667 N N . LEU A 1 739 ? 44.663 -15.638 -43.707 1.00 92.69 739 LEU A N 1
ATOM 5668 C CA . LEU A 1 739 ? 44.415 -14.712 -44.814 1.00 92.69 739 LEU A CA 1
ATOM 5669 C C . LEU A 1 739 ? 43.116 -15.043 -45.561 1.00 92.69 739 LEU A C 1
ATOM 5671 O O . LEU A 1 739 ? 42.323 -14.143 -45.828 1.00 92.69 739 LEU A O 1
ATOM 5675 N N . ALA A 1 740 ? 42.863 -16.323 -45.851 1.00 91.75 740 ALA A N 1
ATOM 5676 C CA . ALA A 1 740 ? 41.616 -16.754 -46.483 1.00 91.75 740 ALA A CA 1
ATOM 5677 C C . ALA A 1 740 ? 40.393 -16.441 -45.604 1.00 91.75 740 ALA A C 1
ATOM 5679 O O . ALA A 1 740 ? 39.362 -15.994 -46.107 1.00 91.75 740 ALA A O 1
ATOM 5680 N N . ARG A 1 741 ? 40.516 -16.615 -44.279 1.00 93.06 741 ARG A N 1
ATOM 5681 C CA . ARG A 1 741 ? 39.470 -16.231 -43.316 1.00 93.06 741 ARG A CA 1
ATOM 5682 C C . ARG A 1 741 ? 39.205 -14.725 -43.318 1.00 93.06 741 ARG A C 1
ATOM 5684 O O . ARG A 1 741 ? 38.043 -14.338 -43.360 1.00 93.06 741 ARG A O 1
ATOM 5691 N N . PHE A 1 742 ? 40.253 -13.900 -43.307 1.00 93.44 742 PHE A N 1
ATOM 5692 C CA . PHE A 1 742 ? 40.131 -12.442 -43.413 1.00 93.44 742 PHE A CA 1
ATOM 5693 C C . PHE A 1 742 ? 39.423 -12.029 -44.711 1.00 93.44 742 PHE A C 1
ATOM 5695 O O . PHE A 1 742 ? 38.449 -11.290 -44.668 1.00 93.44 742 PHE A O 1
ATOM 5702 N N . GLN A 1 743 ? 39.844 -12.568 -45.859 1.00 90.25 743 GLN A N 1
ATOM 5703 C CA . GLN A 1 743 ? 39.233 -12.251 -47.156 1.00 90.25 743 GLN A CA 1
ATOM 5704 C C . GLN A 1 743 ? 37.753 -12.649 -47.223 1.00 90.25 743 GLN A C 1
ATOM 5706 O O . GLN A 1 743 ? 36.935 -11.890 -47.738 1.00 90.25 743 GLN A O 1
ATOM 5711 N N . ALA A 1 744 ? 37.397 -13.818 -46.686 1.00 87.00 744 ALA A N 1
ATOM 5712 C CA . ALA A 1 744 ? 36.008 -14.265 -46.626 1.00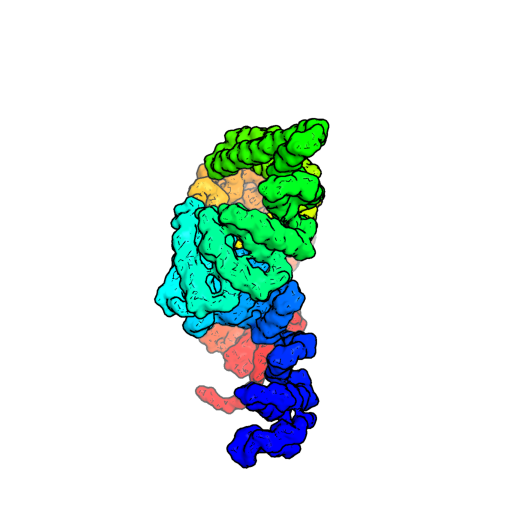 87.00 744 ALA A CA 1
ATOM 5713 C C . ALA A 1 744 ? 35.148 -13.380 -45.706 1.00 87.00 744 ALA A C 1
ATOM 5715 O O . ALA A 1 744 ? 33.975 -13.147 -46.001 1.00 87.00 744 ALA A O 1
ATOM 5716 N N . LEU A 1 745 ? 35.722 -12.885 -44.605 1.00 87.62 745 LEU A N 1
ATOM 5717 C CA . LEU A 1 745 ? 35.059 -11.950 -43.700 1.00 87.62 745 LEU A CA 1
ATOM 5718 C C . LEU A 1 745 ? 34.851 -10.581 -44.361 1.00 87.62 745 LEU A C 1
ATOM 5720 O O . LEU A 1 745 ? 33.726 -10.098 -44.373 1.00 87.62 745 LEU A O 1
ATOM 5724 N N . GLU A 1 746 ? 35.882 -9.997 -44.974 1.00 86.12 746 GLU A N 1
ATOM 5725 C CA . GLU A 1 746 ? 35.789 -8.712 -45.690 1.00 86.12 746 GLU A CA 1
ATOM 5726 C C . GLU A 1 746 ? 34.753 -8.761 -46.819 1.00 86.12 746 GLU A C 1
ATOM 5728 O O . GLU A 1 746 ? 33.924 -7.865 -46.950 1.00 86.12 746 GLU A O 1
ATOM 5733 N N . GLN A 1 747 ? 34.728 -9.845 -47.603 1.00 83.50 747 GLN A N 1
ATOM 5734 C CA . GLN A 1 747 ? 33.705 -10.038 -48.635 1.00 83.50 747 GLN A CA 1
ATOM 5735 C C . GLN A 1 747 ? 32.291 -10.068 -48.045 1.00 83.50 747 GLN A C 1
ATOM 5737 O O . GLN A 1 747 ? 31.367 -9.501 -48.628 1.00 83.50 747 GLN A O 1
ATOM 5742 N N . ARG A 1 748 ? 32.115 -10.707 -46.883 1.00 83.06 748 ARG A N 1
ATOM 5743 C CA . ARG A 1 748 ? 30.827 -10.769 -46.186 1.00 83.06 748 ARG A CA 1
ATOM 5744 C C . ARG A 1 748 ? 30.419 -9.408 -45.620 1.00 83.06 748 ARG A C 1
ATOM 5746 O O . ARG A 1 748 ? 29.253 -9.044 -45.749 1.00 83.06 748 ARG A O 1
ATOM 5753 N N . LEU A 1 749 ? 31.355 -8.666 -45.027 1.00 81.25 749 LEU A N 1
ATOM 5754 C CA . LEU A 1 749 ? 31.118 -7.326 -44.484 1.00 81.25 749 LEU A CA 1
ATOM 5755 C C . LEU A 1 749 ? 30.756 -6.338 -45.599 1.00 81.25 749 LEU A C 1
ATOM 5757 O O . LEU A 1 749 ? 29.704 -5.714 -45.525 1.00 81.25 749 LEU A O 1
ATOM 5761 N N . HIS A 1 750 ? 31.525 -6.294 -46.692 1.00 82.94 750 HIS A N 1
ATOM 5762 C CA . HIS A 1 750 ? 31.207 -5.463 -47.858 1.00 82.94 750 HIS A CA 1
ATOM 5763 C C . HIS A 1 750 ? 29.836 -5.778 -48.462 1.00 82.94 750 HIS A C 1
ATOM 5765 O O . HIS A 1 750 ? 29.105 -4.866 -48.855 1.00 82.94 750 HIS A O 1
ATOM 5771 N N . LEU A 1 751 ? 29.475 -7.063 -48.535 1.00 82.25 751 LEU A N 1
ATOM 5772 C CA . LEU A 1 751 ? 28.151 -7.471 -48.991 1.00 82.25 751 LEU A CA 1
ATOM 5773 C C . LEU A 1 751 ? 27.061 -6.967 -48.036 1.00 82.25 751 LEU A C 1
ATOM 5775 O O . LEU A 1 751 ? 26.075 -6.390 -48.485 1.00 82.25 751 LEU A O 1
ATOM 5779 N N . SER A 1 752 ? 27.258 -7.140 -46.726 1.00 81.38 752 SER A N 1
ATOM 5780 C CA . SER A 1 752 ? 26.329 -6.684 -45.688 1.00 81.38 752 SER A CA 1
ATOM 5781 C C . SER A 1 752 ? 26.132 -5.162 -45.707 1.00 81.38 752 SER A C 1
ATOM 5783 O O . SER A 1 752 ? 24.992 -4.700 -45.659 1.00 81.38 752 SER A O 1
ATOM 5785 N N . ASP A 1 753 ? 27.209 -4.383 -45.840 1.00 82.06 753 ASP A N 1
ATOM 5786 C CA . ASP A 1 753 ? 27.169 -2.915 -45.883 1.00 82.06 753 ASP A CA 1
ATOM 5787 C C . ASP A 1 753 ? 26.451 -2.397 -47.131 1.00 82.06 753 ASP A C 1
ATOM 5789 O O . ASP A 1 753 ? 25.640 -1.468 -47.055 1.00 82.06 753 ASP A O 1
ATOM 5793 N N . ARG A 1 754 ? 26.708 -3.015 -48.291 1.00 85.88 754 ARG A N 1
ATOM 5794 C CA . ARG A 1 754 ? 26.015 -2.674 -49.539 1.00 85.88 754 ARG A CA 1
ATOM 5795 C C . ARG A 1 754 ? 24.519 -2.959 -49.430 1.00 85.88 754 ARG A C 1
ATOM 5797 O O . ARG A 1 754 ? 23.713 -2.092 -49.765 1.00 85.88 754 ARG A O 1
ATOM 5804 N N . VAL A 1 755 ? 24.151 -4.139 -48.928 1.00 89.50 755 VAL A N 1
ATOM 5805 C CA . VAL A 1 755 ? 22.753 -4.548 -48.726 1.00 89.50 755 VAL A CA 1
ATOM 5806 C C . VAL A 1 755 ? 22.038 -3.604 -47.753 1.00 89.50 755 VAL A C 1
ATOM 5808 O O . VAL A 1 755 ? 20.943 -3.126 -48.055 1.00 89.50 755 VAL A O 1
ATOM 5811 N N . GLN A 1 756 ? 22.676 -3.259 -46.631 1.00 85.88 756 GLN A N 1
ATOM 5812 C CA . GLN A 1 756 ? 22.125 -2.314 -45.658 1.00 85.88 756 GLN A CA 1
ATOM 5813 C C . GLN A 1 756 ? 21.961 -0.909 -46.256 1.00 85.88 756 GLN A C 1
ATOM 5815 O O . GLN A 1 756 ? 20.940 -0.258 -46.030 1.00 85.88 756 GLN A O 1
ATOM 5820 N N . SER A 1 757 ? 22.935 -0.442 -47.041 1.00 87.62 757 SER A N 1
ATOM 5821 C CA . SER A 1 757 ? 22.876 0.868 -47.702 1.00 87.62 757 SER A CA 1
ATOM 5822 C C . SER A 1 757 ? 21.722 0.937 -48.700 1.00 87.62 757 SER A C 1
ATOM 5824 O O . SER A 1 757 ? 20.939 1.885 -48.670 1.00 87.62 757 SER A O 1
ATOM 5826 N N . LEU A 1 758 ? 21.562 -0.093 -49.538 1.00 89.75 758 LEU A N 1
ATOM 5827 C CA . LEU A 1 758 ? 20.442 -0.192 -50.475 1.00 89.75 758 LEU A CA 1
ATOM 5828 C C . LEU A 1 758 ? 19.092 -0.210 -49.745 1.00 89.75 758 LEU A C 1
ATOM 5830 O O . LEU A 1 758 ? 18.171 0.489 -50.162 1.00 89.75 758 LEU A O 1
ATOM 5834 N N . ASN A 1 759 ? 18.984 -0.934 -48.627 1.00 90.94 759 ASN A N 1
ATOM 5835 C CA . ASN A 1 759 ? 17.782 -0.931 -47.790 1.00 90.94 759 ASN A CA 1
ATOM 5836 C C . ASN A 1 759 ? 17.473 0.460 -47.216 1.00 90.94 759 ASN A C 1
ATOM 5838 O O . ASN A 1 759 ? 16.337 0.921 -47.305 1.00 90.94 759 ASN A O 1
ATOM 5842 N N . ASN A 1 760 ? 18.472 1.154 -46.665 1.00 88.25 760 ASN A N 1
ATOM 5843 C CA . ASN A 1 760 ? 18.293 2.497 -46.109 1.00 88.25 760 ASN A CA 1
ATOM 5844 C C . ASN A 1 760 ? 17.858 3.500 -47.190 1.00 88.25 760 ASN A C 1
ATOM 5846 O O . ASN A 1 760 ? 16.884 4.228 -46.988 1.00 88.25 760 ASN A O 1
ATOM 5850 N N . PHE A 1 761 ? 18.510 3.492 -48.358 1.00 91.31 761 PHE A N 1
ATOM 5851 C CA . PHE A 1 761 ? 18.119 4.345 -49.484 1.00 91.31 761 PHE A CA 1
ATOM 5852 C C . PHE A 1 761 ? 16.711 4.033 -49.988 1.00 91.31 761 PHE A C 1
ATOM 5854 O O . PHE A 1 761 ? 15.966 4.952 -50.325 1.00 91.31 761 PHE A O 1
ATOM 5861 N N . ALA A 1 762 ? 16.313 2.760 -49.983 1.00 90.44 762 ALA A N 1
ATOM 5862 C CA . ALA A 1 762 ? 14.972 2.376 -50.388 1.00 90.44 762 ALA A CA 1
ATOM 5863 C C . ALA A 1 762 ? 13.902 2.913 -49.429 1.00 90.44 762 ALA A C 1
ATOM 5865 O O . ALA A 1 762 ? 12.855 3.390 -49.872 1.00 90.44 762 ALA A O 1
ATOM 5866 N N . LEU A 1 763 ? 14.162 2.871 -48.119 1.00 89.38 763 LEU A N 1
ATOM 5867 C CA . LEU A 1 763 ? 13.270 3.440 -47.109 1.00 89.38 763 LEU A CA 1
ATOM 5868 C C . LEU A 1 763 ? 13.178 4.968 -47.231 1.00 89.38 763 LEU A C 1
ATOM 5870 O O . LEU A 1 763 ? 12.083 5.524 -47.134 1.00 89.38 763 LEU A O 1
ATOM 5874 N N . GLU A 1 764 ? 14.291 5.649 -47.505 1.00 88.00 764 GLU A N 1
ATOM 5875 C CA . GLU A 1 764 ? 14.311 7.094 -47.755 1.00 88.00 764 GLU A CA 1
ATOM 5876 C C . GLU A 1 764 ? 13.525 7.462 -49.025 1.00 88.00 764 GLU A C 1
ATOM 5878 O O . GLU A 1 764 ? 12.638 8.318 -48.984 1.00 88.00 764 GLU A O 1
ATOM 5883 N N . ALA A 1 765 ? 13.754 6.744 -50.128 1.00 86.88 765 ALA A N 1
ATOM 5884 C CA . ALA A 1 765 ? 13.004 6.915 -51.369 1.00 86.88 765 ALA A CA 1
ATOM 5885 C C . ALA A 1 765 ? 11.497 6.676 -51.164 1.00 86.88 765 ALA A C 1
ATOM 5887 O O . ALA A 1 765 ? 10.674 7.434 -51.686 1.00 86.88 765 ALA A O 1
ATOM 5888 N N . ALA A 1 766 ? 11.117 5.676 -50.361 1.00 88.50 766 ALA A N 1
ATOM 5889 C CA . ALA A 1 766 ? 9.726 5.418 -49.996 1.00 88.50 766 ALA A CA 1
ATOM 5890 C C . ALA A 1 766 ? 9.117 6.563 -49.168 1.00 88.50 766 ALA A C 1
ATOM 5892 O O . ALA A 1 766 ? 7.973 6.952 -49.411 1.00 88.50 766 ALA A O 1
ATOM 5893 N N . ASN A 1 767 ? 9.877 7.155 -48.241 1.00 87.88 767 ASN A N 1
ATOM 5894 C CA . ASN A 1 767 ? 9.440 8.323 -47.470 1.00 87.88 767 ASN A CA 1
ATOM 5895 C C . ASN A 1 767 ? 9.227 9.555 -48.364 1.00 87.88 767 ASN A C 1
ATOM 5897 O O . ASN A 1 767 ? 8.269 10.303 -48.166 1.00 87.88 767 ASN A O 1
ATOM 5901 N N . SER A 1 768 ? 10.044 9.726 -49.407 1.00 90.06 768 SER A N 1
ATOM 5902 C CA . SER A 1 768 ? 9.843 10.743 -50.451 1.00 90.06 768 SER A CA 1
ATOM 5903 C C . SER A 1 768 ? 8.770 10.376 -51.490 1.00 90.06 768 SER A C 1
ATOM 5905 O O . SER A 1 768 ? 8.610 11.092 -52.478 1.00 90.06 768 SER A O 1
ATOM 5907 N N . ARG A 1 769 ? 8.023 9.276 -51.295 1.00 90.06 769 ARG A N 1
ATOM 5908 C CA . ARG A 1 769 ? 7.016 8.728 -52.229 1.00 90.06 769 ARG A CA 1
ATOM 5909 C C . ARG A 1 769 ? 7.565 8.378 -53.620 1.00 90.06 769 ARG A C 1
ATOM 5911 O O . ARG A 1 769 ? 6.801 8.266 -54.579 1.00 90.06 769 ARG A O 1
ATOM 5918 N N . ASN A 1 770 ? 8.873 8.156 -53.744 1.00 93.69 770 ASN A N 1
ATOM 5919 C CA . ASN A 1 770 ? 9.502 7.653 -54.960 1.00 93.69 770 ASN A CA 1
ATOM 5920 C C . ASN A 1 770 ? 9.500 6.115 -54.966 1.00 93.69 770 ASN A C 1
ATOM 5922 O O . ASN A 1 770 ? 10.518 5.451 -54.758 1.00 93.69 770 ASN A O 1
ATOM 5926 N N . TRP A 1 771 ? 8.317 5.541 -55.189 1.00 92.00 771 TRP A N 1
ATOM 5927 C CA . TRP A 1 771 ? 8.085 4.100 -55.067 1.00 92.00 771 TRP A CA 1
ATOM 5928 C C . TRP A 1 771 ? 8.904 3.258 -56.046 1.00 92.00 771 TRP A C 1
ATOM 5930 O O . TRP A 1 771 ? 9.360 2.175 -55.693 1.00 92.00 771 TRP A O 1
ATOM 5940 N N . THR A 1 772 ? 9.105 3.751 -57.270 1.00 93.25 772 THR A N 1
ATOM 5941 C CA . THR A 1 772 ? 9.860 3.038 -58.309 1.00 93.25 772 THR A CA 1
ATOM 5942 C C . THR A 1 772 ? 11.311 2.833 -57.889 1.00 93.25 772 THR A C 1
ATOM 5944 O O . THR A 1 772 ? 11.835 1.729 -58.014 1.00 93.25 772 THR A O 1
ATOM 5947 N N . GLN A 1 773 ? 11.943 3.876 -57.344 1.00 91.56 773 GLN A N 1
ATOM 5948 C CA . GLN A 1 773 ? 13.314 3.795 -56.851 1.00 91.56 773 GLN A CA 1
ATOM 5949 C C . GLN A 1 773 ? 13.412 2.898 -55.612 1.00 91.56 773 GLN A C 1
ATOM 5951 O O . GLN A 1 773 ? 14.291 2.043 -55.557 1.00 91.56 773 GLN A O 1
ATOM 5956 N N . ALA A 1 774 ? 12.479 3.039 -54.665 1.00 92.81 774 ALA A N 1
ATOM 5957 C CA . ALA A 1 774 ? 12.454 2.232 -53.447 1.00 92.81 774 ALA A CA 1
ATOM 5958 C C . ALA A 1 774 ? 12.346 0.725 -53.738 1.00 92.81 774 ALA A C 1
ATOM 5960 O O . ALA A 1 774 ? 13.090 -0.081 -53.183 1.00 92.81 774 ALA A O 1
ATOM 5961 N N . ILE A 1 775 ? 11.448 0.341 -54.651 1.00 95.62 775 ILE A N 1
ATOM 5962 C CA . ILE A 1 775 ? 11.262 -1.058 -55.055 1.00 95.62 775 ILE A CA 1
ATOM 5963 C C . ILE A 1 775 ? 12.516 -1.592 -55.753 1.00 95.62 775 ILE A C 1
ATOM 5965 O O . ILE A 1 775 ? 12.978 -2.677 -55.407 1.00 95.62 775 ILE A O 1
ATOM 5969 N N . ALA A 1 776 ? 13.089 -0.833 -56.694 1.00 94.88 776 ALA A N 1
ATOM 5970 C CA . ALA A 1 776 ? 14.283 -1.254 -57.425 1.00 94.88 776 ALA A CA 1
ATOM 5971 C C . ALA A 1 776 ? 15.481 -1.485 -56.488 1.00 94.88 776 ALA A C 1
ATOM 5973 O O . ALA A 1 776 ? 16.150 -2.510 -56.589 1.00 94.88 776 ALA A O 1
ATOM 5974 N N . GLN A 1 777 ? 15.704 -0.578 -55.533 1.00 94.31 777 GLN A N 1
ATOM 5975 C CA . GLN A 1 777 ? 16.797 -0.684 -54.562 1.00 94.31 777 GLN A CA 1
ATOM 5976 C C . GLN A 1 777 ? 16.627 -1.881 -53.617 1.00 94.31 777 GLN A C 1
ATOM 5978 O O . GLN A 1 777 ? 17.601 -2.571 -53.327 1.00 94.31 777 GLN A O 1
ATOM 5983 N N . LEU A 1 778 ? 15.402 -2.181 -53.170 1.00 94.69 778 LEU A N 1
ATOM 5984 C CA . LEU A 1 778 ? 15.143 -3.364 -52.340 1.00 94.69 778 LEU A CA 1
ATOM 5985 C C . LEU A 1 778 ? 15.267 -4.674 -53.113 1.00 94.69 778 LEU A C 1
ATOM 5987 O O . LEU A 1 778 ? 15.768 -5.652 -52.567 1.00 94.69 778 LEU A O 1
ATOM 5991 N N . GLN A 1 779 ? 14.841 -4.710 -54.374 1.00 94.75 779 GLN A N 1
ATOM 5992 C CA . GLN A 1 779 ? 15.031 -5.886 -55.224 1.00 94.75 779 GLN A CA 1
ATOM 5993 C C . GLN A 1 779 ? 16.517 -6.155 -55.482 1.00 94.75 779 GLN A C 1
ATOM 5995 O O . GLN A 1 779 ? 16.944 -7.304 -55.386 1.00 94.75 779 GLN A O 1
ATOM 6000 N N . GLU A 1 780 ? 17.306 -5.105 -55.731 1.00 93.50 780 GLU A N 1
ATOM 6001 C CA . GLU A 1 780 ? 18.766 -5.206 -55.833 1.00 93.50 780 GLU A CA 1
ATOM 6002 C C . GLU A 1 780 ? 19.379 -5.700 -54.515 1.00 93.50 780 GLU A C 1
ATOM 6004 O O . GLU A 1 780 ? 20.157 -6.651 -54.522 1.00 93.50 780 GLU A O 1
ATOM 6009 N N . ALA A 1 781 ? 18.963 -5.141 -53.372 1.00 92.12 781 ALA A N 1
ATOM 6010 C CA . ALA A 1 781 ? 19.435 -5.573 -52.056 1.00 92.12 781 ALA A CA 1
ATOM 6011 C C . ALA A 1 781 ? 19.127 -7.053 -51.777 1.00 92.12 781 ALA A C 1
ATOM 6013 O O . ALA A 1 781 ? 19.969 -7.771 -51.247 1.00 92.12 781 ALA A O 1
ATOM 6014 N N . ILE A 1 782 ? 17.931 -7.526 -52.139 1.00 92.94 782 ILE A N 1
ATOM 6015 C CA . ILE A 1 782 ? 17.521 -8.929 -51.981 1.00 92.94 782 ILE A CA 1
ATOM 6016 C C . ILE A 1 782 ? 18.351 -9.841 -52.889 1.00 92.94 782 ILE A C 1
ATOM 6018 O O . ILE A 1 782 ? 18.789 -10.908 -52.453 1.00 92.94 782 ILE A O 1
ATOM 6022 N N . GLN A 1 783 ? 18.592 -9.420 -54.133 1.00 91.69 783 GLN A N 1
ATOM 6023 C CA . GLN A 1 783 ? 19.404 -10.170 -55.086 1.00 91.69 783 GLN A CA 1
ATOM 6024 C C . GLN A 1 783 ? 20.860 -10.292 -54.619 1.00 91.69 783 GLN A C 1
ATOM 6026 O O . GLN A 1 783 ? 21.409 -11.393 -54.647 1.00 91.69 783 GLN A O 1
ATOM 6031 N N . ASP A 1 784 ? 21.459 -9.191 -54.164 1.00 87.88 784 ASP A N 1
ATOM 6032 C CA . ASP A 1 784 ? 22.818 -9.175 -53.620 1.00 87.88 784 ASP A CA 1
ATOM 6033 C C . ASP A 1 784 ? 22.907 -9.997 -52.323 1.00 87.88 784 ASP A C 1
ATOM 6035 O O . ASP A 1 784 ? 23.862 -10.743 -52.114 1.00 87.88 784 ASP A O 1
ATOM 6039 N N . CYS A 1 785 ? 21.890 -9.914 -51.463 1.00 86.81 785 CYS A N 1
ATOM 6040 C CA . CYS A 1 785 ? 21.839 -10.643 -50.198 1.00 86.81 785 CYS A CA 1
ATOM 6041 C C . CYS A 1 785 ? 21.773 -12.168 -50.388 1.00 86.81 785 CYS A C 1
ATOM 6043 O O . CYS A 1 785 ? 22.416 -12.902 -49.635 1.00 86.81 785 CYS A O 1
ATOM 6045 N N . GLY A 1 786 ? 21.000 -12.672 -51.357 1.00 84.12 786 GLY A N 1
ATOM 6046 C CA . GLY A 1 786 ? 20.829 -14.110 -51.591 1.00 84.12 786 GLY A CA 1
ATOM 6047 C C . GLY A 1 786 ? 20.216 -14.847 -50.389 1.00 84.12 786 GLY A C 1
ATOM 6048 O O . GLY A 1 786 ? 19.000 -14.953 -50.291 1.00 84.12 786 GLY A O 1
ATOM 6049 N N . GLN A 1 787 ? 21.056 -15.365 -49.482 1.00 79.81 787 GLN A N 1
ATOM 6050 C CA . GLN A 1 787 ? 20.677 -15.995 -48.199 1.00 79.81 787 GLN A CA 1
ATOM 6051 C C . GLN A 1 787 ? 21.361 -15.321 -46.990 1.00 79.81 787 GLN A C 1
ATOM 6053 O O . GLN A 1 787 ? 21.718 -15.979 -46.012 1.00 79.81 787 GLN A O 1
ATOM 6058 N N . CYS A 1 788 ? 21.605 -14.012 -47.058 1.00 82.88 788 CYS A N 1
ATOM 6059 C CA . CYS A 1 788 ? 22.181 -13.271 -45.939 1.00 82.88 788 CYS A CA 1
ATOM 6060 C C . CYS A 1 788 ? 21.172 -13.096 -44.785 1.00 82.88 788 CYS A C 1
ATOM 6062 O O . CYS A 1 788 ? 19.957 -13.184 -44.969 1.00 82.88 788 CYS A O 1
ATOM 6064 N N . SER A 1 789 ? 21.672 -12.808 -43.580 1.00 81.94 789 SER A N 1
ATOM 6065 C CA . SER A 1 789 ? 20.852 -12.661 -42.366 1.00 81.94 789 SER A CA 1
ATOM 6066 C C . SER A 1 789 ? 19.813 -11.534 -42.438 1.00 81.94 789 SER A C 1
ATOM 6068 O O . SER A 1 789 ? 18.814 -11.587 -41.727 1.00 81.94 789 SER A O 1
ATOM 6070 N N . GLN A 1 790 ? 20.016 -10.534 -43.303 1.00 85.88 790 GLN A N 1
ATOM 6071 C CA . GLN A 1 790 ? 19.103 -9.397 -43.471 1.00 85.88 790 GLN A CA 1
ATOM 6072 C C . GLN A 1 790 ? 17.908 -9.695 -44.393 1.00 85.88 790 GLN A C 1
ATOM 6074 O O . GLN A 1 790 ? 16.955 -8.917 -44.423 1.00 85.88 790 GLN A O 1
ATOM 6079 N N . LEU A 1 791 ? 17.913 -10.822 -45.114 1.00 90.94 791 LEU A N 1
ATOM 6080 C CA . LEU A 1 791 ? 16.871 -11.180 -46.082 1.00 90.94 791 LEU A CA 1
ATOM 6081 C C . LEU A 1 791 ? 15.423 -11.063 -45.552 1.00 90.94 791 LEU A C 1
ATOM 6083 O O . LEU A 1 791 ? 14.598 -10.498 -46.275 1.00 90.94 791 LEU A O 1
ATOM 6087 N N . PRO A 1 792 ? 15.087 -11.512 -44.319 1.00 91.06 792 PRO A N 1
ATOM 6088 C CA . PRO A 1 792 ? 13.720 -11.399 -43.803 1.00 91.06 792 PRO A CA 1
ATOM 6089 C C . PRO A 1 792 ? 13.257 -9.938 -43.699 1.00 91.06 792 PRO A C 1
ATOM 6091 O O . PRO A 1 792 ? 12.124 -9.608 -44.047 1.00 91.06 792 PRO A O 1
ATOM 6094 N N . VAL A 1 793 ? 14.157 -9.046 -43.273 1.00 92.00 793 VAL A N 1
ATOM 6095 C CA . VA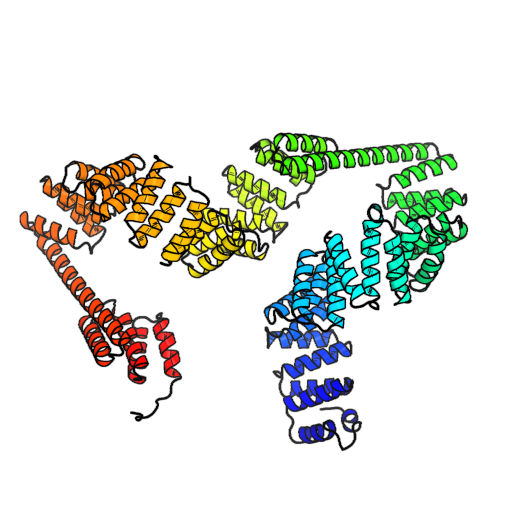L A 1 793 ? 13.880 -7.613 -43.097 1.00 92.00 793 VAL A CA 1
ATOM 6096 C C . VAL A 1 793 ? 13.677 -6.927 -44.447 1.00 92.00 793 VAL A C 1
ATOM 6098 O O . VAL A 1 793 ? 12.749 -6.131 -44.597 1.00 92.00 793 VAL A O 1
ATOM 6101 N N . LEU A 1 794 ? 14.505 -7.256 -45.444 1.00 94.62 794 LEU A N 1
ATOM 6102 C CA . LEU A 1 794 ? 14.396 -6.699 -46.796 1.00 94.62 794 LEU A CA 1
ATOM 6103 C C . LEU A 1 794 ? 13.069 -7.088 -47.458 1.00 94.62 794 LEU A C 1
ATOM 6105 O O . LEU A 1 794 ? 12.377 -6.228 -48.003 1.00 94.62 794 LEU A O 1
ATOM 6109 N N . GLN A 1 795 ? 12.684 -8.365 -47.365 1.00 95.19 795 GLN A N 1
ATOM 6110 C CA . GLN A 1 795 ? 11.414 -8.853 -47.910 1.00 95.19 795 GLN A CA 1
ATOM 6111 C C . GLN A 1 795 ? 10.210 -8.213 -47.216 1.00 95.19 795 GLN A C 1
ATOM 6113 O O . GLN A 1 795 ? 9.270 -7.774 -47.883 1.00 95.19 795 GLN A O 1
ATOM 6118 N N . ARG A 1 796 ? 10.263 -8.065 -45.886 1.00 96.19 796 ARG A N 1
ATOM 6119 C CA . ARG A 1 796 ? 9.230 -7.339 -45.140 1.00 96.19 796 ARG A CA 1
ATOM 6120 C C . ARG A 1 796 ? 9.102 -5.902 -45.642 1.00 96.19 796 ARG A C 1
ATOM 6122 O O . ARG A 1 796 ? 8.000 -5.465 -45.969 1.00 96.19 796 ARG A O 1
ATOM 6129 N N . ASN A 1 797 ? 10.212 -5.166 -45.717 1.00 95.62 797 ASN A N 1
ATOM 6130 C CA . ASN A 1 797 ? 10.210 -3.765 -46.141 1.00 95.62 797 ASN A CA 1
ATOM 6131 C C . ASN A 1 797 ? 9.674 -3.612 -47.575 1.00 95.62 797 ASN A C 1
ATOM 6133 O O . ASN A 1 797 ? 8.875 -2.710 -47.835 1.00 95.62 797 ASN A O 1
ATOM 6137 N N . LEU A 1 798 ? 10.038 -4.524 -48.482 1.00 95.69 798 LEU A N 1
ATOM 6138 C CA . LEU A 1 798 ? 9.521 -4.548 -49.850 1.00 95.69 798 LEU A CA 1
ATOM 6139 C C . LEU A 1 798 ? 8.003 -4.778 -49.884 1.00 95.69 798 LEU A C 1
ATOM 6141 O O . LEU A 1 798 ? 7.285 -4.055 -50.578 1.00 95.69 798 LEU A O 1
ATOM 6145 N N . GLY A 1 799 ? 7.496 -5.721 -49.086 1.00 94.75 799 GLY A N 1
ATOM 6146 C CA . GLY A 1 799 ? 6.061 -5.980 -48.965 1.00 94.75 799 GLY A CA 1
ATOM 6147 C C . GLY A 1 799 ? 5.269 -4.791 -48.419 1.00 94.75 799 GLY A C 1
ATOM 6148 O O . GLY A 1 799 ? 4.224 -4.433 -48.968 1.00 94.75 799 GLY A O 1
ATOM 6149 N N . LEU A 1 800 ? 5.804 -4.114 -47.399 1.00 93.56 800 LEU A N 1
ATOM 6150 C CA . LEU A 1 800 ? 5.219 -2.886 -46.851 1.00 93.56 800 LEU A CA 1
ATOM 6151 C C . LEU A 1 800 ? 5.209 -1.739 -47.873 1.00 93.56 800 LEU A C 1
ATOM 6153 O O . LEU A 1 800 ? 4.244 -0.976 -47.934 1.00 93.56 800 LEU A O 1
ATOM 6157 N N . ILE A 1 801 ? 6.254 -1.607 -48.693 1.00 94.06 801 ILE A N 1
ATOM 6158 C CA . ILE A 1 801 ? 6.337 -0.566 -49.726 1.00 94.06 801 ILE A CA 1
ATOM 6159 C C . ILE A 1 801 ? 5.342 -0.823 -50.862 1.00 94.06 801 ILE A C 1
ATOM 6161 O O . ILE A 1 801 ? 4.647 0.109 -51.271 1.00 94.06 801 ILE A O 1
ATOM 6165 N N . TYR A 1 802 ? 5.197 -2.069 -51.325 1.00 93.88 802 TYR A N 1
ATOM 6166 C CA . TYR A 1 802 ? 4.152 -2.427 -52.290 1.00 93.88 802 TYR A CA 1
ATOM 6167 C C . TYR A 1 802 ? 2.751 -2.113 -51.753 1.00 93.88 802 TYR A C 1
ATOM 6169 O O . TYR A 1 802 ? 1.953 -1.479 -52.446 1.00 93.88 802 TYR A O 1
ATOM 6177 N N . ALA A 1 803 ? 2.481 -2.463 -50.493 1.00 89.12 803 ALA A N 1
ATOM 6178 C CA . ALA A 1 803 ? 1.220 -2.150 -49.832 1.00 89.12 803 ALA A CA 1
ATOM 6179 C C . ALA A 1 803 ? 0.939 -0.637 -49.784 1.00 89.12 803 ALA A C 1
ATOM 6181 O O . ALA A 1 803 ? -0.157 -0.204 -50.133 1.00 89.12 803 ALA A O 1
ATOM 6182 N N . ARG A 1 804 ? 1.938 0.182 -49.421 1.00 88.56 804 ARG A N 1
ATOM 6183 C CA . ARG A 1 804 ? 1.818 1.654 -49.376 1.00 88.56 804 ARG A CA 1
ATOM 6184 C C . ARG A 1 804 ? 1.629 2.294 -50.752 1.00 88.56 804 ARG A C 1
ATOM 6186 O O . ARG A 1 804 ? 0.948 3.310 -50.849 1.00 88.56 804 ARG A O 1
ATOM 6193 N N . LYS A 1 805 ? 2.208 1.707 -51.803 1.00 90.62 805 LYS A N 1
ATOM 6194 C CA . LYS A 1 805 ? 2.009 2.134 -53.197 1.00 90.62 805 LYS A CA 1
ATOM 6195 C C . LYS A 1 805 ? 0.590 1.825 -53.708 1.00 90.62 805 LYS A C 1
ATOM 6197 O O . LYS A 1 805 ? 0.135 2.481 -54.639 1.00 90.62 805 LYS A O 1
ATOM 6202 N N . GLY A 1 806 ? -0.103 0.859 -53.098 1.00 86.25 806 GLY A N 1
ATOM 6203 C CA . GLY A 1 806 ? -1.414 0.358 -53.534 1.00 86.25 806 GLY A CA 1
ATOM 6204 C C . GLY A 1 806 ? -1.355 -0.976 -54.291 1.00 86.25 806 GLY A C 1
ATOM 6205 O O . GLY A 1 806 ? -2.386 -1.493 -54.713 1.00 86.25 806 GLY A O 1
ATOM 6206 N N . ASP A 1 807 ? -0.169 -1.574 -54.422 1.00 90.00 807 ASP A N 1
ATOM 6207 C CA . ASP A 1 807 ? 0.042 -2.871 -55.065 1.00 90.00 807 ASP A CA 1
ATOM 6208 C C . ASP A 1 807 ? -0.165 -4.002 -54.037 1.00 90.00 807 ASP A C 1
ATOM 6210 O O . ASP A 1 807 ? 0.782 -4.572 -53.488 1.00 90.00 807 ASP A O 1
ATOM 6214 N N . ILE A 1 808 ? -1.430 -4.327 -53.758 1.00 87.31 808 ILE A N 1
ATOM 6215 C CA . ILE A 1 808 ? -1.826 -5.217 -52.649 1.00 87.31 808 ILE A CA 1
ATOM 6216 C C . ILE A 1 808 ? -1.292 -6.652 -52.799 1.00 87.31 808 ILE A C 1
ATOM 6218 O O . ILE A 1 808 ? -0.723 -7.199 -51.855 1.00 87.31 808 ILE A O 1
ATOM 6222 N N . GLU A 1 809 ? -1.448 -7.279 -53.967 1.00 91.31 809 GLU A N 1
ATOM 6223 C CA . GLU A 1 809 ? -1.037 -8.680 -54.168 1.00 91.31 809 GLU A CA 1
ATOM 6224 C C . GLU A 1 809 ? 0.490 -8.880 -54.157 1.00 91.31 809 GLU A C 1
ATOM 6226 O O . GLU A 1 809 ? 0.965 -9.803 -53.487 1.00 91.31 809 GLU A O 1
ATOM 6231 N N . PRO A 1 810 ? 1.299 -8.013 -54.804 1.00 92.06 810 PRO A N 1
ATOM 6232 C CA . PRO A 1 810 ? 2.742 -8.001 -54.588 1.00 92.06 810 PRO A CA 1
ATOM 6233 C C . PRO A 1 810 ? 3.118 -7.809 -53.115 1.00 92.06 810 PRO A C 1
ATOM 6235 O O . PRO A 1 810 ? 3.948 -8.562 -52.615 1.00 92.06 810 PRO A O 1
ATOM 6238 N N . GLY A 1 811 ? 2.456 -6.892 -52.400 1.00 92.06 811 GLY A N 1
ATOM 6239 C CA . GLY A 1 811 ? 2.696 -6.664 -50.972 1.00 92.06 811 GLY A CA 1
ATOM 6240 C C . GLY A 1 811 ? 2.467 -7.912 -50.119 1.00 92.06 811 GLY A C 1
ATOM 6241 O O . GLY A 1 811 ? 3.345 -8.312 -49.357 1.00 92.06 811 GLY A O 1
ATOM 6242 N N . LYS A 1 812 ? 1.330 -8.594 -50.304 1.00 93.75 812 LYS A N 1
ATOM 6243 C CA . LYS A 1 812 ? 1.015 -9.848 -49.594 1.00 93.75 812 LYS A CA 1
ATOM 6244 C C . LYS A 1 812 ? 2.036 -10.950 -49.864 1.00 93.75 812 LYS A C 1
ATOM 6246 O O . LYS A 1 812 ? 2.387 -11.692 -48.950 1.00 93.75 812 LYS A O 1
ATOM 6251 N N . ARG A 1 813 ? 2.494 -11.089 -51.112 1.00 94.94 813 ARG A N 1
ATOM 6252 C CA . ARG A 1 813 ? 3.482 -12.110 -51.487 1.00 94.94 813 ARG A CA 1
ATOM 6253 C C . ARG A 1 813 ? 4.799 -11.905 -50.744 1.00 94.94 813 ARG A C 1
ATOM 6255 O O . ARG A 1 813 ? 5.264 -12.845 -50.110 1.00 94.94 813 ARG A O 1
ATOM 6262 N N . GLU A 1 814 ? 5.352 -10.697 -50.778 1.00 95.38 814 GLU A N 1
ATOM 6263 C CA . GLU A 1 814 ? 6.636 -10.405 -50.126 1.00 95.38 814 GLU A CA 1
ATOM 6264 C C . GLU A 1 814 ? 6.545 -10.523 -48.594 1.00 95.38 814 GLU A C 1
ATOM 6266 O O . GLU A 1 814 ? 7.440 -11.078 -47.962 1.00 95.38 814 GLU A O 1
ATOM 6271 N N . LEU A 1 815 ? 5.424 -10.109 -47.984 1.00 94.62 815 LEU A N 1
ATOM 6272 C CA . LEU A 1 815 ? 5.193 -10.285 -46.542 1.00 94.62 815 LEU A CA 1
ATOM 6273 C C . LEU A 1 815 ? 5.092 -11.763 -46.132 1.00 94.62 815 LEU A C 1
ATOM 6275 O O . LEU A 1 815 ? 5.578 -12.146 -45.069 1.00 94.62 815 LEU A O 1
ATOM 6279 N N . ARG A 1 816 ? 4.492 -12.617 -46.971 1.00 95.31 816 ARG A N 1
ATOM 6280 C CA . ARG A 1 816 ? 4.446 -14.068 -46.724 1.00 95.31 816 ARG A CA 1
ATOM 6281 C C . ARG A 1 816 ? 5.821 -14.712 -46.842 1.00 95.31 816 ARG A C 1
ATOM 6283 O O . ARG A 1 816 ? 6.122 -15.603 -46.055 1.00 95.31 816 ARG A O 1
ATOM 6290 N N . GLU A 1 817 ? 6.645 -14.282 -47.795 1.00 94.00 817 GLU A N 1
ATOM 6291 C CA . GLU A 1 817 ? 8.033 -14.748 -47.881 1.00 94.00 817 GLU A CA 1
ATOM 6292 C C . GLU A 1 817 ? 8.837 -14.309 -46.647 1.00 94.00 817 GLU A C 1
ATOM 6294 O O . GLU A 1 817 ? 9.487 -15.146 -46.018 1.00 94.00 817 GLU A O 1
ATOM 6299 N N . ALA A 1 818 ? 8.668 -13.063 -46.187 1.00 93.62 818 ALA A N 1
ATOM 6300 C CA . ALA A 1 818 ? 9.294 -12.587 -44.954 1.00 93.62 818 ALA A CA 1
ATOM 6301 C C . ALA A 1 818 ? 8.910 -13.444 -43.733 1.00 93.62 818 ALA A C 1
ATOM 6303 O O . ALA A 1 818 ? 9.776 -13.814 -42.942 1.00 93.62 818 ALA A O 1
ATOM 6304 N N . LEU A 1 819 ? 7.636 -13.841 -43.613 1.00 93.31 819 LEU A N 1
ATOM 6305 C CA . LEU A 1 819 ? 7.148 -14.709 -42.533 1.00 93.31 819 LEU A CA 1
ATOM 6306 C C . LEU A 1 819 ? 7.608 -16.169 -42.649 1.00 93.31 819 LEU A C 1
ATOM 6308 O O . LEU A 1 819 ? 7.724 -16.848 -41.630 1.00 93.31 819 LEU A O 1
ATOM 6312 N N . LYS A 1 820 ? 7.911 -16.671 -43.855 1.00 94.12 820 LYS A N 1
ATOM 6313 C CA . LYS A 1 820 ? 8.574 -17.981 -44.007 1.00 94.12 820 LYS A CA 1
ATOM 6314 C C . LYS A 1 820 ? 9.992 -17.949 -43.446 1.00 94.12 820 LYS A C 1
ATOM 6316 O O . LYS A 1 820 ? 10.435 -18.938 -42.868 1.00 94.12 820 LYS A O 1
ATOM 6321 N N . LEU A 1 821 ? 10.691 -16.829 -43.627 1.00 89.75 821 LEU A N 1
ATOM 6322 C CA . LEU A 1 821 ? 12.057 -16.644 -43.142 1.00 89.75 821 LEU A CA 1
ATOM 6323 C C . LEU A 1 821 ? 12.105 -16.281 -41.649 1.00 89.75 821 LEU A C 1
ATOM 6325 O O . LEU A 1 821 ? 13.011 -16.717 -40.943 1.00 89.75 821 LEU A O 1
ATOM 6329 N N . ASN A 1 822 ? 11.126 -15.517 -41.158 1.00 92.31 822 ASN A N 1
ATOM 6330 C CA . ASN A 1 822 ? 10.977 -15.143 -39.754 1.00 92.31 822 ASN A CA 1
ATOM 6331 C C . ASN A 1 822 ? 9.498 -15.202 -39.307 1.00 92.31 822 ASN A C 1
ATOM 6333 O O . ASN A 1 822 ? 8.795 -14.190 -39.352 1.00 92.31 822 ASN A O 1
ATOM 6337 N N . PRO A 1 823 ? 9.023 -16.353 -38.795 1.00 91.81 823 PRO A N 1
ATOM 6338 C CA . PRO A 1 823 ? 7.622 -16.529 -38.394 1.00 91.81 823 PRO A CA 1
ATOM 6339 C C . PRO A 1 823 ? 7.152 -15.649 -37.226 1.00 91.81 823 PRO A C 1
ATOM 6341 O O . PRO A 1 823 ? 5.960 -15.610 -36.940 1.00 91.81 823 PRO A O 1
ATOM 6344 N N . LYS A 1 824 ? 8.072 -14.987 -36.511 1.00 89.50 824 LYS A N 1
ATOM 6345 C CA . LYS A 1 824 ? 7.770 -14.133 -35.350 1.00 89.50 824 LYS A CA 1
ATOM 6346 C C . LYS A 1 824 ? 7.742 -12.640 -35.692 1.00 89.50 824 LYS A C 1
ATOM 6348 O O . LYS A 1 824 ? 7.688 -11.819 -34.780 1.00 89.50 824 LYS A O 1
ATOM 6353 N N . ASP A 1 825 ? 7.817 -12.275 -36.971 1.00 87.94 825 ASP A N 1
ATOM 6354 C CA . ASP A 1 825 ? 7.789 -10.877 -37.400 1.00 87.94 825 ASP A CA 1
ATOM 6355 C C . ASP A 1 825 ? 6.381 -10.278 -37.217 1.00 87.94 825 ASP A C 1
ATOM 6357 O O . ASP A 1 825 ? 5.451 -10.532 -37.993 1.00 87.94 825 ASP A O 1
ATOM 6361 N N . ILE A 1 826 ? 6.214 -9.514 -36.133 1.00 86.75 826 ILE A N 1
ATOM 6362 C CA . ILE A 1 826 ? 4.934 -8.913 -35.733 1.00 86.75 826 ILE A CA 1
ATOM 6363 C C . ILE A 1 826 ? 4.475 -7.883 -36.773 1.00 86.75 826 ILE A C 1
ATOM 6365 O O . ILE A 1 826 ? 3.290 -7.838 -37.106 1.00 86.75 826 ILE A O 1
ATOM 6369 N N . ASP A 1 827 ? 5.402 -7.104 -37.335 1.00 81.94 827 ASP A N 1
ATOM 6370 C CA . ASP A 1 827 ? 5.095 -6.066 -38.322 1.00 81.94 827 ASP A CA 1
ATOM 6371 C C . ASP A 1 827 ? 4.572 -6.686 -39.620 1.00 81.94 827 ASP A C 1
ATOM 6373 O O . ASP A 1 827 ? 3.556 -6.241 -40.162 1.00 81.94 827 ASP A O 1
ATOM 6377 N N . ALA A 1 828 ? 5.227 -7.752 -40.093 1.00 88.25 828 ALA A N 1
ATOM 6378 C CA . ALA A 1 828 ? 4.783 -8.480 -41.275 1.00 88.25 828 ALA A CA 1
ATOM 6379 C C . ALA A 1 828 ? 3.418 -9.153 -41.056 1.00 88.25 828 ALA A C 1
ATOM 6381 O O . ALA A 1 828 ? 2.556 -9.094 -41.935 1.00 88.25 828 ALA A O 1
ATOM 6382 N N . THR A 1 829 ? 3.200 -9.739 -39.873 1.00 92.00 829 THR A N 1
ATOM 6383 C CA . THR A 1 829 ? 1.929 -10.383 -39.495 1.00 92.00 829 THR A CA 1
ATOM 6384 C C . THR A 1 829 ? 0.779 -9.376 -39.468 1.00 92.00 829 THR A C 1
ATOM 6386 O O . THR A 1 829 ? -0.264 -9.597 -40.083 1.00 92.00 829 THR A O 1
ATOM 6389 N N . ASN A 1 830 ? 0.978 -8.235 -38.807 1.00 89.88 830 ASN A N 1
ATOM 6390 C CA . ASN A 1 830 ? -0.033 -7.186 -38.702 1.00 89.88 830 ASN A CA 1
ATOM 6391 C C . ASN A 1 830 ? -0.362 -6.579 -40.068 1.00 89.88 830 ASN A C 1
ATOM 6393 O O . ASN A 1 830 ? -1.535 -6.417 -40.408 1.00 89.88 830 ASN A O 1
ATOM 6397 N N . ALA A 1 831 ? 0.659 -6.281 -40.876 1.00 85.94 831 ALA A N 1
ATOM 6398 C CA . ALA A 1 831 ? 0.461 -5.745 -42.215 1.00 85.94 831 ALA A CA 1
ATOM 6399 C C . ALA A 1 831 ? -0.292 -6.728 -43.122 1.00 85.94 831 ALA A C 1
ATOM 6401 O O . ALA A 1 831 ? -1.189 -6.313 -43.855 1.00 85.94 831 ALA A O 1
ATOM 6402 N N . LEU A 1 832 ? 0.021 -8.026 -43.048 1.00 89.62 832 LEU A N 1
ATOM 6403 C CA . LEU A 1 832 ? -0.668 -9.045 -43.835 1.00 89.62 832 LEU A CA 1
ATOM 6404 C C . LEU A 1 832 ? -2.144 -9.169 -43.431 1.00 89.62 832 LEU A C 1
ATOM 6406 O O . LEU A 1 832 ? -2.999 -9.149 -44.313 1.00 89.62 832 LEU A O 1
ATOM 6410 N N . ASN A 1 833 ? -2.448 -9.184 -42.128 1.00 88.38 833 ASN A N 1
ATOM 6411 C CA . ASN A 1 833 ? -3.827 -9.204 -41.625 1.00 88.38 833 ASN A CA 1
ATOM 6412 C C . ASN A 1 833 ? -4.640 -8.004 -42.138 1.00 88.38 833 ASN A C 1
ATOM 6414 O O . ASN A 1 833 ? -5.771 -8.162 -42.590 1.00 88.38 833 ASN A O 1
ATOM 6418 N N . ILE A 1 834 ? -4.054 -6.801 -42.134 1.00 85.31 834 ILE A N 1
ATOM 6419 C CA . ILE A 1 834 ? -4.706 -5.596 -42.674 1.00 85.31 834 ILE A CA 1
ATOM 6420 C C . ILE A 1 834 ? -4.979 -5.753 -44.177 1.00 85.31 834 ILE A C 1
ATOM 6422 O O . ILE A 1 834 ? -6.078 -5.458 -44.649 1.00 85.31 834 ILE A O 1
ATOM 6426 N N . LEU A 1 835 ? -3.994 -6.235 -44.939 1.00 84.19 835 LEU A N 1
ATOM 6427 C CA . LEU A 1 835 ? -4.106 -6.393 -46.391 1.00 84.19 835 LEU A CA 1
ATOM 6428 C C . LEU A 1 835 ? -5.082 -7.502 -46.801 1.00 84.19 835 LEU A C 1
ATOM 6430 O O . LEU A 1 835 ? -5.665 -7.428 -47.883 1.00 84.19 835 LEU A O 1
ATOM 6434 N N . GLU A 1 836 ? -5.276 -8.532 -45.976 1.00 81.56 836 GLU A N 1
ATOM 6435 C CA . GLU A 1 836 ? -6.237 -9.617 -46.224 1.00 81.56 836 GLU A CA 1
ATOM 6436 C C . GLU A 1 836 ? -7.698 -9.156 -46.147 1.00 81.56 836 GLU A C 1
ATOM 6438 O O . GLU A 1 836 ? -8.554 -9.736 -46.814 1.00 81.56 836 GLU A O 1
ATOM 6443 N N . HIS A 1 837 ? -7.968 -8.055 -45.444 1.00 78.06 837 HIS A N 1
ATOM 6444 C CA . HIS A 1 837 ? -9.292 -7.435 -45.370 1.00 78.06 837 HIS A CA 1
ATOM 6445 C C . HIS A 1 837 ? -9.548 -6.355 -46.440 1.00 78.06 837 HIS A C 1
ATOM 6447 O O . HIS A 1 837 ? -10.664 -5.844 -46.539 1.00 78.06 837 HIS A O 1
ATOM 6453 N N . LEU A 1 838 ? -8.555 -6.030 -47.278 1.00 69.50 838 LEU A N 1
ATOM 6454 C CA . LEU A 1 838 ? -8.691 -5.088 -48.393 1.00 69.50 838 LEU A CA 1
ATOM 6455 C C . LEU A 1 838 ? -9.018 -5.848 -49.694 1.00 69.50 838 LEU A C 1
ATOM 6457 O O . LEU A 1 838 ? -8.231 -6.671 -50.167 1.00 69.50 838 LEU A O 1
ATOM 6461 N N . THR A 1 839 ? -10.194 -5.589 -50.280 1.00 53.31 839 THR A N 1
ATOM 6462 C CA . THR A 1 839 ? -10.591 -6.139 -51.592 1.00 53.31 839 THR A CA 1
ATOM 6463 C C . THR A 1 839 ? -9.929 -5.356 -52.735 1.00 53.31 839 THR A C 1
ATOM 6465 O O . THR A 1 839 ? -9.699 -4.155 -52.590 1.00 53.31 839 THR A O 1
ATOM 6468 N N . PRO A 1 840 ? -9.598 -5.997 -53.876 1.00 49.38 840 PRO A N 1
ATOM 6469 C CA . PRO A 1 840 ? -8.919 -5.317 -54.972 1.00 49.38 840 PRO A CA 1
ATOM 6470 C C . PRO A 1 840 ? -9.866 -4.305 -55.628 1.00 49.38 840 PRO A C 1
ATOM 6472 O O . PRO A 1 840 ? -10.838 -4.682 -56.283 1.00 49.38 840 PRO A O 1
ATOM 6475 N N . SER A 1 841 ? -9.583 -3.014 -55.465 1.00 43.28 841 SER A N 1
ATOM 6476 C CA . SER A 1 841 ? -10.186 -1.965 -56.283 1.00 43.28 841 SER A CA 1
ATOM 6477 C C . SER A 1 841 ? -9.658 -2.088 -57.716 1.00 43.28 841 SER A C 1
ATOM 6479 O O . SER A 1 841 ? -8.453 -2.164 -57.955 1.00 43.28 841 SER A O 1
ATOM 6481 N N . GLY A 1 842 ? -10.581 -2.175 -58.677 1.00 39.00 842 GLY A N 1
ATOM 6482 C CA . GLY A 1 842 ? -10.273 -2.273 -60.104 1.00 39.00 842 GLY A CA 1
ATOM 6483 C C . GLY A 1 842 ? -9.507 -1.056 -60.648 1.00 39.00 842 GLY A C 1
ATOM 6484 O O . GLY A 1 842 ? -9.442 -0.012 -59.996 1.00 39.00 842 GLY A O 1
ATOM 6485 N N . PRO A 1 843 ? -8.925 -1.169 -61.854 1.00 42.66 843 PRO A N 1
ATOM 6486 C CA . PRO A 1 843 ? -8.030 -0.156 -62.390 1.00 42.66 843 PRO A CA 1
ATOM 6487 C C . PRO A 1 843 ? -8.824 1.078 -62.833 1.00 42.66 843 PRO A C 1
ATOM 6489 O O . PRO A 1 843 ? -9.613 1.000 -63.774 1.00 42.66 843 PRO A O 1
ATOM 6492 N N . GLY A 1 844 ? -8.587 2.225 -62.194 1.00 42.41 844 GLY A N 1
ATOM 6493 C CA . GLY A 1 844 ? -8.990 3.522 -62.739 1.00 42.41 844 GLY A CA 1
ATOM 6494 C C . GLY A 1 844 ? -9.396 4.573 -61.710 1.00 42.41 844 GLY A C 1
ATOM 6495 O O . GLY A 1 844 ? -10.569 4.694 -61.380 1.00 42.41 844 GLY A O 1
ATOM 6496 N N . SER A 1 845 ? -8.445 5.420 -61.325 1.00 32.72 845 SER A N 1
ATOM 6497 C CA . SER A 1 845 ? -8.690 6.849 -61.092 1.00 32.72 845 SER A CA 1
ATOM 6498 C C . SER A 1 845 ? -7.345 7.576 -61.142 1.00 32.72 845 SER A C 1
ATOM 6500 O O . SER A 1 845 ? -6.490 7.319 -60.296 1.00 32.72 845 SER A O 1
ATOM 6502 N N . ASN A 1 846 ? -7.182 8.379 -62.199 1.00 39.47 846 ASN A N 1
ATOM 6503 C CA . ASN A 1 846 ? -6.006 9.181 -62.560 1.00 39.47 846 ASN A CA 1
ATOM 6504 C C . ASN A 1 846 ? -5.450 10.055 -61.436 1.00 39.47 846 ASN A C 1
ATOM 6506 O O . ASN A 1 846 ? -6.271 10.569 -60.642 1.00 39.47 846 ASN A O 1
#

Solvent-accessible surface area (backbone atoms only — not comparable to full-atom values): 41405 Å² total; per-residue (Å²): 121,69,61,70,77,67,63,72,76,53,62,99,84,42,79,62,43,59,49,51,55,48,40,72,80,55,74,45,32,68,57,27,24,54,51,12,51,56,26,44,78,67,73,35,47,87,50,11,44,47,21,13,52,42,10,36,70,71,29,83,75,46,55,67,27,40,50,54,34,22,54,49,28,49,78,70,68,40,51,71,63,17,47,54,39,32,52,56,43,35,75,76,37,81,64,42,28,70,46,27,29,55,46,13,52,54,31,40,76,72,65,40,48,71,61,12,43,50,26,15,49,52,11,36,72,54,34,77,59,45,29,66,30,27,40,54,35,18,52,48,27,46,76,70,69,39,25,73,62,17,42,54,26,33,53,48,18,58,71,44,67,55,56,75,69,56,43,45,54,47,42,36,53,41,15,50,30,27,44,74,64,64,45,47,68,60,12,52,53,42,21,51,53,40,36,73,77,41,77,77,48,29,66,34,31,34,53,44,14,50,53,32,48,79,39,26,92,83,73,39,51,64,66,14,50,54,27,22,52,48,14,38,69,66,35,78,80,46,53,66,45,37,50,52,44,22,52,55,27,39,79,70,74,36,22,80,74,15,45,67,40,34,56,54,41,35,67,77,42,77,79,46,27,66,49,27,32,55,40,9,50,24,27,44,76,64,67,39,49,70,62,12,42,58,27,20,56,50,13,32,74,63,41,76,80,42,34,64,47,28,37,54,38,15,53,43,27,47,77,72,66,39,49,70,65,16,42,55,27,21,52,49,15,33,72,67,35,77,79,47,38,67,36,30,44,51,40,17,54,42,28,46,76,74,66,40,57,68,63,14,53,53,26,42,51,51,22,51,53,45,54,50,50,56,52,31,50,53,52,16,50,52,28,37,51,53,14,53,52,28,48,75,73,66,40,31,72,60,13,32,51,28,15,52,53,13,30,69,54,42,76,77,47,36,68,44,31,43,55,27,17,57,25,23,52,76,68,66,36,57,71,59,18,50,56,24,37,53,49,19,44,74,66,39,78,73,47,30,68,49,31,31,51,53,12,52,54,27,44,75,70,66,39,53,72,59,13,50,51,26,18,51,50,15,40,70,64,35,76,62,45,28,67,36,31,28,53,44,14,51,55,29,44,75,70,70,37,52,71,62,13,43,53,26,13,50,49,13,33,72,60,31,83,78,47,44,68,23,26,36,54,32,17,52,50,30,43,74,73,64,42,46,71,65,12,48,59,35,16,51,51,18,29,70,77,38,80,81,42,63,66,26,37,51,50,35,23,54,45,30,47,74,72,65,40,38,69,60,15,34,52,36,24,51,54,43,27,70,74,36,79,76,41,29,66,38,25,35,55,31,16,50,36,28,42,77,68,65,37,44,69,61,14,42,52,28,15,53,49,12,36,68,64,34,80,74,44,28,66,31,24,29,53,34,15,48,41,28,43,77,68,68,38,46,84,66,11,45,64,29,16,54,48,14,30,70,66,36,81,81,41,54,71,35,30,47,52,40,22,65,64,55,47,75,40,77,68,20,43,60,37,26,57,49,30,42,67,73,40,72,64,44,28,67,47,24,30,54,35,16,51,30,29,43,77,70,69,38,52,72,60,15,46,53,28,16,54,50,13,34,69,55,32,81,79,42,54,72,30,30,47,54,39,16,56,52,31,47,77,70,70,40,78,65,16,60,60,36,41,53,50,32,53,56,48,51,55,50,50,56,50,50,52,51,30,51,48,28,43,53,52,14,53,51,29,44,75,71,68,38,54,71,60,15,50,52,30,34,53,50,22,47,62,74,40,72,85,41,93,60,46,36,59,49,30,29,52,48,9,54,50,29,42,73,74,64,42,52,70,65,9,48,51,29,21,52,53,14,36,73,71,35,78,81,46,60,67,40,52,54,53,44,58,56,53,73,74,56,77,89,79,75,96,81,82,134

Radius of gyration: 41.6 Å; Cα contacts (8 Å, |Δi|>4): 1218; chains: 1; bounding box: 118×48×121 Å

Sequence (846 aa):
MIPASCQEGYGPSGSIADLVHTLQDHPSAEGYNALGALFAQRDALKCAIPAFQEALRLDPKAWEARYNLADALLSTGHQEEAAGHLRLLIEQRPDSAPAHNALGMLLQDQGELEAAATEFKSALASDPRFGLAAYNLAQVLMAQKRYPAAISHLQTALQSRPTAEMAGHLQVALGVAYGESGDTEKAIETLRNVIKSHPRLAEAHFNLAAVYAKQGAALGYQPAIAEYKEALRLNPRDDDARYSLAKVLVNLGKPQEAIPLLQAYTRNRPRDAQGYHLLGTAYADSSQLAQAGGMLERAEKLDPQDSEIQYDLGLVLVKLGKIGPAIEQFEAAKSINPALAEAHYQLALAYRKKGDLARSTQEMAAFQKLKAGETDEVNGGNRNNEGNRMMAEGKFQEAANAYRDAVRLDPTNPRWHYNLSLALAKLGDHAGEEKSLEKVIELDPNMAPAHNELGLLYLAAGKRSEAEREFKLALQIDPKFAEAQNNLGVVYSQDNKDALAEQLFRQATENDARYTKAFVNLGLTLGRQGKLQAAEETLHQAVKLAPRDHSALTALGMVEGKMGHHQEAIQVFKQLTALEPESADAHVNLGIALADQYDLVGALQEFSQATRLDPTSALAYYNKGRVLYDLDRRQEARPCLDTAVRLAPDYPAALYLLAAVLGTTPEAIDVLEKLVKVDPKNADGRYLLGQCLLHAHRNGEAIQQWKSAVAADPENSSALYNLARTLNSLHDPEAAQYLARFQALEQRLHLSDRVQSLNNFALEAANSRNWTQAIAQLQEAIQDCGQCSQLPVLQRNLGLIYARKGDIEPGKRELREALKLNPKDIDATNALNILEHLTPSGPGSN

Mean predicted aligned error: 17.93 Å

Secondary structure (DSSP, 8-state):
---THHHHSS-SSSHHHHHHHHHHHS--HHHHHHHHHHHHHTT-HHHHHHHHHHHHHH-TT-HHHHHHHHHHHHHTT-HHHHHHHHHHHHHH-TT-HHHHHHHHHHHHHTT-HHHHHHHHHHHHHH-TT-HHHHHHHHHHHHHTT-HHHHHHHHHHHHHT---HHHHHHHHHHHHHHHHHHT-HHHHHHHHHHHHHH-TT-HHHHHHHHHHHHHTHHHH-SHHHHHHHHHHHHH-TT-HHHHHHHHHHHHHTT-HHHHHHHHHHHHHH-TT-HHHHHHHHHHHHHTT-HHHHHHHHHHHHHH-TT-HHHHHHHHHHHHHTT-HHHHHHHHHHHHHH-TT-HHHHHHHHHHHHHHT-HHHHHHHHHHHHHHHHHHHHHHHHHHHHHHHHHHHHTT-HHHHHHHHHHHHHH-TT-HHHHHHHHHHHHHHT-HHHHHHHHHHHHHH-TT-HHHHHHHHHHHHHTT-HHHHHHHHHHHHHH-TT-HHHHHHHHHHHHHTT-HHHHHHHHHHHHHH-TT-HHHHHHHHHHHHHTT-HHHHHHHHHHHHHH-TT-HHHHHHHHHHHHHHT-HHHHHHHHHHHHHH-TT-HHHHHHHHHHHHHTT-HHHHHHHHHHHHHH-TT-HHHHHHHHHHHHHTT-HHHHHHHHHHHHHH-TT-HHHHHHHHHHH-SSHHHHHHHHHHHHH-TT-HHHHHHHHHHHHHTT-HHHHHHHHHHHHHH-TT-HHHHHHHHHHHHHTT-TTHHHHHHHHHHHHHHHHHHHHHHHHHHHHHHHHHTT-HHHHHHHHHHHHHHHTT-TTHHHHHHHHHHHHHHHT-HHHHHHHHHHHHHH-TT-HHHHHHHHHHHT---PPS---